Protein AF-0000000086680865 (afdb_homodimer)

Secondary structure (DSSP, 8-state):
----HHHHHHHHH-SEE---SS-BSPPPHHHHHHHH-GGGTTTTTT--GGG--HHHHHHHHHHHHHHHHHHHTPPTT---EEEEESSHHHHHHHHHHHHHHHHTTTTT-SEEEEEEEES--TTHHHHHHTBTTEEEEEEEPGGG-TT---HHHHHHHHHHHHHSSSEEEEEEEESS-TTT-----HHHHHHHHHHHHHTT-EEEEE-TTTTSBS--GGGS--HHHHH-SSS-EEEEEESTTTT-BTTB--EEEEESSHHHHHHHHHHHHHHHS---HHHHHHHHHHHHHHHHTTHHHHHHHHHHHHHHHHHHHHHTSTT-EEE--SSBSEEEEEPPTT--HHHHHHHHHHTTEE-EEGGGG--SS---SSEEEEE--B-HHHHHHHHHHHHHHHHH-/----HHHHHHHHH-SEE---SS-BSPPPHHHHHHHH-GGGTTTTTT--GGG--HHHHHHHHHHHHHHHHHHHTPPTT---EEEEESSHHHHHHHHHHHHHHHHTTTTTSSEEEEEEEES--TTHHHHHHTBTTEEEEEEEPGGG-TT---HHHHHHHHHHHHHSSSEEEEEEEESS-TTT-----HHHHHHHHHHHHHTT-EEEEE-TTTTSBS--GGGS--HHHHH-SSS-EEEEEESTTTT-BTTB--EEEEESSHHHHHHHHHHHHHHHS---HHHHHHHHHHHHHHHHTTHHHHHHHHHHHHHHHHHHHHHTSTT-EEE--SSBSEEEEEPPTT--HHHHHHHHHHTTEE-EEGGGG--SS---SSEEEEE--B-HHHHHHHHHHHHHHHHH-

pLDDT: mean 88.1, std 12.57, range [33.06, 98.56]

Foldseek 3Di:
DPQDPVRVVLCVQFPAAFADLFFPDDDDPQLVCLLPPPVLCPCLQPVDVVNDDVVSVVVLLVLLQVLVCLLLVFDPPFPKDKAKAQFLVRLVLLLVQLQCCQFCVNVQAQAEEEEEEPLADLCVCVSQVVDPRYDYHYFYAPPPDRQHDDLVSSLVVLVVQLVDPRYGYEYEYEACGPPQQHADDLVSVLVNQVSQVVSVGAYEYEDAQCLAAQDDNVLHDDPCNSPTADTRYKYKYKCRRPRVPVSLMMMMIIGRYPSSVVSSLVSRCVVPVGDRSSSSSSVSSSSVSCSVVVSSVVNNVQLNLLVVLLQVLCVVAPQWDWNDHSGGFKIKIFGHPPDAQVVLQVVLSVVSAHWAFQQSSGDDDDGDGGIIMTGRSYGNVSSNVRSNVSVVSRRVD/DPQDPVRVVLCVQFPAAFADLFFPDDDDPQLVCLLPPPVLCPCLQPVDVVNDDVVSVVVLLVLLQVLVCLLLVFDPPFPKDKAKAQFLVRLVLLLVQLQCCQFCVNVQAQAEEEEEEPLADLCVCVSQVVDPRYDYHYFYAPPPDRQHDDLVSSLVVLVVQLPDPRYGYEYEYEACGPPQQHADDLVSVLVNQVSQVVSVGAYEYEDAQCLAAQDDNVLHDDPCNSPTADTRYKYKYKCRSPRVPVSLMMMMIIGRYPSSVVSSLVSRCVVPVGDRSSSSSSVSSSSVSCSVVVSSVVNNVQLNLLVVLLQVLCVVAPQWDWSDHSGGFKIKIFGHPPDAQVVLQVVCSVVSAHWAFQQSSGDDDDGDGGIIMTGRSYGNVSSNVRSNVSVVSRRVD

Organism: NCBI:txid175570

InterPro domains:
  IPR004839 Aminotransferase, class I/classII, large domain [PF00155] (133-376)
  IPR015421 Pyridoxal phosphate-dependent transferase, major domain [G3DSA:3.40.640.10] (58-267)
  IPR015422 Pyridoxal phosphate-dependent transferase, small domain [G3DSA:3.90.1150.10] (268-396)
  IPR015424 Pyridoxal phosphate-dependent transferase [SSF53383] (15-393)

Solvent-accessible surface area (backbone atoms only — not comparable to full-atom values): 39350 Å² total; per-residue (Å²): 112,71,66,47,71,64,49,49,51,40,48,51,61,23,80,28,73,30,36,65,67,41,28,42,41,75,66,52,67,76,51,45,50,54,73,58,44,55,72,62,47,43,70,72,27,62,47,29,58,92,70,47,47,47,65,52,58,51,48,45,53,50,46,28,48,53,22,48,34,60,58,67,62,55,69,85,89,44,56,55,40,75,44,76,28,73,21,44,46,45,26,52,53,29,48,49,53,20,38,48,52,64,26,21,56,86,68,72,26,72,34,31,36,36,39,31,55,30,52,26,56,52,57,52,65,57,60,54,64,46,31,42,52,57,45,80,42,73,20,53,34,42,94,77,37,70,57,35,83,32,58,66,46,44,47,51,52,52,50,55,52,62,71,44,79,64,53,18,35,32,39,43,46,55,40,31,23,42,63,39,6,25,62,57,48,61,69,49,49,42,54,51,49,50,52,35,50,75,64,65,21,27,40,36,36,37,28,45,32,61,62,20,16,57,42,56,73,88,71,53,69,47,70,65,75,71,62,42,49,75,42,52,28,39,36,33,33,31,38,40,40,54,61,30,43,54,50,55,43,36,7,30,36,37,14,15,16,72,69,38,37,52,34,36,50,47,38,40,40,65,51,52,66,55,67,21,51,42,56,37,49,44,49,22,51,43,30,47,50,33,56,74,67,41,42,53,58,52,47,18,52,45,15,42,51,38,47,50,52,50,51,56,61,36,72,76,35,88,61,44,43,76,50,80,41,68,18,22,31,35,33,32,40,33,46,41,88,85,45,50,21,61,62,49,36,53,55,34,34,75,73,22,34,30,51,34,41,40,38,59,26,41,82,60,82,84,60,63,40,27,25,33,32,38,34,30,40,34,40,62,67,61,40,53,54,41,50,52,52,50,53,49,54,70,66,74,102,107,71,66,47,70,64,48,49,50,42,46,52,60,22,79,28,71,31,35,65,66,41,28,42,42,75,68,54,68,76,51,45,50,54,73,58,44,55,72,64,46,43,73,72,28,62,48,29,56,92,71,47,48,49,65,52,58,51,48,47,55,50,47,27,47,52,21,48,34,60,61,68,63,55,70,82,90,46,58,58,40,73,44,76,28,73,21,46,47,44,28,51,53,28,47,50,52,21,39,48,53,65,26,20,57,88,66,71,26,73,35,29,36,36,40,30,56,30,52,27,57,51,57,51,63,58,60,54,65,46,31,41,52,58,45,79,42,73,22,53,34,44,93,77,37,69,58,36,82,32,57,66,48,44,49,50,53,53,51,56,52,62,71,43,81,64,53,18,34,31,39,45,45,54,40,32,23,43,62,39,6,26,63,58,49,62,69,51,49,43,53,48,49,50,53,35,49,75,65,63,22,30,39,35,36,37,28,45,31,62,62,18,15,57,41,57,72,88,73,54,69,47,68,63,75,70,62,42,52,76,42,52,29,38,36,34,33,32,38,40,40,54,62,29,42,52,49,56,44,37,7,29,37,36,13,15,15,72,69,38,37,52,34,36,51,47,38,41,39,66,49,52,66,54,65,20,52,42,55,37,49,43,50,22,52,42,31,46,51,32,55,74,69,40,43,54,58,51,46,16,50,44,15,42,52,40,49,51,52,49,51,58,61,36,72,75,36,88,61,45,43,74,49,79,40,68,19,22,32,35,34,32,40,33,47,42,88,88,45,49,21,63,62,49,35,53,54,34,36,76,72,21,35,29,51,35,42,38,37,58,26,41,83,61,81,84,60,63,41,26,25,34,32,37,34,28,41,36,39,61,68,62,40,53,54,40,48,52,53,50,52,49,54,70,67,74,104

Radius of gyration: 26.27 Å; Cα contacts (8 Å, |Δi|>4): 1694; chains: 2; bounding box: 56×79×60 Å

Structure (mmCIF, N/CA/C/O backbone):
data_AF-0000000086680865-model_v1
#
loop_
_entity.id
_entity.type
_entity.pdbx_description
1 polymer 'Aminotransferase class I/classII large domain-containing protein'
#
loop_
_atom_site.group_PDB
_atom_site.id
_atom_site.type_symbol
_atom_site.label_atom_id
_atom_site.label_alt_id
_atom_site.label_comp_id
_atom_site.label_asym_id
_atom_site.label_entity_id
_atom_site.label_seq_id
_atom_site.pdbx_PDB_ins_code
_atom_site.Cartn_x
_atom_site.Cartn_y
_atom_site.Cartn_z
_atom_site.occupancy
_atom_site.B_iso_or_equiv
_atom_site.auth_seq_id
_atom_site.auth_comp_id
_atom_site.auth_asym_id
_atom_site.auth_atom_id
_atom_site.pdbx_PDB_model_num
ATOM 1 N N . MET A 1 1 ? 10.969 14.758 0.699 1 33.5 1 MET A N 1
ATOM 2 C CA . MET A 1 1 ? 12.359 14.469 1 1 33.5 1 MET A CA 1
ATOM 3 C C . MET A 1 1 ? 12.508 13.07 1.593 1 33.5 1 MET A C 1
ATOM 5 O O . MET A 1 1 ? 11.891 12.75 2.611 1 33.5 1 MET A O 1
ATOM 9 N N . THR A 1 2 ? 12.727 12.219 0.701 1 42.28 2 THR A N 1
ATOM 10 C CA . THR A 1 2 ? 13.094 10.891 1.196 1 42.28 2 THR A CA 1
ATOM 11 C C . THR A 1 2 ? 14.32 10.984 2.104 1 42.28 2 THR A C 1
ATOM 13 O O . THR A 1 2 ? 15.352 11.539 1.715 1 42.28 2 THR A O 1
ATOM 16 N N . LEU A 1 3 ? 14.039 10.938 3.318 1 44.94 3 LEU A N 1
ATOM 17 C CA . LEU A 1 3 ? 15.188 10.977 4.219 1 44.94 3 LEU A CA 1
ATOM 18 C C . LEU A 1 3 ? 16.281 10.039 3.732 1 44.94 3 LEU A C 1
ATOM 20 O O . LEU A 1 3 ? 16 8.93 3.275 1 44.94 3 LEU A O 1
ATOM 24 N N . THR A 1 4 ? 17.469 10.641 3.492 1 46.88 4 THR A N 1
ATOM 25 C CA . THR A 1 4 ? 18.641 9.805 3.26 1 46.88 4 THR A CA 1
ATOM 26 C C . THR A 1 4 ? 18.828 8.812 4.402 1 46.88 4 THR A C 1
ATOM 28 O O . THR A 1 4 ? 18.234 8.961 5.469 1 46.88 4 THR A O 1
ATOM 31 N N . ASP A 1 5 ? 19.469 7.734 4.148 1 44.69 5 ASP A N 1
ATOM 32 C CA . ASP A 1 5 ? 19.781 6.773 5.199 1 44.69 5 ASP A CA 1
ATOM 33 C C . ASP A 1 5 ? 20.375 7.477 6.422 1 44.69 5 ASP A C 1
ATOM 35 O O . ASP A 1 5 ? 20.062 7.117 7.559 1 44.69 5 ASP A O 1
ATOM 39 N N . GLN A 1 6 ? 21.172 8.469 6.094 1 47.03 6 GLN A N 1
ATOM 40 C CA . GLN A 1 6 ? 21.812 9.211 7.172 1 47.03 6 GLN A CA 1
ATOM 41 C C . GLN A 1 6 ? 20.781 9.984 7.992 1 47.03 6 GLN A C 1
ATOM 43 O O . GLN A 1 6 ? 20.875 10.039 9.219 1 47.03 6 GLN A O 1
ATOM 48 N N . GLU A 1 7 ? 19.812 10.484 7.227 1 50.69 7 GLU A N 1
ATOM 49 C CA . GLU A 1 7 ? 18.797 11.273 7.906 1 50.69 7 GLU A CA 1
ATOM 50 C C . GLU A 1 7 ? 17.844 10.375 8.711 1 50.69 7 GLU A C 1
ATOM 52 O O . GLU A 1 7 ? 17.438 10.734 9.812 1 50.69 7 GLU A O 1
ATOM 57 N N . ILE A 1 8 ? 17.688 9.281 8.156 1 52.34 8 ILE A N 1
ATOM 58 C CA . ILE A 1 8 ? 16.875 8.289 8.859 1 52.34 8 ILE A CA 1
ATOM 59 C C . ILE A 1 8 ? 17.594 7.836 10.125 1 52.34 8 ILE A C 1
ATOM 61 O O . ILE A 1 8 ? 17 7.781 11.203 1 52.34 8 ILE A O 1
ATOM 65 N N . GLU A 1 9 ? 18.922 7.613 9.914 1 54.03 9 GLU A N 1
ATOM 66 C CA . GLU A 1 9 ? 19.719 7.199 11.062 1 54.03 9 GLU A CA 1
ATOM 67 C C . GLU A 1 9 ? 19.828 8.312 12.102 1 54.03 9 GLU A C 1
ATOM 69 O O . GLU A 1 9 ? 19.75 8.055 13.305 1 54.03 9 GLU A O 1
ATOM 74 N N . ALA A 1 10 ? 20.016 9.523 11.617 1 54.19 10 ALA A N 1
ATOM 75 C CA . ALA A 1 10 ? 20.109 10.656 12.531 1 54.19 10 ALA A CA 1
ATOM 76 C C . ALA A 1 10 ? 18.797 10.883 13.266 1 54.19 10 ALA A C 1
ATOM 78 O O . ALA A 1 10 ? 18.781 11.164 14.469 1 54.19 10 ALA A O 1
ATOM 79 N N . ALA A 1 11 ? 17.75 10.664 12.578 1 55.31 11 ALA A N 1
ATOM 80 C CA . ALA A 1 11 ? 16.422 10.82 13.18 1 55.31 11 ALA A CA 1
ATOM 81 C C . ALA A 1 11 ? 16.172 9.75 14.242 1 55.31 11 ALA A C 1
ATOM 83 O O . ALA A 1 11 ? 15.578 10.031 15.281 1 55.31 11 ALA A O 1
ATOM 84 N N . ARG A 1 12 ? 16.797 8.625 13.938 1 56.31 12 ARG A N 1
ATOM 85 C CA . ARG A 1 12 ? 16.688 7.512 14.875 1 56.31 12 ARG A CA 1
ATOM 86 C C . ARG A 1 12 ? 17.5 7.785 16.141 1 56.31 12 ARG A C 1
ATOM 88 O O . ARG A 1 12 ? 17.172 7.27 17.219 1 56.31 12 ARG A O 1
ATOM 95 N N . ARG A 1 13 ? 18.438 8.781 15.945 1 58.59 13 ARG A N 1
ATOM 96 C CA . ARG A 1 13 ? 19.344 9.078 17.062 1 58.59 13 ARG A CA 1
ATOM 97 C C . ARG A 1 13 ? 18.922 10.367 17.766 1 58.59 13 ARG A C 1
ATOM 99 O O . ARG A 1 13 ? 19.484 10.727 18.797 1 58.59 13 ARG A O 1
ATOM 106 N N . ALA A 1 14 ? 17.906 10.883 17.156 1 63.31 14 ALA A N 1
ATOM 107 C CA . ALA A 1 14 ? 17.531 12.172 17.734 1 63.31 14 ALA A CA 1
ATOM 108 C C . ALA A 1 14 ? 16.953 11.992 19.141 1 63.31 14 ALA A C 1
ATOM 110 O O . ALA A 1 14 ? 16.172 11.07 19.391 1 63.31 14 ALA A O 1
ATOM 111 N N . THR A 1 15 ? 17.516 12.852 19.969 1 76.75 15 THR A N 1
ATOM 112 C CA . THR A 1 15 ? 16.984 12.898 21.328 1 76.75 15 THR A CA 1
ATOM 113 C C . THR A 1 15 ? 15.523 13.375 21.312 1 76.75 15 THR A C 1
ATOM 115 O O . THR A 1 15 ? 14.695 12.859 22.062 1 76.75 15 THR A O 1
ATOM 118 N N . PHE A 1 16 ? 15.227 14.359 20.391 1 88.75 16 PHE A N 1
ATOM 119 C CA . PHE A 1 16 ? 13.883 14.891 20.234 1 88.75 16 PHE A CA 1
ATOM 120 C C . PHE A 1 16 ? 13.43 14.797 18.781 1 88.75 16 PHE A C 1
ATOM 122 O O . PHE A 1 16 ? 14.008 15.445 17.906 1 88.75 16 PHE A O 1
ATOM 129 N N . ASP A 1 17 ? 12.406 14 18.547 1 89.31 17 ASP A N 1
ATOM 130 C CA . ASP A 1 17 ? 11.812 13.875 17.219 1 89.31 17 ASP A CA 1
ATOM 131 C C . ASP A 1 17 ? 10.547 14.727 17.109 1 89.31 17 ASP A C 1
ATOM 133 O O . ASP A 1 17 ? 9.453 14.273 17.469 1 89.31 17 ASP A O 1
ATOM 137 N N . LEU A 1 18 ? 10.695 15.883 16.547 1 93.38 18 LEU A N 1
ATOM 138 C CA . LEU A 1 18 ? 9.57 16.812 16.422 1 93.38 18 LEU A CA 1
ATOM 139 C C . LEU A 1 18 ? 9.102 16.906 14.977 1 93.38 18 LEU A C 1
ATOM 141 O O . LEU A 1 18 ? 8.375 17.844 14.625 1 93.38 18 LEU A O 1
ATOM 145 N N . GLY A 1 19 ? 9.508 15.945 14.156 1 91.06 19 GLY A N 1
ATOM 146 C CA . GLY A 1 19 ? 9.273 16.062 12.727 1 91.06 19 GLY A CA 1
ATOM 147 C C . GLY A 1 19 ? 8.016 15.344 12.266 1 91.06 19 GLY A C 1
ATOM 148 O O . GLY A 1 19 ? 7.113 15.961 11.703 1 91.06 19 GLY A O 1
ATOM 149 N N . PRO A 1 20 ? 7.871 14.078 12.57 1 87.38 20 PRO A N 1
ATOM 150 C CA . PRO A 1 20 ? 6.746 13.305 12.031 1 87.38 20 PRO A CA 1
ATOM 151 C C . PRO A 1 20 ? 5.398 13.758 12.594 1 87.38 20 PRO A C 1
ATOM 153 O O . PRO A 1 20 ? 5.297 14.078 13.781 1 87.38 20 PRO A O 1
ATOM 156 N N . GLY A 1 21 ? 4.41 13.734 11.742 1 88.94 21 GLY A N 1
ATOM 157 C CA . GLY A 1 21 ? 3.105 14.266 12.102 1 88.94 21 GLY A CA 1
ATOM 158 C C . GLY A 1 21 ? 2.283 13.32 12.945 1 88.94 21 GLY A C 1
ATOM 159 O O . GLY A 1 21 ? 1.262 13.711 13.516 1 88.94 21 GLY A O 1
ATOM 160 N N . TYR A 1 22 ? 2.695 12.055 13.086 1 89.56 22 TYR A N 1
ATOM 161 C CA . TYR A 1 22 ? 1.925 11.117 13.898 1 89.56 22 TYR A CA 1
ATOM 162 C C . TYR A 1 22 ? 2.162 11.359 15.383 1 89.56 22 TYR A C 1
ATOM 164 O O . TYR A 1 22 ? 3.246 11.789 15.781 1 89.56 22 TYR A O 1
ATOM 172 N N . PRO A 1 23 ? 1.207 11.039 16.219 1 91.56 23 PRO A N 1
ATOM 173 C CA . PRO A 1 23 ? 1.327 11.289 17.656 1 91.56 23 PRO A CA 1
ATOM 174 C C . PRO A 1 23 ? 2.377 10.406 18.328 1 91.56 23 PRO A C 1
ATOM 176 O O . PRO A 1 23 ? 2.484 9.219 18 1 91.56 23 PRO A O 1
ATOM 179 N N . GLN A 1 24 ? 3.143 11.008 19.078 1 87.44 24 GLN A N 1
ATOM 180 C CA . GLN A 1 24 ? 4.039 10.328 20 1 87.44 24 GLN A CA 1
ATOM 181 C C . GLN A 1 24 ? 3.662 10.625 21.453 1 87.44 24 GLN A C 1
ATOM 183 O O . GLN A 1 24 ? 4.453 11.211 22.203 1 87.44 24 GLN A O 1
ATOM 188 N N . ILE A 1 25 ? 2.475 10.266 21.781 1 87.69 25 ILE A N 1
ATOM 189 C CA . ILE A 1 25 ? 1.849 10.438 23.078 1 87.69 25 ILE A CA 1
ATOM 190 C C . ILE A 1 25 ? 1.489 9.078 23.672 1 87.69 25 ILE A C 1
ATOM 192 O O . ILE A 1 25 ? 1.046 8.18 22.953 1 87.69 25 ILE A O 1
ATOM 196 N N . ALA A 1 26 ? 1.689 8.961 24.969 1 83.06 26 ALA A N 1
ATOM 197 C CA . ALA A 1 26 ? 1.285 7.711 25.609 1 83.06 26 ALA A CA 1
ATOM 198 C C . ALA A 1 26 ? -0.207 7.453 25.422 1 83.06 26 ALA A C 1
ATOM 200 O O . ALA A 1 26 ? -1.027 8.352 25.609 1 83.06 26 ALA A O 1
ATOM 201 N N . LEU A 1 27 ? -0.502 6.27 25.016 1 85.56 27 LEU A N 1
ATOM 202 C CA . LEU A 1 27 ? -1.908 5.918 24.844 1 85.56 27 LEU A CA 1
ATOM 203 C C . LEU A 1 27 ? -2.619 5.863 26.188 1 85.56 27 LEU A C 1
ATOM 205 O O . LEU A 1 27 ? -2.125 5.242 27.141 1 85.56 27 LEU A O 1
ATOM 209 N N . PRO A 1 28 ? -3.713 6.535 26.266 1 89.38 28 PRO A N 1
ATOM 210 C CA . PRO A 1 28 ? -4.48 6.395 27.516 1 89.38 28 PRO A CA 1
ATOM 211 C C . PRO A 1 28 ? -4.785 4.938 27.859 1 89.38 28 PRO A C 1
ATOM 213 O O . PRO A 1 28 ? -4.891 4.098 26.953 1 89.38 28 PRO A O 1
ATOM 216 N N . GLY A 1 29 ? -5.016 4.66 29.156 1 88.69 29 GLY A N 1
ATOM 217 C CA . GLY A 1 29 ? -5.203 3.305 29.656 1 88.69 29 GLY A CA 1
ATOM 218 C C . GLY A 1 29 ? -6.312 2.555 28.938 1 88.69 29 GLY A C 1
ATOM 219 O O . GLY A 1 29 ? -6.164 1.371 28.625 1 88.69 29 GLY A O 1
ATOM 220 N N . TYR A 1 30 ? -7.383 3.227 28.625 1 91.44 30 TYR A N 1
ATOM 221 C CA . TYR A 1 30 ? -8.547 2.574 28.031 1 91.44 30 TYR A CA 1
ATOM 222 C C . TYR A 1 30 ? -8.266 2.172 26.594 1 91.44 30 TYR A C 1
ATOM 224 O O . TYR A 1 30 ? -8.859 1.221 26.078 1 91.44 30 TYR A O 1
ATOM 232 N N . LEU A 1 31 ? -7.445 2.822 25.875 1 90.25 31 LEU A N 1
ATOM 233 C CA . LEU A 1 31 ? -7.035 2.441 24.531 1 90.25 31 LEU A CA 1
ATOM 234 C C . LEU A 1 31 ? -5.902 1.419 24.578 1 90.25 31 LEU A C 1
ATOM 236 O O . LEU A 1 31 ? -5.863 0.497 23.766 1 90.25 31 LEU A O 1
ATOM 240 N N . ARG A 1 32 ? -4.988 1.594 25.562 1 86.31 32 ARG A N 1
ATOM 241 C CA . ARG A 1 32 ? -3.881 0.656 25.719 1 86.31 32 ARG A CA 1
ATOM 242 C C . ARG A 1 32 ? -4.395 -0.758 25.969 1 86.31 32 ARG A C 1
ATOM 244 O O . ARG A 1 32 ? -3.879 -1.722 25.406 1 86.31 32 ARG A O 1
ATOM 251 N N . SER A 1 33 ? -5.395 -0.869 26.797 1 84 33 SER A N 1
ATOM 252 C CA . SER A 1 33 ? -5.961 -2.178 27.125 1 84 33 SER A CA 1
ATOM 253 C C . SER A 1 33 ? -6.613 -2.805 25.891 1 84 33 SER A C 1
ATOM 255 O O . SER A 1 33 ? -6.527 -4.016 25.688 1 84 33 SER A O 1
ATOM 257 N N . ALA A 1 34 ? -7.27 -1.972 25.078 1 83.62 34 ALA A N 1
ATOM 258 C CA . ALA A 1 34 ? -7.875 -2.469 23.844 1 83.62 34 ALA A CA 1
ATOM 259 C C . ALA A 1 34 ? -6.809 -2.975 22.875 1 83.62 34 ALA A C 1
ATOM 261 O O . ALA A 1 34 ? -6.992 -4.008 22.219 1 83.62 34 ALA A O 1
ATOM 262 N N . TYR A 1 35 ? -5.766 -2.32 22.797 1 82.56 35 TYR A N 1
ATOM 263 C CA . TYR A 1 35 ? -4.691 -2.643 21.859 1 82.56 35 TYR A CA 1
ATOM 264 C C . TYR A 1 35 ? -3.975 -3.922 22.281 1 82.56 35 TYR A C 1
ATOM 266 O O . TYR A 1 35 ? -3.535 -4.699 21.422 1 82.56 35 TYR A O 1
ATOM 274 N N . LEU A 1 36 ? -3.916 -4.145 23.609 1 77.19 36 LEU A N 1
ATOM 275 C CA . LEU A 1 36 ? -3.133 -5.254 24.141 1 77.19 36 LEU A CA 1
ATOM 276 C C . 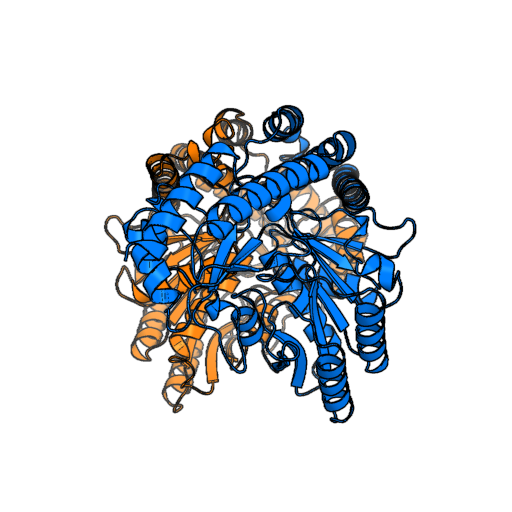LEU A 1 36 ? -4.016 -6.477 24.375 1 77.19 36 LEU A C 1
ATOM 278 O O . LEU A 1 36 ? -3.508 -7.578 24.609 1 77.19 36 LEU A O 1
ATOM 282 N N . GLU A 1 37 ? -5.273 -6.227 24.438 1 69.5 37 GLU A N 1
ATOM 283 C CA . GLU A 1 37 ? -6.195 -7.301 24.797 1 69.5 37 GLU A CA 1
ATOM 284 C C . GLU A 1 37 ? -6.066 -8.477 23.844 1 69.5 37 GLU A C 1
ATOM 286 O O . GLU A 1 37 ? -6.094 -8.297 22.625 1 69.5 37 GLU A O 1
ATOM 291 N N . GLU A 1 38 ? -5.684 -9.641 24.391 1 56.38 38 GLU A N 1
ATOM 292 C CA . GLU A 1 38 ? -5.461 -10.953 23.781 1 56.38 38 GLU A CA 1
ATOM 293 C C . GLU A 1 38 ? -6.645 -11.367 22.922 1 56.38 38 GLU A C 1
ATOM 295 O O . GLU A 1 38 ? -6.461 -12 21.875 1 56.38 38 GLU A O 1
ATOM 300 N N . ARG A 1 39 ? -7.848 -11.117 23.391 1 54.56 39 ARG A N 1
ATOM 301 C CA . ARG A 1 39 ? -9.094 -11.703 22.906 1 54.56 39 ARG A CA 1
ATOM 302 C C . ARG A 1 39 ? -9.383 -11.25 21.469 1 54.56 39 ARG A C 1
ATOM 304 O O . ARG A 1 39 ? -10.102 -11.93 20.734 1 54.56 39 ARG A O 1
ATOM 311 N N . ILE A 1 40 ? -8.828 -10.109 21.141 1 54.16 40 ILE A N 1
ATOM 312 C CA . ILE A 1 40 ? -9.164 -9.617 19.797 1 54.16 40 ILE A CA 1
ATOM 313 C C . ILE A 1 40 ? -8.75 -10.648 18.75 1 54.16 40 ILE A C 1
ATOM 315 O O . ILE A 1 40 ? -9.438 -10.828 17.75 1 54.16 40 ILE A O 1
ATOM 319 N N . VAL A 1 41 ? -7.664 -11.414 19.031 1 53.97 41 VAL A N 1
ATOM 320 C CA . VAL A 1 41 ? -6.992 -12.227 18.031 1 53.97 41 VAL A CA 1
ATOM 321 C C . VAL A 1 41 ? -7.562 -13.648 18.047 1 53.97 41 VAL A C 1
ATOM 323 O O . VAL A 1 41 ? -7.418 -14.391 17.078 1 53.97 41 VAL A O 1
ATOM 326 N N . GLU A 1 42 ? -8.219 -13.891 19.109 1 54.53 42 GLU A N 1
ATOM 327 C CA . GLU A 1 42 ? -8.539 -15.312 19.172 1 54.53 42 GLU A CA 1
ATOM 328 C C . GLU A 1 42 ? -9.047 -15.82 17.828 1 54.53 42 GLU A C 1
ATOM 330 O O . GLU A 1 42 ? -9.047 -15.086 16.844 1 54.53 42 GLU A O 1
ATOM 335 N N . ASP A 1 43 ? -9.93 -16.75 17.812 1 56.19 43 ASP A N 1
ATOM 336 C CA . ASP A 1 43 ? -10.406 -17.672 16.781 1 56.19 43 ASP A CA 1
ATOM 337 C C . ASP A 1 43 ? -10.852 -16.922 15.531 1 56.19 43 ASP A C 1
ATOM 339 O O . ASP A 1 43 ? -10.922 -17.5 14.445 1 56.19 43 ASP A O 1
ATOM 343 N N . VAL A 1 44 ? -10.93 -15.703 15.711 1 53.09 44 VAL A N 1
ATOM 344 C CA . VAL A 1 44 ? -11.477 -14.969 14.578 1 53.09 44 VAL A CA 1
ATOM 345 C C . VAL A 1 44 ? -10.398 -14.805 13.508 1 53.09 44 VAL A C 1
ATOM 347 O O . VAL A 1 44 ? -10.688 -14.938 12.312 1 53.09 44 VAL A O 1
ATOM 350 N N . ALA A 1 45 ? -9.203 -14.547 14.078 1 53.91 45 ALA A N 1
ATOM 351 C CA . ALA A 1 45 ? -8.18 -14.18 13.102 1 53.91 45 ALA A CA 1
ATOM 352 C C . ALA A 1 45 ? -7.652 -15.414 12.375 1 53.91 45 ALA A C 1
ATOM 354 O O . ALA A 1 45 ? -7.082 -15.297 11.289 1 53.91 45 ALA A O 1
ATOM 355 N N . LEU A 1 46 ? -7.84 -16.5 13.055 1 57.03 46 LEU A N 1
ATOM 356 C CA . LEU A 1 46 ? -7.195 -17.672 12.461 1 57.03 46 LEU A CA 1
ATOM 357 C C . LEU A 1 46 ? -8.227 -18.625 11.883 1 57.03 46 LEU A C 1
ATOM 359 O O . LEU A 1 46 ? -7.902 -19.766 11.539 1 57.03 46 LEU A O 1
ATOM 363 N N . ALA A 1 47 ? -9.43 -18.062 11.93 1 53.16 47 ALA A N 1
ATOM 364 C CA . ALA A 1 47 ? -10.406 -19.031 11.445 1 53.16 47 ALA A CA 1
ATOM 365 C C . ALA A 1 47 ? -10.125 -19.422 9.992 1 53.16 47 ALA A C 1
ATOM 367 O O . ALA A 1 47 ? -9.883 -18.547 9.156 1 53.16 47 ALA A O 1
ATOM 368 N N . ASN A 1 48 ? -9.586 -20.609 9.898 1 53.62 48 ASN A N 1
ATOM 369 C CA . ASN A 1 48 ? -9.445 -21.188 8.562 1 53.62 48 ASN A CA 1
ATOM 370 C C . ASN A 1 48 ? -10.781 -21.25 7.836 1 53.62 48 ASN A C 1
ATOM 372 O O . ASN A 1 48 ? -11.828 -21.391 8.469 1 53.62 48 ASN A O 1
ATOM 376 N N . PRO A 1 49 ? -10.898 -20.875 6.555 1 50.81 49 PRO A N 1
ATOM 377 C CA . PRO A 1 49 ? -12.117 -20.828 5.742 1 50.81 49 PRO A CA 1
ATOM 378 C C . PRO A 1 49 ? -13.133 -21.891 6.129 1 50.81 49 PRO A C 1
ATOM 380 O O . PRO A 1 49 ? -14.336 -21.625 6.164 1 50.81 49 PRO A O 1
ATOM 383 N N . PRO A 1 50 ? -12.734 -23.219 6.32 1 49.66 50 PRO A N 1
ATOM 384 C CA . PRO A 1 50 ? -13.883 -24.094 6.562 1 49.66 50 PRO A CA 1
ATOM 385 C C . PRO A 1 50 ? -14.734 -23.625 7.742 1 49.66 50 PRO A C 1
ATOM 387 O O . PRO A 1 50 ? -15.938 -23.922 7.797 1 49.66 50 PRO A O 1
ATOM 390 N N . ALA A 1 51 ? -14.047 -23.078 8.586 1 50.53 51 ALA A N 1
ATOM 391 C CA . ALA A 1 51 ? -14.805 -22.609 9.742 1 50.53 51 ALA A CA 1
ATOM 392 C C . ALA A 1 51 ? -15.258 -21.172 9.562 1 50.53 51 ALA A C 1
ATOM 394 O O . ALA A 1 51 ? -15.883 -20.594 10.453 1 50.53 51 ALA A O 1
ATOM 395 N N . TRP A 1 52 ? -14.93 -20.719 8.328 1 51.78 52 TRP A N 1
ATOM 396 C CA . TRP A 1 52 ? -15.273 -19.328 8.039 1 51.78 52 TRP A CA 1
ATOM 397 C C . TRP A 1 52 ? -16.781 -19.188 7.805 1 51.78 52 TRP A C 1
ATOM 399 O O . TRP A 1 52 ? -17.297 -19.625 6.781 1 51.78 52 TRP A O 1
ATOM 409 N N . ASP A 1 53 ? -17.406 -18.953 8.82 1 55.81 53 ASP A N 1
ATOM 410 C CA . ASP A 1 53 ? -18.797 -18.562 8.648 1 55.81 53 ASP A CA 1
ATOM 411 C C . ASP A 1 53 ? -18.906 -17.188 8 1 55.81 53 ASP A C 1
ATOM 413 O O . ASP A 1 53 ? -18.344 -16.203 8.508 1 55.81 53 ASP A O 1
ATOM 417 N N . THR A 1 54 ? -19.125 -17.172 6.711 1 60.28 54 THR A N 1
ATOM 418 C CA . THR A 1 54 ? -19.406 -15.945 5.969 1 60.28 54 THR A CA 1
ATOM 419 C C . THR A 1 54 ? -20.109 -14.922 6.852 1 60.28 54 THR A C 1
ATOM 421 O O . THR A 1 54 ? -19.906 -13.711 6.703 1 60.28 54 THR A O 1
ATOM 424 N N . THR A 1 55 ? -20.734 -15.453 7.695 1 65.25 55 THR A N 1
ATOM 425 C CA . THR A 1 55 ? -21.5 -14.594 8.586 1 65.25 55 THR A CA 1
ATOM 426 C C . THR A 1 55 ? -20.562 -13.828 9.523 1 65.25 55 THR A C 1
ATOM 428 O O . THR A 1 55 ? -20.812 -12.656 9.828 1 65.25 55 THR A O 1
ATOM 431 N N . TRP A 1 56 ? -19.516 -14.422 9.734 1 70.81 56 TRP A N 1
ATOM 432 C CA . TRP A 1 56 ? -18.609 -13.789 10.672 1 70.81 56 TRP A CA 1
ATOM 433 C C . TRP A 1 56 ? -17.797 -12.68 9.984 1 70.81 56 TRP A C 1
ATOM 435 O O . TRP A 1 56 ? -17.609 -11.602 10.555 1 70.81 56 TRP A O 1
ATOM 445 N N . GLN A 1 57 ? -17.375 -12.969 8.781 1 72 57 GLN A N 1
ATOM 446 C CA . GLN A 1 57 ? -16.656 -11.93 8.031 1 72 57 GLN A CA 1
ATOM 447 C C . GLN A 1 57 ? -17.531 -10.695 7.848 1 72 57 GLN A C 1
ATOM 449 O O . GLN A 1 57 ? -17.047 -9.57 8.023 1 72 57 GLN A O 1
ATOM 454 N N . ALA A 1 58 ? -18.703 -10.977 7.566 1 76.5 58 ALA A N 1
ATOM 455 C CA . ALA A 1 58 ? -19.625 -9.875 7.367 1 76.5 58 ALA A CA 1
ATOM 456 C C . ALA A 1 58 ? -19.828 -9.078 8.656 1 76.5 58 ALA A C 1
ATOM 458 O O . ALA A 1 58 ? -19.938 -7.848 8.625 1 76.5 58 ALA A O 1
ATOM 459 N N . ALA A 1 59 ? -19.844 -9.797 9.719 1 81.81 59 ALA A N 1
ATOM 460 C CA . ALA A 1 59 ? -20.016 -9.141 11.008 1 81.81 59 ALA A CA 1
ATOM 461 C C . ALA A 1 59 ? -18.812 -8.258 11.344 1 81.81 59 ALA A C 1
ATOM 463 O O . ALA A 1 59 ? -18.969 -7.16 11.883 1 81.81 59 ALA A O 1
ATOM 464 N N . VAL A 1 60 ? -17.609 -8.711 11.023 1 84.25 60 VAL A N 1
ATOM 465 C CA . VAL A 1 60 ? -16.391 -7.969 11.281 1 84.25 60 VAL A CA 1
ATOM 466 C C . VAL A 1 60 ? -16.344 -6.715 10.414 1 84.25 60 VAL A C 1
ATOM 468 O O . VAL A 1 60 ? -16 -5.629 10.891 1 84.25 60 VAL A O 1
ATOM 471 N N . ASP A 1 61 ? -16.734 -6.84 9.18 1 86.44 61 ASP A N 1
ATOM 472 C CA . ASP A 1 61 ? -16.766 -5.711 8.258 1 86.44 61 ASP A CA 1
ATOM 473 C C . ASP A 1 61 ? -17.766 -4.656 8.703 1 86.44 61 ASP A C 1
ATOM 475 O O . ASP A 1 61 ? -17.469 -3.461 8.703 1 86.44 61 ASP A O 1
ATOM 479 N N . THR A 1 62 ? -18.922 -5.121 9.102 1 88 62 THR A N 1
ATOM 480 C CA . THR A 1 62 ? -19.984 -4.223 9.555 1 88 62 THR A CA 1
ATOM 481 C C . THR A 1 62 ? -19.562 -3.51 10.836 1 88 62 THR A C 1
ATOM 483 O O . THR A 1 62 ? -19.828 -2.314 11 1 88 62 THR A O 1
ATOM 486 N N . GLY A 1 63 ? -18.969 -4.309 11.734 1 89.88 63 GLY A N 1
ATOM 487 C CA . GLY A 1 63 ? -18.5 -3.721 12.977 1 89.88 63 GLY A CA 1
ATOM 488 C C . GLY A 1 63 ? -17.484 -2.607 12.766 1 89.88 63 GLY A C 1
ATOM 489 O O . GLY A 1 63 ? -17.562 -1.561 13.406 1 89.88 63 GLY A O 1
ATOM 490 N N . LEU A 1 64 ? -16.562 -2.812 11.867 1 93.38 64 LEU A N 1
ATOM 491 C CA . LEU A 1 64 ? -15.57 -1.792 11.57 1 93.38 64 LEU A CA 1
ATOM 492 C C . LEU A 1 64 ? -16.219 -0.564 10.945 1 93.38 64 LEU A C 1
ATOM 494 O O . LEU A 1 64 ? -15.898 0.569 11.312 1 93.38 64 LEU A O 1
ATOM 498 N N . GLU A 1 65 ? -17.094 -0.807 10.008 1 92 65 GLU A N 1
ATOM 499 C CA . GLU A 1 65 ? -17.75 0.305 9.336 1 92 65 GLU A CA 1
ATOM 500 C C . GLU A 1 65 ? -18.531 1.163 10.328 1 92 65 GLU A C 1
ATOM 502 O O . GLU A 1 65 ? -18.453 2.393 10.289 1 92 65 GLU A O 1
ATOM 507 N N . GLU A 1 66 ? -19.266 0.518 11.203 1 92.56 66 GLU A N 1
ATOM 508 C CA . GLU A 1 66 ? -20.031 1.244 12.203 1 92.56 66 GLU A CA 1
ATOM 509 C C . GLU A 1 66 ? -19.141 2.072 13.109 1 92.56 66 GLU A C 1
ATOM 511 O O . GLU A 1 66 ? -19.453 3.219 13.438 1 92.56 66 GLU A O 1
ATOM 516 N N . ALA A 1 67 ? -18.078 1.479 13.508 1 94.75 67 ALA A N 1
ATOM 517 C CA . ALA A 1 67 ? -17.156 2.162 14.414 1 94.75 67 ALA A CA 1
ATOM 518 C C . ALA A 1 67 ? -16.531 3.377 13.734 1 94.75 67 ALA A C 1
ATOM 520 O O . ALA A 1 67 ? -16.359 4.43 14.359 1 94.75 67 ALA A O 1
ATOM 521 N N . VAL A 1 68 ? -16.172 3.266 12.469 1 94.31 68 VAL A N 1
ATOM 522 C CA . VAL A 1 68 ? -15.562 4.367 11.727 1 94.31 68 VAL A CA 1
ATOM 523 C C . VAL A 1 68 ? -16.594 5.477 11.516 1 94.31 68 VAL A C 1
ATOM 525 O O . VAL A 1 68 ? -16.281 6.66 11.633 1 94.31 68 VAL A O 1
ATOM 528 N N . ARG A 1 69 ? -17.781 5.074 11.219 1 92.25 69 ARG A N 1
ATOM 529 C CA . ARG A 1 69 ? -18.844 6.051 11.039 1 92.25 69 ARG A CA 1
ATOM 530 C C . ARG A 1 69 ? -19.047 6.879 12.305 1 92.25 69 ARG A C 1
ATOM 532 O O . ARG A 1 69 ? -19.25 8.094 12.234 1 92.25 69 ARG A O 1
ATOM 539 N N . SER A 1 70 ? -19 6.188 13.375 1 91.38 70 SER A N 1
ATOM 540 C CA . SER A 1 70 ? -19.125 6.879 14.656 1 91.38 70 SER A CA 1
ATOM 541 C C . SER A 1 70 ? -17.938 7.793 14.914 1 91.38 70 SER A C 1
ATOM 543 O O . SER A 1 70 ? -18.109 8.945 15.32 1 91.38 70 SER A O 1
ATOM 545 N N . MET A 1 71 ? -16.75 7.289 14.664 1 92.06 71 MET A N 1
ATOM 546 C CA . MET A 1 71 ? -15.523 8.047 14.898 1 92.06 71 MET A CA 1
ATOM 547 C C . MET A 1 71 ? -15.508 9.32 14.062 1 92.06 71 MET A C 1
ATOM 549 O O . MET A 1 71 ? -15.094 10.375 14.539 1 92.06 71 MET A O 1
ATOM 553 N N . LEU A 1 72 ? -16.031 9.234 12.789 1 91.06 72 LEU A N 1
ATOM 554 C CA . LEU A 1 72 ? -15.969 10.359 11.859 1 91.06 72 LEU A CA 1
ATOM 555 C C . LEU A 1 72 ? -17.266 11.156 11.867 1 91.06 72 LEU A C 1
ATOM 557 O O . LEU A 1 72 ? -17.375 12.164 11.18 1 91.06 72 LEU A O 1
ATOM 561 N N . ARG A 1 73 ? -18.219 10.68 12.609 1 89 73 ARG A N 1
ATOM 562 C CA . ARG A 1 73 ? -19.547 11.297 12.664 1 89 73 ARG A CA 1
ATOM 563 C C . ARG A 1 73 ? -20.141 11.422 11.266 1 89 73 ARG A C 1
ATOM 565 O O . ARG A 1 73 ? -20.6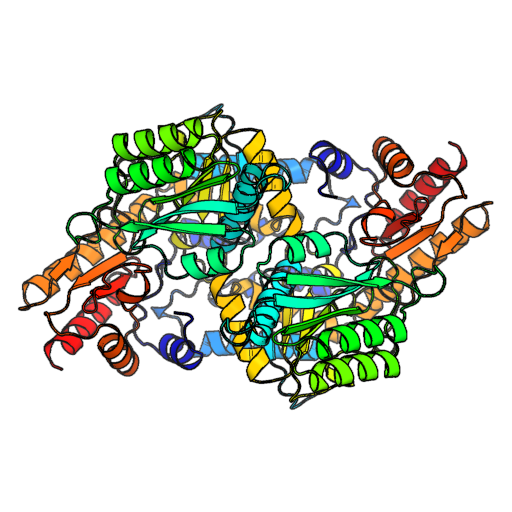09 12.492 10.883 1 89 73 ARG A O 1
ATOM 572 N N . LEU A 1 74 ? -20.016 10.32 10.539 1 90 74 LEU A N 1
ATOM 573 C CA . LEU A 1 74 ? -20.641 10.289 9.211 1 90 74 LEU A CA 1
ATOM 574 C C . LEU A 1 74 ? -22.156 10.336 9.312 1 90 74 LEU A C 1
ATOM 576 O O . LEU A 1 74 ? -22.75 9.703 10.188 1 90 74 LEU A O 1
ATOM 580 N N . PRO A 1 75 ? -22.75 11.156 8.438 1 84.88 75 PRO A N 1
ATOM 581 C CA . PRO A 1 75 ? -24.203 11.227 8.5 1 84.88 75 PRO A CA 1
ATOM 582 C C . PRO A 1 75 ? -24.875 9.875 8.227 1 84.88 75 PRO A C 1
ATOM 584 O O . PRO A 1 75 ? -24.375 9.086 7.418 1 84.88 75 PRO A O 1
ATOM 587 N N . ALA A 1 76 ? -26.016 9.703 8.891 1 75.12 76 ALA A N 1
ATOM 588 C CA . ALA A 1 76 ? -26.797 8.477 8.703 1 75.12 76 ALA A CA 1
ATOM 589 C C . ALA A 1 76 ? -27.359 8.406 7.289 1 75.12 76 ALA A C 1
ATOM 591 O O . ALA A 1 76 ? -27.781 9.422 6.727 1 75.12 76 ALA A O 1
ATOM 592 N N . GLY A 1 77 ? -27.516 7.266 6.672 1 62.44 77 GLY A N 1
ATOM 593 C CA . GLY A 1 77 ? -28.156 7.09 5.379 1 62.44 77 GLY A CA 1
ATOM 594 C C . GLY A 1 77 ? -27.281 7.48 4.211 1 62.44 77 GLY A C 1
ATOM 595 O O . GLY A 1 77 ? -27.688 7.383 3.053 1 62.44 77 GLY A O 1
ATOM 596 N N . SER A 1 78 ? -26.281 8.156 4.492 1 60.97 78 SER A N 1
ATOM 597 C CA . SER A 1 78 ? -25.484 8.641 3.371 1 60.97 78 SER A CA 1
ATOM 598 C C . SER A 1 78 ? -24.75 7.492 2.68 1 60.97 78 SER A C 1
ATOM 600 O O . SER A 1 78 ? -24.469 6.469 3.303 1 60.97 78 SER A O 1
ATOM 602 N N . TYR A 1 79 ? -24.859 7.391 1.299 1 60.34 79 TYR A N 1
ATOM 603 C CA . TYR A 1 79 ? -24.188 6.414 0.446 1 60.34 79 TYR A CA 1
ATOM 604 C C . TYR A 1 79 ? -22.688 6.387 0.719 1 60.34 79 TYR A C 1
ATOM 606 O O . TYR A 1 79 ? -21.953 5.621 0.094 1 60.34 79 TYR A O 1
ATOM 614 N N . ASP A 1 80 ? -22.422 6.664 1.785 1 63.06 80 ASP A N 1
ATOM 615 C CA . ASP A 1 80 ? -20.984 6.715 1.992 1 63.06 80 ASP A CA 1
ATOM 616 C C . ASP A 1 80 ? -20.438 5.352 2.426 1 63.06 80 ASP A C 1
ATOM 618 O O . ASP A 1 80 ? -20.938 4.758 3.383 1 63.06 80 ASP A O 1
ATOM 622 N N . SER A 1 81 ? -19.797 4.852 1.382 1 85.44 81 SER A N 1
ATOM 623 C CA . SER A 1 81 ? -19.125 3.592 1.674 1 85.44 81 SER A CA 1
ATOM 624 C C . SER A 1 81 ? -17.734 3.832 2.252 1 85.44 81 SER A C 1
ATOM 626 O O . SER A 1 81 ? -17.062 4.809 1.902 1 85.44 81 SER A O 1
ATOM 628 N N . VAL A 1 82 ? -17.5 3.064 3.229 1 93.62 82 VAL A N 1
ATOM 629 C CA . VAL A 1 82 ? -16.188 3.139 3.865 1 93.62 82 VAL A CA 1
ATOM 630 C C . VAL A 1 82 ? -15.367 1.914 3.486 1 93.62 82 VAL A C 1
ATOM 632 O O . VAL A 1 82 ? -15.82 0.778 3.637 1 93.62 82 VAL A O 1
ATOM 635 N N . SER A 1 83 ? -14.234 2.168 2.9 1 95.31 83 SER A N 1
ATOM 636 C CA . SER A 1 83 ? -13.312 1.098 2.525 1 95.31 83 SER A CA 1
ATOM 637 C C . SER A 1 83 ? -11.984 1.224 3.264 1 95.31 83 SER A C 1
ATOM 639 O O . SER A 1 83 ? -11.32 2.258 3.186 1 95.31 83 SER A O 1
ATOM 641 N N . PRO A 1 84 ? -11.609 0.184 3.998 1 96.19 84 PRO A N 1
ATOM 642 C CA . PRO A 1 84 ? -10.328 0.229 4.703 1 96.19 84 PRO A CA 1
ATOM 643 C C . PRO A 1 84 ? -9.141 -0.024 3.781 1 96.19 84 PRO A C 1
ATOM 645 O O . PRO A 1 84 ? -9.258 -0.781 2.814 1 96.19 84 PRO A O 1
ATOM 648 N N . ALA A 1 85 ? -8.078 0.619 4.02 1 96.88 85 ALA A N 1
ATOM 649 C CA . ALA A 1 85 ? -6.793 0.455 3.338 1 96.88 85 ALA A CA 1
ATOM 650 C C . ALA A 1 85 ? -5.672 0.197 4.336 1 96.88 85 ALA A C 1
ATOM 652 O O . ALA A 1 85 ? -5.816 0.472 5.531 1 96.88 85 ALA A O 1
ATOM 653 N N . LEU A 1 86 ? -4.566 -0.266 3.871 1 96.19 86 LEU A N 1
ATOM 654 C CA . LEU A 1 86 ? -3.451 -0.685 4.715 1 96.19 86 LEU A CA 1
ATOM 655 C C . LEU A 1 86 ? -2.818 0.514 5.414 1 96.19 86 LEU A C 1
ATOM 657 O O . LEU A 1 86 ? -2.143 0.358 6.434 1 96.19 86 LEU A O 1
ATOM 661 N N . SER A 1 87 ? -2.943 1.688 4.914 1 94.62 87 SER A N 1
ATOM 662 C CA . SER A 1 87 ? -2.432 2.93 5.484 1 94.62 87 SER A CA 1
ATOM 663 C C . SER A 1 87 ? -3.074 4.148 4.824 1 94.62 87 SER A C 1
ATOM 665 O O . SER A 1 87 ? -3.805 4.012 3.842 1 94.62 87 SER A O 1
ATOM 667 N N . GLY A 1 88 ? -2.754 5.277 5.418 1 95.19 88 GLY A N 1
ATOM 668 C CA . GLY A 1 88 ? -3.209 6.512 4.797 1 95.19 88 GLY A CA 1
ATOM 669 C C . GLY A 1 88 ? -2.615 6.738 3.418 1 95.19 88 GLY A C 1
ATOM 670 O O . GLY A 1 88 ? -3.314 7.168 2.498 1 95.19 88 GLY A O 1
ATOM 671 N N . SER A 1 89 ? -1.346 6.465 3.242 1 94.75 89 SER A N 1
ATOM 672 C CA . SER A 1 89 ? -0.684 6.625 1.952 1 94.75 89 SER A CA 1
ATOM 673 C C . SER A 1 89 ? -1.252 5.66 0.916 1 94.75 89 SER A C 1
ATOM 675 O O . SER A 1 89 ? -1.398 6.016 -0.256 1 94.75 89 SER A O 1
ATOM 677 N N . VAL A 1 90 ? -1.585 4.418 1.366 1 96.19 90 VAL A N 1
ATOM 678 C CA . VAL A 1 90 ? -2.227 3.473 0.459 1 96.19 90 VAL A CA 1
ATOM 679 C C . VAL A 1 90 ? -3.609 3.988 0.068 1 96.19 90 VAL A C 1
ATOM 681 O O . VAL A 1 90 ? -4.008 3.893 -1.096 1 96.19 90 VAL A O 1
ATOM 684 N N . ALA A 1 91 ? -4.312 4.52 1.028 1 97.31 91 ALA A N 1
ATOM 685 C CA . ALA A 1 91 ? -5.621 5.102 0.732 1 97.31 91 ALA A CA 1
ATOM 686 C C . ALA A 1 91 ? -5.5 6.223 -0.293 1 97.31 91 ALA A C 1
ATOM 688 O O . ALA A 1 91 ? -6.285 6.293 -1.241 1 97.31 91 ALA A O 1
ATOM 689 N N . LEU A 1 92 ? -4.52 7.102 -0.123 1 96.81 92 LEU A N 1
ATOM 690 C CA . LEU A 1 92 ? -4.312 8.195 -1.063 1 96.81 92 LEU A CA 1
ATOM 691 C C . LEU A 1 92 ? -3.975 7.664 -2.451 1 96.81 92 LEU A C 1
ATOM 693 O O . LEU A 1 92 ? -4.551 8.109 -3.447 1 96.81 92 LEU A O 1
ATOM 697 N N . ASP A 1 93 ? -3.074 6.762 -2.494 1 95.5 93 ASP A N 1
ATOM 698 C CA . ASP A 1 93 ? -2.668 6.156 -3.76 1 95.5 93 ASP A CA 1
ATOM 699 C C . ASP A 1 93 ? -3.867 5.551 -4.484 1 95.5 93 ASP A C 1
ATOM 701 O O . ASP A 1 93 ? -4.062 5.793 -5.68 1 95.5 93 ASP A O 1
ATOM 705 N N . ARG A 1 94 ? -4.641 4.793 -3.758 1 96.5 94 ARG A N 1
ATOM 706 C CA . ARG A 1 94 ? -5.746 4.059 -4.367 1 96.5 94 ARG A CA 1
ATOM 707 C C . ARG A 1 94 ? -6.906 4.988 -4.699 1 96.5 94 ARG A C 1
ATOM 709 O O . ARG A 1 94 ? -7.625 4.766 -5.676 1 96.5 94 ARG A O 1
ATOM 716 N N . ALA A 1 95 ? -7.117 6.059 -3.891 1 97.25 95 ALA A N 1
ATOM 717 C CA . ALA A 1 95 ? -8.086 7.086 -4.25 1 97.25 95 ALA A CA 1
ATOM 718 C C . ALA A 1 95 ? -7.727 7.746 -5.574 1 97.25 95 ALA A C 1
ATOM 720 O O . ALA A 1 95 ? -8.594 7.969 -6.422 1 97.25 95 ALA A O 1
ATOM 721 N N . LEU A 1 96 ? -6.457 8.047 -5.738 1 95.38 96 LEU A N 1
ATOM 722 C CA . LEU A 1 96 ? -5.996 8.68 -6.969 1 95.38 96 LEU A CA 1
ATOM 723 C C . LEU A 1 96 ? -6.176 7.75 -8.164 1 95.38 96 LEU A C 1
ATOM 725 O O . LEU A 1 96 ? -6.68 8.164 -9.211 1 95.38 96 LEU A O 1
ATOM 729 N N . VAL A 1 97 ? -5.812 6.488 -8 1 93.94 97 VAL A N 1
ATOM 730 C CA . VAL A 1 97 ? -5.969 5.52 -9.078 1 93.94 97 VAL A CA 1
ATOM 731 C C . VAL A 1 97 ? -7.441 5.414 -9.469 1 93.94 97 VAL A C 1
ATOM 733 O O . VAL A 1 97 ? -7.785 5.43 -10.648 1 93.94 97 VAL A O 1
ATOM 736 N N . ALA A 1 98 ? -8.297 5.336 -8.469 1 95.31 98 ALA A N 1
ATOM 737 C CA . ALA A 1 98 ? -9.734 5.254 -8.711 1 95.31 98 ALA A CA 1
ATOM 738 C C . ALA A 1 98 ? -10.234 6.492 -9.445 1 95.31 98 ALA A C 1
ATOM 740 O O . ALA A 1 98 ? -10.938 6.379 -10.453 1 95.31 98 ALA A O 1
ATOM 741 N N . ALA A 1 99 ? -9.828 7.652 -8.969 1 96.25 99 ALA A N 1
ATOM 742 C CA . ALA A 1 99 ? -10.289 8.906 -9.547 1 96.25 99 ALA A CA 1
ATOM 743 C C . ALA A 1 99 ? -9.797 9.07 -10.984 1 96.25 99 ALA A C 1
ATOM 745 O O . ALA A 1 99 ? -10.531 9.531 -11.852 1 96.25 99 ALA A O 1
ATOM 746 N N . LEU A 1 100 ? -8.594 8.711 -11.242 1 93.56 100 LEU A N 1
ATOM 747 C CA . LEU A 1 100 ? -8.016 8.805 -12.578 1 93.56 100 LEU A CA 1
ATOM 748 C C . LEU A 1 100 ? -8.719 7.852 -13.539 1 93.56 100 LEU A C 1
ATOM 750 O O . LEU A 1 100 ? -9.023 8.227 -14.68 1 93.56 100 LEU A O 1
ATOM 754 N N . ALA A 1 101 ? -8.945 6.641 -13.055 1 91.06 101 ALA A N 1
ATOM 755 C CA . ALA A 1 101 ? -9.641 5.664 -13.883 1 91.06 101 ALA A CA 1
ATOM 756 C C . ALA A 1 101 ? -11.031 6.164 -14.258 1 91.06 101 ALA A C 1
ATOM 758 O O . ALA A 1 101 ? -11.469 6.012 -15.406 1 91.06 101 ALA A O 1
ATOM 759 N N . MET A 1 102 ? -11.703 6.75 -13.344 1 93.38 102 MET A N 1
ATOM 760 C CA . MET A 1 102 ? -13.039 7.281 -13.578 1 93.38 102 MET A CA 1
ATOM 761 C C . MET A 1 102 ? -13 8.453 -14.547 1 93.38 102 MET A C 1
ATOM 763 O O . MET A 1 102 ? -13.883 8.609 -15.391 1 93.38 102 MET A O 1
ATOM 767 N N . SER A 1 103 ? -11.984 9.234 -14.453 1 91.31 103 SER A N 1
ATOM 768 C CA . SER A 1 103 ? -11.883 10.461 -15.234 1 91.31 103 SER A CA 1
ATOM 769 C C . SER A 1 103 ? -11.383 10.18 -16.641 1 91.31 103 SER A C 1
ATOM 771 O O . SER A 1 103 ? -11.602 10.977 -17.562 1 91.31 103 SER A O 1
ATOM 773 N N . GLY A 1 104 ? -10.664 9.109 -16.812 1 86.88 104 GLY A N 1
ATOM 774 C CA . GLY A 1 104 ? -10.07 8.766 -18.094 1 86.88 104 GLY A CA 1
ATOM 775 C C . GLY A 1 104 ? -11.062 8.203 -19.078 1 86.88 104 GLY A C 1
ATOM 776 O O . GLY A 1 104 ? -10.758 8.062 -20.266 1 86.88 104 GLY A O 1
ATOM 777 N N . ASP A 1 105 ? -12.242 7.953 -18.672 1 71.44 105 ASP A N 1
ATOM 778 C CA . ASP A 1 105 ? -13.312 7.441 -19.531 1 71.44 105 ASP A CA 1
ATOM 779 C C . ASP A 1 105 ? -12.852 6.203 -20.297 1 71.44 105 ASP A C 1
ATOM 781 O O . ASP A 1 105 ? -12.93 6.16 -21.531 1 71.44 105 ASP A O 1
ATOM 785 N N . ASP A 1 106 ? -12.406 5.211 -19.562 1 68.12 106 ASP A N 1
ATOM 786 C CA . ASP A 1 106 ? -11.977 3.928 -20.109 1 68.12 106 ASP A CA 1
ATOM 787 C C . ASP A 1 106 ? -10.883 4.113 -21.156 1 68.12 106 ASP A C 1
ATOM 789 O O . ASP A 1 106 ? -10.891 3.459 -22.188 1 68.12 106 ASP A O 1
ATOM 793 N N . GLY A 1 107 ? -10.125 5.098 -20.922 1 69.69 107 GLY A N 1
ATOM 794 C CA . GLY A 1 107 ? -8.977 5.305 -21.797 1 69.69 107 GLY A CA 1
ATOM 795 C C . GLY A 1 107 ? -9.281 6.227 -22.969 1 69.69 107 GLY A C 1
ATOM 796 O O . GLY A 1 107 ? -8.398 6.5 -23.797 1 69.69 107 GLY A O 1
ATOM 797 N N . HIS A 1 108 ? -10.398 6.766 -23.031 1 76.81 108 HIS A N 1
ATOM 798 C CA . HIS A 1 108 ? -10.805 7.59 -24.172 1 76.81 108 HIS A CA 1
ATOM 799 C C . HIS A 1 108 ? -10.25 9.008 -24.047 1 76.81 108 HIS A C 1
ATOM 801 O O . HIS A 1 108 ? -10.258 9.766 -25.031 1 76.81 108 HIS A O 1
ATOM 807 N N . ARG A 1 109 ? -9.875 9.391 -22.922 1 82.31 109 ARG A N 1
ATOM 808 C CA . ARG A 1 109 ? -9.258 10.695 -22.734 1 82.31 109 ARG A CA 1
ATOM 809 C C . ARG A 1 109 ? -7.738 10.594 -22.703 1 82.31 109 ARG A C 1
ATOM 811 O O . ARG A 1 109 ? -7.184 9.719 -22.031 1 82.31 109 ARG A O 1
ATOM 818 N N . SER A 1 110 ? -7.133 11.438 -23.406 1 78.56 110 SER A N 1
ATOM 819 C CA . SER A 1 110 ? -5.691 11.352 -23.609 1 78.56 110 SER A CA 1
ATOM 820 C C . SER A 1 110 ? -4.93 11.773 -22.359 1 78.56 110 SER A C 1
ATOM 822 O O . SER A 1 110 ? -3.828 11.281 -22.094 1 78.56 110 SER A O 1
ATOM 824 N N . THR A 1 111 ? -5.523 12.75 -21.625 1 89.12 111 THR A N 1
ATOM 825 C CA . THR A 1 111 ? -4.844 13.281 -20.453 1 89.12 111 THR A CA 1
ATOM 826 C C . THR A 1 111 ? -5.84 13.539 -19.328 1 89.12 111 THR A C 1
ATOM 828 O O . THR A 1 111 ? -7.004 13.852 -19.578 1 89.12 111 THR A O 1
ATOM 831 N N . ILE A 1 112 ? -5.41 13.312 -18.234 1 93.12 112 ILE A N 1
ATOM 832 C CA . ILE A 1 112 ? -6.195 13.672 -17.062 1 93.12 112 ILE A CA 1
ATOM 833 C C . ILE A 1 112 ? -5.508 14.805 -16.297 1 93.12 112 ILE A C 1
ATOM 835 O O . ILE A 1 112 ? -4.32 14.703 -15.969 1 93.12 112 ILE A O 1
ATOM 839 N N . ASN A 1 113 ? -6.207 15.898 -16.094 1 95.5 113 ASN A N 1
ATOM 840 C CA . ASN A 1 113 ? -5.703 17.031 -15.328 1 95.5 113 ASN A CA 1
ATOM 841 C C . ASN A 1 113 ? -6.035 16.906 -13.844 1 95.5 113 ASN A C 1
ATOM 843 O O . ASN A 1 113 ? -7.195 16.688 -13.484 1 95.5 113 ASN A O 1
ATOM 847 N N . VAL A 1 114 ? -4.992 16.969 -13.039 1 96.56 114 VAL A N 1
ATOM 848 C CA . VAL A 1 114 ? -5.18 17.016 -11.586 1 96.56 114 VAL A CA 1
ATOM 849 C C . VAL A 1 114 ? -4.969 18.438 -11.086 1 96.56 114 VAL A C 1
ATOM 851 O O . VAL A 1 114 ? -3.861 18.984 -11.164 1 96.56 114 VAL A O 1
ATOM 854 N N . VAL A 1 115 ? -6.023 19.031 -10.625 1 97.38 115 VAL A N 1
ATOM 855 C CA . VAL A 1 115 ? -5.949 20.344 -10.008 1 97.38 115 VAL A CA 1
ATOM 856 C C . VAL A 1 115 ? -5.766 20.203 -8.5 1 97.38 115 VAL A C 1
ATOM 858 O O . VAL A 1 115 ? -6.578 19.547 -7.824 1 97.38 115 VAL A O 1
ATOM 861 N N . THR A 1 116 ? -4.684 20.734 -7.973 1 96.62 116 THR A N 1
ATOM 862 C CA . THR A 1 116 ? -4.391 20.656 -6.547 1 96.62 116 THR A CA 1
ATOM 863 C C . THR A 1 116 ? -3.707 21.938 -6.062 1 96.62 116 THR A C 1
ATOM 865 O O . THR A 1 116 ? -3.617 22.906 -6.801 1 96.62 116 THR A O 1
ATOM 868 N N . THR A 1 117 ? -3.404 21.953 -4.809 1 94.88 117 THR A N 1
ATOM 869 C CA . THR A 1 117 ? -2.859 23.172 -4.219 1 94.88 117 THR A CA 1
ATOM 870 C C . THR A 1 117 ? -1.399 22.969 -3.818 1 94.88 117 THR A C 1
ATOM 872 O O . THR A 1 117 ? -0.918 21.844 -3.746 1 94.88 117 THR A O 1
ATOM 875 N N . THR A 1 118 ? -0.681 24 -3.723 1 93.94 118 THR A N 1
ATOM 876 C CA . THR A 1 118 ? 0.613 24.109 -3.059 1 93.94 118 THR A CA 1
ATOM 877 C C . THR A 1 118 ? 0.618 25.281 -2.068 1 93.94 118 THR A C 1
ATOM 879 O O . THR A 1 118 ? 0.085 26.344 -2.359 1 93.94 118 THR A O 1
ATOM 882 N N . PRO A 1 119 ? 1.084 25.078 -0.818 1 93.06 119 PRO A N 1
ATOM 883 C CA . PRO A 1 119 ? 1.78 23.875 -0.354 1 93.06 119 PRO A CA 1
ATOM 884 C C . PRO A 1 119 ? 0.84 22.688 -0.152 1 93.06 119 PRO A C 1
ATOM 886 O O . PRO A 1 119 ? -0.381 22.859 -0.14 1 93.06 119 PRO A O 1
ATOM 889 N N . SER A 1 120 ? 1.363 21.516 -0.114 1 93.19 120 SER A N 1
ATOM 890 C CA . SER A 1 120 ? 0.734 20.25 0.27 1 93.19 120 SER A CA 1
ATOM 891 C C . SER A 1 120 ? 1.77 19.25 0.757 1 93.19 120 SER A C 1
ATOM 893 O O . SER A 1 120 ? 2.969 19.531 0.766 1 93.19 120 SER A O 1
ATOM 895 N N . ILE A 1 121 ? 1.323 18.109 1.21 1 92.31 121 ILE A N 1
ATOM 896 C CA . ILE A 1 121 ? 2.219 17.094 1.733 1 92.31 121 ILE A CA 1
ATOM 897 C C . ILE A 1 121 ? 3.318 16.797 0.714 1 92.31 121 ILE A C 1
ATOM 899 O O . ILE A 1 121 ? 3.068 16.797 -0.493 1 92.31 121 ILE A O 1
ATOM 903 N N . ASP A 1 122 ? 4.512 16.5 1.166 1 90.19 122 ASP A N 1
ATOM 904 C CA . ASP A 1 122 ? 5.727 16.422 0.36 1 90.19 122 ASP A CA 1
ATOM 905 C C . ASP A 1 122 ? 5.684 15.227 -0.586 1 90.19 122 ASP A C 1
ATOM 907 O O . ASP A 1 122 ? 6.348 15.227 -1.624 1 90.19 122 ASP A O 1
ATOM 911 N N . ILE A 1 123 ? 4.855 14.219 -0.335 1 88.44 123 ILE A N 1
ATOM 912 C CA . ILE A 1 123 ? 4.855 13 -1.141 1 88.44 123 ILE A CA 1
ATOM 913 C C . ILE A 1 123 ? 3.875 13.156 -2.303 1 88.44 123 ILE A C 1
ATOM 915 O O . ILE A 1 123 ? 3.838 12.312 -3.205 1 88.44 123 ILE A O 1
ATOM 919 N N . MET A 1 124 ? 3.131 14.195 -2.355 1 90.06 124 MET A N 1
ATOM 920 C CA . MET A 1 124 ? 2.062 14.359 -3.338 1 90.06 124 MET A CA 1
ATOM 921 C C . MET A 1 124 ? 2.625 14.367 -4.754 1 90.06 124 MET A C 1
ATOM 923 O O . MET A 1 124 ? 2.172 13.602 -5.609 1 90.06 124 MET A O 1
ATOM 927 N N . PRO A 1 125 ? 3.699 15.172 -5.027 1 88.94 125 PRO A N 1
ATOM 928 C CA . PRO A 1 125 ? 4.234 15.148 -6.391 1 88.94 125 PRO A CA 1
ATOM 929 C C . PRO A 1 125 ? 4.777 13.781 -6.793 1 88.94 125 PRO A C 1
ATOM 931 O O . PRO A 1 125 ? 4.77 13.43 -7.973 1 88.94 125 PRO A O 1
ATOM 934 N N . LEU A 1 126 ? 5.219 13.055 -5.828 1 87.19 126 LEU A N 1
ATOM 935 C CA . LEU A 1 126 ? 5.75 11.727 -6.109 1 87.19 126 LEU A CA 1
ATOM 936 C C . LEU A 1 126 ? 4.637 10.781 -6.555 1 87.19 126 LEU A C 1
ATOM 938 O O . LEU A 1 126 ? 4.781 10.078 -7.555 1 87.19 126 LEU A O 1
ATOM 942 N N . PHE A 1 127 ? 3.494 10.828 -5.871 1 89 127 PHE A N 1
ATOM 943 C CA . PHE A 1 127 ? 2.34 10.016 -6.238 1 89 127 PHE A CA 1
ATOM 944 C C . PHE A 1 127 ? 1.812 10.414 -7.613 1 89 127 PHE A C 1
ATOM 946 O O . PHE A 1 127 ? 1.489 9.555 -8.43 1 89 127 PHE A O 1
ATOM 953 N N . LEU A 1 128 ? 1.755 11.656 -7.855 1 90 128 LEU A N 1
ATOM 954 C CA . LEU A 1 128 ? 1.203 12.156 -9.109 1 90 128 LEU A CA 1
ATOM 955 C C . LEU A 1 128 ? 2.154 11.875 -10.273 1 90 128 LEU A C 1
ATOM 957 O O . LEU A 1 128 ? 1.712 11.555 -11.375 1 90 128 LEU A O 1
ATOM 961 N N . GLY A 1 129 ? 3.439 11.93 -9.984 1 86.44 129 GLY A N 1
ATOM 962 C CA . GLY A 1 129 ? 4.445 11.719 -11.016 1 86.44 129 GLY A CA 1
ATOM 963 C C . GLY A 1 129 ? 4.547 10.273 -11.461 1 86.44 129 GLY A C 1
ATOM 964 O O . GLY A 1 129 ? 5.059 9.984 -12.539 1 86.44 129 GLY A O 1
ATOM 965 N N . GLU A 1 130 ? 4.059 9.367 -10.602 1 86.06 130 GLU A N 1
ATOM 966 C CA . GLU A 1 130 ? 4.109 7.945 -10.906 1 86.06 130 GLU A CA 1
ATOM 967 C C . GLU A 1 130 ? 3.006 7.551 -11.883 1 86.06 130 GLU A C 1
ATOM 969 O O . GLU A 1 130 ? 3.033 6.457 -12.453 1 86.06 130 GLU A O 1
ATOM 974 N N . ARG A 1 131 ? 2.102 8.461 -12.156 1 85.69 131 ARG A N 1
ATOM 975 C CA . ARG A 1 131 ? 0.874 8.102 -12.859 1 85.69 131 ARG A CA 1
ATOM 976 C C . ARG A 1 131 ? 0.942 8.523 -14.328 1 85.69 131 ARG A C 1
ATOM 978 O O . ARG A 1 131 ? 1.468 9.586 -14.648 1 85.69 131 ARG A O 1
ATOM 985 N N . SER A 1 132 ? 0.36 7.613 -15.086 1 73.94 132 SER A N 1
ATOM 986 C CA . SER A 1 132 ? 0.315 7.875 -16.516 1 73.94 132 SER A CA 1
ATOM 987 C C . SER A 1 132 ? -0.733 8.93 -16.859 1 73.94 132 SER A C 1
ATOM 989 O O . SER A 1 132 ? -1.692 9.117 -16.109 1 73.94 132 SER A O 1
ATOM 991 N N . GLN A 1 133 ? -0.526 9.711 -17.922 1 79.38 133 GLN A N 1
ATOM 992 C CA . GLN A 1 133 ? -1.473 10.609 -18.578 1 79.38 133 GLN A CA 1
ATOM 993 C C . GLN A 1 133 ? -1.908 11.727 -17.625 1 79.38 133 GLN A C 1
ATOM 995 O O . GLN A 1 133 ? -3.033 12.219 -17.719 1 79.38 133 GLN A O 1
ATOM 1000 N N . VAL A 1 134 ? -1.113 12.031 -16.625 1 88.62 134 VAL A N 1
ATOM 1001 C CA . VAL A 1 134 ? -1.524 13.031 -15.648 1 88.62 134 VAL A CA 1
ATOM 1002 C C . VAL A 1 134 ? -0.774 14.336 -15.898 1 88.62 134 VAL A C 1
ATOM 1004 O O . VAL A 1 134 ? 0.443 14.336 -16.094 1 88.62 134 VAL A O 1
ATOM 1007 N N . VAL A 1 135 ? -1.501 15.406 -15.961 1 89.81 135 VAL A N 1
ATOM 1008 C CA . VAL A 1 135 ? -0.974 16.766 -15.922 1 89.81 135 VAL A CA 1
ATOM 1009 C C . VAL A 1 135 ? -1.415 17.453 -14.633 1 89.81 135 VAL A C 1
ATOM 1011 O O . VAL A 1 135 ? -2.611 17.625 -14.391 1 89.81 135 VAL A O 1
ATOM 1014 N N . THR A 1 136 ? -0.458 17.859 -13.836 1 93.5 136 THR A N 1
ATOM 1015 C CA . THR A 1 136 ? -0.79 18.469 -12.555 1 93.5 136 THR A CA 1
ATOM 1016 C C . THR A 1 136 ? -0.842 20 -12.68 1 93.5 136 THR A C 1
ATOM 1018 O O . THR A 1 136 ? 0.08 20.609 -13.219 1 93.5 136 THR A O 1
ATOM 1021 N N . ARG A 1 137 ? -1.897 20.547 -12.18 1 94.12 137 ARG A N 1
ATOM 1022 C CA . ARG A 1 137 ? -2.1 21.984 -12.117 1 94.12 137 ARG A CA 1
ATOM 1023 C C . ARG A 1 137 ? -2.184 22.469 -10.672 1 94.12 137 ARG A C 1
ATOM 1025 O O . ARG A 1 137 ? -3.191 22.25 -10 1 94.12 137 ARG A O 1
ATOM 1032 N N . TYR A 1 138 ? -1.167 23.219 -10.289 1 93.94 138 TYR A N 1
ATOM 1033 C CA . TYR A 1 138 ? -1.11 23.703 -8.914 1 93.94 138 TYR A CA 1
ATOM 1034 C C . TYR A 1 138 ? -1.752 25.078 -8.789 1 93.94 138 TYR A C 1
ATOM 1036 O O . TYR A 1 138 ? -1.499 25.969 -9.609 1 93.94 138 TYR A O 1
ATOM 1044 N N . ALA A 1 139 ? -2.6 25.188 -7.816 1 90.44 139 ALA A N 1
ATOM 1045 C CA . ALA A 1 139 ? -3.068 26.5 -7.379 1 90.44 139 ALA A CA 1
ATOM 1046 C C . ALA A 1 139 ? -2.268 27 -6.176 1 90.44 139 ALA A C 1
ATOM 1048 O O . ALA A 1 139 ? -2.166 26.297 -5.164 1 90.44 139 ALA A O 1
ATOM 1049 N N . HIS A 1 140 ? -1.769 28.109 -6.238 1 82.38 140 HIS A N 1
ATOM 1050 C CA . HIS A 1 140 ? -0.923 28.672 -5.195 1 82.38 140 HIS A CA 1
ATOM 1051 C C . HIS A 1 140 ? -1.758 29.406 -4.148 1 82.38 140 HIS A C 1
ATOM 1053 O O . HIS A 1 140 ? -2.906 29.781 -4.406 1 82.38 140 HIS A O 1
ATOM 1059 N N . SER A 1 141 ? -1.04 29.594 -3.053 1 80.25 141 SER A N 1
ATOM 1060 C CA . SER A 1 141 ? -1.66 30.375 -1.978 1 80.25 141 SER A CA 1
ATOM 1061 C C . SER A 1 141 ? -1.855 31.828 -2.379 1 80.25 141 SER A C 1
ATOM 1063 O O . SER A 1 141 ? -1.235 32.312 -3.334 1 80.25 141 SER A O 1
ATOM 1065 N N . ARG A 1 142 ? -2.734 32.438 -1.631 1 75.56 142 ARG A N 1
ATOM 1066 C CA . ARG A 1 142 ? -3.053 33.812 -1.908 1 75.56 142 ARG A CA 1
ATOM 1067 C C . ARG A 1 142 ? -2 34.75 -1.313 1 75.56 142 ARG A C 1
ATOM 1069 O O . ARG A 1 142 ? -1.636 34.625 -0.144 1 75.56 142 ARG A O 1
ATOM 1076 N N . ASP A 1 143 ? -1.602 35.656 -2.061 1 71.06 143 ASP A N 1
ATOM 1077 C CA . ASP A 1 143 ? -0.768 36.781 -1.635 1 71.06 143 ASP A CA 1
ATOM 1078 C C . ASP A 1 143 ? 0.494 36.281 -0.929 1 71.06 143 ASP A C 1
ATOM 1080 O O . ASP A 1 143 ? 0.954 36.906 0.034 1 71.06 143 ASP A O 1
ATOM 1084 N N . GLY A 1 144 ? 0.879 35.125 -1.121 1 72.19 144 GLY A N 1
ATOM 1085 C CA . GLY A 1 144 ? 2.135 34.594 -0.601 1 72.19 144 GLY A CA 1
ATOM 1086 C C . GLY A 1 144 ? 2.008 34.031 0.79 1 72.19 144 GLY A C 1
ATOM 1087 O O . GLY A 1 144 ? 2.992 33.562 1.363 1 72.19 144 GLY A O 1
ATOM 1088 N N . ASP A 1 145 ? 0.853 34.094 1.37 1 82.5 145 ASP A N 1
ATOM 1089 C CA . ASP A 1 145 ? 0.625 33.438 2.658 1 82.5 145 ASP A CA 1
ATOM 1090 C C . ASP A 1 145 ? 0.32 31.953 2.479 1 82.5 145 ASP A C 1
ATOM 1092 O O . ASP A 1 145 ? -0.754 31.578 1.996 1 82.5 145 ASP A O 1
ATOM 1096 N N . PRO A 1 146 ? 1.206 31.172 2.957 1 81.06 146 PRO A N 1
ATOM 1097 C CA . PRO A 1 146 ? 1.058 29.734 2.705 1 81.06 146 PRO A CA 1
ATOM 1098 C C . PRO A 1 146 ? -0.199 29.156 3.346 1 81.06 146 PRO A C 1
ATOM 1100 O O . PRO A 1 146 ? -0.677 28.094 2.924 1 81.06 146 PRO A O 1
ATOM 1103 N N . ALA A 1 147 ? -0.744 29.828 4.316 1 84 147 ALA A N 1
ATOM 1104 C CA . ALA A 1 147 ? -1.883 29.266 5.047 1 84 147 ALA A CA 1
ATOM 1105 C C . ALA A 1 147 ? -3.201 29.75 4.453 1 84 147 ALA A C 1
ATOM 1107 O O . ALA A 1 147 ? -4.273 29.453 4.984 1 84 147 ALA A O 1
ATOM 1108 N N . THR A 1 148 ? -3.078 30.484 3.348 1 85.31 148 THR A N 1
ATOM 1109 C CA . THR A 1 148 ? -4.301 30.984 2.727 1 85.31 148 THR A CA 1
ATOM 1110 C C . THR A 1 148 ? -4.629 30.188 1.467 1 85.31 148 THR A C 1
ATOM 1112 O O . THR A 1 148 ? -3.836 30.156 0.524 1 85.31 148 THR A O 1
ATOM 1115 N N . LEU A 1 149 ? -5.707 29.531 1.485 1 85 149 LEU A N 1
ATOM 1116 C CA . LEU A 1 149 ? -6.203 28.797 0.322 1 85 149 LEU A CA 1
ATOM 1117 C C . LEU A 1 149 ? -6.867 29.75 -0.669 1 85 149 LEU A C 1
ATOM 1119 O O . LEU A 1 149 ? -7.629 30.641 -0.271 1 85 149 LEU A O 1
ATOM 1123 N N . ASP A 1 150 ? -6.496 29.719 -1.874 1 91.06 150 ASP A N 1
ATOM 1124 C CA . ASP A 1 150 ? -7 30.594 -2.93 1 91.06 150 ASP A CA 1
ATOM 1125 C C . ASP A 1 150 ? -8.062 29.891 -3.77 1 91.06 150 ASP A C 1
ATOM 1127 O O . ASP A 1 150 ? -7.746 29.312 -4.809 1 91.06 150 ASP A O 1
ATOM 1131 N N . ARG A 1 151 ? -9.258 30.109 -3.385 1 94.31 151 ARG A N 1
ATOM 1132 C CA . ARG A 1 151 ? -10.391 29.484 -4.066 1 94.31 151 ARG A CA 1
ATOM 1133 C C . ARG A 1 151 ? -10.414 29.859 -5.543 1 94.31 151 ARG A C 1
ATOM 1135 O O . ARG A 1 151 ? -10.586 29 -6.402 1 94.31 151 ARG A O 1
ATOM 1142 N N . ASP A 1 152 ? -10.227 31.125 -5.875 1 95.38 152 ASP A N 1
ATOM 1143 C CA . ASP A 1 152 ? -10.312 31.609 -7.25 1 95.38 152 ASP A CA 1
ATOM 1144 C C . ASP A 1 152 ? -9.234 30.969 -8.125 1 95.38 152 ASP A C 1
ATOM 1146 O O . ASP A 1 152 ? -9.477 30.688 -9.305 1 95.38 152 ASP A O 1
ATOM 1150 N N . ALA A 1 153 ? -8.109 30.828 -7.543 1 94.94 153 ALA A N 1
ATOM 1151 C CA . ALA A 1 153 ? -7.039 30.172 -8.289 1 94.94 153 ALA A CA 1
ATOM 1152 C C . ALA A 1 153 ? -7.414 28.734 -8.664 1 94.94 153 ALA A C 1
ATOM 1154 O O . ALA A 1 153 ? -7.168 28.297 -9.789 1 94.94 153 ALA A O 1
ATOM 1155 N N . VAL A 1 154 ? -8.023 28 -7.754 1 97.12 154 VAL A N 1
ATOM 1156 C CA . VAL A 1 154 ? -8.438 26.625 -8.008 1 97.12 154 VAL A CA 1
ATOM 1157 C C . VAL A 1 154 ? -9.547 26.609 -9.055 1 97.12 154 VAL A C 1
ATOM 1159 O O . VAL A 1 154 ? -9.5 25.828 -10.008 1 97.12 154 VAL A O 1
ATOM 1162 N N . LEU A 1 155 ? -10.484 27.5 -8.914 1 97.94 155 LEU A N 1
ATOM 1163 C CA . LEU A 1 155 ? -11.602 27.578 -9.844 1 97.94 155 LEU A CA 1
ATOM 1164 C C . LEU A 1 155 ? -11.117 27.938 -11.25 1 97.94 155 LEU A C 1
ATOM 1166 O O . LEU A 1 155 ? -11.633 27.406 -12.234 1 97.94 155 LEU A O 1
ATOM 1170 N N . ARG A 1 156 ? -10.164 28.812 -11.32 1 97.44 156 ARG A N 1
ATOM 1171 C CA . ARG A 1 156 ? -9.594 29.156 -12.617 1 97.44 156 ARG A CA 1
ATOM 1172 C C . ARG A 1 156 ? -8.953 27.953 -13.281 1 97.44 156 ARG A C 1
ATOM 1174 O O . ARG A 1 156 ? -9.102 27.734 -14.484 1 97.44 156 ARG A O 1
ATOM 1181 N N . ARG A 1 157 ? -8.242 27.172 -12.5 1 96.94 157 ARG A N 1
ATOM 1182 C CA . ARG A 1 157 ? -7.625 25.969 -13.055 1 96.94 157 ARG A CA 1
ATOM 1183 C C . ARG A 1 157 ? -8.68 24.984 -13.555 1 96.94 157 ARG A C 1
ATOM 1185 O O . ARG A 1 157 ? -8.508 24.359 -14.602 1 96.94 157 ARG A O 1
ATOM 1192 N N . ILE A 1 158 ? -9.734 24.812 -12.773 1 97.62 158 ILE A N 1
ATOM 1193 C CA . ILE A 1 158 ? -10.828 23.938 -13.172 1 97.62 158 ILE A CA 1
ATOM 1194 C C . ILE A 1 158 ? -11.445 24.438 -14.477 1 97.62 158 ILE A C 1
ATOM 1196 O O . ILE A 1 158 ? -11.695 23.641 -15.391 1 97.62 158 ILE A O 1
ATOM 1200 N N . ALA A 1 159 ? -11.617 25.688 -14.578 1 97 159 ALA A N 1
ATOM 1201 C CA . ALA A 1 159 ? -12.188 26.297 -15.781 1 97 159 ALA A CA 1
ATOM 1202 C C . ALA A 1 159 ? -11.281 26.062 -16.984 1 97 159 ALA A C 1
ATOM 1204 O O . ALA A 1 159 ? -11.766 25.797 -18.094 1 97 159 ALA A O 1
ATOM 1205 N N . ASP A 1 160 ? -10.008 26.188 -16.781 1 95.81 160 ASP A N 1
ATOM 1206 C CA . ASP A 1 160 ? -9.039 25.953 -17.844 1 95.81 160 ASP A CA 1
ATOM 1207 C C . ASP A 1 160 ? -9.148 24.516 -18.375 1 95.81 160 ASP A C 1
ATOM 1209 O O . ASP A 1 160 ? -9.094 24.281 -19.578 1 95.81 160 ASP A O 1
ATOM 1213 N N . VAL A 1 161 ? -9.281 23.578 -17.469 1 94.75 161 VAL A N 1
ATOM 1214 C CA . VAL A 1 161 ? -9.398 22.172 -17.844 1 94.75 161 VAL A CA 1
ATOM 1215 C C . VAL A 1 161 ? -10.695 21.938 -18.609 1 94.75 161 VAL A C 1
ATOM 1217 O O . VAL A 1 161 ? -10.711 21.234 -19.625 1 94.75 161 VAL A O 1
ATOM 1220 N N . ARG A 1 162 ? -11.766 22.516 -18.141 1 92.56 162 ARG A N 1
ATOM 1221 C CA . ARG A 1 162 ? -13.078 22.359 -18.766 1 92.56 162 ARG A CA 1
ATOM 1222 C C . ARG A 1 162 ? -13.078 22.875 -20.188 1 92.56 162 ARG A C 1
ATOM 1224 O O . ARG A 1 162 ? -13.789 22.344 -21.047 1 92.56 162 ARG A O 1
ATOM 1231 N N . ALA A 1 163 ? -12.312 23.828 -20.391 1 93.44 163 ALA A N 1
ATOM 1232 C CA . ALA A 1 163 ? -12.242 24.438 -21.703 1 93.44 163 ALA A CA 1
ATOM 1233 C C . ALA A 1 163 ? -11.453 23.578 -22.688 1 93.44 163 ALA A C 1
ATOM 1235 O O . ALA A 1 163 ? -11.531 23.75 -23.906 1 93.44 163 ALA A O 1
ATOM 1236 N N . SER A 1 164 ? -10.719 22.703 -22.125 1 88.25 164 SER A N 1
ATOM 1237 C CA . SER A 1 164 ? -9.922 21.812 -22.969 1 88.25 164 SER A CA 1
ATOM 1238 C C . SER A 1 164 ? -10.742 20.609 -23.406 1 88.25 164 SER A C 1
ATOM 1240 O O . SER A 1 164 ? -11.641 20.156 -22.688 1 88.25 164 SER A O 1
ATOM 1242 N N . THR A 1 165 ? -10.492 20.125 -24.656 1 82.94 165 THR A N 1
ATOM 1243 C CA . THR A 1 165 ? -11.242 19 -25.188 1 82.94 165 THR A CA 1
ATOM 1244 C C . THR A 1 165 ? -10.516 17.688 -24.906 1 82.94 165 THR A C 1
ATOM 1246 O O . THR A 1 165 ? -9.289 17.656 -24.859 1 82.94 165 THR A O 1
ATOM 1249 N N . ASN A 1 166 ? -11.297 16.719 -24.594 1 87.38 166 ASN A N 1
ATOM 1250 C CA . ASN A 1 166 ? -10.852 15.336 -24.484 1 87.38 166 ASN A CA 1
ATOM 1251 C C . ASN A 1 166 ? -9.891 15.133 -23.312 1 87.38 166 ASN A C 1
ATOM 1253 O O . ASN A 1 166 ? -8.875 14.445 -23.453 1 87.38 166 ASN A O 1
ATOM 1257 N N . THR A 1 167 ? -10.141 15.867 -22.188 1 92.19 167 THR A N 1
ATOM 1258 C CA . THR A 1 167 ? -9.32 15.719 -20.984 1 92.19 167 THR A CA 1
ATOM 1259 C C . THR A 1 167 ? -10.18 15.359 -19.781 1 92.19 167 THR A C 1
ATOM 1261 O O . THR A 1 167 ? -11.375 15.648 -19.766 1 92.19 167 THR A O 1
ATOM 1264 N N . GLY A 1 168 ? -9.625 14.648 -18.859 1 94.5 168 GLY A N 1
ATOM 1265 C CA . GLY A 1 168 ? -10.266 14.352 -17.594 1 94.5 168 GLY A CA 1
ATOM 1266 C C . GLY A 1 168 ? -9.875 15.305 -16.484 1 94.5 168 GLY A C 1
ATOM 1267 O O . GLY A 1 168 ? -8.93 16.094 -16.641 1 94.5 168 GLY A O 1
ATOM 1268 N N . LEU A 1 169 ? -10.695 15.297 -15.453 1 96.75 169 LEU A N 1
ATOM 1269 C CA . LEU A 1 169 ? -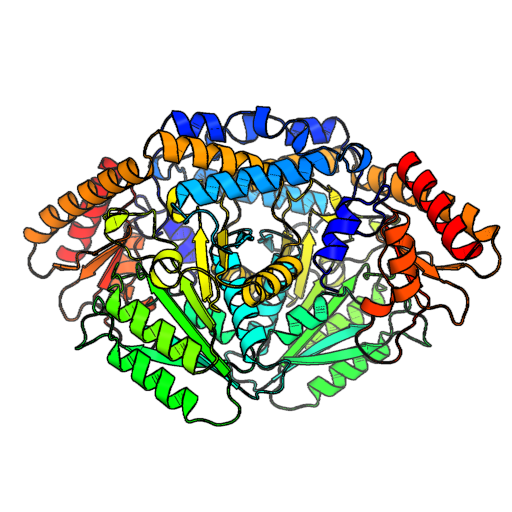10.453 16.219 -14.336 1 96.75 169 LEU A CA 1
ATOM 1270 C C . LEU A 1 169 ? -10.531 15.477 -13.008 1 96.75 169 LEU A C 1
ATOM 1272 O O . LEU A 1 169 ? -11.516 14.781 -12.734 1 96.75 169 LEU A O 1
ATOM 1276 N N . VAL A 1 170 ? -9.484 15.562 -12.242 1 97.62 170 VAL A N 1
ATOM 1277 C CA . VAL A 1 170 ? -9.484 15.227 -10.828 1 97.62 170 VAL A CA 1
ATOM 1278 C C . VAL A 1 170 ? -9.094 16.453 -10.008 1 97.62 170 VAL A C 1
ATOM 1280 O O . VAL A 1 170 ? -8.125 17.141 -10.328 1 97.62 170 VAL A O 1
ATOM 1283 N N . VAL A 1 171 ? -9.883 16.812 -9.039 1 98.38 171 VAL A N 1
ATOM 1284 C CA . VAL A 1 171 ? -9.516 17.859 -8.086 1 98.38 171 VAL A CA 1
ATOM 1285 C C . VAL A 1 171 ? -9.086 17.219 -6.77 1 98.38 171 VAL A C 1
ATOM 1287 O O . VAL A 1 171 ? -9.828 16.422 -6.191 1 98.38 171 VAL A O 1
ATOM 1290 N N . LEU A 1 172 ? -7.887 17.5 -6.336 1 97.94 172 LEU A N 1
ATOM 1291 C CA . LEU A 1 172 ? -7.305 16.938 -5.121 1 97.94 172 LEU A CA 1
ATOM 1292 C C . LEU A 1 172 ? -7.027 18.031 -4.094 1 97.94 172 LEU A C 1
ATOM 1294 O O . LEU A 1 172 ? -6.18 18.891 -4.316 1 97.94 172 LEU A O 1
ATOM 1298 N N . LEU A 1 173 ? -7.73 17.969 -2.996 1 97.06 173 LEU A N 1
ATOM 1299 C CA . LEU A 1 173 ? -7.582 18.969 -1.937 1 97.06 173 LEU A CA 1
ATOM 1300 C C . LEU A 1 173 ? -7.18 18.297 -0.625 1 97.06 173 LEU A C 1
ATOM 1302 O O . LEU A 1 173 ? -7.383 17.094 -0.443 1 97.06 173 LEU A O 1
ATOM 1306 N N . THR A 1 174 ? -6.559 19.047 0.193 1 96.12 174 THR A N 1
ATOM 1307 C CA . THR A 1 174 ? -6.211 18.625 1.544 1 96.12 174 THR A CA 1
ATOM 1308 C C . THR A 1 174 ? -6.777 19.594 2.578 1 96.12 174 THR A C 1
ATOM 1310 O O . THR A 1 174 ? -6.543 20.797 2.496 1 96.12 174 THR A O 1
ATOM 1313 N N . SER A 1 175 ? -7.496 19.094 3.486 1 95.31 175 SER A N 1
ATOM 1314 C CA . SER A 1 175 ? -8.094 19.906 4.547 1 95.31 175 SER A CA 1
ATOM 1315 C C . SER A 1 175 ? -8.305 19.078 5.812 1 95.31 175 SER A C 1
ATOM 1317 O O . SER A 1 175 ? -9.148 18.172 5.84 1 95.31 175 SER A O 1
ATOM 1319 N N . PRO A 1 176 ? -7.625 19.312 6.926 1 95.12 176 PRO A N 1
ATOM 1320 C CA . PRO A 1 176 ? -6.59 20.328 7.152 1 95.12 176 PRO A CA 1
ATOM 1321 C C . PRO A 1 176 ? -5.34 20.094 6.309 1 95.12 176 PRO A C 1
ATOM 1323 O O . PRO A 1 176 ? -4.949 18.953 6.078 1 95.12 176 PRO A O 1
ATOM 1326 N N . GLU A 1 177 ? -4.742 21.188 5.93 1 94.62 177 GLU A N 1
ATOM 1327 C CA . GLU A 1 177 ? -3.643 21.141 4.969 1 94.62 177 GLU A CA 1
ATOM 1328 C C . GLU A 1 177 ? -2.305 20.922 5.668 1 94.62 177 GLU A C 1
ATOM 1330 O O . GLU A 1 177 ? -2.045 21.516 6.723 1 94.62 177 GLU A O 1
ATOM 1335 N N . ASN A 1 178 ? -1.524 19.969 5.258 1 93.69 178 ASN A N 1
ATOM 1336 C CA . ASN A 1 178 ? -0.116 19.797 5.602 1 93.69 178 ASN A CA 1
ATOM 1337 C C . ASN A 1 178 ? 0.786 20.594 4.66 1 93.69 178 ASN A C 1
ATOM 1339 O O . ASN A 1 178 ? 0.791 20.359 3.449 1 93.69 178 ASN A O 1
ATOM 1343 N N . PRO A 1 179 ? 1.475 21.578 5.148 1 94.25 179 PRO A N 1
ATOM 1344 C CA . PRO A 1 179 ? 1.982 21.688 6.52 1 94.25 179 PRO A CA 1
ATOM 1345 C C . PRO A 1 179 ? 1.316 22.812 7.305 1 94.25 179 PRO A C 1
ATOM 1347 O O . PRO A 1 179 ? 1.624 23.016 8.484 1 94.25 179 PRO A O 1
ATOM 1350 N N . THR A 1 180 ? 0.413 23.531 6.762 1 94.62 180 THR A N 1
ATOM 1351 C CA . THR A 1 180 ? 0.035 24.828 7.297 1 94.62 180 THR A CA 1
ATOM 1352 C C . THR A 1 180 ? -1.067 24.688 8.344 1 94.62 180 THR A C 1
ATOM 1354 O O . THR A 1 180 ? -1.288 25.594 9.148 1 94.62 180 THR A O 1
ATOM 1357 N N . GLY A 1 181 ? -1.803 23.625 8.195 1 95.06 181 GLY A N 1
ATOM 1358 C CA . GLY A 1 181 ? -2.963 23.469 9.055 1 95.06 181 GLY A CA 1
ATOM 1359 C C . GLY A 1 181 ? -4.172 24.25 8.586 1 95.06 181 GLY A C 1
ATOM 1360 O O . GLY A 1 181 ? -5.191 24.312 9.273 1 95.06 181 GLY A O 1
ATOM 1361 N N . ALA A 1 182 ? -4.105 24.828 7.434 1 93.69 182 ALA A N 1
ATOM 1362 C CA . ALA A 1 182 ? -5.227 25.578 6.883 1 93.69 182 ALA A CA 1
ATOM 1363 C C . ALA A 1 182 ? -6.422 24.672 6.617 1 93.69 182 ALA A C 1
ATOM 1365 O O . ALA A 1 182 ? -6.254 23.484 6.32 1 93.69 182 ALA A O 1
ATOM 1366 N N . VAL A 1 183 ? -7.621 25.25 6.73 1 94.38 183 VAL A N 1
ATOM 1367 C CA . VAL A 1 183 ? -8.875 24.547 6.469 1 94.38 183 VAL A CA 1
ATOM 1368 C C . VAL A 1 183 ? -9.672 25.281 5.402 1 94.38 183 VAL A C 1
ATOM 1370 O O . VAL A 1 183 ? -9.703 26.516 5.395 1 94.38 183 VAL A O 1
ATOM 1373 N N . TRP A 1 184 ? -10.242 24.5 4.512 1 93.44 184 TRP A N 1
ATOM 1374 C CA . TRP A 1 184 ? -11.133 25.125 3.541 1 93.44 184 TRP A CA 1
ATOM 1375 C C . TRP A 1 184 ? -12.414 25.609 4.211 1 93.44 184 TRP A C 1
ATOM 1377 O O . TRP A 1 184 ? -13.031 24.875 4.98 1 93.44 184 TRP A O 1
ATOM 1387 N N . ARG A 1 185 ? -12.773 26.844 3.889 1 91.31 185 ARG A N 1
ATOM 1388 C CA . ARG A 1 185 ? -14.094 27.297 4.32 1 91.31 185 ARG A CA 1
ATOM 1389 C C . ARG A 1 185 ? -15.188 26.5 3.627 1 91.31 185 ARG A C 1
ATOM 1391 O O . ARG A 1 185 ? -15.039 26.094 2.469 1 91.31 185 ARG A O 1
ATOM 1398 N N . PRO A 1 186 ? -16.234 26.359 4.395 1 93.31 186 PRO A N 1
ATOM 1399 C CA . PRO A 1 186 ? -17.328 25.562 3.812 1 93.31 186 PRO A CA 1
ATOM 1400 C C . PRO A 1 186 ? -17.766 26.078 2.443 1 93.31 186 PRO A C 1
ATOM 1402 O O . PRO A 1 186 ? -17.938 25.297 1.511 1 93.31 186 PRO A O 1
ATOM 1405 N N . GLU A 1 187 ? -17.891 27.328 2.262 1 94.5 187 GLU A N 1
ATOM 1406 C CA . GLU A 1 187 ? -18.344 27.922 1.001 1 94.5 187 GLU A CA 1
ATOM 1407 C C . GLU A 1 187 ? -17.312 27.688 -0.106 1 94.5 187 GLU A C 1
ATOM 1409 O O . GLU A 1 187 ? -17.672 27.516 -1.27 1 94.5 187 GLU A O 1
ATOM 1414 N N . ASP A 1 188 ? -16.047 27.734 0.26 1 94.62 188 ASP A N 1
ATOM 1415 C CA . ASP A 1 188 ? -14.984 27.5 -0.718 1 94.62 188 ASP A CA 1
ATOM 1416 C C . ASP A 1 188 ? -14.961 26.047 -1.183 1 94.62 188 ASP A C 1
ATOM 1418 O O . ASP A 1 188 ? -14.859 25.781 -2.381 1 94.62 188 ASP A O 1
ATOM 1422 N N . LEU A 1 189 ? -15.047 25.141 -0.211 1 96.12 189 LEU A N 1
ATOM 1423 C CA . LEU A 1 189 ? -15.086 23.719 -0.539 1 96.12 189 LEU A CA 1
ATOM 1424 C C . LEU A 1 189 ? -16.266 23.406 -1.446 1 96.12 189 LEU A C 1
ATOM 1426 O O . LEU A 1 189 ? -16.125 22.688 -2.434 1 96.12 189 LEU A O 1
ATOM 1430 N N . LYS A 1 190 ? -17.406 23.984 -1.146 1 96.75 190 LYS A N 1
ATOM 1431 C CA . LYS A 1 190 ? -18.609 23.75 -1.932 1 96.75 190 LYS A CA 1
ATOM 1432 C C . LYS A 1 190 ? -18.453 24.281 -3.352 1 96.75 190 LYS A C 1
ATOM 1434 O O . LYS A 1 190 ? -18.797 23.609 -4.32 1 96.75 190 LYS A O 1
ATOM 1439 N N . ALA A 1 191 ? -17.953 25.438 -3.434 1 97.5 191 ALA A N 1
ATOM 1440 C CA . ALA A 1 191 ? -17.781 26.062 -4.746 1 97.5 191 ALA A CA 1
ATOM 1441 C C . ALA A 1 191 ? -16.844 25.219 -5.621 1 97.5 191 ALA A C 1
ATOM 1443 O O . ALA A 1 191 ? -17.109 25 -6.801 1 97.5 191 ALA A O 1
ATOM 1444 N N . ILE A 1 192 ? -15.773 24.766 -5.074 1 97.94 192 ILE A N 1
ATOM 1445 C CA . ILE A 1 192 ? -14.773 24 -5.809 1 97.94 192 ILE A CA 1
ATOM 1446 C C . ILE A 1 192 ? -15.352 22.641 -6.184 1 97.94 192 ILE A C 1
ATOM 1448 O O . ILE A 1 192 ? -15.219 22.188 -7.328 1 97.94 192 ILE A O 1
ATOM 1452 N N . GLY A 1 193 ? -15.977 21.969 -5.191 1 98.19 193 GLY A N 1
ATOM 1453 C CA . GLY A 1 193 ? -16.594 20.688 -5.48 1 98.19 193 GLY A CA 1
ATOM 1454 C C . GLY A 1 193 ? -17.656 20.766 -6.562 1 98.19 193 GLY A C 1
ATOM 1455 O O . GLY A 1 193 ? -17.672 19.953 -7.488 1 98.19 193 GLY A O 1
ATOM 1456 N N . ASP A 1 194 ? -18.5 21.75 -6.449 1 98.12 194 ASP A N 1
ATOM 1457 C CA . ASP A 1 194 ? -19.547 21.938 -7.453 1 98.12 194 ASP A CA 1
ATOM 1458 C C . ASP A 1 194 ? -18.953 22.156 -8.844 1 98.12 194 ASP A C 1
ATOM 1460 O O . ASP A 1 194 ? -19.422 21.578 -9.82 1 98.12 194 ASP A O 1
ATOM 1464 N N . ALA A 1 195 ? -17.984 22.984 -8.914 1 98.38 195 ALA A N 1
ATOM 1465 C CA . ALA A 1 195 ? -17.312 23.219 -10.188 1 98.38 195 ALA A CA 1
ATOM 1466 C C . ALA A 1 195 ? -16.719 21.938 -10.734 1 98.38 195 ALA A C 1
ATOM 1468 O O . ALA A 1 195 ? -16.766 21.672 -11.945 1 98.38 195 ALA A O 1
ATOM 1469 N N . CYS A 1 196 ? -16.125 21.141 -9.891 1 98.12 196 CYS A N 1
ATOM 1470 C CA . CYS A 1 196 ? -15.531 19.859 -10.266 1 98.12 196 CYS A CA 1
ATOM 1471 C C . CYS A 1 196 ? -16.578 18.922 -10.852 1 98.12 196 CYS A C 1
ATOM 1473 O O . CYS A 1 196 ? -16.391 18.375 -11.938 1 98.12 196 CYS A O 1
ATOM 1475 N N . PHE A 1 197 ? -17.703 18.828 -10.141 1 97.44 197 PHE A N 1
ATOM 1476 C CA . PHE A 1 197 ? -18.766 17.906 -10.547 1 97.44 197 PHE A CA 1
ATOM 1477 C C . PHE A 1 197 ? -19.406 18.375 -11.852 1 97.44 197 PHE A C 1
ATOM 1479 O O . PHE A 1 197 ? -19.703 17.562 -12.734 1 97.44 197 PHE A O 1
ATOM 1486 N N . GLU A 1 198 ? -19.594 19.641 -11.977 1 96.25 198 GLU A N 1
ATOM 1487 C CA . GLU A 1 198 ? -20.156 20.188 -13.211 1 96.25 198 GLU A CA 1
ATOM 1488 C C . GLU A 1 198 ? -19.25 19.891 -14.406 1 96.25 198 GLU A C 1
ATOM 1490 O O . GLU A 1 198 ? -19.75 19.703 -15.523 1 96.25 198 GLU A O 1
ATOM 1495 N N . ALA A 1 199 ? -18.031 19.828 -14.172 1 95.25 199 ALA A N 1
ATOM 1496 C CA . ALA A 1 199 ? -17.062 19.547 -15.227 1 95.25 199 ALA A CA 1
ATOM 1497 C C . ALA A 1 199 ? -16.938 18.047 -15.477 1 95.25 199 ALA A C 1
ATOM 1499 O O . ALA A 1 199 ? -16.141 17.625 -16.312 1 95.25 199 ALA A O 1
ATOM 1500 N N . GLY A 1 200 ? -17.641 17.281 -14.711 1 93.62 200 GLY A N 1
ATOM 1501 C CA . GLY A 1 200 ? -17.578 15.836 -14.875 1 93.62 200 GLY A CA 1
ATOM 1502 C C . GLY A 1 200 ? -16.375 15.203 -14.203 1 93.62 200 GLY A C 1
ATOM 1503 O O . GLY A 1 200 ? -15.953 14.109 -14.57 1 93.62 200 GLY A O 1
ATOM 1504 N N . GLY A 1 201 ? -15.773 15.93 -13.234 1 96.69 201 GLY A N 1
ATOM 1505 C CA . GLY A 1 201 ? -14.578 15.445 -12.562 1 96.69 201 GLY A CA 1
ATOM 1506 C C . GLY A 1 201 ? -14.867 14.703 -11.273 1 96.69 201 GLY A C 1
ATOM 1507 O O . GLY A 1 201 ? -16.031 14.531 -10.898 1 96.69 201 GLY A O 1
ATOM 1508 N N . VAL A 1 202 ? -13.836 14.188 -10.656 1 97.88 202 VAL A N 1
ATOM 1509 C CA . VAL A 1 202 ? -13.891 13.531 -9.359 1 97.88 202 VAL A CA 1
ATOM 1510 C C . VAL A 1 202 ? -13.148 14.359 -8.32 1 97.88 202 VAL A C 1
ATOM 1512 O O . VAL A 1 202 ? -12.023 14.812 -8.562 1 97.88 202 VAL A O 1
ATOM 1515 N N . LEU A 1 203 ? -13.797 14.602 -7.18 1 98.5 203 LEU A N 1
ATOM 1516 C CA . LEU A 1 203 ? -13.18 15.352 -6.086 1 98.5 203 LEU A CA 1
ATOM 1517 C C . LEU A 1 203 ? -12.562 14.398 -5.066 1 98.5 203 LEU A C 1
ATOM 1519 O O . LEU A 1 203 ? -13.25 13.523 -4.531 1 98.5 203 LEU A O 1
ATOM 1523 N N . VAL A 1 204 ? -11.289 14.516 -4.852 1 98.38 204 VAL A N 1
ATOM 1524 C CA . VAL A 1 204 ? -10.594 13.781 -3.799 1 98.38 204 VAL A CA 1
ATOM 1525 C C . VAL A 1 204 ? -10.172 14.75 -2.691 1 98.38 204 VAL A C 1
ATOM 1527 O O . VAL A 1 204 ? -9.539 15.773 -2.959 1 98.38 204 VAL A O 1
ATOM 1530 N N . VAL A 1 205 ? -10.516 14.477 -1.491 1 97.88 205 VAL A N 1
ATOM 1531 C CA . VAL A 1 205 ? -10.141 15.344 -0.38 1 97.88 205 VAL A CA 1
ATOM 1532 C C . VAL A 1 205 ? -9.43 14.523 0.695 1 97.88 205 VAL A C 1
ATOM 1534 O O . VAL A 1 205 ? -9.953 13.516 1.163 1 97.88 205 VAL A O 1
ATOM 1537 N N . ASP A 1 206 ? -8.258 14.914 1.039 1 97.38 206 ASP A N 1
ATOM 1538 C CA . ASP A 1 206 ? -7.484 14.297 2.109 1 97.38 206 ASP A CA 1
ATOM 1539 C C . ASP A 1 206 ? -7.801 14.938 3.459 1 97.38 206 ASP A C 1
ATOM 1541 O O . ASP A 1 206 ? -7.383 16.062 3.73 1 97.38 206 ASP A O 1
ATOM 1545 N N . HIS A 1 207 ? -8.508 14.188 4.324 1 96.75 207 HIS A N 1
ATOM 1546 C CA . HIS A 1 207 ? -8.875 14.625 5.668 1 96.75 207 HIS A CA 1
ATOM 1547 C C . HIS A 1 207 ? -8.039 13.914 6.727 1 96.75 207 HIS A C 1
ATOM 1549 O O . HIS A 1 207 ? -8.516 13.648 7.832 1 96.75 207 HIS A O 1
ATOM 1555 N N . THR A 1 208 ? -6.855 13.578 6.434 1 95.19 208 THR A N 1
ATOM 1556 C CA . THR A 1 208 ? -5.996 12.773 7.293 1 95.19 208 THR A CA 1
ATOM 1557 C C . THR A 1 208 ? -5.859 13.406 8.672 1 95.19 208 THR A C 1
ATOM 1559 O O . THR A 1 208 ? -5.828 12.703 9.688 1 95.19 208 THR A O 1
ATOM 1562 N N . PHE A 1 209 ? -5.852 14.758 8.797 1 95.56 209 PHE A N 1
ATOM 1563 C CA . PHE A 1 209 ? -5.621 15.438 10.062 1 95.56 209 PHE A CA 1
ATOM 1564 C C . PHE A 1 209 ? -6.941 15.82 10.719 1 95.56 209 PHE A C 1
ATOM 1566 O O . PHE A 1 209 ? -6.965 16.594 11.68 1 95.56 209 PHE A O 1
ATOM 1573 N N . LEU A 1 210 ? -8.047 15.25 10.266 1 95 210 LEU A N 1
ATOM 1574 C CA . LEU A 1 210 ? -9.383 15.602 10.742 1 95 210 LEU A CA 1
ATOM 1575 C C . LEU A 1 210 ? -9.516 15.336 12.234 1 95 210 LEU A C 1
ATOM 1577 O O . LEU A 1 210 ? -10.203 16.062 12.945 1 95 210 LEU A O 1
ATOM 1581 N N . THR A 1 211 ? -8.883 14.289 12.719 1 93.44 211 THR A N 1
ATOM 1582 C CA . THR A 1 211 ? -9.023 13.922 14.125 1 93.44 211 THR A CA 1
ATOM 1583 C C . THR A 1 211 ? -7.723 14.172 14.883 1 93.44 211 THR A C 1
ATOM 1585 O O . THR A 1 211 ? -7.438 13.508 15.883 1 93.44 211 THR A O 1
ATOM 1588 N N . ALA A 1 212 ? -6.988 15.07 14.297 1 89.62 212 ALA A N 1
ATOM 1589 C CA . ALA A 1 212 ? -5.688 15.352 14.898 1 89.62 212 ALA A CA 1
ATOM 1590 C C . ALA A 1 212 ? -5.504 16.844 15.125 1 89.62 212 ALA A C 1
ATOM 1592 O O . ALA A 1 212 ? -5.836 17.656 14.258 1 89.62 212 ALA A O 1
ATOM 1593 N N . GLY A 1 213 ? -5.156 17.203 16.359 1 90.38 213 GLY A N 1
ATOM 1594 C CA . GLY A 1 213 ? -4.535 18.516 16.422 1 90.38 213 GLY A CA 1
ATOM 1595 C C . GLY A 1 213 ? -5.305 19.516 17.266 1 90.38 213 GLY A C 1
ATOM 1596 O O . GLY A 1 213 ? -5.82 19.156 18.328 1 90.38 213 GLY A O 1
ATOM 1597 N N . VAL A 1 214 ? -5.32 20.797 16.828 1 94.94 214 VAL A N 1
ATOM 1598 C CA . VAL A 1 214 ? -5.641 21.906 17.703 1 94.94 214 VAL A CA 1
ATOM 1599 C C . VAL A 1 214 ? -7.086 22.344 17.484 1 94.94 214 VAL A C 1
ATOM 1601 O O . VAL A 1 214 ? -7.57 23.266 18.141 1 94.94 214 VAL A O 1
ATOM 1604 N N . HIS A 1 215 ? -7.816 21.656 16.672 1 89.75 215 HIS A N 1
ATOM 1605 C CA . HIS A 1 215 ? -9.156 22.078 16.281 1 89.75 215 HIS A CA 1
ATOM 1606 C C . HIS A 1 215 ? -10.219 21.156 16.859 1 89.75 215 HIS A C 1
ATOM 1608 O O . HIS A 1 215 ? -9.938 20 17.172 1 89.75 215 HIS A O 1
ATOM 1614 N N . GLY A 1 216 ? -11.32 21.766 16.969 1 84.38 216 GLY A N 1
ATOM 1615 C CA . GLY A 1 216 ? -12.484 20.938 17.234 1 84.38 216 GLY A CA 1
ATOM 1616 C C . GLY A 1 216 ? -13.156 20.438 15.977 1 84.38 216 GLY A C 1
ATOM 1617 O O . GLY A 1 216 ? -12.914 20.953 14.883 1 84.38 216 GLY A O 1
ATOM 1618 N N . ARG A 1 217 ? -13.953 19.406 16.141 1 78.69 217 ARG A N 1
ATOM 1619 C CA . ARG A 1 217 ? -14.641 18.781 15.016 1 78.69 217 ARG A CA 1
ATOM 1620 C C . ARG A 1 217 ? -15.477 19.812 14.25 1 78.69 217 ARG A C 1
ATOM 1622 O O . ARG A 1 217 ? -15.602 19.734 13.031 1 78.69 217 ARG A O 1
ATOM 1629 N N . ALA A 1 218 ? -15.938 20.797 14.898 1 79.88 218 ALA A N 1
ATOM 1630 C CA . ALA A 1 218 ? -16.828 21.781 14.305 1 79.88 218 ALA A CA 1
ATOM 1631 C C . ALA A 1 218 ? -16.031 22.797 13.469 1 79.88 218 ALA A C 1
ATOM 1633 O O . ALA A 1 218 ? -16.609 23.5 12.641 1 79.88 218 ALA A O 1
ATOM 1634 N N . ASP A 1 219 ? -14.789 22.703 13.602 1 87.19 219 ASP A N 1
ATOM 1635 C CA . ASP A 1 219 ? -13.953 23.719 12.953 1 87.19 219 ASP A CA 1
ATOM 1636 C C . ASP A 1 219 ? -13.57 23.281 11.539 1 87.19 219 ASP A C 1
ATOM 1638 O O . ASP A 1 219 ? -13.078 24.094 10.75 1 87.19 219 ASP A O 1
ATOM 1642 N N . VAL A 1 220 ? -13.805 22.031 11.203 1 90.44 220 VAL A N 1
ATOM 1643 C CA . VAL A 1 220 ? -13.367 21.516 9.914 1 90.44 220 VAL A CA 1
ATOM 1644 C C . VAL A 1 220 ? -14.57 20.953 9.148 1 90.44 220 VAL A C 1
ATOM 1646 O O . VAL A 1 220 ? -15.211 20 9.594 1 90.44 220 VAL A O 1
ATOM 1649 N N . GLU A 1 221 ? -14.875 21.641 8.039 1 89.75 221 GLU A N 1
ATOM 1650 C CA . GLU A 1 221 ? -15.914 21.125 7.16 1 89.75 221 GLU A CA 1
ATOM 1651 C C . GLU A 1 221 ? -15.438 19.875 6.43 1 89.75 221 GLU A C 1
ATOM 1653 O O . GLU A 1 221 ? -14.453 19.906 5.695 1 89.75 221 GLU A O 1
ATOM 1658 N N . CYS A 1 222 ? -16.188 18.781 6.602 1 92.12 222 CYS A N 1
ATOM 1659 C CA . CYS A 1 222 ? -15.836 17.516 5.953 1 92.12 222 CYS A CA 1
ATOM 1660 C C . CYS A 1 222 ? -16.547 17.375 4.617 1 92.12 222 CYS A C 1
ATOM 1662 O O . CYS A 1 222 ? -17.625 17.953 4.414 1 92.12 222 CYS A O 1
ATOM 1664 N N . THR A 1 223 ? -16 16.594 3.756 1 94.19 223 THR A N 1
ATOM 1665 C CA . THR A 1 223 ? -16.516 16.375 2.408 1 94.19 223 THR A CA 1
ATOM 1666 C C . THR A 1 223 ? -17.938 15.805 2.451 1 94.19 223 THR A C 1
ATOM 1668 O O . THR A 1 223 ? -18.797 16.234 1.688 1 94.19 223 THR A O 1
ATOM 1671 N N . TRP A 1 224 ? -18.156 14.852 3.375 1 92.69 224 TRP A N 1
ATOM 1672 C CA . TRP A 1 224 ? -19.469 14.195 3.447 1 92.69 224 TRP A CA 1
ATOM 1673 C C . TRP A 1 224 ? -20.516 15.148 4.008 1 92.69 224 TRP A C 1
ATOM 1675 O O . TRP A 1 224 ? -21.719 14.969 3.773 1 92.69 224 TRP A O 1
ATOM 1685 N N . GLN A 1 225 ? -20.109 16.172 4.719 1 90.5 225 GLN A N 1
ATOM 1686 C CA . GLN A 1 225 ? -21.047 17.203 5.195 1 90.5 225 GLN A CA 1
ATOM 1687 C C . GLN A 1 225 ? -21.344 18.219 4.102 1 90.5 225 GLN A C 1
ATOM 1689 O O . GLN A 1 225 ? -22.484 18.656 3.959 1 90.5 225 GLN A O 1
ATOM 1694 N N . ALA A 1 226 ? -20.344 18.516 3.365 1 92.38 226 ALA A N 1
ATOM 1695 C CA . ALA A 1 226 ? -20.469 19.547 2.34 1 92.38 226 ALA A CA 1
ATOM 1696 C C . ALA A 1 226 ? -21.312 19.047 1.162 1 92.38 226 ALA A C 1
ATOM 1698 O O . ALA A 1 226 ? -22.047 19.828 0.557 1 92.38 226 ALA A O 1
ATOM 1699 N N . PHE A 1 227 ? -21.188 17.75 0.793 1 93.5 227 PHE A N 1
ATOM 1700 C CA . PHE A 1 227 ? -21.734 17.328 -0.493 1 93.5 227 PHE A CA 1
ATOM 1701 C C . PHE A 1 227 ? -22.734 16.203 -0.313 1 93.5 227 PHE A C 1
ATOM 1703 O O . PHE A 1 227 ? -23.531 15.922 -1.212 1 93.5 227 PHE A O 1
ATOM 1710 N N . GLY A 1 228 ? -22.656 15.5 0.805 1 89.88 228 GLY A N 1
ATOM 1711 C CA . GLY A 1 228 ? -23.547 14.367 0.998 1 89.88 228 GLY A CA 1
ATOM 1712 C C . GLY A 1 228 ? -23.312 13.25 -0.008 1 89.88 228 GLY A C 1
ATOM 1713 O O . GLY A 1 228 ? -22.188 13.039 -0.46 1 89.88 228 GLY A O 1
ATOM 1714 N N . ALA A 1 229 ? -24.391 12.445 -0.286 1 90.56 229 ALA A N 1
ATOM 1715 C CA . ALA A 1 229 ? -24.297 11.305 -1.196 1 90.56 229 ALA A CA 1
ATOM 1716 C C . ALA A 1 229 ? -24.688 11.711 -2.617 1 90.56 229 ALA A C 1
ATOM 1718 O O . ALA A 1 229 ? -25.391 12.703 -2.818 1 90.56 229 ALA A O 1
ATOM 1719 N N . GLY A 1 230 ? -24.156 10.922 -3.559 1 92.19 230 GLY A N 1
ATOM 1720 C CA . GLY A 1 230 ? -24.641 11.07 -4.926 1 92.19 230 GLY A CA 1
ATOM 1721 C C . GLY A 1 230 ? -23.625 11.742 -5.84 1 92.19 230 GLY A C 1
ATOM 1722 O O . GLY A 1 230 ? -23.781 11.719 -7.062 1 92.19 230 GLY A O 1
ATOM 1723 N N . GLU A 1 231 ? -22.609 12.398 -5.262 1 94.5 231 GLU A N 1
ATOM 1724 C CA . GLU A 1 231 ? -21.578 13.047 -6.059 1 94.5 231 GLU A CA 1
ATOM 1725 C C . GLU A 1 231 ? -20.281 12.234 -6.074 1 94.5 231 GLU A C 1
ATOM 1727 O O . GLU A 1 231 ? -20.047 11.422 -5.18 1 94.5 231 GLU A O 1
ATOM 1732 N N . ASP A 1 232 ? -19.5 12.461 -7.102 1 96.62 232 ASP A N 1
ATOM 1733 C CA . ASP A 1 232 ? -18.281 11.672 -7.277 1 96.62 232 ASP A CA 1
ATOM 1734 C C . ASP A 1 232 ? -17.125 12.266 -6.484 1 96.62 232 ASP A C 1
ATOM 1736 O O . ASP A 1 232 ? -16.203 12.859 -7.059 1 96.62 232 ASP A O 1
ATOM 1740 N N . TRP A 1 233 ? -17.156 12.008 -5.199 1 97.38 233 TRP A N 1
ATOM 1741 C CA . TRP A 1 233 ? -16.031 12.406 -4.352 1 97.38 233 TRP A CA 1
ATOM 1742 C C . TRP A 1 233 ? -15.523 11.227 -3.537 1 97.38 233 TRP A C 1
ATOM 1744 O O . TRP A 1 233 ? -16.25 10.25 -3.33 1 97.38 233 TRP A O 1
ATOM 1754 N N . ILE A 1 234 ? -14.289 11.25 -3.207 1 97.81 234 ILE A N 1
ATOM 1755 C CA . ILE A 1 234 ? -13.594 10.312 -2.332 1 97.81 234 ILE A CA 1
ATOM 1756 C C . ILE A 1 234 ? -12.852 11.078 -1.235 1 97.81 234 ILE A C 1
ATOM 1758 O O . ILE A 1 234 ? -12.047 11.969 -1.525 1 97.81 234 ILE A O 1
ATOM 1762 N N . ALA A 1 235 ? -13.164 10.805 -0.046 1 97.38 235 ALA A N 1
ATOM 1763 C CA . ALA A 1 235 ? -12.445 11.398 1.08 1 97.38 235 ALA A CA 1
ATOM 1764 C C . ALA A 1 235 ? -11.547 10.367 1.759 1 97.38 235 ALA A C 1
ATOM 1766 O O . ALA A 1 235 ? -11.891 9.188 1.84 1 97.38 235 ALA A O 1
ATOM 1767 N N . ILE A 1 236 ? -10.398 10.836 2.256 1 97.62 236 ILE A N 1
ATOM 1768 C CA . ILE A 1 236 ? -9.391 9.961 2.852 1 97.62 236 ILE A CA 1
ATOM 1769 C C . ILE A 1 236 ? -9.18 10.344 4.316 1 97.62 236 ILE A C 1
ATOM 1771 O O . ILE A 1 236 ? -9.125 11.531 4.652 1 97.62 236 ILE A O 1
ATOM 1775 N N . TRP A 1 237 ? -9.078 9.398 5.117 1 96.75 237 TRP A N 1
ATOM 1776 C CA . TRP A 1 237 ? -8.711 9.531 6.52 1 96.75 237 TRP A CA 1
ATOM 1777 C C . TRP A 1 237 ? -7.82 8.375 6.969 1 96.75 237 TRP A C 1
ATOM 1779 O O . TRP A 1 237 ? -7.777 7.332 6.312 1 96.75 237 TRP A O 1
ATOM 1789 N N . ASP A 1 238 ? -7.047 8.547 8.055 1 95.5 238 ASP A N 1
ATOM 1790 C CA . ASP A 1 238 ? -6.23 7.422 8.508 1 95.5 238 ASP A CA 1
ATOM 1791 C C . ASP A 1 238 ? -6.047 7.461 10.023 1 95.5 238 ASP A C 1
ATOM 1793 O O . ASP A 1 238 ? -6.293 8.492 10.656 1 95.5 238 ASP A O 1
ATOM 1797 N N . THR A 1 239 ? -5.672 6.422 10.586 1 95.5 239 THR A N 1
ATOM 1798 C CA . THR A 1 239 ? -5.539 6.277 12.031 1 95.5 239 THR A CA 1
ATOM 1799 C C . THR A 1 239 ? -4.137 6.664 12.492 1 95.5 239 THR A C 1
ATOM 1801 O O . THR A 1 239 ? -3.9 6.875 13.68 1 95.5 239 THR A O 1
ATOM 1804 N N . GLY A 1 240 ? -3.238 6.746 11.539 1 92.38 240 GLY A N 1
ATOM 1805 C CA . GLY A 1 240 ? -1.857 7.023 11.906 1 92.38 240 GLY A CA 1
ATOM 1806 C C . GLY A 1 240 ? -1.675 8.375 12.57 1 92.38 240 GLY A C 1
ATOM 1807 O O . GLY A 1 240 ? -0.828 8.523 13.453 1 92.38 240 GLY A O 1
ATOM 1808 N N . LYS A 1 241 ? -2.465 9.344 12.148 1 93.06 241 LYS A N 1
ATOM 1809 C CA . LYS A 1 241 ? -2.361 10.68 12.727 1 93.06 241 LYS A CA 1
ATOM 1810 C C . LYS A 1 241 ? -3.244 10.812 13.961 1 93.06 241 LYS A C 1
ATOM 1812 O O . LYS A 1 241 ? -3.221 11.844 14.641 1 93.06 241 LYS A O 1
ATOM 1817 N N . THR A 1 242 ? -3.936 9.758 14.273 1 92.94 242 THR A N 1
ATOM 1818 C CA . THR A 1 242 ? -4.859 9.797 15.398 1 92.94 242 THR A CA 1
ATOM 1819 C C . THR A 1 242 ? -4.293 9.023 16.594 1 92.94 242 THR A C 1
ATOM 1821 O O . THR A 1 242 ? -4.215 9.555 17.703 1 92.94 242 THR A O 1
ATOM 1824 N N . PHE A 1 243 ? -3.824 7.805 16.359 1 90.5 243 PHE A N 1
ATOM 1825 C CA . PHE A 1 243 ? -3.473 6.945 17.484 1 90.5 243 PHE A CA 1
ATOM 1826 C C . PHE A 1 243 ? -1.959 6.859 17.656 1 90.5 243 PHE A C 1
ATOM 1828 O O . PHE A 1 243 ? -1.459 6.641 18.75 1 90.5 243 PHE A O 1
ATOM 1835 N N . GLY A 1 244 ? -1.202 6.977 16.594 1 83 244 GLY A N 1
ATOM 1836 C CA . GLY A 1 244 ? 0.243 6.844 16.688 1 83 244 GLY A CA 1
ATOM 1837 C C . GLY A 1 244 ? 0.686 5.5 17.219 1 83 244 GLY A C 1
ATOM 1838 O O . GLY A 1 244 ? 1.486 5.434 18.156 1 83 244 GLY A O 1
ATOM 1839 N N . LEU A 1 245 ? 0.249 4.414 16.766 1 83.44 245 LEU A N 1
ATOM 1840 C CA . LEU A 1 245 ? 0.486 3.068 17.266 1 83.44 245 LEU A CA 1
ATOM 1841 C C . LEU A 1 245 ? 1.705 2.441 16.594 1 83.44 245 LEU A C 1
ATOM 1843 O O . LEU A 1 245 ? 1.672 1.272 16.203 1 83.44 245 LEU A O 1
ATOM 1847 N N . ASN A 1 246 ? 2.805 3.246 16.391 1 74.62 246 ASN A N 1
ATOM 1848 C CA . ASN A 1 246 ? 4.094 2.793 15.883 1 74.62 246 ASN A CA 1
ATOM 1849 C C . ASN A 1 246 ? 3.932 1.924 14.641 1 74.62 246 ASN A C 1
ATOM 1851 O O . ASN A 1 246 ? 4.457 0.811 14.578 1 74.62 246 ASN A O 1
ATOM 1855 N N . GLY A 1 247 ? 3.123 2.326 13.805 1 78.81 247 GLY A N 1
ATOM 1856 C CA . GLY A 1 247 ? 3.039 1.686 12.5 1 78.81 247 GLY A CA 1
ATOM 1857 C C . GLY A 1 247 ? 1.76 0.891 12.312 1 78.81 247 GLY A C 1
ATOM 1858 O O . GLY A 1 247 ? 1.396 0.554 11.18 1 78.81 247 GLY A O 1
ATOM 1859 N N . ASP A 1 248 ? 1.103 0.483 13.484 1 87.31 248 ASP A N 1
ATOM 1860 C CA . ASP A 1 248 ? -0.222 -0.109 13.32 1 87.31 248 ASP A CA 1
ATOM 1861 C C . ASP A 1 248 ? -1.243 0.942 12.891 1 87.31 248 ASP A C 1
ATOM 1863 O O . ASP A 1 248 ? -1.573 1.846 13.656 1 87.31 248 ASP A O 1
ATOM 1867 N N . LYS A 1 249 ? -1.625 0.788 11.695 1 91.94 249 LYS A N 1
ATOM 1868 C CA . LYS A 1 249 ? -2.492 1.827 11.148 1 91.94 249 LYS A CA 1
ATOM 1869 C C . LYS A 1 249 ? -3.391 1.271 10.047 1 91.94 249 LYS A C 1
ATOM 1871 O O . LYS A 1 249 ? -3.113 0.206 9.492 1 91.94 249 LYS A O 1
ATOM 1876 N N . LEU A 1 250 ? -4.441 1.944 9.836 1 95.88 250 LEU A N 1
ATOM 1877 C CA . LEU A 1 250 ? -5.316 1.761 8.688 1 95.88 250 LEU A CA 1
ATOM 1878 C C . LEU A 1 250 ? -5.641 3.1 8.031 1 95.88 250 LEU A C 1
ATOM 1880 O O . LEU A 1 250 ? -5.672 4.133 8.703 1 95.88 250 LEU A O 1
ATOM 1884 N N . GLY A 1 251 ? -5.73 3.098 6.75 1 96.88 251 GLY A N 1
ATOM 1885 C CA . GLY A 1 251 ? -6.387 4.172 6.027 1 96.88 251 GLY A CA 1
ATOM 1886 C C . GLY A 1 251 ? -7.84 3.879 5.711 1 96.88 251 GLY A C 1
ATOM 1887 O O . GLY A 1 251 ? -8.273 2.727 5.781 1 96.88 251 GLY A O 1
ATOM 1888 N N . PHE A 1 252 ? -8.555 4.902 5.414 1 97.19 252 PHE A N 1
ATOM 1889 C CA . PHE A 1 252 ? -9.961 4.727 5.055 1 97.19 252 PHE A CA 1
ATOM 1890 C C . PHE A 1 252 ? -10.344 5.645 3.902 1 97.19 252 PHE A C 1
ATOM 1892 O O . PHE A 1 252 ? -9.898 6.797 3.846 1 97.19 252 PHE A O 1
ATOM 1899 N N . LEU A 1 253 ? -11.109 5.129 2.992 1 97.31 253 LEU A N 1
ATOM 1900 C CA . LEU A 1 253 ? -11.719 5.891 1.905 1 97.31 253 LEU A CA 1
ATOM 1901 C C . LEU A 1 253 ? -13.234 5.953 2.07 1 97.31 253 LEU A C 1
ATOM 1903 O O . LEU A 1 253 ? -13.891 4.918 2.205 1 97.31 253 LEU A O 1
ATOM 1907 N N . VAL A 1 254 ? -13.719 7.121 2.154 1 96.31 254 VAL A N 1
ATOM 1908 C CA . VAL A 1 254 ? -15.156 7.355 2.146 1 96.31 254 VAL A CA 1
ATOM 1909 C C . VAL A 1 254 ? -15.602 7.828 0.763 1 96.31 254 VAL A C 1
ATOM 1911 O O . VAL A 1 254 ? -15.023 8.766 0.21 1 96.31 254 VAL A O 1
ATOM 1914 N N . SER A 1 255 ? -16.562 7.137 0.202 1 95.75 255 SER A N 1
ATOM 1915 C CA . SER A 1 255 ? -16.984 7.434 -1.161 1 95.75 255 SER A CA 1
ATOM 1916 C C . SER A 1 255 ? -18.375 8.055 -1.18 1 95.75 255 SER A C 1
ATOM 1918 O O . SER A 1 255 ? -19.266 7.645 -0.423 1 95.75 255 SER A O 1
ATOM 1920 N N . GLY A 1 256 ? -18.578 9.023 -2.098 1 94.88 256 GLY A N 1
ATOM 1921 C CA . GLY A 1 256 ? -19.812 9.805 -2.102 1 94.88 256 GLY A CA 1
ATOM 1922 C C . GLY A 1 256 ? -20.859 9.266 -3.068 1 94.88 256 GLY A C 1
ATOM 1923 O O . GLY A 1 256 ? -21.984 9.742 -3.088 1 94.88 256 GLY A O 1
ATOM 1924 N N . SER A 1 257 ? -20.484 8.281 -3.924 1 94.44 257 SER A N 1
ATOM 1925 C CA . SER A 1 257 ? -21.406 7.711 -4.898 1 94.44 257 SER A CA 1
ATOM 1926 C C . SER A 1 257 ? -21.125 6.23 -5.121 1 94.44 257 SER A C 1
ATOM 1928 O O . SER A 1 257 ? -20.094 5.715 -4.672 1 94.44 257 SER A O 1
ATOM 1930 N N . THR A 1 258 ? -22.062 5.559 -5.777 1 93.38 258 THR A N 1
ATOM 1931 C CA . THR A 1 258 ? -21.875 4.156 -6.129 1 93.38 258 THR A CA 1
ATOM 1932 C C . THR A 1 258 ? -20.703 3.994 -7.102 1 93.38 258 THR A C 1
ATOM 1934 O O . THR A 1 258 ? -19.938 3.033 -7.008 1 93.38 258 THR A O 1
ATOM 1937 N N . ARG A 1 259 ? -20.609 4.984 -7.988 1 93.81 259 ARG A N 1
ATOM 1938 C CA . ARG A 1 259 ? -19.531 4.953 -8.969 1 93.81 259 ARG A CA 1
ATOM 1939 C C . ARG A 1 259 ? -18.172 5.023 -8.289 1 93.81 259 ARG A C 1
ATOM 1941 O O . ARG A 1 259 ? -17.281 4.227 -8.594 1 93.81 259 ARG A O 1
ATOM 1948 N N . THR A 1 260 ? -18.047 5.969 -7.348 1 95.75 260 THR A N 1
ATOM 1949 C CA . THR A 1 260 ? -16.781 6.105 -6.637 1 95.75 260 THR A CA 1
ATOM 1950 C C . THR A 1 260 ? -16.531 4.906 -5.727 1 95.75 260 THR A C 1
ATOM 1952 O O . THR A 1 260 ? -15.391 4.469 -5.562 1 95.75 260 THR A O 1
ATOM 1955 N N . THR A 1 261 ? -17.547 4.367 -5.148 1 94.44 261 THR A N 1
ATOM 1956 C CA . THR A 1 261 ? -17.422 3.186 -4.305 1 94.44 261 THR A CA 1
ATOM 1957 C C . THR A 1 261 ? -16.844 2.016 -5.102 1 94.44 261 THR A C 1
ATOM 1959 O O . THR A 1 261 ? -15.898 1.368 -4.66 1 94.44 261 THR A O 1
ATOM 1962 N N . ASP A 1 262 ? -17.391 1.789 -6.25 1 93.31 262 ASP A N 1
ATOM 1963 C CA . ASP A 1 262 ? -16.953 0.675 -7.086 1 93.31 262 ASP A CA 1
ATOM 1964 C C . ASP A 1 262 ? -15.516 0.86 -7.547 1 93.31 262 ASP A C 1
ATOM 1966 O O . ASP A 1 262 ? -14.727 -0.087 -7.531 1 93.31 262 ASP A O 1
ATOM 1970 N N . ALA A 1 263 ? -15.188 2.061 -7.938 1 94.5 263 ALA A N 1
ATOM 1971 C CA . ALA A 1 263 ? -13.844 2.359 -8.406 1 94.5 263 ALA A CA 1
ATOM 1972 C C . ALA A 1 263 ? -12.82 2.174 -7.289 1 94.5 263 ALA A C 1
ATOM 1974 O O . ALA A 1 263 ? -11.734 1.624 -7.508 1 94.5 263 ALA A O 1
ATOM 1975 N N . VAL A 1 264 ? -13.195 2.646 -6.102 1 95.94 264 VAL A N 1
ATOM 1976 C CA . VAL A 1 264 ? -12.32 2.533 -4.941 1 95.94 264 VAL A CA 1
ATOM 1977 C C . VAL A 1 264 ? -12.109 1.061 -4.594 1 95.94 264 VAL A C 1
ATOM 1979 O O . VAL A 1 264 ? -10.977 0.621 -4.387 1 95.94 264 VAL A O 1
ATOM 1982 N N . ARG A 1 265 ? -13.125 0.343 -4.539 1 93.19 265 ARG A N 1
ATOM 1983 C CA . ARG A 1 265 ? -13.031 -1.071 -4.191 1 93.19 265 ARG A CA 1
ATOM 1984 C C . ARG A 1 265 ? -12.18 -1.83 -5.203 1 93.19 265 ARG A C 1
ATOM 1986 O O . ARG A 1 265 ? -11.359 -2.67 -4.824 1 93.19 265 ARG A O 1
ATOM 1993 N N . ARG A 1 266 ? -12.367 -1.565 -6.461 1 90.75 266 ARG A N 1
ATOM 1994 C CA . ARG A 1 266 ? -11.555 -2.191 -7.496 1 90.75 266 ARG A CA 1
ATOM 1995 C C . ARG A 1 266 ? -10.078 -1.849 -7.316 1 90.75 266 ARG A C 1
ATOM 1997 O O . ARG A 1 266 ? -9.219 -2.727 -7.406 1 90.75 266 ARG A O 1
ATOM 2004 N N . SER A 1 267 ? -9.883 -0.59 -7.098 1 93.5 267 SER A N 1
ATOM 2005 C CA . SER A 1 267 ? -8.508 -0.127 -6.914 1 93.5 267 SER A CA 1
ATOM 2006 C C . SER A 1 267 ? -7.855 -0.798 -5.711 1 93.5 267 SER A C 1
ATOM 2008 O O . SER A 1 267 ? -6.707 -1.24 -5.789 1 93.5 267 SER A O 1
ATOM 2010 N N . LEU A 1 268 ? -8.586 -0.88 -4.598 1 93.88 268 LEU A N 1
ATOM 2011 C CA . LEU A 1 268 ? -8.062 -1.471 -3.371 1 93.88 268 LEU A CA 1
ATOM 2012 C C . LEU A 1 268 ? -7.836 -2.969 -3.541 1 93.88 268 LEU A C 1
ATOM 2014 O O . LEU A 1 268 ? -6.871 -3.523 -3.01 1 93.88 268 LEU A O 1
ATOM 2018 N N . SER A 1 269 ? -8.688 -3.574 -4.246 1 88.19 269 SER A N 1
ATOM 2019 C CA . SER A 1 269 ? -8.57 -5.02 -4.414 1 88.19 269 SER A CA 1
ATOM 2020 C C . SER A 1 269 ? -7.273 -5.395 -5.117 1 88.19 269 SER A C 1
ATOM 2022 O O . SER A 1 269 ? -6.684 -6.438 -4.828 1 88.19 269 SER A O 1
ATOM 2024 N N . VAL A 1 270 ? -6.82 -4.582 -5.973 1 86.75 270 VAL A N 1
ATOM 2025 C CA . VAL A 1 270 ? -5.574 -4.812 -6.699 1 86.75 270 VAL A CA 1
ATOM 2026 C C . VAL A 1 270 ? -4.387 -4.695 -5.75 1 86.75 270 VAL A C 1
ATOM 2028 O O . VAL A 1 270 ? -3.434 -5.469 -5.836 1 86.75 270 VAL A O 1
ATOM 2031 N N . MET A 1 271 ? -4.48 -3.832 -4.82 1 90.25 271 MET A N 1
ATOM 2032 C CA . MET A 1 271 ? -3.344 -3.475 -3.977 1 90.25 271 MET A CA 1
ATOM 2033 C C . MET A 1 271 ? -3.285 -4.363 -2.738 1 90.25 271 MET A C 1
ATOM 2035 O O . MET A 1 271 ? -2.201 -4.676 -2.242 1 90.25 271 MET A O 1
ATOM 2039 N N . GLN A 1 272 ? -4.41 -4.777 -2.244 1 89.44 272 GLN A N 1
ATOM 2040 C CA . GLN A 1 272 ? -4.332 -5.371 -0.914 1 89.44 272 GLN A CA 1
ATOM 2041 C C . GLN A 1 272 ? -5.363 -6.484 -0.746 1 89.44 272 GLN A C 1
ATOM 2043 O O . GLN A 1 272 ? -5.32 -7.234 0.23 1 89.44 272 GLN A O 1
ATOM 2048 N N . TYR A 1 273 ? -6.125 -6.734 -1.706 1 82.44 273 TYR A N 1
ATOM 2049 C CA . TYR A 1 273 ? -7.262 -7.633 -1.552 1 82.44 273 TYR A CA 1
ATOM 2050 C C . TYR A 1 273 ? -8.133 -7.207 -0.377 1 82.44 273 TYR A C 1
ATOM 2052 O O . TYR A 1 273 ? -9.18 -6.578 -0.567 1 82.44 273 TYR A O 1
ATOM 2060 N N . ASP A 1 274 ? -7.594 -7.316 0.846 1 85.44 274 ASP A N 1
ATOM 2061 C CA . ASP A 1 274 ? -8.289 -6.859 2.049 1 85.44 274 ASP A CA 1
ATOM 2062 C C . ASP A 1 274 ? -7.293 -6.57 3.174 1 85.44 274 ASP A C 1
ATOM 2064 O O . ASP A 1 274 ? -6.125 -6.949 3.092 1 85.44 274 ASP A O 1
ATOM 2068 N N . VAL A 1 275 ? -7.746 -5.785 4.133 1 91.25 275 VAL A N 1
ATOM 2069 C CA . VAL A 1 275 ? -6.965 -5.652 5.359 1 91.25 275 VAL A CA 1
ATOM 2070 C C . VAL A 1 275 ? -7.246 -6.836 6.281 1 91.25 275 VAL A C 1
ATOM 2072 O O . VAL A 1 275 ? -8.242 -7.547 6.105 1 91.25 275 VAL A O 1
ATOM 2075 N N . SER A 1 276 ? -6.379 -7.07 7.273 1 86.25 276 SER A N 1
ATOM 2076 C CA . SER A 1 276 ? -6.5 -8.266 8.094 1 86.25 276 SER A CA 1
ATOM 2077 C C . SER A 1 276 ? -7.719 -8.195 9.008 1 86.25 276 SER A C 1
ATOM 2079 O O . SER A 1 276 ? -8.086 -7.117 9.477 1 86.25 276 SER A O 1
ATOM 2081 N N . ARG A 1 277 ? -8.289 -9.305 9.234 1 83.88 277 ARG A N 1
ATOM 2082 C CA . ARG A 1 277 ? -9.422 -9.398 10.156 1 83.88 277 ARG A CA 1
ATOM 2083 C C . ARG A 1 277 ? -9.031 -8.938 11.555 1 83.88 277 ARG A C 1
ATOM 2085 O O . ARG A 1 277 ? -9.836 -8.32 12.25 1 83.88 277 ARG A O 1
ATOM 2092 N N . ARG A 1 278 ? -7.875 -9.305 11.922 1 83.19 278 ARG A N 1
ATOM 2093 C CA . ARG A 1 278 ? -7.371 -8.891 13.227 1 83.19 278 ARG A CA 1
ATOM 2094 C C . ARG A 1 278 ? -7.367 -7.371 13.352 1 83.19 278 ARG A C 1
ATOM 2096 O O . ARG A 1 278 ? -7.793 -6.828 14.375 1 83.19 278 ARG A O 1
ATOM 2103 N N . GLN A 1 279 ? -6.887 -6.707 12.344 1 87.69 279 GLN A N 1
ATOM 2104 C CA . GLN A 1 279 ? -6.84 -5.25 12.367 1 87.69 279 GLN A CA 1
ATOM 2105 C C . GLN A 1 279 ? -8.242 -4.652 12.383 1 87.69 279 GLN A C 1
ATOM 2107 O O . GLN A 1 279 ? -8.484 -3.633 13.031 1 87.69 279 GLN A O 1
ATOM 2112 N N . LYS A 1 280 ? -9.156 -5.305 11.625 1 89.75 280 LYS A N 1
ATOM 2113 C CA . LYS A 1 280 ? -10.523 -4.805 11.602 1 89.75 280 LYS A CA 1
ATOM 2114 C C . LYS A 1 280 ? -11.148 -4.836 13 1 89.75 280 LYS A C 1
ATOM 2116 O O . LYS A 1 280 ? -11.773 -3.865 13.422 1 89.75 280 LYS A O 1
ATOM 2121 N N . VAL A 1 281 ? -10.961 -5.926 13.695 1 87 281 VAL A N 1
ATOM 2122 C CA . VAL A 1 281 ? -11.531 -6.07 15.031 1 87 281 VAL A CA 1
ATOM 2123 C C . VAL A 1 281 ? -10.844 -5.109 15.992 1 87 281 VAL A C 1
ATOM 2125 O O . VAL A 1 281 ? -11.508 -4.441 16.797 1 87 281 VAL A O 1
ATOM 2128 N N . LEU A 1 282 ? -9.547 -5.055 15.906 1 87.38 282 LEU A N 1
ATOM 2129 C CA . LEU A 1 282 ? -8.758 -4.188 16.781 1 87.38 282 LEU A CA 1
ATOM 2130 C C . LEU A 1 282 ? -9.172 -2.73 16.609 1 87.38 282 LEU A C 1
ATOM 2132 O O . LEU A 1 282 ? -9.477 -2.049 17.594 1 87.38 282 LEU A O 1
ATOM 2136 N N . PHE A 1 283 ? -9.234 -2.252 15.414 1 92.75 283 PHE A N 1
ATOM 2137 C CA . PHE A 1 283 ? -9.492 -0.836 15.188 1 92.75 283 PHE A CA 1
ATOM 2138 C C . PHE A 1 283 ? -10.961 -0.504 15.445 1 92.75 283 PHE A C 1
ATOM 2140 O O . PHE A 1 283 ? -11.281 0.594 15.906 1 92.75 283 PHE A O 1
ATOM 2147 N N . ALA A 1 284 ? -11.852 -1.492 15.18 1 93.19 284 ALA A N 1
ATOM 2148 C CA . ALA A 1 284 ? -13.242 -1.27 15.578 1 93.19 284 ALA A CA 1
ATOM 2149 C C . ALA A 1 284 ? -13.344 -0.991 17.078 1 93.19 284 ALA A C 1
ATOM 2151 O O . ALA A 1 284 ? -14.031 -0.06 17.5 1 93.19 284 ALA A O 1
ATOM 2152 N N . GLU A 1 285 ? -12.641 -1.764 17.859 1 92.25 285 GLU A N 1
ATOM 2153 C CA . GLU A 1 285 ? -12.664 -1.594 19.312 1 92.25 285 GLU A CA 1
ATOM 2154 C C . GLU A 1 285 ? -11.977 -0.293 19.719 1 92.25 285 GLU A C 1
ATOM 2156 O O . GLU A 1 285 ? -12.469 0.418 20.609 1 92.25 285 GLU A O 1
ATOM 2161 N N . LEU A 1 286 ? -10.875 0.021 19.109 1 93.38 286 LEU A N 1
ATOM 2162 C CA . LEU A 1 286 ? -10.18 1.273 19.391 1 93.38 286 LEU A CA 1
ATOM 2163 C C . LEU A 1 286 ? -11.07 2.471 19.094 1 93.38 286 LEU A C 1
ATOM 2165 O O . LEU A 1 286 ? -11.148 3.406 19.891 1 93.38 286 LEU A O 1
ATOM 2169 N N . PHE A 1 287 ? -11.781 2.406 17.984 1 96.19 287 PHE A N 1
ATOM 2170 C CA . PHE A 1 287 ? -12.664 3.5 17.609 1 96.19 287 PHE A CA 1
ATOM 2171 C C . PHE A 1 287 ? -13.805 3.648 18.609 1 96.19 287 PHE A C 1
ATOM 2173 O O . PHE A 1 287 ? -14.133 4.762 19.016 1 96.19 287 PHE A O 1
ATOM 2180 N N . ARG A 1 288 ? -14.375 2.572 19.016 1 94.81 288 ARG A N 1
ATOM 2181 C CA . ARG A 1 288 ? -15.484 2.611 19.953 1 94.81 288 ARG A CA 1
ATOM 2182 C C . ARG A 1 288 ? -15.062 3.256 21.281 1 94.81 288 ARG A C 1
ATOM 2184 O O . ARG A 1 288 ? -15.75 4.148 21.781 1 94.81 288 ARG A O 1
ATOM 2191 N N . ARG A 1 289 ? -13.969 2.867 21.766 1 95 289 ARG A N 1
ATOM 2192 C CA . ARG A 1 289 ? -13.492 3.4 23.031 1 95 289 ARG A CA 1
ATOM 2193 C C . ARG A 1 289 ? -13.047 4.852 22.891 1 95 289 ARG A C 1
ATOM 2195 O O . ARG A 1 289 ? -13.273 5.668 23.781 1 95 289 ARG A O 1
ATOM 2202 N N . ALA A 1 290 ? -12.391 5.098 21.766 1 95.5 290 ALA A N 1
ATOM 2203 C CA . ALA A 1 290 ? -11.953 6.469 21.516 1 95.5 290 ALA A CA 1
ATOM 2204 C C . ALA A 1 290 ? -13.141 7.422 21.453 1 95.5 290 ALA A C 1
ATOM 2206 O O . ALA A 1 290 ? -13.086 8.531 22 1 95.5 290 ALA A O 1
ATOM 2207 N N . ALA A 1 291 ? -14.164 6.992 20.766 1 94.38 291 ALA A N 1
ATOM 2208 C CA . ALA A 1 291 ? -15.367 7.816 20.656 1 94.38 291 ALA A CA 1
ATOM 2209 C C . ALA A 1 291 ? -16.031 7.98 22.016 1 94.38 291 ALA A C 1
ATOM 2211 O O . ALA A 1 291 ? -16.438 9.086 22.391 1 94.38 291 ALA A O 1
ATOM 2212 N N . ARG A 1 292 ? -16.125 6.98 22.766 1 95.12 292 ARG A N 1
ATOM 2213 C CA . ARG A 1 292 ? -16.812 6.977 24.047 1 95.12 292 ARG A CA 1
ATOM 2214 C C . ARG A 1 292 ? -16.078 7.859 25.062 1 95.12 292 ARG A C 1
ATOM 2216 O O . ARG A 1 292 ? -16.719 8.562 25.844 1 95.12 292 ARG A O 1
ATOM 2223 N N . MET A 1 293 ? -14.75 7.832 25 1 95.88 293 MET A N 1
ATOM 2224 C CA . MET A 1 293 ? -13.969 8.516 26.031 1 95.88 293 MET A CA 1
ATOM 2225 C C . MET A 1 293 ? -13.422 9.836 25.516 1 95.88 293 MET A C 1
ATOM 2227 O O . MET A 1 293 ? -12.57 10.461 26.156 1 95.88 293 MET A O 1
ATOM 2231 N N . ASP A 1 294 ? -13.773 10.297 24.297 1 93.94 294 ASP A N 1
ATOM 2232 C CA . ASP A 1 294 ? -13.383 11.539 23.641 1 93.94 294 ASP A CA 1
ATOM 2233 C C . ASP A 1 294 ? -11.867 11.656 23.531 1 93.94 294 ASP A C 1
ATOM 2235 O O . ASP A 1 294 ? -11.281 12.641 23.984 1 93.94 294 ASP A O 1
ATOM 2239 N N . TYR A 1 295 ? -11.281 10.602 23.031 1 94.5 295 TYR A N 1
ATOM 2240 C CA . TYR A 1 295 ? -9.836 10.594 22.812 1 94.5 295 TYR A CA 1
ATOM 2241 C C . TYR A 1 295 ? -9.406 11.773 21.938 1 94.5 295 TYR A C 1
ATOM 2243 O O . TYR A 1 295 ? -8.328 12.344 22.141 1 94.5 295 TYR A O 1
ATOM 2251 N N . VAL A 1 296 ? -10.195 12.148 20.922 1 94.44 296 VAL A N 1
ATOM 2252 C CA . VAL A 1 296 ? -9.875 13.266 20.047 1 94.44 296 VAL A CA 1
ATOM 2253 C C . VAL A 1 296 ? -9.766 14.547 20.859 1 94.44 296 VAL A C 1
ATOM 2255 O O . VAL A 1 296 ? -8.867 15.367 20.625 1 94.44 296 VAL A O 1
ATOM 2258 N N . GLY A 1 297 ? -10.68 14.711 21.828 1 94.69 297 GLY A N 1
ATOM 2259 C CA . GLY A 1 297 ? -10.578 15.844 22.719 1 94.69 297 GLY A CA 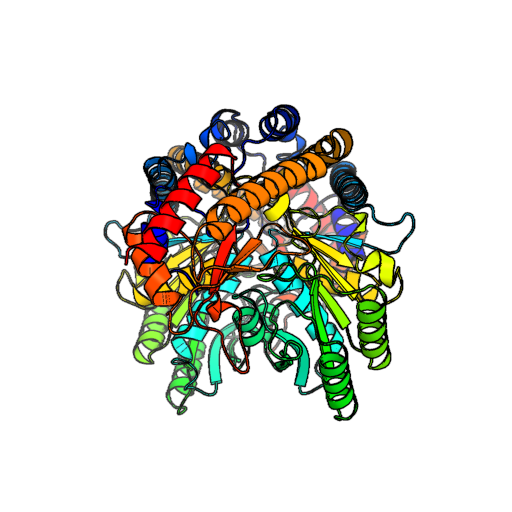1
ATOM 2260 C C . GLY A 1 297 ? -9.289 15.852 23.531 1 94.69 297 GLY A C 1
ATOM 2261 O O . GLY A 1 297 ? -8.688 16.906 23.75 1 94.69 297 GLY A O 1
ATOM 2262 N N . HIS A 1 298 ? -8.922 14.711 23.953 1 94.75 298 HIS A N 1
ATOM 2263 C CA . HIS A 1 298 ? -7.668 14.562 24.688 1 94.75 298 HIS A CA 1
ATOM 2264 C C . HIS A 1 298 ? -6.48 14.969 23.812 1 94.75 298 HIS A C 1
ATOM 2266 O O . HIS A 1 298 ? -5.629 15.75 24.25 1 94.75 298 HIS A O 1
ATOM 2272 N N . LEU A 1 299 ? -6.449 14.461 22.625 1 94.81 299 LEU A N 1
ATOM 2273 C CA . LEU A 1 299 ? -5.379 14.789 21.688 1 94.81 299 LEU A CA 1
ATOM 2274 C C . LEU A 1 299 ? -5.348 16.281 21.406 1 94.81 299 LEU A C 1
ATOM 2276 O O . LEU A 1 299 ? -4.273 16.891 21.344 1 94.81 299 LEU A O 1
ATOM 2280 N N . THR A 1 300 ? -6.488 16.875 21.266 1 96.31 300 THR A N 1
ATOM 2281 C CA . THR A 1 300 ? -6.609 18.312 21.016 1 96.31 300 THR A CA 1
ATOM 2282 C C . THR A 1 300 ? -6.047 19.109 22.203 1 96.31 300 THR A C 1
ATOM 2284 O O . THR A 1 300 ? -5.309 20.078 22 1 96.31 300 THR A O 1
ATOM 2287 N N . SER A 1 301 ? -6.383 18.672 23.344 1 96.62 301 SER A N 1
ATOM 2288 C CA . SER A 1 301 ? -5.898 19.359 24.547 1 96.62 301 SER A CA 1
ATOM 2289 C C . SER A 1 301 ? -4.375 19.328 24.609 1 96.62 301 SER A C 1
ATOM 2291 O O . SER A 1 301 ? -3.746 20.328 24.953 1 96.62 301 SER A O 1
ATOM 2293 N N . VAL A 1 302 ? -3.787 18.219 24.297 1 96.31 302 VAL A N 1
ATOM 2294 C CA . VAL A 1 302 ? -2.334 18.078 24.312 1 96.31 302 VAL A CA 1
ATOM 2295 C C . VAL A 1 302 ? -1.713 19 23.266 1 96.31 302 VAL A C 1
ATOM 2297 O O . VAL A 1 302 ? -0.767 19.734 23.562 1 96.31 302 VAL A O 1
ATOM 2300 N N . CYS A 1 303 ? -2.225 19.016 22.078 1 97.56 303 CYS A N 1
ATOM 2301 C CA . CYS A 1 303 ? -1.685 19.844 21 1 97.56 303 CYS A CA 1
ATOM 2302 C C . CYS A 1 303 ? -1.84 21.312 21.312 1 97.56 303 CYS A C 1
ATOM 2304 O O . CYS A 1 303 ? -0.931 22.109 21.062 1 97.56 303 CYS A O 1
ATOM 2306 N N . CYS A 1 304 ? -2.975 21.672 21.922 1 97.75 304 CYS A N 1
ATOM 2307 C CA . CYS A 1 304 ? -3.207 23.078 22.297 1 97.75 304 CYS A CA 1
ATOM 2308 C C . CYS A 1 304 ? -2.234 23.531 23.375 1 97.75 304 CYS A C 1
ATOM 2310 O O . CYS A 1 304 ? -1.72 24.641 23.328 1 97.75 304 CYS A O 1
ATOM 2312 N N . ARG A 1 305 ? -2.014 22.688 24.281 1 97.94 305 ARG A N 1
ATOM 2313 C CA . ARG A 1 305 ? -1.046 23 25.328 1 97.94 305 ARG A CA 1
ATOM 2314 C C . ARG A 1 305 ? 0.347 23.203 24.734 1 97.94 305 ARG A C 1
ATOM 2316 O O . ARG A 1 305 ? 1.046 24.156 25.109 1 97.94 305 ARG A O 1
ATOM 2323 N N . ASN A 1 306 ? 0.777 22.312 23.922 1 98 306 ASN A N 1
ATOM 2324 C CA . ASN A 1 306 ? 2.098 22.422 23.312 1 98 306 ASN A CA 1
ATOM 2325 C C . ASN A 1 306 ? 2.211 23.656 22.422 1 98 306 ASN A C 1
ATOM 2327 O O . ASN A 1 306 ? 3.26 24.297 22.391 1 98 306 ASN A O 1
ATOM 2331 N N . LEU A 1 307 ? 1.127 23.969 21.719 1 98 307 LEU A N 1
ATOM 2332 C CA . LEU A 1 307 ? 1.116 25.188 20.906 1 98 307 LEU A CA 1
ATOM 2333 C C . LEU A 1 307 ? 1.282 26.422 21.781 1 98 307 LEU A C 1
ATOM 2335 O O . LEU A 1 307 ? 1.998 27.359 21.406 1 98 307 LEU A O 1
ATOM 2339 N N . ALA A 1 308 ? 0.625 26.422 22.906 1 97.5 308 ALA A N 1
ATOM 2340 C CA . ALA A 1 308 ? 0.739 27.547 23.828 1 97.5 308 ALA A CA 1
ATOM 2341 C C . ALA A 1 308 ? 2.168 27.688 24.359 1 97.5 308 ALA A C 1
ATOM 2343 O O . ALA A 1 308 ? 2.693 28.797 24.453 1 97.5 308 ALA A O 1
ATOM 2344 N N . VAL A 1 309 ? 2.742 26.609 24.672 1 97.19 309 VAL A N 1
ATOM 2345 C CA . VAL A 1 309 ? 4.121 26.594 25.141 1 97.19 309 VAL A CA 1
ATOM 2346 C C . VAL A 1 309 ? 5.047 27.141 24.062 1 97.19 309 VAL A C 1
ATOM 2348 O O . VAL A 1 309 ? 5.922 27.953 24.344 1 97.19 309 VAL A O 1
ATOM 2351 N N . ALA A 1 310 ? 4.863 26.672 22.859 1 97.62 310 ALA A N 1
ATOM 2352 C CA . ALA A 1 310 ? 5.676 27.141 21.734 1 97.62 310 ALA A CA 1
ATOM 2353 C C . ALA A 1 310 ? 5.516 28.641 21.531 1 97.62 310 ALA A C 1
ATOM 2355 O O . ALA A 1 310 ? 6.5 29.344 21.328 1 97.62 310 ALA A O 1
ATOM 2356 N N . ALA A 1 311 ? 4.312 29.094 21.594 1 96.44 311 ALA A N 1
ATOM 2357 C CA . ALA A 1 311 ? 4.023 30.516 21.406 1 96.44 311 ALA A CA 1
ATOM 2358 C C . ALA A 1 311 ? 4.723 31.359 22.469 1 96.44 311 ALA A C 1
ATOM 2360 O O . ALA A 1 311 ? 5.293 32.406 22.156 1 96.44 311 ALA A O 1
ATOM 2361 N N . ASP A 1 312 ? 4.664 30.891 23.594 1 95.62 312 ASP A N 1
ATOM 2362 C CA . ASP A 1 312 ? 5.309 31.594 24.688 1 95.62 312 ASP A CA 1
ATOM 2363 C C . ASP A 1 312 ? 6.82 31.672 24.484 1 95.62 312 ASP A C 1
ATOM 2365 O O . ASP A 1 312 ? 7.43 32.719 24.719 1 95.62 312 ASP A O 1
ATOM 2369 N N . MET A 1 313 ? 7.391 30.641 24.047 1 94.75 313 MET A N 1
ATOM 2370 C CA . MET A 1 313 ? 8.844 30.562 23.891 1 94.75 313 MET A CA 1
ATOM 2371 C C . MET A 1 313 ? 9.305 31.453 22.734 1 94.75 313 MET A C 1
ATOM 2373 O O . MET A 1 313 ? 10.398 32.031 22.781 1 94.75 313 MET A O 1
ATOM 2377 N N . VAL A 1 314 ? 8.523 31.531 21.688 1 95.38 314 VAL A N 1
ATOM 2378 C CA . VAL A 1 314 ? 8.898 32.281 20.5 1 95.38 314 VAL A CA 1
ATOM 2379 C C . VAL A 1 314 ? 8.695 33.781 20.734 1 95.38 314 VAL A C 1
ATOM 2381 O O . VAL A 1 314 ? 9.453 34.594 20.219 1 95.38 314 VAL A O 1
ATOM 2384 N N . THR A 1 315 ? 7.664 34.188 21.422 1 88.12 315 THR A N 1
ATOM 2385 C CA . THR A 1 315 ? 7.379 35.562 21.719 1 88.12 315 THR A CA 1
ATOM 2386 C C . THR A 1 315 ? 8.586 36.25 22.375 1 88.12 315 THR A C 1
ATOM 2388 O O . THR A 1 315 ? 8.859 37.406 22.125 1 88.12 315 THR A O 1
ATOM 2391 N N . ALA A 1 316 ? 9.328 35.594 22.922 1 78.12 316 ALA A N 1
ATOM 2392 C CA . ALA A 1 316 ? 10.477 36.125 23.672 1 78.12 316 ALA A CA 1
ATOM 2393 C C . ALA A 1 316 ? 11.695 36.25 22.766 1 78.12 316 ALA A C 1
ATOM 2395 O O . ALA A 1 316 ? 12.742 36.75 23.203 1 78.12 316 ALA A O 1
ATOM 2396 N N . ARG A 1 317 ? 11.5 35.875 21.562 1 80.38 317 ARG A N 1
ATOM 2397 C CA . ARG A 1 317 ? 12.68 35.812 20.703 1 80.38 317 ARG A CA 1
ATOM 2398 C C . ARG A 1 317 ? 12.492 36.656 19.469 1 80.38 317 ARG A C 1
ATOM 2400 O O . ARG A 1 317 ? 11.531 36.5 18.719 1 80.38 317 ARG A O 1
ATOM 2407 N N . SER A 1 318 ? 13.43 37.438 19.266 1 77.12 318 SER A N 1
ATOM 2408 C CA . SER A 1 318 ? 13.359 38.344 18.109 1 77.12 318 SER A CA 1
ATOM 2409 C C . SER A 1 318 ? 13.578 37.594 16.797 1 77.12 318 SER A C 1
ATOM 2411 O O . SER A 1 318 ? 14.422 36.688 16.734 1 77.12 318 SER A O 1
ATOM 2413 N N . GLY A 1 319 ? 12.648 37.75 15.812 1 88.56 319 GLY A N 1
ATOM 2414 C CA . GLY A 1 319 ? 12.828 37.281 14.453 1 88.56 319 GLY A CA 1
ATOM 2415 C C . GLY A 1 319 ? 12.109 35.969 14.18 1 88.56 319 GLY A C 1
ATOM 2416 O O . GLY A 1 319 ? 12.023 35.531 13.031 1 88.56 319 GLY A O 1
ATOM 2417 N N . LEU A 1 320 ? 11.773 35.344 15.211 1 94.44 320 LEU A N 1
ATOM 2418 C CA . LEU A 1 320 ? 11.031 34.125 15.031 1 94.44 320 LEU A CA 1
ATOM 2419 C C . LEU A 1 320 ? 9.523 34.375 15.109 1 94.44 320 LEU A C 1
ATOM 2421 O O . LEU A 1 320 ? 9.078 35.25 15.844 1 94.44 320 LEU A O 1
ATOM 2425 N N . ARG A 1 321 ? 8.805 33.656 14.352 1 94.12 321 ARG A N 1
ATOM 2426 C CA . ARG A 1 321 ? 7.348 33.75 14.375 1 94.12 321 ARG A CA 1
ATOM 2427 C C . ARG A 1 321 ? 6.715 32.375 14.18 1 94.12 321 ARG A C 1
ATOM 2429 O O . ARG A 1 321 ? 7.184 31.578 13.367 1 94.12 321 ARG A O 1
ATOM 2436 N N . ILE A 1 322 ? 5.695 32.156 14.93 1 95.19 322 ILE A N 1
ATOM 2437 C CA . ILE A 1 322 ? 4.898 30.953 14.719 1 95.19 322 ILE A CA 1
ATOM 2438 C C . ILE A 1 322 ? 3.721 31.266 13.797 1 95.19 322 ILE A C 1
ATOM 2440 O O . ILE A 1 322 ? 2.988 32.219 14.023 1 95.19 322 ILE A O 1
ATOM 2444 N N . ARG A 1 323 ? 3.594 30.547 12.75 1 93.19 323 ARG A N 1
ATOM 2445 C CA . ARG A 1 323 ? 2.355 30.547 11.977 1 93.19 323 ARG A CA 1
ATOM 2446 C C . ARG A 1 323 ? 1.342 29.578 12.57 1 93.19 323 ARG A C 1
ATOM 2448 O O . ARG A 1 323 ? 1.406 28.375 12.32 1 93.19 323 ARG A O 1
ATOM 2455 N N . ARG A 1 324 ? 0.429 30.109 13.258 1 92 324 ARG A N 1
ATOM 2456 C CA . ARG A 1 324 ? -0.511 29.297 14.016 1 92 324 ARG A CA 1
ATOM 2457 C C . ARG A 1 324 ? -1.422 28.5 13.086 1 92 324 ARG A C 1
ATOM 2459 O O . ARG A 1 324 ? -2.059 29.078 12.195 1 92 324 ARG A O 1
ATOM 2466 N N . PRO A 1 325 ? -1.502 27.203 13.242 1 95.19 325 PRO A N 1
ATOM 2467 C CA . PRO A 1 325 ? -2.418 26.391 12.43 1 95.19 325 PRO A CA 1
ATOM 2468 C C . PRO A 1 325 ? -3.873 26.547 12.867 1 95.19 325 PRO A C 1
ATOM 2470 O O . PRO A 1 325 ? -4.156 26.656 14.062 1 95.19 325 PRO A O 1
ATOM 2473 N N . ALA A 1 326 ? -4.75 26.562 11.891 1 93.62 326 ALA A N 1
ATOM 2474 C CA . ALA A 1 326 ? -6.18 26.531 12.195 1 93.62 326 ALA A CA 1
ATOM 2475 C C . ALA A 1 326 ? -6.609 25.141 12.648 1 93.62 326 ALA A C 1
ATOM 2477 O O . ALA A 1 326 ? -7.547 25 13.438 1 93.62 326 ALA A O 1
ATOM 2478 N N . ALA A 1 327 ? -5.965 24.156 12.156 1 95.5 327 ALA A N 1
ATOM 2479 C CA . ALA A 1 327 ? -6.273 22.75 12.469 1 95.5 327 ALA A CA 1
ATOM 2480 C C . ALA A 1 327 ? -5.047 21.875 12.281 1 95.5 327 ALA A C 1
ATOM 2482 O O . ALA A 1 327 ? -3.998 22.328 11.828 1 95.5 327 ALA A O 1
ATOM 2483 N N . GLY A 1 328 ? -5.172 20.625 12.742 1 95.62 328 GLY A N 1
ATOM 2484 C CA . GLY A 1 328 ? -4.086 19.672 12.602 1 95.62 328 GLY A CA 1
ATOM 2485 C C . GLY A 1 328 ? -3.094 19.719 13.742 1 95.62 328 GLY A C 1
ATOM 2486 O O . GLY A 1 328 ? -3.303 20.438 14.727 1 95.62 328 GLY A O 1
ATOM 2487 N N . SER A 1 329 ? -2.021 18.984 13.602 1 96.94 329 SER A N 1
ATOM 2488 C CA . SER A 1 329 ? -1.072 18.812 14.695 1 96.94 329 SER A CA 1
ATOM 2489 C C . SER A 1 329 ? 0.313 19.328 14.312 1 96.94 329 SER A C 1
ATOM 2491 O O . SER A 1 329 ? 1.322 18.859 14.836 1 96.94 329 SER A O 1
ATOM 2493 N N . LEU A 1 330 ? 0.371 20.25 13.336 1 96.75 330 LEU A N 1
ATOM 2494 C CA . LEU A 1 330 ? 1.646 20.75 12.844 1 96.75 330 LEU A CA 1
ATOM 2495 C C . LEU A 1 330 ? 1.717 22.266 12.977 1 96.75 330 LEU A C 1
ATOM 2497 O O . LEU A 1 330 ? 0.72 22.969 12.766 1 96.75 330 LEU A O 1
ATOM 2501 N N . LEU A 1 331 ? 2.814 22.766 13.375 1 96.06 331 LEU A N 1
ATOM 2502 C CA . LEU A 1 331 ? 3.029 24.203 13.352 1 96.06 331 LEU A CA 1
ATOM 2503 C C . LEU A 1 331 ? 4.203 24.562 12.445 1 96.06 331 LEU A C 1
ATOM 2505 O O . LEU A 1 331 ? 5.098 23.734 12.227 1 96.06 331 LEU A O 1
ATOM 2509 N N . LEU A 1 332 ? 4.125 25.719 11.867 1 96.38 332 LEU A N 1
ATOM 2510 C CA . LEU A 1 332 ? 5.23 26.266 11.094 1 96.38 332 LEU A CA 1
ATOM 2511 C C . LEU A 1 332 ? 5.957 27.359 11.883 1 96.38 332 LEU A C 1
ATOM 2513 O O . LEU A 1 332 ? 5.336 28.328 12.328 1 96.38 332 LEU A O 1
ATOM 2517 N N . LEU A 1 333 ? 7.207 27.125 12.117 1 97.06 333 LEU A N 1
ATOM 2518 C CA . LEU A 1 333 ? 8.094 28.125 12.703 1 97.06 333 LEU A CA 1
ATOM 2519 C C . LEU A 1 333 ? 8.805 28.922 11.617 1 97.06 333 LEU A C 1
ATOM 2521 O O . LEU A 1 333 ? 9.555 28.359 10.812 1 97.06 333 LEU A O 1
ATOM 2525 N N . GLU A 1 334 ? 8.523 30.141 11.562 1 95.62 334 GLU A N 1
ATOM 2526 C CA . GLU A 1 334 ? 9.18 31.031 10.609 1 95.62 334 GLU A CA 1
ATOM 2527 C C . GLU A 1 334 ? 10.484 31.594 11.172 1 95.62 334 GLU A C 1
ATOM 2529 O O . GLU A 1 334 ? 10.492 32.219 12.227 1 95.62 334 GLU A O 1
ATOM 2534 N N . LEU A 1 335 ? 11.508 31.328 10.461 1 95.5 335 LEU A N 1
ATOM 2535 C CA . LEU A 1 335 ? 12.836 31.828 10.797 1 95.5 335 LEU A CA 1
ATOM 2536 C C . LEU A 1 335 ? 13.062 33.219 10.203 1 95.5 335 LEU A C 1
ATOM 2538 O O . LEU A 1 335 ? 12.289 33.656 9.344 1 95.5 335 LEU A O 1
ATOM 2542 N N . PRO A 1 336 ? 14.102 33.875 10.695 1 92.06 336 PRO A N 1
ATOM 2543 C CA . PRO A 1 336 ? 14.383 35.219 10.125 1 92.06 336 PRO A CA 1
ATOM 2544 C C . PRO A 1 336 ? 14.656 35.156 8.625 1 92.06 336 PRO A C 1
ATOM 2546 O O . PRO A 1 336 ? 15.133 34.156 8.117 1 92.06 336 PRO A O 1
ATOM 2549 N N . PRO A 1 337 ? 14.336 36.312 8.008 1 89.56 337 PRO A N 1
ATOM 2550 C CA . PRO A 1 337 ? 14.633 36.375 6.57 1 89.56 337 PRO A CA 1
ATOM 2551 C C . PRO A 1 337 ? 16.094 36.031 6.254 1 89.56 337 PRO A C 1
ATOM 2553 O O . PRO A 1 337 ? 16.984 36.438 6.988 1 89.56 337 PRO A O 1
ATOM 2556 N N . GLY A 1 338 ? 16.312 35.312 5.227 1 90.44 338 GLY A N 1
ATOM 2557 C CA . GLY A 1 338 ? 17.656 34.938 4.82 1 90.44 338 GLY A CA 1
ATOM 2558 C C . GLY A 1 338 ? 18.094 33.594 5.332 1 90.44 338 GLY A C 1
ATOM 2559 O O . GLY A 1 338 ? 19.062 33.031 4.84 1 90.44 338 GLY A O 1
ATOM 2560 N N . ALA A 1 339 ? 17.344 33.094 6.301 1 92.88 339 ALA A N 1
ATOM 2561 C CA . ALA A 1 339 ? 17.641 31.75 6.801 1 92.88 339 ALA A CA 1
ATOM 2562 C C . ALA A 1 339 ? 17.422 30.703 5.719 1 92.88 339 ALA A C 1
ATOM 2564 O O . ALA A 1 339 ? 16.766 30.969 4.715 1 92.88 339 ALA A O 1
ATOM 2565 N N . ASP A 1 340 ? 18.094 29.594 5.863 1 96 340 ASP A N 1
ATOM 2566 C CA . ASP A 1 340 ? 17.938 28.406 5.031 1 96 340 ASP A CA 1
ATOM 2567 C C . ASP A 1 340 ? 17.391 27.234 5.848 1 96 340 ASP A C 1
ATOM 2569 O O . ASP A 1 340 ? 18.125 26.672 6.672 1 96 340 ASP A O 1
ATOM 2573 N N . ASP A 1 341 ? 16.156 26.891 5.551 1 95.88 341 ASP A N 1
ATOM 2574 C CA . ASP A 1 341 ? 15.477 25.938 6.414 1 95.88 341 ASP A CA 1
ATOM 2575 C C . ASP A 1 341 ? 16.109 24.547 6.297 1 95.88 341 ASP A C 1
ATOM 2577 O O . ASP A 1 341 ? 16.188 23.797 7.273 1 95.88 341 ASP A O 1
ATOM 2581 N N . GLU A 1 342 ? 16.625 24.172 5.145 1 95.06 342 GLU A N 1
ATOM 2582 C CA . GLU A 1 342 ? 17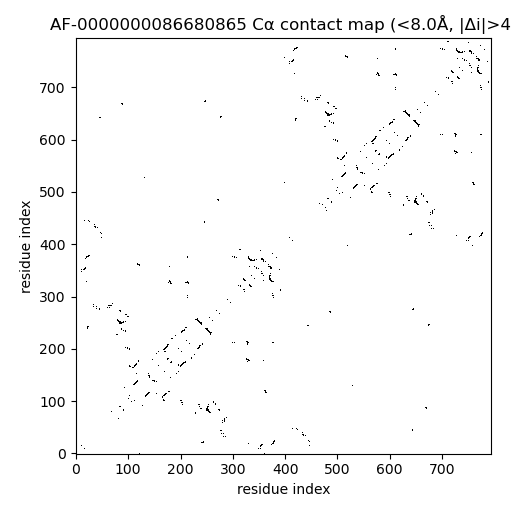.297 22.891 4.992 1 95.06 342 GLU A CA 1
ATOM 2583 C C . GLU A 1 342 ? 18.609 22.844 5.773 1 95.06 342 GLU A C 1
ATOM 2585 O O . GLU A 1 342 ? 18.922 21.844 6.43 1 95.06 342 GLU A O 1
ATOM 2590 N N . ARG A 1 343 ? 19.375 23.891 5.672 1 94.69 343 ARG A N 1
ATOM 2591 C CA . ARG A 1 343 ? 20.609 23.984 6.434 1 94.69 343 ARG A CA 1
ATOM 2592 C C . ARG A 1 343 ? 20.328 23.953 7.934 1 94.69 343 ARG A C 1
ATOM 2594 O O . ARG A 1 343 ? 21.047 23.297 8.695 1 94.69 343 ARG A O 1
ATOM 2601 N N . THR A 1 344 ? 19.375 24.719 8.289 1 95.12 344 THR A N 1
ATOM 2602 C CA . THR A 1 344 ? 18.984 24.766 9.695 1 95.12 344 THR A CA 1
ATOM 2603 C C . THR A 1 344 ? 18.547 23.375 10.18 1 95.12 344 THR A C 1
ATOM 2605 O O . THR A 1 344 ? 18.953 22.938 11.258 1 95.12 344 THR A O 1
ATOM 2608 N N . ARG A 1 345 ? 17.703 22.688 9.43 1 95 345 ARG A N 1
ATOM 2609 C CA . ARG A 1 345 ? 17.25 21.328 9.75 1 95 345 ARG A CA 1
ATOM 2610 C C . ARG A 1 345 ? 18.438 20.406 9.969 1 95 345 ARG A C 1
ATOM 2612 O O . ARG A 1 345 ? 18.469 19.625 10.93 1 95 345 ARG A O 1
ATOM 2619 N N . CYS A 1 346 ? 19.453 20.5 9.102 1 92.38 346 CYS A N 1
ATOM 2620 C CA . CYS A 1 346 ? 20.641 19.672 9.211 1 92.38 346 CYS A CA 1
ATOM 2621 C C . CYS A 1 346 ? 21.391 19.953 10.508 1 92.38 346 CYS A C 1
ATOM 2623 O O . CYS A 1 346 ? 21.844 19.031 11.18 1 92.38 346 CYS A O 1
ATOM 2625 N N . ARG A 1 347 ? 21.531 21.172 10.828 1 92.19 347 ARG A N 1
ATOM 2626 C CA . ARG A 1 347 ? 22.188 21.562 12.07 1 92.19 347 ARG A CA 1
ATOM 2627 C C . ARG A 1 347 ? 21.438 21.047 13.289 1 92.19 347 ARG A C 1
ATOM 2629 O O . ARG A 1 347 ? 22.047 20.531 14.227 1 92.19 347 ARG A O 1
ATOM 2636 N N . LEU A 1 348 ? 20.172 21.188 13.234 1 94.25 348 LEU A N 1
ATOM 2637 C CA . LEU A 1 348 ? 19.344 20.719 14.328 1 94.25 348 LEU A CA 1
ATOM 2638 C C . LEU A 1 348 ? 19.453 19.203 14.484 1 94.25 348 LEU A C 1
ATOM 2640 O O . LEU A 1 348 ? 19.531 18.688 15.602 1 94.25 348 LEU A O 1
ATOM 2644 N N . LEU A 1 349 ? 19.453 18.531 13.391 1 91.12 349 LEU A N 1
ATOM 2645 C CA . LEU A 1 349 ? 19.578 17.078 13.422 1 91.12 349 LEU A CA 1
ATOM 2646 C C . LEU A 1 349 ? 20.891 16.656 14.078 1 91.12 349 LEU A C 1
ATOM 2648 O O . LEU A 1 349 ? 20.938 15.688 14.844 1 91.12 349 LEU A O 1
ATOM 2652 N N . ARG A 1 350 ? 21.969 17.359 13.797 1 88.75 350 ARG A N 1
ATOM 2653 C CA . ARG A 1 350 ? 23.266 17.094 14.414 1 88.75 350 ARG A CA 1
ATOM 2654 C C . ARG A 1 350 ? 23.203 17.328 15.922 1 88.75 350 ARG A C 1
ATOM 2656 O O . ARG A 1 350 ? 23.938 16.688 16.672 1 88.75 350 ARG A O 1
ATOM 2663 N N . ALA A 1 351 ? 22.328 18.203 16.281 1 89.88 351 ALA A N 1
ATOM 2664 C CA . ALA A 1 351 ? 22.156 18.5 17.703 1 89.88 351 ALA A CA 1
ATOM 2665 C C . ALA A 1 351 ? 21.156 17.547 18.344 1 89.88 351 ALA A C 1
ATOM 2667 O O . ALA A 1 351 ? 20.812 17.688 19.516 1 89.88 351 ALA A O 1
ATOM 2668 N N . GLY A 1 352 ? 20.578 16.609 17.594 1 87.44 352 GLY A N 1
ATOM 2669 C CA . GLY A 1 352 ? 19.672 15.602 18.125 1 87.44 352 GLY A CA 1
ATOM 2670 C C . GLY A 1 352 ? 18.219 16.031 18.062 1 87.44 352 GLY A C 1
ATOM 2671 O O . GLY A 1 352 ? 17.375 15.484 18.797 1 87.44 352 GLY A O 1
ATOM 2672 N N . ILE A 1 353 ? 17.906 17.047 17.281 1 92.44 353 ILE A N 1
ATOM 2673 C CA . ILE A 1 353 ? 16.547 17.547 17.172 1 92.44 353 ILE A CA 1
ATOM 2674 C C . ILE A 1 353 ? 16.047 17.328 15.734 1 92.44 353 ILE A C 1
ATOM 2676 O O . ILE A 1 353 ? 16.578 17.922 14.789 1 92.44 353 ILE A O 1
ATOM 2680 N N . GLY A 1 354 ? 15.016 16.5 15.641 1 92.38 354 GLY A N 1
ATOM 2681 C CA . GLY A 1 354 ? 14.422 16.266 14.328 1 92.38 354 GLY A CA 1
ATOM 2682 C C . GLY A 1 354 ? 13.266 17.203 14.023 1 92.38 354 GLY A C 1
ATOM 2683 O O . GLY A 1 354 ? 12.352 17.359 14.836 1 92.38 354 GLY A O 1
ATOM 2684 N N . VAL A 1 355 ? 13.328 17.906 12.906 1 95.12 355 VAL A N 1
ATOM 2685 C CA . VAL A 1 355 ? 12.25 18.719 12.352 1 95.12 355 VAL A CA 1
ATOM 2686 C C . VAL A 1 355 ? 12.203 18.562 10.828 1 95.12 355 VAL A C 1
ATOM 2688 O O . VAL A 1 355 ? 13 17.797 10.258 1 95.12 355 VAL A O 1
ATOM 2691 N N . VAL A 1 356 ? 11.227 19.203 10.195 1 95 356 VAL A N 1
ATOM 2692 C CA . VAL A 1 356 ? 11.133 19.125 8.742 1 95 356 VAL A CA 1
ATOM 2693 C C . VAL A 1 356 ? 11.273 20.531 8.141 1 95 356 VAL A C 1
ATOM 2695 O O . VAL A 1 356 ? 10.695 21.484 8.648 1 95 356 VAL A O 1
ATOM 2698 N N . ALA A 1 357 ? 12.117 20.625 7.145 1 96.25 357 ALA A N 1
ATOM 2699 C CA . ALA A 1 357 ? 12.211 21.875 6.406 1 96.25 357 ALA A CA 1
ATOM 2700 C C . ALA A 1 357 ? 10.891 22.188 5.695 1 96.25 357 ALA A C 1
ATOM 2702 O O . ALA A 1 357 ? 10.297 21.312 5.066 1 96.25 357 ALA A O 1
ATOM 2703 N N . GLY A 1 358 ? 10.461 23.438 5.789 1 95 358 GLY A N 1
ATOM 2704 C CA . GLY A 1 358 ? 9.172 23.812 5.223 1 95 358 GLY A CA 1
ATOM 2705 C C . GLY A 1 358 ? 9.18 23.828 3.705 1 95 358 GLY A C 1
ATOM 2706 O O . GLY A 1 358 ? 8.148 23.594 3.074 1 95 358 GLY A O 1
ATOM 2707 N N . SER A 1 359 ? 10.289 24.016 3.094 1 93.94 359 SER A N 1
ATOM 2708 C CA . SER A 1 359 ? 10.406 24.219 1.652 1 93.94 359 SER A CA 1
ATOM 2709 C C . SER A 1 359 ? 9.984 22.969 0.888 1 93.94 359 SER A C 1
ATOM 2711 O O . SER A 1 359 ? 9.531 23.047 -0.257 1 93.94 359 SER A O 1
ATOM 2713 N N . VAL A 1 360 ? 10.039 21.812 1.511 1 93.06 360 VAL A N 1
ATOM 2714 C CA . VAL A 1 360 ? 9.797 20.562 0.816 1 93.06 360 VAL A CA 1
ATOM 2715 C C . VAL A 1 360 ? 8.312 20.422 0.499 1 93.06 360 VAL A C 1
ATOM 2717 O O . VAL A 1 360 ? 7.918 19.578 -0.319 1 93.06 360 VAL A O 1
ATOM 2720 N N . PHE A 1 361 ? 7.457 21.25 1.087 1 95.06 361 PHE A N 1
ATOM 2721 C CA . PHE A 1 361 ? 6.012 21.125 0.922 1 95.06 361 PHE A CA 1
ATOM 2722 C C . PHE A 1 361 ? 5.523 22 -0.221 1 95.06 361 PHE A C 1
ATOM 2724 O O . PHE A 1 361 ? 4.344 21.969 -0.58 1 95.06 361 PHE A O 1
ATOM 2731 N N . PHE A 1 362 ? 6.363 22.781 -0.796 1 93.25 362 PHE A N 1
ATOM 2732 C CA . PHE A 1 362 ? 6.008 23.688 -1.889 1 93.25 362 PHE A CA 1
ATOM 2733 C C . PHE A 1 362 ? 6.469 23.125 -3.227 1 93.25 362 PHE A C 1
ATOM 2735 O O . PHE A 1 362 ? 7.668 22.906 -3.438 1 93.25 362 PHE A O 1
ATOM 2742 N N . HIS A 1 363 ? 5.516 22.922 -4.129 1 92 363 HIS A N 1
ATOM 2743 C CA . HIS A 1 363 ? 5.781 22.109 -5.316 1 92 363 HIS A CA 1
ATOM 2744 C C . HIS A 1 363 ? 5.797 22.969 -6.574 1 92 363 HIS A C 1
ATOM 2746 O O . HIS A 1 363 ? 6.234 22.516 -7.637 1 92 363 HIS A O 1
ATOM 2752 N N . ALA A 1 364 ? 5.32 24.141 -6.461 1 89.19 364 ALA A N 1
ATOM 2753 C CA . ALA A 1 364 ? 5.289 25.062 -7.59 1 89.19 364 ALA A CA 1
ATOM 2754 C C . ALA A 1 364 ? 5.402 26.516 -7.113 1 89.19 364 ALA A C 1
ATOM 2756 O O . ALA A 1 364 ? 5.102 26.828 -5.957 1 89.19 364 ALA A O 1
ATOM 2757 N N . GLY A 1 365 ? 5.91 27.375 -7.961 1 86.12 365 GLY A N 1
ATOM 2758 C CA . GLY A 1 365 ? 6.047 28.781 -7.605 1 86.12 365 GLY A CA 1
ATOM 2759 C C . GLY A 1 365 ? 7.176 29.031 -6.621 1 86.12 365 GLY A C 1
ATOM 2760 O O . GLY A 1 365 ? 8.094 28.219 -6.5 1 86.12 365 GLY A O 1
ATOM 2761 N N . PRO A 1 366 ? 7.055 30.188 -5.969 1 85.56 366 PRO A N 1
ATOM 2762 C CA . PRO A 1 366 ? 8.094 30.5 -4.988 1 85.56 366 PRO A CA 1
ATOM 2763 C C . PRO A 1 366 ? 8.047 29.609 -3.756 1 85.56 366 PRO A C 1
ATOM 2765 O O . PRO A 1 366 ? 6.961 29.281 -3.26 1 85.56 366 PRO A O 1
ATOM 2768 N N . ARG A 1 367 ? 9.25 29.203 -3.33 1 88.75 367 ARG A N 1
ATOM 2769 C CA . ARG A 1 367 ? 9.391 28.344 -2.162 1 88.75 367 ARG A CA 1
ATOM 2770 C C . ARG A 1 367 ? 10.031 29.094 -1.001 1 88.75 367 ARG A C 1
ATOM 2772 O O . ARG A 1 367 ? 11.211 29.438 -1.059 1 88.75 367 ARG A O 1
ATOM 2779 N N . PRO A 1 368 ? 9.156 29.297 0.008 1 91.69 368 PRO A N 1
ATOM 2780 C CA . PRO A 1 368 ? 9.82 29.875 1.185 1 91.69 368 PRO A CA 1
ATOM 2781 C C . PRO A 1 368 ? 10.93 28.969 1.733 1 91.69 368 PRO A C 1
ATOM 2783 O O . PRO A 1 368 ? 10.781 27.75 1.74 1 91.69 368 PRO A O 1
ATOM 2786 N N . ARG A 1 369 ? 12.078 29.609 2.178 1 94.38 369 ARG A N 1
ATOM 2787 C CA . ARG A 1 369 ? 13.227 28.844 2.643 1 94.38 369 ARG A CA 1
ATOM 2788 C C . ARG A 1 369 ? 13.477 29.078 4.129 1 94.38 369 ARG A C 1
ATOM 2790 O O . ARG A 1 369 ? 14.555 28.734 4.641 1 94.38 369 ARG A O 1
ATOM 2797 N N . ASN A 1 370 ? 12.578 29.656 4.773 1 95.38 370 ASN A N 1
ATOM 2798 C CA . ASN A 1 370 ? 12.805 30 6.172 1 95.38 370 ASN A CA 1
ATOM 2799 C C . ASN A 1 370 ? 11.711 29.438 7.074 1 95.38 370 ASN A C 1
ATOM 2801 O O . ASN A 1 370 ? 11.312 30.062 8.055 1 95.38 370 ASN A O 1
ATOM 2805 N N . LEU A 1 371 ? 11.18 28.344 6.707 1 96.19 371 LEU A N 1
ATOM 2806 C CA . LEU A 1 371 ? 10.133 27.703 7.496 1 96.19 371 LEU A CA 1
ATOM 2807 C C . LEU A 1 371 ? 10.578 26.344 8 1 96.19 371 LEU A C 1
ATOM 2809 O O . LEU A 1 371 ? 11.227 25.578 7.273 1 96.19 371 LEU A O 1
ATOM 2813 N N . LEU A 1 372 ? 10.273 26.047 9.258 1 97.06 372 LEU A N 1
ATOM 2814 C CA . LEU A 1 372 ? 10.391 24.703 9.828 1 97.06 372 LEU A CA 1
ATOM 2815 C C . LEU A 1 372 ? 9.023 24.172 10.258 1 97.06 372 LEU A C 1
ATOM 2817 O O . LEU A 1 372 ? 8.219 24.906 10.836 1 97.06 372 LEU A O 1
ATOM 2821 N N . ARG A 1 373 ? 8.742 22.984 9.914 1 97.5 373 ARG A N 1
ATOM 2822 C CA . ARG A 1 373 ? 7.531 22.344 10.406 1 97.5 373 ARG A CA 1
ATOM 2823 C C . ARG A 1 373 ? 7.816 21.516 11.648 1 97.5 373 ARG A C 1
ATOM 2825 O O . ARG A 1 373 ? 8.75 20.703 11.664 1 97.5 373 ARG A O 1
ATOM 2832 N N . VAL A 1 374 ? 7.023 21.672 12.625 1 96.81 374 VAL A N 1
ATOM 2833 C CA . VAL A 1 374 ? 7.191 21.016 13.914 1 96.81 374 VAL A CA 1
ATOM 2834 C C . VAL A 1 374 ? 5.883 20.344 14.328 1 96.81 374 VAL A C 1
ATOM 2836 O O . VAL A 1 374 ? 4.809 20.922 14.188 1 96.81 374 VAL A O 1
ATOM 2839 N N . ALA A 1 375 ? 5.984 19.156 14.867 1 96 375 ALA A N 1
ATOM 2840 C CA . ALA A 1 375 ? 4.805 18.406 15.281 1 96 375 ALA A CA 1
ATOM 2841 C C . ALA A 1 375 ? 4.41 18.75 16.719 1 96 375 ALA A C 1
ATOM 2843 O O . ALA A 1 375 ? 5.266 18.844 17.594 1 96 375 ALA A O 1
ATOM 2844 N N . LEU A 1 376 ? 3.141 18.891 16.953 1 97.38 376 LEU A N 1
ATOM 2845 C CA . LEU A 1 376 ? 2.607 19.297 18.25 1 97.38 376 LEU A CA 1
ATOM 2846 C C . LEU A 1 376 ? 2.182 18.094 19.078 1 97.38 376 LEU A C 1
ATOM 2848 O O . LEU A 1 376 ? 2.098 18.156 20.297 1 97.38 376 LEU A O 1
ATOM 2852 N N . ALA A 1 377 ? 1.849 17.016 18.406 1 94.75 377 ALA A N 1
ATOM 2853 C CA . ALA A 1 377 ? 1.307 15.836 19.094 1 94.75 377 ALA A CA 1
ATOM 2854 C C . ALA A 1 377 ? 2.412 15.039 19.781 1 94.75 377 ALA A C 1
ATOM 2856 O O . ALA A 1 377 ? 2.717 13.914 19.375 1 94.75 377 ALA A O 1
ATOM 2857 N N . ARG A 1 378 ? 3 15.609 20.797 1 93.5 378 ARG A N 1
ATOM 2858 C CA . ARG A 1 378 ? 4.039 15.055 21.672 1 93.5 378 ARG A CA 1
ATOM 2859 C C . ARG A 1 378 ? 3.631 15.133 23.141 1 93.5 378 ARG A C 1
ATOM 2861 O O . ARG A 1 378 ? 2.846 16 23.516 1 93.5 378 ARG A O 1
ATOM 2868 N N . ASP A 1 379 ? 4.184 14.219 23.906 1 91.62 379 ASP A N 1
ATOM 2869 C CA . ASP A 1 379 ? 4.047 14.414 25.344 1 91.62 379 ASP A CA 1
ATOM 2870 C C . ASP A 1 379 ? 4.52 15.812 25.75 1 91.62 379 ASP A C 1
ATOM 2872 O O . ASP A 1 379 ? 5.562 16.281 25.297 1 91.62 379 ASP A O 1
ATOM 2876 N N . PRO A 1 380 ? 3.816 16.469 26.688 1 94 380 PRO A N 1
ATOM 2877 C CA . PRO A 1 380 ? 4.047 17.891 26.953 1 94 380 PRO A CA 1
ATOM 2878 C C . PRO A 1 380 ? 5.469 18.172 27.438 1 94 380 PRO A C 1
ATOM 2880 O O . PRO A 1 380 ? 6.109 19.109 26.969 1 94 380 PRO A O 1
ATOM 2883 N N . ASP A 1 381 ? 5.973 17.375 28.312 1 93.19 381 ASP A N 1
ATOM 2884 C CA . ASP A 1 381 ? 7.32 17.609 28.828 1 93.19 381 ASP A CA 1
ATOM 2885 C C . ASP A 1 381 ? 8.367 17.375 27.75 1 93.19 381 ASP A C 1
ATOM 2887 O O . ASP A 1 381 ? 9.328 18.141 27.625 1 93.19 381 ASP A O 1
ATOM 2891 N N . TYR A 1 382 ? 8.133 16.312 27 1 91.31 382 TYR A N 1
ATOM 2892 C CA . TYR A 1 382 ? 9.008 16 25.875 1 91.31 382 TYR A CA 1
ATOM 2893 C C . TYR A 1 382 ? 9.008 17.125 24.859 1 91.31 382 TYR A C 1
ATOM 2895 O O . TYR A 1 382 ? 10.07 17.547 24.391 1 91.31 382 TYR A O 1
ATOM 2903 N N . PHE A 1 383 ? 7.855 17.656 24.609 1 95.31 383 PHE A N 1
ATOM 2904 C CA . PHE A 1 383 ? 7.727 18.75 23.641 1 95.31 383 PHE A CA 1
ATOM 2905 C C . PHE A 1 383 ? 8.406 20.016 24.156 1 95.31 383 PHE A C 1
ATOM 2907 O O . PHE A 1 383 ? 9.164 20.656 23.422 1 95.31 383 PHE A O 1
ATOM 2914 N N . ALA A 1 384 ? 8.141 20.328 25.359 1 96.38 384 ALA A N 1
ATOM 2915 C CA . ALA A 1 384 ? 8.688 21.562 25.938 1 96.38 384 ALA A CA 1
ATOM 2916 C C . ALA A 1 384 ? 10.211 21.531 25.922 1 96.38 384 ALA A C 1
ATOM 2918 O O . ALA A 1 384 ? 10.852 22.516 25.547 1 96.38 384 ALA A O 1
ATOM 2919 N N . ASP A 1 385 ? 10.75 20.391 26.281 1 94.5 385 ASP A N 1
ATOM 2920 C CA . ASP A 1 385 ? 12.203 20.234 26.312 1 94.5 385 ASP A CA 1
ATOM 2921 C C . ASP A 1 385 ? 12.797 20.328 24.906 1 94.5 385 ASP A C 1
ATOM 2923 O O . ASP A 1 385 ? 13.773 21.047 24.688 1 94.5 385 ASP A O 1
ATOM 2927 N N . GLY A 1 386 ? 12.211 19.609 24 1 94.69 386 GLY A N 1
ATOM 2928 C CA . GLY A 1 386 ? 12.703 19.594 22.625 1 94.69 386 GLY A CA 1
ATOM 2929 C C . GLY A 1 386 ? 12.578 20.953 21.938 1 94.69 386 GLY A C 1
ATOM 2930 O O . GLY A 1 386 ? 13.508 21.406 21.281 1 94.69 386 GLY A O 1
ATOM 2931 N N . PHE A 1 387 ? 11.469 21.594 22.156 1 96.69 387 PHE A N 1
ATOM 2932 C CA . PHE A 1 387 ? 11.234 22.875 21.516 1 96.69 387 PHE A CA 1
ATOM 2933 C C . PHE A 1 387 ? 12.141 23.953 22.094 1 96.69 387 PHE A C 1
ATOM 2935 O O . PHE A 1 387 ? 12.617 24.828 21.391 1 96.69 387 PHE A O 1
ATOM 2942 N N . SER A 1 388 ? 12.352 23.891 23.375 1 95.5 388 SER A N 1
ATOM 2943 C CA . SER A 1 388 ? 13.281 24.812 24.016 1 95.5 388 SER A CA 1
ATOM 2944 C C . SER A 1 388 ? 14.672 24.703 23.391 1 95.5 388 SER A C 1
ATOM 2946 O O . SER A 1 388 ? 15.297 25.719 23.078 1 95.5 388 SER A O 1
ATOM 2948 N N . ARG A 1 389 ? 15.094 23.531 23.234 1 94 389 ARG A N 1
ATOM 2949 C CA . ARG A 1 389 ? 16.406 23.297 22.625 1 94 389 ARG A CA 1
ATOM 2950 C C . ARG A 1 389 ? 16.438 23.766 21.172 1 94 389 ARG A C 1
ATOM 2952 O O . ARG A 1 389 ? 17.438 24.297 20.703 1 94 389 ARG A O 1
ATOM 2959 N N . LEU A 1 390 ? 15.367 23.5 20.5 1 96.44 390 LEU A N 1
ATOM 2960 C CA . LEU A 1 390 ? 15.242 23.969 19.125 1 96.44 390 LEU A CA 1
ATOM 2961 C C . LEU A 1 390 ? 15.406 25.484 19.047 1 96.44 390 LEU A C 1
ATOM 2963 O O . LEU A 1 390 ? 16.203 25.984 18.25 1 96.44 390 LEU A O 1
ATOM 2967 N N . ILE A 1 391 ? 14.758 26.203 19.938 1 95.38 391 ILE A N 1
ATOM 2968 C CA . ILE A 1 391 ? 14.789 27.656 19.938 1 95.38 391 ILE A CA 1
ATOM 2969 C C . ILE A 1 391 ? 16.203 28.141 20.281 1 95.38 391 ILE A C 1
ATOM 2971 O O . ILE A 1 391 ? 16.688 29.109 19.688 1 95.38 391 ILE A O 1
ATOM 2975 N N . GLU A 1 392 ? 16.828 27.5 21.109 1 92.31 392 GLU A N 1
ATOM 2976 C CA . GLU A 1 392 ? 18.203 27.844 21.469 1 92.31 392 GLU A CA 1
ATOM 2977 C C . GLU A 1 392 ? 19.141 27.734 20.266 1 92.31 392 GLU A C 1
ATOM 2979 O O . GLU A 1 392 ? 19.984 28.609 20.047 1 92.31 392 GLU A O 1
ATOM 2984 N N . HIS A 1 393 ? 18.938 26.719 19.531 1 91.75 393 HIS A N 1
ATOM 2985 C CA . HIS A 1 393 ? 19.844 26.453 18.422 1 91.75 393 HIS A CA 1
ATOM 2986 C C . HIS A 1 393 ? 19.578 27.406 17.266 1 91.75 393 HIS A C 1
ATOM 2988 O O . HIS A 1 393 ? 20.5 27.75 16.531 1 91.75 393 HIS A O 1
ATOM 2994 N N . VAL A 1 394 ? 18.375 27.781 17.094 1 92.94 394 VAL A N 1
ATOM 2995 C CA . VAL A 1 394 ? 18.094 28.594 15.914 1 92.94 394 VAL A CA 1
ATOM 2996 C C . VAL A 1 394 ? 18.344 30.062 16.234 1 92.94 394 VAL A C 1
ATOM 2998 O O . VAL A 1 394 ? 18.422 30.906 15.336 1 92.94 394 VAL A O 1
ATOM 3001 N N . THR A 1 395 ? 18.484 30.438 17.469 1 86.81 395 THR A N 1
ATOM 3002 C CA . THR A 1 395 ? 18.766 31.812 17.859 1 86.81 395 THR A CA 1
ATOM 3003 C C . THR A 1 395 ? 20.266 32.031 18.078 1 86.81 395 THR A C 1
ATOM 3005 O O . THR A 1 395 ? 20.781 33.125 17.938 1 86.81 395 THR A O 1
ATOM 3008 N N . GLU A 1 396 ? 21.031 31.031 18.719 1 72.5 396 GLU A N 1
ATOM 3009 C CA . GLU A 1 396 ? 22.453 31.172 19.016 1 72.5 396 GLU A CA 1
ATOM 3010 C C . GLU A 1 396 ? 23.297 30.922 17.766 1 72.5 396 GLU A C 1
ATOM 3012 O O . GLU A 1 396 ? 24.453 31.375 17.703 1 72.5 396 GLU A O 1
ATOM 3017 N N . GLY A 1 397 ? 22.922 30.25 16.719 1 53.66 397 GLY A N 1
ATOM 3018 C CA . GLY A 1 397 ? 23.812 29.984 15.602 1 53.66 397 GLY A CA 1
ATOM 3019 C C . GLY A 1 397 ? 23.781 31.078 14.555 1 53.66 397 GLY A C 1
ATOM 3020 O O . GLY A 1 397 ? 22.797 31.828 14.461 1 53.66 397 GLY A O 1
ATOM 3021 N N . MET B 1 1 ? -9.094 -9.867 -13.031 1 33.06 1 MET B N 1
ATOM 3022 C CA . MET B 1 1 ? -10.531 -9.711 -12.82 1 33.06 1 MET B CA 1
ATOM 3023 C C . MET B 1 1 ? -10.828 -9.289 -11.383 1 33.06 1 MET B C 1
ATOM 3025 O O . MET B 1 1 ? -10.445 -9.977 -10.438 1 33.06 1 MET B O 1
ATOM 3029 N N . THR B 1 2 ? -10.859 -8.055 -11.273 1 42.28 2 THR B N 1
ATOM 3030 C CA . THR B 1 2 ? -11.367 -7.566 -10 1 42.28 2 THR B CA 1
ATOM 3031 C C . THR B 1 2 ? -12.75 -8.148 -9.703 1 42.28 2 THR B C 1
ATOM 3033 O O . THR B 1 2 ? -13.648 -8.078 -10.547 1 42.28 2 THR B O 1
ATOM 3036 N N . LEU B 1 3 ? -12.719 -9.109 -8.875 1 45.28 3 LEU B N 1
ATOM 3037 C CA . LEU B 1 3 ? -14.023 -9.664 -8.547 1 45.28 3 LEU B CA 1
ATOM 3038 C C . LEU B 1 3 ? -15.055 -8.562 -8.352 1 45.28 3 LEU B C 1
ATOM 3040 O O . LEU B 1 3 ? -14.766 -7.531 -7.742 1 45.28 3 LEU B O 1
ATOM 3044 N N . THR B 1 4 ? -16.141 -8.641 -9.188 1 46.91 4 THR B N 1
ATOM 3045 C CA . THR B 1 4 ? -17.297 -7.781 -8.922 1 46.91 4 THR B CA 1
ATOM 3046 C C . THR B 1 4 ? -17.797 -7.977 -7.492 1 46.91 4 THR B C 1
ATOM 3048 O O . THR B 1 4 ? -17.422 -8.938 -6.82 1 46.91 4 THR B O 1
ATOM 3051 N N . ASP B 1 5 ? -18.438 -7.008 -6.961 1 44.53 5 ASP B N 1
ATOM 3052 C CA . ASP B 1 5 ? -19.031 -7.137 -5.637 1 44.53 5 ASP B CA 1
ATOM 3053 C C . ASP B 1 5 ? -19.812 -8.445 -5.516 1 44.53 5 ASP B C 1
ATOM 3055 O O . ASP B 1 5 ? -19.781 -9.102 -4.473 1 44.53 5 ASP B O 1
ATOM 3059 N N . GLN B 1 6 ? -20.453 -8.75 -6.625 1 46.53 6 GLN B N 1
ATOM 3060 C CA . GLN B 1 6 ? -21.25 -9.969 -6.629 1 46.53 6 GLN B CA 1
ATOM 3061 C C . GLN B 1 6 ? -20.359 -11.211 -6.504 1 46.53 6 GLN B C 1
AT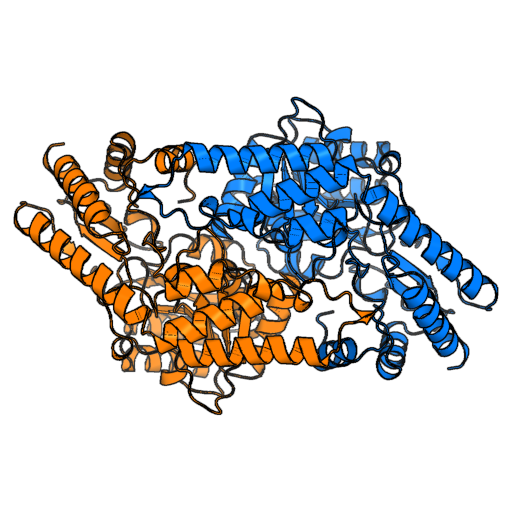OM 3063 O O . GLN B 1 6 ? -20.719 -12.156 -5.789 1 46.53 6 GLN B O 1
ATOM 3068 N N . GLU B 1 7 ? -19.234 -11.07 -7.176 1 50.66 7 GLU B N 1
ATOM 3069 C CA . GLU B 1 7 ? -18.328 -12.219 -7.152 1 50.66 7 GLU B CA 1
ATOM 3070 C C . GLU B 1 7 ? -17.625 -12.344 -5.801 1 50.66 7 GLU B C 1
ATOM 3072 O O . GLU B 1 7 ? -17.438 -13.453 -5.301 1 50.66 7 GLU B O 1
ATOM 3077 N N . ILE B 1 8 ? -17.422 -11.234 -5.285 1 52.72 8 ILE B N 1
ATOM 3078 C CA . ILE B 1 8 ? -16.844 -11.211 -3.945 1 52.72 8 ILE B CA 1
ATOM 3079 C C . ILE B 1 8 ? -17.844 -11.781 -2.941 1 52.72 8 ILE B C 1
ATOM 3081 O O . ILE B 1 8 ? -17.484 -12.625 -2.115 1 52.72 8 ILE B O 1
ATOM 3085 N N . GLU B 1 9 ? -19.109 -11.32 -3.158 1 53.78 9 GLU B N 1
ATOM 3086 C CA . GLU B 1 9 ? -20.172 -11.812 -2.275 1 53.78 9 GLU B CA 1
ATOM 3087 C C . GLU B 1 9 ? -20.406 -13.305 -2.488 1 53.78 9 GLU B C 1
ATOM 3089 O O . GLU B 1 9 ? -20.609 -14.055 -1.527 1 53.78 9 GLU B O 1
ATOM 3094 N N . ALA B 1 10 ? -20.406 -13.695 -3.736 1 53.91 10 ALA B N 1
ATOM 3095 C CA . ALA B 1 10 ? -20.609 -15.109 -4.039 1 53.91 10 ALA B CA 1
ATOM 3096 C C . ALA B 1 10 ? -19.469 -15.961 -3.506 1 53.91 10 ALA B C 1
ATOM 3098 O O . ALA B 1 10 ? -19.703 -17.047 -2.963 1 53.91 10 ALA B O 1
ATOM 3099 N N . ALA B 1 11 ? -18.312 -15.438 -3.576 1 55.12 11 ALA B N 1
ATOM 3100 C CA . ALA B 1 11 ? -17.141 -16.141 -3.07 1 55.12 11 ALA B CA 1
ATOM 3101 C C . ALA B 1 11 ? -17.188 -16.266 -1.552 1 55.12 11 ALA B C 1
ATOM 3103 O O . ALA B 1 11 ? -16.812 -17.297 -0.997 1 55.12 11 ALA B O 1
ATOM 3104 N N . ARG B 1 12 ? -17.781 -15.227 -1 1 56.12 12 ARG B N 1
ATOM 3105 C CA . ARG B 1 12 ? -17.953 -15.219 0.45 1 56.12 12 ARG B CA 1
ATOM 3106 C C . ARG B 1 12 ? -18.984 -16.25 0.891 1 56.12 12 ARG B C 1
ATOM 3108 O O . ARG B 1 12 ? -18.922 -16.75 2.014 1 56.12 12 ARG B O 1
ATOM 3115 N N . ARG B 1 13 ? -19.797 -16.641 -0.158 1 58.78 13 ARG B N 1
ATOM 3116 C CA . ARG B 1 13 ? -20.875 -17.562 0.151 1 58.78 13 ARG B CA 1
ATOM 3117 C C . ARG B 1 13 ? -20.547 -18.984 -0.298 1 58.78 13 ARG B C 1
ATOM 3119 O O . ARG B 1 13 ? -21.281 -19.938 -0.004 1 58.78 13 ARG B O 1
ATOM 3126 N N . ALA B 1 14 ? -19.391 -19 -0.887 1 63.16 14 ALA B N 1
ATOM 3127 C CA . ALA B 1 14 ? -19.047 -20.312 -1.422 1 63.16 14 ALA B CA 1
ATOM 3128 C C . ALA B 1 14 ? -18.766 -21.297 -0.298 1 63.16 14 ALA B C 1
ATOM 3130 O O . ALA B 1 14 ? -18.125 -20.969 0.696 1 63.16 14 ALA B O 1
ATOM 3131 N N . THR B 1 15 ? -19.406 -22.438 -0.525 1 76.38 15 THR B N 1
ATOM 3132 C CA . THR B 1 15 ? -19.141 -23.531 0.397 1 76.38 15 THR B CA 1
ATOM 3133 C C . THR B 1 15 ? -17.672 -23.969 0.307 1 76.38 15 THR B C 1
ATOM 3135 O O . THR B 1 15 ? -17.047 -24.266 1.324 1 76.38 15 THR B O 1
ATOM 3138 N N . PHE B 1 16 ? -17.109 -23.953 -0.96 1 88.81 16 PHE B N 1
ATOM 3139 C CA . PHE B 1 16 ? -15.719 -24.297 -1.207 1 88.81 16 PHE B CA 1
ATOM 3140 C C . PHE B 1 16 ? -15.016 -23.172 -1.977 1 88.81 16 PHE B C 1
ATOM 3142 O O . PHE B 1 16 ? -15.359 -22.906 -3.129 1 88.81 16 PHE B O 1
ATOM 3149 N N . ASP B 1 17 ? -14.047 -22.547 -1.335 1 89.44 17 ASP B N 1
ATOM 3150 C CA . ASP B 1 17 ? -13.227 -21.531 -1.978 1 89.44 17 ASP B CA 1
ATOM 3151 C C . ASP B 1 17 ? -11.891 -22.094 -2.441 1 89.44 17 ASP B C 1
ATOM 3153 O O . ASP B 1 17 ? -10.938 -22.156 -1.669 1 89.44 17 ASP B O 1
ATOM 3157 N N . LEU B 1 18 ? -11.82 -22.438 -3.691 1 93.5 18 LEU B N 1
ATOM 3158 C CA . LEU B 1 18 ? -10.625 -23.047 -4.25 1 93.5 18 LEU B CA 1
ATOM 3159 C C . LEU B 1 18 ? -9.883 -22.062 -5.148 1 93.5 18 LEU B C 1
ATOM 3161 O O . LEU B 1 18 ? -9.016 -22.469 -5.934 1 93.5 18 LEU B O 1
ATOM 3165 N N . GLY B 1 19 ? -10.211 -20.781 -5.02 1 91.19 19 GLY B N 1
ATOM 3166 C CA . GLY B 1 19 ? -9.703 -19.797 -5.969 1 91.19 19 GLY B CA 1
ATOM 3167 C C . GLY B 1 19 ? -8.453 -19.094 -5.48 1 91.19 19 GLY B C 1
ATOM 3168 O O . GLY B 1 19 ? -7.406 -19.156 -6.133 1 91.19 19 GLY B O 1
ATOM 3169 N N . PRO B 1 20 ? -8.477 -18.5 -4.312 1 87.44 20 PRO B N 1
ATOM 3170 C CA . PRO B 1 20 ? -7.344 -17.688 -3.863 1 87.44 20 PRO B CA 1
ATOM 3171 C C . PRO B 1 20 ? -6.09 -18.516 -3.594 1 87.44 20 PRO B C 1
ATOM 3173 O O . PRO B 1 20 ? -6.184 -19.625 -3.059 1 87.44 20 PRO B O 1
ATOM 3176 N N . GLY B 1 21 ? -4.973 -17.953 -3.93 1 89 21 GLY B N 1
ATOM 3177 C CA . GLY B 1 21 ? -3.715 -18.672 -3.857 1 89 21 GLY B CA 1
ATOM 3178 C C . GLY B 1 21 ? -3.154 -18.766 -2.451 1 89 21 GLY B C 1
ATOM 3179 O O . GLY B 1 21 ? -2.229 -19.531 -2.193 1 89 21 GLY B O 1
ATOM 3180 N N . TYR B 1 22 ? -3.688 -18 -1.499 1 89.56 22 TYR B N 1
ATOM 3181 C CA . TYR B 1 22 ? -3.17 -18.062 -0.137 1 89.56 22 TYR B CA 1
ATOM 3182 C C . TYR B 1 22 ? -3.656 -19.312 0.579 1 89.56 22 TYR B C 1
ATOM 3184 O O . TYR B 1 22 ? -4.754 -19.812 0.302 1 89.56 22 TYR B O 1
ATOM 3192 N N . PRO B 1 23 ? -2.912 -19.812 1.538 1 91.5 23 PRO B N 1
ATOM 3193 C CA . PRO B 1 23 ? -3.275 -21.047 2.234 1 91.5 23 PRO B CA 1
ATOM 3194 C C . PRO B 1 23 ? -4.508 -20.875 3.123 1 91.5 23 PRO B C 1
ATOM 3196 O O . PRO B 1 23 ? -4.656 -19.859 3.795 1 91.5 23 PRO B O 1
ATOM 3199 N N . GLN B 1 24 ? -5.344 -21.781 2.998 1 87.5 24 GLN B N 1
ATOM 3200 C CA . GLN B 1 24 ? -6.453 -21.953 3.928 1 87.5 24 GLN B CA 1
ATOM 3201 C C . GLN B 1 24 ? -6.332 -23.266 4.688 1 87.5 24 GLN B C 1
ATOM 3203 O O . GLN B 1 24 ? -7.191 -24.141 4.566 1 87.5 24 GLN B O 1
ATOM 3208 N N . ILE B 1 25 ? -5.258 -23.375 5.398 1 87.81 25 ILE B N 1
ATOM 3209 C CA . ILE B 1 25 ? -4.871 -24.531 6.211 1 87.81 25 ILE B CA 1
ATOM 3210 C C . ILE B 1 25 ? -4.75 -24.109 7.676 1 87.81 25 ILE B C 1
ATOM 3212 O O . ILE B 1 25 ? -4.258 -23.031 7.977 1 87.81 25 ILE B O 1
ATOM 3216 N N . ALA B 1 26 ? -5.188 -25 8.539 1 83 26 ALA B N 1
ATOM 3217 C CA . ALA B 1 26 ? -5.023 -24.703 9.961 1 83 26 ALA B CA 1
ATOM 3218 C C . ALA B 1 26 ? -3.551 -24.516 10.312 1 83 26 ALA B C 1
ATOM 3220 O O . ALA B 1 26 ? -2.705 -25.312 9.914 1 83 26 ALA B O 1
ATOM 3221 N N . LEU B 1 27 ? -3.295 -23.453 10.984 1 85.75 27 LEU B N 1
ATOM 3222 C CA . LEU B 1 27 ? -1.919 -23.219 11.406 1 85.75 27 LEU B CA 1
ATOM 3223 C C . LEU B 1 27 ? -1.478 -24.25 12.438 1 85.75 27 LEU B C 1
ATOM 3225 O O . LEU B 1 27 ? -2.193 -24.516 13.406 1 85.75 27 LEU B O 1
ATOM 3229 N N . PRO B 1 28 ? -0.363 -24.844 12.195 1 89.56 28 PRO B N 1
ATOM 3230 C CA . PRO B 1 28 ? 0.145 -25.75 13.227 1 89.56 28 PRO B CA 1
ATOM 3231 C C . PRO B 1 28 ? 0.247 -25.078 14.594 1 89.56 28 PRO B C 1
ATOM 3233 O O . PRO B 1 28 ? 0.446 -23.875 14.68 1 89.56 28 PRO B O 1
ATOM 3236 N N . GLY B 1 29 ? 0.204 -25.891 15.664 1 88.94 29 GLY B N 1
ATOM 3237 C CA . GLY B 1 29 ? 0.175 -25.406 17.031 1 88.94 29 GLY B CA 1
ATOM 3238 C C . GLY B 1 29 ? 1.324 -24.469 17.359 1 88.94 29 GLY B C 1
ATOM 3239 O O . GLY B 1 29 ? 1.135 -23.453 18.016 1 88.94 29 GLY B O 1
ATOM 3240 N N . TYR B 1 30 ? 2.494 -24.766 16.859 1 91.56 30 TYR B N 1
ATOM 3241 C CA . TYR B 1 30 ? 3.684 -24 17.203 1 91.56 30 TYR B CA 1
ATOM 3242 C C . TYR B 1 30 ? 3.646 -22.625 16.531 1 91.56 30 TYR B C 1
ATOM 3244 O O . TYR B 1 30 ? 4.242 -21.672 17.031 1 91.56 30 TYR B O 1
ATOM 3252 N N . LEU B 1 31 ? 3.021 -22.453 15.445 1 90.44 31 LEU B N 1
ATOM 3253 C CA . LEU B 1 31 ? 2.84 -21.156 14.797 1 90.44 31 LEU B CA 1
ATOM 3254 C C . LEU B 1 31 ? 1.638 -20.422 15.383 1 90.44 31 LEU B C 1
ATOM 3256 O O . LEU B 1 31 ? 1.674 -19.188 15.555 1 90.44 31 LEU B O 1
ATOM 3260 N N . ARG B 1 32 ? 0.58 -21.188 15.695 1 86.56 32 ARG B N 1
ATOM 3261 C CA . ARG B 1 32 ? -0.616 -20.609 16.297 1 86.56 32 ARG B CA 1
ATOM 3262 C C . ARG B 1 32 ? -0.285 -19.922 17.609 1 86.56 32 ARG B C 1
ATOM 3264 O O . ARG B 1 32 ? -0.767 -18.812 17.875 1 86.56 32 ARG B O 1
ATOM 3271 N N . SER B 1 33 ? 0.516 -20.562 18.406 1 84.12 33 SER B N 1
ATOM 3272 C CA . SER B 1 33 ? 0.894 -20 19.703 1 84.12 33 SER B CA 1
ATOM 3273 C C . SER B 1 33 ? 1.712 -18.719 19.531 1 84.12 33 SER B C 1
ATOM 3275 O O . SER B 1 33 ? 1.561 -17.766 20.297 1 84.12 33 SER B O 1
ATOM 3277 N N . ALA B 1 34 ? 2.576 -18.703 18.516 1 83.75 34 ALA B N 1
ATOM 3278 C CA . ALA B 1 34 ? 3.357 -17.5 18.219 1 83.75 34 ALA B CA 1
ATOM 3279 C C . ALA B 1 34 ? 2.457 -16.344 17.781 1 83.75 34 ALA B C 1
ATOM 3281 O O . ALA B 1 34 ? 2.666 -15.203 18.188 1 83.75 34 ALA B O 1
ATOM 3282 N N . TYR B 1 35 ? 1.517 -16.625 17.047 1 82.88 35 TYR B N 1
ATOM 3283 C CA . TYR B 1 35 ? 0.612 -15.617 16.484 1 82.88 35 TYR B CA 1
ATOM 3284 C C . TYR B 1 35 ? -0.282 -15.039 17.578 1 82.88 35 TYR B C 1
ATOM 3286 O O . TYR B 1 35 ? -0.62 -13.852 17.547 1 82.88 35 TYR B O 1
ATOM 3294 N N . LEU B 1 36 ? -0.61 -15.891 18.578 1 77.38 36 LEU B N 1
ATOM 3295 C CA . LEU B 1 36 ? -1.574 -15.484 19.594 1 77.38 36 LEU B CA 1
ATOM 3296 C C . LEU B 1 36 ? -0.864 -14.945 20.828 1 77.38 36 LEU B C 1
ATOM 3298 O O . LEU B 1 36 ? -1.5 -14.359 21.703 1 77.38 36 LEU B O 1
ATOM 3302 N N . GLU B 1 37 ? 0.391 -15.234 20.906 1 69.44 37 GLU B N 1
ATOM 3303 C CA . GLU B 1 37 ? 1.128 -14.867 22.109 1 69.44 37 GLU B CA 1
ATOM 3304 C C . GLU B 1 37 ? 1.08 -13.359 22.344 1 69.44 37 GLU B C 1
ATOM 3306 O O . GLU B 1 37 ? 1.379 -12.57 21.438 1 69.44 37 GLU B O 1
ATOM 3311 N N . GLU B 1 38 ? 0.489 -12.969 23.484 1 56.44 38 GLU B N 1
ATOM 3312 C CA . GLU B 1 38 ? 0.259 -11.633 24.031 1 56.44 38 GLU B CA 1
ATOM 3313 C C . GLU B 1 38 ? 1.55 -10.812 24.062 1 56.44 38 GLU B C 1
ATOM 3315 O O . GLU B 1 38 ? 1.53 -9.602 23.828 1 56.44 38 GLU B O 1
ATOM 3320 N N . ARG B 1 39 ? 2.621 -11.461 24.484 1 54.47 39 ARG B N 1
ATOM 3321 C CA . ARG B 1 39 ? 3.877 -10.836 24.891 1 54.47 39 ARG B CA 1
ATOM 3322 C C . ARG B 1 39 ? 4.512 -10.094 23.719 1 54.47 39 ARG B C 1
ATOM 3324 O O . ARG B 1 39 ? 5.262 -9.141 23.906 1 54.47 39 ARG B O 1
ATOM 3331 N N . ILE B 1 40 ? 4.18 -10.547 22.516 1 54.28 40 ILE B N 1
ATOM 3332 C CA . ILE B 1 40 ? 4.832 -9.922 21.375 1 54.28 40 ILE B CA 1
ATOM 3333 C C . ILE B 1 40 ? 4.516 -8.43 21.359 1 54.28 40 ILE B C 1
ATOM 3335 O O . ILE B 1 40 ? 5.367 -7.613 21 1 54.28 40 ILE B O 1
ATOM 3339 N N . VAL B 1 41 ? 3.293 -8.039 21.828 1 53.44 41 VAL B N 1
ATOM 3340 C CA . VAL B 1 41 ? 2.76 -6.695 21.625 1 53.44 41 VAL B CA 1
ATOM 3341 C C . VAL B 1 41 ? 3.162 -5.797 22.797 1 53.44 41 VAL B C 1
ATOM 3343 O O . VAL B 1 41 ? 3.223 -4.574 22.656 1 53.44 41 VAL B O 1
ATOM 3346 N N . GLU B 1 42 ? 3.465 -6.48 23.828 1 54.03 42 GLU B N 1
ATOM 3347 C CA . GLU B 1 42 ? 3.57 -5.594 24.984 1 54.03 42 GLU B CA 1
ATOM 3348 C C . GLU B 1 42 ? 4.371 -4.34 24.641 1 54.03 42 GLU B C 1
ATOM 3350 O O . GLU B 1 42 ? 4.688 -4.094 23.484 1 54.03 42 GLU B O 1
ATOM 3355 N N . ASP B 1 43 ? 5.254 -3.9 25.484 1 55.72 43 ASP B N 1
ATOM 3356 C CA . ASP B 1 43 ? 5.883 -2.596 25.672 1 55.72 43 ASP B CA 1
ATOM 3357 C C . ASP B 1 43 ? 6.609 -2.158 24.391 1 55.72 43 ASP B C 1
ATOM 3359 O O . ASP B 1 43 ? 6.844 -0.965 24.188 1 55.72 43 ASP B O 1
ATOM 3363 N N . VAL B 1 44 ? 6.719 -3.062 23.562 1 52.88 44 VAL B N 1
ATOM 3364 C CA . VAL B 1 44 ? 7.531 -2.713 22.406 1 52.88 44 VAL B CA 1
ATOM 3365 C C . VAL B 1 44 ? 6.699 -1.886 21.422 1 52.88 44 VAL B C 1
ATOM 3367 O O . VAL B 1 44 ? 7.195 -0.917 20.844 1 52.88 44 VAL B O 1
ATOM 3370 N N . ALA B 1 45 ? 5.441 -2.361 21.359 1 53.59 45 ALA B N 1
ATOM 3371 C CA . ALA B 1 45 ? 4.648 -1.76 20.281 1 53.59 45 ALA B CA 1
ATOM 3372 C C . ALA B 1 45 ? 4.16 -0.37 20.688 1 53.59 45 ALA B C 1
ATOM 3374 O O . ALA B 1 45 ? 3.801 0.438 19.828 1 53.59 45 ALA B O 1
ATOM 3375 N N . LEU B 1 46 ? 4.109 -0.207 21.969 1 56.78 46 LEU B N 1
ATOM 3376 C CA . LEU B 1 46 ? 3.484 1.049 22.375 1 56.78 46 LEU B CA 1
ATOM 3377 C C . LEU B 1 46 ? 4.523 2.02 22.922 1 56.78 46 LEU B C 1
ATOM 3379 O O . LEU B 1 46 ? 4.168 3.041 23.516 1 56.78 46 LEU B O 1
ATOM 3383 N N . ALA B 1 47 ? 5.742 1.492 22.75 1 52.81 47 ALA B N 1
ATOM 3384 C CA . ALA B 1 47 ? 6.707 2.406 23.359 1 52.81 47 ALA B CA 1
ATOM 3385 C C . ALA B 1 47 ? 6.676 3.77 22.672 1 52.81 47 ALA B C 1
ATOM 3387 O O . ALA B 1 47 ? 6.68 3.854 21.438 1 52.81 47 ALA B O 1
ATOM 3388 N N . ASN B 1 48 ? 6.055 4.68 23.391 1 53.09 48 ASN B N 1
ATOM 3389 C CA . ASN B 1 48 ? 6.113 6.074 22.969 1 53.09 48 ASN B CA 1
ATOM 3390 C C . ASN B 1 48 ? 7.555 6.547 22.781 1 53.09 48 ASN B C 1
ATOM 3392 O O . ASN B 1 48 ? 8.461 6.062 23.469 1 53.09 48 ASN B O 1
ATOM 3396 N N . PRO B 1 49 ? 7.926 7.281 21.75 1 50.75 49 PRO B N 1
ATOM 3397 C CA . PRO B 1 49 ? 9.266 7.758 21.406 1 50.75 49 PRO B CA 1
ATOM 3398 C C . PRO B 1 49 ? 10.125 8.055 22.625 1 50.75 49 PRO B C 1
ATOM 3400 O O . PRO B 1 49 ? 11.32 7.746 22.641 1 50.75 49 PRO B O 1
ATOM 3403 N N . PRO B 1 50 ? 9.594 8.781 23.703 1 49.09 50 PRO B N 1
ATOM 3404 C CA . PRO B 1 50 ? 10.609 9.047 24.719 1 49.09 50 PRO B CA 1
ATOM 3405 C C . PRO B 1 50 ? 11.25 7.773 25.266 1 49.09 50 PRO B C 1
ATOM 3407 O O . PRO B 1 50 ? 12.391 7.801 25.719 1 49.09 50 PRO B O 1
ATOM 3410 N N . ALA B 1 51 ? 10.445 6.859 25.25 1 50.22 51 ALA B N 1
ATOM 3411 C CA . ALA B 1 51 ? 11 5.621 25.797 1 50.22 51 ALA B CA 1
ATOM 3412 C C . ALA B 1 51 ? 11.617 4.77 24.688 1 50.22 51 ALA B C 1
ATOM 3414 O O . ALA B 1 51 ? 12.133 3.684 24.938 1 50.22 51 ALA B O 1
ATOM 3415 N N . TRP B 1 52 ? 11.547 5.422 23.5 1 51.69 52 TRP B N 1
ATOM 3416 C CA . TRP B 1 52 ? 12.07 4.688 22.344 1 51.69 52 TRP B CA 1
ATOM 3417 C C . TRP B 1 52 ? 13.594 4.676 22.359 1 51.69 52 TRP B C 1
ATOM 3419 O O . TRP B 1 52 ? 14.227 5.699 22.094 1 51.69 52 TRP B O 1
ATOM 3429 N N . ASP B 1 53 ? 14.047 3.734 22.953 1 55.53 53 ASP B N 1
ATOM 3430 C CA . ASP B 1 53 ? 15.484 3.525 22.812 1 55.53 53 ASP B CA 1
ATOM 3431 C C . ASP B 1 53 ? 15.836 3.102 21.375 1 55.53 53 ASP B C 1
ATOM 3433 O O . ASP B 1 53 ? 15.273 2.131 20.859 1 55.53 53 ASP B O 1
ATOM 3437 N N . THR B 1 54 ? 16.297 4.023 20.594 1 60.03 54 THR B N 1
ATOM 3438 C CA . THR B 1 54 ? 16.828 3.76 19.266 1 60.03 54 THR B CA 1
ATOM 3439 C C . THR B 1 54 ? 17.438 2.365 19.188 1 60.03 54 THR B C 1
ATOM 3441 O O . THR B 1 54 ? 17.375 1.701 18.156 1 60.03 54 THR B O 1
ATOM 3444 N N . THR B 1 55 ? 17.844 2.023 20.25 1 64.94 55 THR B N 1
ATOM 3445 C CA . THR B 1 55 ? 18.5 0.721 20.312 1 64.94 55 THR B CA 1
ATOM 3446 C C . THR B 1 55 ? 17.484 -0.404 20.141 1 64.94 55 THR B C 1
ATOM 3448 O O . THR B 1 55 ? 17.766 -1.417 19.5 1 64.94 55 THR B O 1
ATOM 3451 N N . TRP B 1 56 ? 16.359 -0.084 20.516 1 70.56 56 TRP B N 1
ATOM 3452 C CA . TRP B 1 56 ? 15.344 -1.123 20.453 1 70.56 56 TRP B CA 1
ATOM 3453 C C . TRP B 1 56 ? 14.789 -1.263 19.047 1 70.56 56 TRP B C 1
ATOM 3455 O O . TRP B 1 56 ? 14.602 -2.379 18.547 1 70.56 56 TRP B O 1
ATOM 3465 N N . GLN B 1 57 ? 14.57 -0.14 18.391 1 71.88 57 GLN B N 1
ATOM 3466 C CA . GLN B 1 57 ? 14.102 -0.196 17.016 1 71.88 57 GLN B CA 1
ATOM 3467 C C . GLN B 1 57 ? 15.102 -0.939 16.125 1 71.88 57 GLN B C 1
ATOM 3469 O O . GLN B 1 57 ? 14.711 -1.764 15.297 1 71.88 57 GLN B O 1
ATOM 3474 N N . ALA B 1 58 ? 16.281 -0.647 16.406 1 76.38 58 ALA B N 1
ATOM 3475 C CA . ALA B 1 58 ? 17.328 -1.301 15.625 1 76.38 58 ALA B CA 1
ATOM 3476 C C . ALA B 1 58 ? 17.344 -2.807 15.875 1 76.38 58 ALA B C 1
ATOM 3478 O O . ALA B 1 58 ? 17.562 -3.594 14.953 1 76.38 58 ALA B O 1
ATOM 3479 N N . ALA B 1 59 ? 17.078 -3.131 17.078 1 81.94 59 ALA B N 1
ATOM 3480 C CA . ALA B 1 59 ? 17.062 -4.551 17.438 1 81.94 59 ALA B CA 1
ATOM 3481 C C . ALA B 1 59 ? 15.906 -5.27 16.75 1 81.94 59 ALA B C 1
ATOM 3483 O O . ALA B 1 59 ? 16.062 -6.406 16.297 1 81.94 59 ALA B O 1
ATOM 3484 N N . VAL B 1 60 ? 14.766 -4.625 16.656 1 84.31 60 VAL B N 1
ATOM 3485 C CA . VAL B 1 60 ? 13.578 -5.195 16.031 1 84.31 60 VAL B CA 1
ATOM 3486 C C . VAL B 1 60 ? 13.812 -5.359 14.523 1 84.31 60 VAL B C 1
ATOM 3488 O O . VAL B 1 60 ? 13.484 -6.395 13.945 1 84.31 60 VAL B O 1
ATOM 3491 N N . ASP B 1 61 ? 14.414 -4.387 13.922 1 86.69 61 ASP B N 1
ATOM 3492 C CA . ASP B 1 61 ? 14.711 -4.434 12.492 1 86.69 61 ASP B CA 1
ATOM 3493 C C . ASP B 1 61 ? 15.703 -5.547 12.172 1 86.69 61 ASP B C 1
ATOM 3495 O O . ASP B 1 61 ? 15.516 -6.297 11.219 1 86.69 61 ASP B O 1
ATOM 3499 N N . THR B 1 62 ? 16.719 -5.641 13 1 88.25 62 THR B N 1
ATOM 3500 C CA . THR B 1 62 ? 17.75 -6.664 12.812 1 88.25 62 THR B CA 1
ATOM 3501 C C . THR B 1 62 ? 17.156 -8.055 13.008 1 88.25 62 THR B C 1
ATOM 3503 O O . THR B 1 62 ? 17.484 -8.984 12.258 1 88.25 62 THR B O 1
ATOM 3506 N N . GLY B 1 63 ? 16.344 -8.148 14.062 1 90.06 63 GLY B N 1
ATOM 3507 C CA . GLY B 1 63 ? 15.688 -9.422 14.312 1 90.06 63 GLY B CA 1
ATOM 3508 C C . GLY B 1 63 ? 14.836 -9.906 13.156 1 90.06 63 GLY B C 1
ATOM 3509 O O . GLY B 1 63 ? 14.883 -11.078 12.789 1 90.06 63 GLY B O 1
ATOM 3510 N N . LEU B 1 64 ? 14.086 -9.023 12.562 1 93.5 64 LEU B N 1
ATOM 3511 C CA . LEU B 1 64 ? 13.258 -9.375 11.414 1 93.5 64 LEU B CA 1
ATOM 3512 C C . LEU B 1 64 ? 14.117 -9.758 10.219 1 93.5 64 LEU B C 1
ATOM 3514 O O . LEU B 1 64 ? 13.836 -10.75 9.539 1 93.5 64 LEU B O 1
ATOM 3518 N N . GLU B 1 65 ? 15.125 -8.977 9.969 1 92.25 65 GLU B N 1
ATOM 3519 C CA . GLU B 1 65 ? 16 -9.258 8.836 1 92.25 65 GLU B CA 1
ATOM 3520 C C . GLU B 1 65 ? 16.641 -10.633 8.961 1 92.25 65 GLU B C 1
ATOM 3522 O O . GLU B 1 65 ? 16.688 -11.398 8 1 92.25 65 GLU B O 1
ATOM 3527 N N . GLU B 1 66 ? 17.141 -10.93 10.141 1 92.81 66 GLU B N 1
ATOM 3528 C CA . GLU B 1 66 ? 17.781 -12.227 10.367 1 92.81 66 GLU B CA 1
ATOM 3529 C C . GLU B 1 66 ? 16.797 -13.367 10.148 1 92.81 66 GLU B C 1
ATOM 3531 O O . GLU B 1 66 ? 17.141 -14.391 9.547 1 92.81 66 GLU B O 1
ATOM 3536 N N . ALA B 1 67 ? 15.633 -13.188 10.656 1 94.94 67 ALA B N 1
ATOM 3537 C CA . ALA B 1 67 ? 14.617 -14.227 10.539 1 94.94 67 ALA B CA 1
ATOM 3538 C C . ALA B 1 67 ? 14.242 -14.453 9.078 1 94.94 67 ALA B C 1
ATOM 3540 O O . ALA B 1 67 ? 14.07 -15.602 8.648 1 94.94 67 ALA B O 1
ATOM 3541 N N . VAL B 1 68 ? 14.109 -13.398 8.289 1 94.62 68 VAL B N 1
ATOM 3542 C CA . VAL B 1 68 ? 13.758 -13.508 6.879 1 94.62 68 VAL B CA 1
ATOM 3543 C C . VAL B 1 68 ? 14.906 -14.164 6.105 1 94.62 68 VAL B C 1
ATOM 3545 O O . VAL B 1 68 ? 14.672 -15 5.23 1 94.62 68 VAL B O 1
ATOM 3548 N N . ARG B 1 69 ? 16.078 -13.781 6.441 1 92.44 69 ARG B N 1
ATOM 3549 C CA . ARG B 1 69 ? 17.25 -14.375 5.797 1 92.44 69 ARG B CA 1
ATOM 3550 C C . ARG B 1 69 ? 17.281 -15.891 6.012 1 92.44 69 ARG B C 1
ATOM 3552 O O . ARG B 1 69 ? 17.594 -16.641 5.09 1 92.44 69 ARG B O 1
ATOM 3559 N N . SER B 1 70 ? 16.969 -16.234 7.195 1 91.5 70 SER B N 1
ATOM 3560 C CA . SER B 1 70 ? 16.922 -17.656 7.504 1 91.5 70 SER B CA 1
ATOM 3561 C C . SER B 1 70 ? 15.781 -18.359 6.75 1 91.5 70 SER B C 1
ATOM 3563 O O . SER B 1 70 ? 15.977 -19.422 6.172 1 91.5 70 SER B O 1
ATOM 3565 N N . MET B 1 71 ? 14.633 -17.734 6.754 1 92.19 71 MET B N 1
ATOM 3566 C CA . MET B 1 71 ? 13.461 -18.297 6.094 1 92.19 71 MET B CA 1
ATOM 3567 C C . MET B 1 71 ? 13.719 -18.484 4.605 1 92.19 71 MET B C 1
ATOM 3569 O O . MET B 1 71 ? 13.32 -19.5 4.035 1 92.19 71 MET B O 1
ATOM 3573 N N . LEU B 1 72 ? 14.453 -17.531 3.973 1 91.12 72 LEU B N 1
ATOM 3574 C CA . LEU B 1 72 ? 14.664 -17.547 2.529 1 91.12 72 LEU B CA 1
ATOM 3575 C C . LEU B 1 72 ? 16 -18.172 2.182 1 91.12 72 LEU B C 1
ATOM 3577 O O . LEU B 1 72 ? 16.328 -18.328 1.004 1 91.12 72 LEU B O 1
ATOM 3581 N N . ARG B 1 73 ? 16.766 -18.5 3.172 1 89.12 73 ARG B N 1
ATOM 3582 C CA . ARG B 1 73 ? 18.094 -19.062 2.992 1 89.12 73 ARG B CA 1
ATOM 3583 C C . ARG B 1 73 ? 18.969 -18.141 2.141 1 89.12 73 ARG B C 1
ATOM 3585 O O . ARG B 1 73 ? 19.594 -18.578 1.177 1 89.12 73 ARG B O 1
ATOM 3592 N N . LEU B 1 74 ? 18.875 -16.875 2.482 1 90.19 74 LEU B N 1
ATOM 3593 C CA . LEU B 1 74 ? 19.734 -15.906 1.799 1 90.19 74 LEU B CA 1
ATOM 3594 C C . LEU B 1 74 ? 21.203 -16.141 2.133 1 90.19 74 LEU B C 1
ATOM 3596 O O . LEU B 1 74 ? 21.547 -16.438 3.279 1 90.19 74 LEU B O 1
ATOM 3600 N N . PRO B 1 75 ? 22.031 -16.016 1.096 1 85.75 75 PRO B N 1
ATOM 3601 C CA . PRO B 1 75 ? 23.453 -16.234 1.375 1 85.75 75 PRO B CA 1
ATOM 3602 C C . PRO B 1 75 ? 24 -15.234 2.389 1 85.75 75 PRO B C 1
ATOM 3604 O O . PRO B 1 75 ? 23.609 -14.062 2.396 1 85.75 75 PRO B O 1
ATOM 3607 N N . ALA B 1 76 ? 24.953 -15.711 3.178 1 76.62 76 ALA B N 1
ATOM 3608 C CA . ALA B 1 76 ? 25.594 -14.875 4.188 1 76.62 76 ALA B CA 1
ATOM 3609 C C . ALA B 1 76 ? 26.469 -13.797 3.539 1 76.62 76 ALA B C 1
ATOM 3611 O O . ALA B 1 76 ? 27.141 -14.055 2.539 1 76.62 76 ALA B O 1
ATOM 3612 N N . GLY B 1 77 ? 26.594 -12.648 4.117 1 64.88 77 GLY B N 1
ATOM 3613 C CA . GLY B 1 77 ? 27.516 -11.602 3.68 1 64.88 77 GLY B CA 1
ATOM 3614 C C . GLY B 1 77 ? 27.047 -10.891 2.426 1 64.88 77 GLY B C 1
ATOM 3615 O O . GLY B 1 77 ? 27.703 -9.969 1.94 1 64.88 77 GLY B O 1
ATOM 3616 N N . SER B 1 78 ? 26.078 -11.375 1.834 1 64.19 78 SER B N 1
ATOM 3617 C CA . SER B 1 78 ? 25.688 -10.766 0.565 1 64.19 78 SER B CA 1
ATOM 3618 C C . SER B 1 78 ? 24.906 -9.469 0.786 1 64.19 78 SER B C 1
ATOM 3620 O O . SER B 1 78 ? 24.328 -9.266 1.856 1 64.19 78 SER B O 1
ATOM 3622 N N . TYR B 1 79 ? 25.188 -8.359 0.008 1 63.19 79 TYR B N 1
ATOM 3623 C CA . TYR B 1 79 ? 24.547 -7.051 0.023 1 63.19 79 TYR B CA 1
ATOM 3624 C C . TYR B 1 79 ? 23.047 -7.188 -0.19 1 63.19 79 TYR B C 1
ATOM 3626 O O . TYR B 1 79 ? 22.344 -6.191 -0.365 1 63.19 79 TYR B O 1
ATOM 3634 N N . ASP B 1 80 ? 22.625 -8.219 0.176 1 66.19 80 ASP B N 1
ATOM 3635 C CA . ASP B 1 80 ? 21.172 -8.305 -0.036 1 66.19 80 ASP B CA 1
ATOM 3636 C C . ASP B 1 80 ? 20.406 -7.723 1.154 1 66.19 80 ASP B C 1
ATOM 3638 O O . ASP B 1 80 ? 20.641 -8.117 2.299 1 66.19 80 ASP B O 1
ATOM 3642 N N . SER B 1 81 ? 19.906 -6.504 0.773 1 86.12 81 SER B N 1
ATOM 3643 C CA . SER B 1 81 ? 19.078 -5.848 1.777 1 86.12 81 SER B CA 1
ATOM 3644 C C . SER B 1 81 ? 17.625 -6.328 1.696 1 86.12 81 SER B C 1
ATOM 3646 O O . SER B 1 81 ? 17.141 -6.668 0.616 1 86.12 81 SER B O 1
ATOM 3648 N N . VAL B 1 82 ? 17.141 -6.473 2.844 1 94 82 VAL B N 1
ATOM 3649 C CA . VAL B 1 82 ? 15.75 -6.887 2.936 1 94 82 VAL B CA 1
ATOM 3650 C C . VAL B 1 82 ? 14.898 -5.73 3.463 1 94 82 VAL B C 1
ATOM 3652 O O . VAL B 1 82 ? 15.211 -5.152 4.508 1 94 82 VAL B O 1
ATOM 3655 N N . SER B 1 83 ? 13.922 -5.328 2.684 1 95.56 83 SER B N 1
ATOM 3656 C CA . SER B 1 83 ? 13.008 -4.27 3.08 1 95.56 83 SER B CA 1
ATOM 3657 C C . SER B 1 83 ? 11.578 -4.789 3.203 1 95.56 83 SER B C 1
ATOM 3659 O O . SER B 1 83 ? 11.031 -5.355 2.25 1 95.56 83 SER B O 1
ATOM 3661 N N . PRO B 1 84 ? 10.992 -4.621 4.379 1 96.44 84 PRO B N 1
ATOM 3662 C CA . PRO B 1 84 ? 9.609 -5.074 4.551 1 96.44 84 PRO B CA 1
ATOM 3663 C C . PRO B 1 84 ? 8.594 -4.113 3.939 1 96.44 84 PRO B C 1
ATOM 3665 O O . PRO B 1 84 ? 8.82 -2.898 3.922 1 96.44 84 PRO B O 1
ATOM 3668 N N . ALA B 1 85 ? 7.562 -4.617 3.404 1 96.94 85 ALA B N 1
ATOM 3669 C CA . ALA B 1 85 ? 6.418 -3.891 2.859 1 96.94 85 ALA B CA 1
ATOM 3670 C C . ALA B 1 85 ? 5.109 -4.379 3.479 1 96.94 85 ALA B C 1
ATOM 3672 O O . ALA B 1 85 ? 5.059 -5.469 4.055 1 96.94 85 ALA B O 1
ATOM 3673 N N . LEU B 1 86 ? 4.07 -3.635 3.326 1 96.25 86 LEU B N 1
ATOM 3674 C CA . LEU B 1 86 ? 2.787 -3.9 3.967 1 96.25 86 LEU B CA 1
ATOM 3675 C C . LEU B 1 86 ? 2.141 -5.156 3.387 1 96.25 86 LEU B C 1
ATOM 3677 O O . LEU B 1 86 ? 1.271 -5.758 4.02 1 96.25 86 LEU B O 1
ATOM 3681 N N . SER B 1 87 ? 2.461 -5.559 2.217 1 94.62 87 SER B N 1
ATOM 3682 C CA . SER B 1 87 ? 1.962 -6.754 1.548 1 94.62 87 SER B CA 1
ATOM 3683 C C . SER B 1 87 ? 2.818 -7.109 0.338 1 94.62 87 SER B C 1
ATOM 3685 O O . SER B 1 87 ? 3.709 -6.348 -0.045 1 94.62 87 SER B O 1
ATOM 3687 N N . GLY B 1 88 ? 2.494 -8.266 -0.205 1 95.19 88 GLY B N 1
ATOM 3688 C CA . GLY B 1 88 ? 3.158 -8.641 -1.442 1 95.19 88 GLY B CA 1
ATOM 3689 C C . GLY B 1 88 ? 2.854 -7.699 -2.594 1 95.19 88 GLY B C 1
ATOM 3690 O O . GLY B 1 88 ? 3.746 -7.352 -3.369 1 95.19 88 GLY B O 1
ATOM 3691 N N . SER B 1 89 ? 1.625 -7.281 -2.73 1 94.69 89 SER B N 1
ATOM 3692 C CA . SER B 1 89 ? 1.229 -6.355 -3.789 1 94.69 89 SER B CA 1
ATOM 3693 C C . SER B 1 89 ? 1.896 -4.996 -3.613 1 94.69 89 SER B C 1
ATOM 3695 O O . SER B 1 89 ? 2.289 -4.359 -4.594 1 94.69 89 SER B O 1
ATOM 3697 N N . VAL B 1 90 ? 2.025 -4.559 -2.338 1 96.19 90 VAL B N 1
ATOM 3698 C CA . VAL B 1 90 ? 2.742 -3.314 -2.08 1 96.19 90 VAL B CA 1
ATOM 3699 C C . VAL B 1 90 ? 4.211 -3.477 -2.457 1 96.19 90 VAL B C 1
ATOM 3701 O O . VAL B 1 90 ? 4.812 -2.574 -3.047 1 96.19 90 VAL B O 1
ATOM 3704 N N . ALA B 1 91 ? 4.77 -4.602 -2.111 1 97.31 91 ALA B N 1
ATOM 3705 C CA . ALA B 1 91 ? 6.156 -4.871 -2.488 1 97.31 91 ALA B CA 1
ATOM 3706 C C . ALA B 1 91 ? 6.328 -4.824 -4.004 1 97.31 91 ALA B C 1
ATOM 3708 O O . ALA B 1 91 ? 7.281 -4.227 -4.508 1 97.31 91 ALA B O 1
ATOM 3709 N N . LEU B 1 92 ? 5.406 -5.438 -4.742 1 96.75 92 LEU B N 1
ATOM 3710 C CA . LEU B 1 92 ? 5.473 -5.43 -6.199 1 96.75 92 LEU B CA 1
ATOM 3711 C C . LEU B 1 92 ? 5.363 -4.008 -6.742 1 96.75 92 LEU B C 1
ATOM 3713 O O . LEU B 1 92 ? 6.152 -3.6 -7.594 1 96.75 92 LEU B O 1
ATOM 3717 N N . ASP B 1 93 ? 4.414 -3.309 -6.262 1 95.5 93 ASP B N 1
ATOM 3718 C CA . ASP B 1 93 ? 4.203 -1.926 -6.676 1 95.5 93 ASP B CA 1
ATOM 3719 C C . ASP B 1 93 ? 5.461 -1.089 -6.453 1 95.5 93 ASP B C 1
ATOM 3721 O O . ASP B 1 93 ? 5.898 -0.367 -7.352 1 95.5 93 ASP B O 1
ATOM 3725 N N . ARG B 1 94 ? 6.02 -1.203 -5.281 1 96.5 94 ARG B N 1
ATOM 3726 C CA . ARG B 1 94 ? 7.148 -0.361 -4.906 1 96.5 94 ARG B CA 1
ATOM 3727 C C . ARG B 1 94 ? 8.43 -0.818 -5.602 1 96.5 94 ARG B C 1
ATOM 3729 O O . ARG B 1 94 ? 9.297 -0.002 -5.914 1 96.5 94 ARG B O 1
ATOM 3736 N N . ALA B 1 95 ? 8.57 -2.139 -5.859 1 97.38 95 ALA B N 1
ATOM 3737 C CA . ALA B 1 95 ? 9.68 -2.627 -6.68 1 97.38 95 ALA B CA 1
ATOM 3738 C C . ALA B 1 95 ? 9.625 -2.029 -8.086 1 97.38 95 ALA B C 1
ATOM 3740 O O . ALA B 1 95 ? 10.648 -1.612 -8.625 1 97.38 95 ALA B O 1
ATOM 3741 N N . LEU B 1 96 ? 8.445 -1.999 -8.641 1 95.38 96 LEU B N 1
ATOM 3742 C CA . LEU B 1 96 ? 8.273 -1.452 -9.984 1 95.38 96 LEU B CA 1
ATOM 3743 C C . LEU B 1 96 ? 8.594 0.039 -10.008 1 95.38 96 LEU B C 1
ATOM 3745 O O . LEU B 1 96 ? 9.312 0.511 -10.891 1 95.38 96 LEU B O 1
ATOM 3749 N N . VAL B 1 97 ? 8.094 0.77 -9.023 1 94 97 VAL B N 1
ATOM 3750 C CA . VAL B 1 97 ? 8.367 2.201 -8.945 1 94 97 VAL B CA 1
ATOM 3751 C C . VAL B 1 97 ? 9.875 2.436 -8.836 1 94 97 VAL B C 1
ATOM 3753 O O . VAL B 1 97 ? 10.43 3.285 -9.531 1 94 97 VAL B O 1
ATOM 3756 N N . ALA B 1 98 ? 10.516 1.662 -7.984 1 95.38 98 ALA B N 1
ATOM 3757 C CA . ALA B 1 98 ? 11.961 1.777 -7.809 1 95.38 98 ALA B CA 1
ATOM 3758 C C . ALA B 1 98 ? 12.695 1.478 -9.109 1 95.38 98 ALA B C 1
ATOM 3760 O O . ALA B 1 98 ? 13.562 2.246 -9.531 1 95.38 98 ALA B O 1
ATOM 3761 N N . ALA B 1 99 ? 12.305 0.395 -9.75 1 96.31 99 ALA B N 1
ATOM 3762 C CA . ALA B 1 99 ? 12.977 -0.033 -10.977 1 96.31 99 ALA B CA 1
ATOM 3763 C C . ALA B 1 99 ? 12.766 0.984 -12.094 1 96.31 99 ALA B C 1
ATOM 3765 O O . ALA B 1 99 ? 13.695 1.272 -12.859 1 96.31 99 ALA B O 1
ATOM 3766 N N . LEU B 1 100 ? 11.609 1.512 -12.219 1 93.5 100 LEU B N 1
ATOM 3767 C CA . LEU B 1 100 ? 11.305 2.502 -13.25 1 93.5 100 LEU B CA 1
ATOM 3768 C C . LEU B 1 100 ? 12.086 3.789 -13.008 1 93.5 100 LEU B C 1
ATOM 3770 O O . LEU B 1 100 ? 12.633 4.375 -13.953 1 93.5 100 LEU B O 1
ATOM 3774 N N . ALA B 1 101 ? 12.117 4.191 -11.742 1 91.12 101 ALA B N 1
ATOM 3775 C CA . ALA B 1 101 ? 12.867 5.395 -11.406 1 91.12 101 ALA B CA 1
ATOM 3776 C C . ALA B 1 101 ? 14.344 5.234 -11.758 1 91.12 101 ALA B C 1
ATOM 3778 O O . ALA B 1 101 ? 14.969 6.156 -12.289 1 91.12 101 ALA B O 1
ATOM 3779 N N . MET B 1 102 ? 14.867 4.105 -11.492 1 93.44 102 MET B N 1
ATOM 3780 C CA . MET B 1 102 ? 16.266 3.822 -11.789 1 93.44 102 MET B CA 1
ATOM 3781 C C . MET B 1 102 ? 16.516 3.787 -13.289 1 93.44 102 MET B C 1
ATOM 3783 O O . MET B 1 102 ? 17.562 4.234 -13.766 1 93.44 102 MET B O 1
ATOM 3787 N N . SER B 1 103 ? 15.578 3.301 -14.016 1 91.31 103 SER B N 1
ATOM 3788 C CA . SER B 1 103 ? 15.734 3.092 -15.453 1 91.31 103 SER B CA 1
ATOM 3789 C C . SER B 1 103 ? 15.477 4.379 -16.234 1 91.31 103 SER B C 1
ATOM 3791 O O . SER B 1 103 ? 15.922 4.523 -17.359 1 91.31 103 SER B O 1
ATOM 3793 N N . GLY B 1 104 ? 14.711 5.258 -15.664 1 86.88 104 GLY B N 1
ATOM 3794 C CA . GLY B 1 104 ? 14.328 6.492 -16.328 1 86.88 104 GLY B CA 1
ATOM 3795 C C . GLY B 1 104 ? 15.43 7.527 -16.344 1 86.88 104 GLY B C 1
ATOM 3796 O O . GLY B 1 104 ? 15.328 8.539 -17.031 1 86.88 104 GLY B O 1
ATOM 3797 N N . ASP B 1 105 ? 16.5 7.297 -15.688 1 71.19 105 ASP B N 1
ATOM 3798 C CA . ASP B 1 105 ? 17.656 8.188 -15.648 1 71.19 105 ASP B CA 1
ATOM 3799 C C . ASP B 1 105 ? 17.234 9.609 -15.289 1 71.19 105 ASP B C 1
ATOM 3801 O O . ASP B 1 105 ? 17.531 10.555 -16.016 1 71.19 105 ASP B O 1
ATOM 3805 N N . ASP B 1 106 ? 16.578 9.734 -14.156 1 68.5 106 ASP B N 1
ATOM 3806 C CA . ASP B 1 106 ? 16.141 11.016 -13.609 1 68.5 106 ASP B CA 1
ATOM 3807 C C . ASP B 1 106 ? 15.266 11.766 -14.617 1 68.5 106 ASP B C 1
ATOM 3809 O O . ASP B 1 106 ? 15.414 12.977 -14.789 1 68.5 106 ASP B O 1
ATOM 3813 N N . GLY B 1 107 ? 14.578 11.016 -15.359 1 70.12 107 GLY B N 1
ATOM 3814 C CA . GLY B 1 107 ? 13.633 11.625 -16.281 1 70.12 107 GLY B CA 1
ATOM 3815 C C . GLY B 1 107 ? 14.219 11.875 -17.656 1 70.12 107 GLY B C 1
ATOM 3816 O O . GLY B 1 107 ? 13.539 12.398 -18.547 1 70.12 107 GLY B O 1
ATOM 3817 N N . HIS B 1 108 ? 15.383 11.492 -17.891 1 77.06 108 HIS B N 1
ATOM 3818 C CA . HIS B 1 108 ? 16.062 11.781 -19.156 1 77.06 108 HIS B CA 1
ATOM 3819 C C . HIS B 1 108 ? 15.633 10.812 -20.234 1 77.06 108 HIS B C 1
ATOM 3821 O O . HIS B 1 108 ? 15.898 11.047 -21.422 1 77.06 108 HIS B O 1
ATOM 3827 N N . ARG B 1 109 ? 15.086 9.758 -19.891 1 82.69 109 ARG B N 1
ATOM 3828 C CA . ARG B 1 109 ? 14.57 8.812 -20.875 1 82.69 109 ARG B CA 1
ATOM 3829 C C . ARG B 1 109 ? 13.062 8.984 -21.062 1 82.69 109 ARG B C 1
ATOM 3831 O O . ARG B 1 109 ? 12.32 9.109 -20.094 1 82.69 109 ARG B O 1
ATOM 3838 N N . SER B 1 110 ? 12.672 8.992 -22.266 1 78.88 110 SER B N 1
ATOM 3839 C CA . SER B 1 110 ? 11.297 9.32 -22.609 1 78.88 110 SER B CA 1
ATOM 3840 C C . SER B 1 110 ? 10.352 8.172 -22.266 1 78.88 110 SER B C 1
ATOM 3842 O O . SER B 1 110 ? 9.18 8.391 -21.953 1 78.88 110 SER B O 1
ATOM 3844 N N . THR B 1 111 ? 10.898 6.938 -22.422 1 89.38 111 THR B N 1
ATOM 3845 C CA . THR B 1 111 ? 10.062 5.762 -22.203 1 89.38 111 THR B CA 1
ATOM 3846 C C . THR B 1 111 ? 10.844 4.664 -21.484 1 89.38 111 THR B C 1
ATOM 3848 O O . THR B 1 111 ? 12.062 4.551 -21.656 1 89.38 111 THR B O 1
ATOM 3851 N N . ILE B 1 112 ? 10.203 4.035 -20.703 1 93.19 112 ILE B N 1
ATOM 3852 C CA . ILE B 1 112 ? 10.781 2.85 -20.078 1 93.19 112 ILE B CA 1
ATOM 3853 C C . ILE B 1 112 ? 10.062 1.6 -20.578 1 93.19 112 ILE B C 1
ATOM 3855 O O . ILE B 1 112 ? 8.828 1.517 -20.516 1 93.19 112 ILE B O 1
ATOM 3859 N N . ASN B 1 113 ? 10.805 0.666 -21.141 1 95.56 113 ASN B N 1
ATOM 3860 C CA . ASN B 1 113 ? 10.258 -0.607 -21.609 1 95.56 113 ASN B CA 1
ATOM 3861 C C . ASN B 1 113 ? 10.297 -1.663 -20.5 1 95.56 113 ASN B C 1
ATOM 3863 O O . ASN B 1 113 ? 11.344 -1.901 -19.906 1 95.56 113 ASN B O 1
ATOM 3867 N N . VAL B 1 114 ? 9.133 -2.229 -20.234 1 96.62 114 VAL B N 1
ATOM 3868 C CA . VAL B 1 114 ? 9.047 -3.361 -19.328 1 96.62 114 VAL B CA 1
ATOM 3869 C C . VAL B 1 114 ? 8.867 -4.656 -20.125 1 96.62 114 VAL B C 1
ATOM 3871 O O . VAL B 1 114 ? 7.848 -4.848 -20.781 1 96.62 114 VAL B O 1
ATOM 3874 N N . VAL B 1 115 ? 9.867 -5.469 -20.062 1 97.5 115 VAL B N 1
ATOM 3875 C CA . VAL B 1 115 ? 9.789 -6.789 -20.688 1 97.5 115 VAL B CA 1
ATOM 3876 C C . VAL B 1 115 ? 9.32 -7.816 -19.656 1 97.5 115 VAL B C 1
ATOM 3878 O O . VAL B 1 115 ? 9.938 -7.973 -18.594 1 97.5 115 VAL B O 1
ATOM 3881 N N . THR B 1 116 ? 8.203 -8.477 -19.938 1 96.69 116 THR B N 1
ATOM 3882 C CA . THR B 1 116 ? 7.645 -9.469 -19.031 1 96.69 116 THR B CA 1
ATOM 3883 C C . THR B 1 116 ? 6.988 -10.609 -19.812 1 96.69 116 THR B C 1
ATOM 3885 O O . THR B 1 116 ? 7.117 -10.68 -21.031 1 96.69 116 THR B O 1
ATOM 3888 N N . THR B 1 117 ? 6.461 -11.531 -19.078 1 94.94 117 THR B N 1
ATOM 3889 C CA . THR B 1 117 ? 5.922 -12.727 -19.734 1 94.94 117 THR B CA 1
ATOM 3890 C C . THR B 1 117 ? 4.402 -12.766 -19.609 1 94.94 117 THR B C 1
ATOM 3892 O O . THR B 1 117 ? 3.818 -12.039 -18.797 1 94.94 117 THR B O 1
ATOM 3895 N N . THR B 1 118 ? 3.768 -13.461 -20.453 1 94 118 THR B N 1
ATOM 3896 C CA . THR B 1 118 ? 2.387 -13.914 -20.375 1 94 118 THR B CA 1
ATOM 3897 C C . THR B 1 118 ? 2.299 -15.422 -20.625 1 94 118 THR B C 1
ATOM 3899 O O . THR B 1 118 ? 2.963 -15.945 -21.516 1 94 118 THR B O 1
ATOM 3902 N N . PRO B 1 119 ? 1.6 -16.203 -19.781 1 93.06 119 PRO B N 1
ATOM 3903 C CA . PRO B 1 119 ? 0.725 -15.711 -18.719 1 93.06 119 PRO B CA 1
ATOM 3904 C C . PRO B 1 119 ? 1.501 -15.164 -17.516 1 93.06 119 PRO B C 1
ATOM 3906 O O . PRO B 1 119 ? 2.709 -15.391 -17.406 1 93.06 119 PRO B O 1
ATOM 3909 N N . SER B 1 120 ? 0.876 -14.375 -16.703 1 93.31 120 SER B N 1
ATOM 3910 C CA . SER B 1 120 ? 1.308 -13.891 -15.398 1 93.31 120 SER B CA 1
ATOM 3911 C C . SER B 1 120 ? 0.114 -13.508 -14.531 1 93.31 120 SER B C 1
ATOM 3913 O O . SER B 1 120 ? -1.034 -13.594 -14.969 1 93.31 120 SER B O 1
ATOM 3915 N N . ILE B 1 121 ? 0.357 -13.148 -13.305 1 92.5 121 ILE B N 1
ATOM 3916 C CA . ILE B 1 121 ? -0.708 -12.797 -12.375 1 92.5 121 ILE B CA 1
ATOM 3917 C C . ILE B 1 121 ? -1.62 -11.75 -13.008 1 92.5 121 ILE B C 1
ATOM 3919 O O . ILE B 1 121 ? -1.151 -10.859 -13.719 1 92.5 121 ILE B O 1
ATOM 3923 N N . ASP B 1 122 ? -2.889 -11.797 -12.727 1 90.38 122 ASP B N 1
ATOM 3924 C CA . ASP B 1 122 ? -3.934 -11.031 -13.398 1 90.38 122 ASP B CA 1
ATOM 3925 C C . ASP B 1 122 ? -3.82 -9.547 -13.094 1 90.38 122 ASP B C 1
ATOM 3927 O O . ASP B 1 122 ? -4.277 -8.703 -13.867 1 90.38 122 ASP B O 1
ATOM 3931 N N . ILE B 1 123 ? -3.154 -9.148 -12.016 1 88.5 123 ILE B N 1
ATOM 3932 C CA . ILE B 1 123 ? -3.104 -7.742 -11.609 1 88.5 123 ILE B CA 1
ATOM 3933 C C . ILE B 1 123 ? -1.914 -7.059 -12.273 1 88.5 123 ILE B C 1
ATOM 3935 O O . ILE B 1 123 ? -1.779 -5.832 -12.211 1 88.5 123 ILE B O 1
ATOM 3939 N N . MET B 1 124 ? -1.083 -7.766 -12.953 1 90.25 124 MET B N 1
ATOM 3940 C CA . MET B 1 124 ? 0.162 -7.23 -13.492 1 90.25 124 MET B CA 1
ATOM 3941 C C . MET B 1 124 ? -0.118 -6.121 -14.5 1 90.25 124 MET B C 1
ATOM 3943 O O . MET B 1 124 ? 0.429 -5.023 -14.391 1 90.25 124 MET B O 1
ATOM 3947 N N . PRO B 1 125 ? -1.054 -6.34 -15.484 1 89.06 125 PRO B N 1
ATOM 3948 C CA . PRO B 1 125 ? -1.318 -5.25 -16.422 1 89.06 125 PRO B CA 1
ATOM 3949 C C . PRO B 1 125 ? -1.891 -4.008 -15.75 1 89.06 125 PRO B C 1
ATOM 3951 O O . PRO B 1 125 ? -1.686 -2.889 -16.234 1 89.06 125 PRO B O 1
ATOM 3954 N N . LEU B 1 126 ? -2.566 -4.223 -14.68 1 87.25 126 LEU B N 1
ATOM 3955 C CA . LEU B 1 126 ? -3.143 -3.096 -13.961 1 87.25 126 LEU B CA 1
ATOM 3956 C C . LEU B 1 126 ? -2.049 -2.246 -13.32 1 87.25 126 LEU B C 1
ATOM 3958 O O . LEU B 1 126 ? -2.059 -1.02 -13.445 1 87.25 126 LEU B O 1
ATOM 3962 N N . PHE B 1 127 ? -1.06 -2.895 -12.703 1 88.94 127 PHE B N 1
ATOM 3963 C CA . PHE B 1 127 ? 0.071 -2.191 -12.109 1 88.94 127 PHE B CA 1
ATOM 3964 C C . PHE B 1 127 ? 0.88 -1.466 -13.18 1 88.94 127 PHE B C 1
ATOM 3966 O O . PHE B 1 127 ? 1.275 -0.314 -12.984 1 88.94 127 PHE B O 1
ATOM 3973 N N . LEU B 1 128 ? 1.087 -2.096 -14.25 1 90 128 LEU B N 1
ATOM 3974 C CA . LEU B 1 128 ? 1.908 -1.525 -15.312 1 90 128 LEU B CA 1
ATOM 3975 C C . LEU B 1 128 ? 1.176 -0.387 -16.016 1 90 128 LEU B C 1
ATOM 3977 O O . LEU B 1 128 ? 1.79 0.614 -16.391 1 90 128 LEU B O 1
ATOM 3981 N N . GLY B 1 129 ? -0.125 -0.516 -16.125 1 86.44 129 GLY B N 1
ATOM 3982 C CA . GLY B 1 129 ? -0.93 0.489 -16.812 1 86.44 129 GLY B CA 1
ATOM 3983 C C . GLY B 1 129 ? -1.068 1.775 -16.016 1 86.44 129 GLY B C 1
ATOM 3984 O O . GLY B 1 129 ? -1.384 2.826 -16.578 1 86.44 129 GLY B O 1
ATOM 3985 N N . GLU B 1 130 ? -0.837 1.671 -14.703 1 86.12 130 GLU B N 1
ATOM 3986 C CA . GLU B 1 130 ? -0.949 2.834 -13.836 1 86.12 130 GLU B CA 1
ATOM 3987 C C . GLU B 1 130 ? 0.285 3.727 -13.938 1 86.12 130 GLU B C 1
ATOM 3989 O O . GLU B 1 130 ? 0.273 4.871 -13.477 1 86.12 130 GLU B O 1
ATOM 3994 N N . ARG B 1 131 ? 1.301 3.248 -14.625 1 86 131 ARG B N 1
ATOM 3995 C CA . ARG B 1 131 ? 2.605 3.896 -14.57 1 86 131 ARG B CA 1
ATOM 3996 C C . ARG B 1 131 ? 2.855 4.742 -15.812 1 86 131 ARG B C 1
ATOM 3998 O O . ARG B 1 131 ? 2.488 4.348 -16.922 1 86 131 ARG B O 1
ATOM 4005 N N . SER B 1 132 ? 3.488 5.859 -15.508 1 73.94 132 SER B N 1
ATOM 4006 C CA . SER B 1 132 ? 3.832 6.77 -16.594 1 73.94 132 SER B CA 1
ATOM 4007 C C . SER B 1 132 ? 5.016 6.242 -17.406 1 73.94 132 SER B C 1
ATOM 4009 O O . SER B 1 132 ? 5.828 5.473 -16.891 1 73.94 132 SER B O 1
ATOM 4011 N N . GLN B 1 133 ? 5.062 6.57 -18.703 1 79.38 133 GLN B N 1
ATOM 4012 C CA . GLN B 1 133 ? 6.184 6.387 -19.609 1 79.38 133 GLN B CA 1
ATOM 4013 C C . GLN B 1 133 ? 6.531 4.91 -19.766 1 79.38 133 GLN B C 1
ATOM 4015 O O . GLN B 1 133 ? 7.695 4.559 -19.969 1 79.38 133 GLN B O 1
ATOM 4020 N N . VAL B 1 134 ? 5.586 4.027 -19.516 1 88.56 134 VAL B N 1
ATOM 4021 C CA . VAL B 1 134 ? 5.891 2.604 -19.578 1 88.56 134 VAL B CA 1
ATOM 4022 C C . VAL B 1 134 ? 5.312 2.008 -20.859 1 88.56 134 VAL B C 1
ATOM 4024 O O . VAL B 1 134 ? 4.16 2.264 -21.219 1 88.56 134 VAL B O 1
ATOM 4027 N N . VAL B 1 135 ? 6.133 1.295 -21.562 1 89.88 135 VAL B N 1
ATOM 4028 C CA . VAL B 1 135 ? 5.723 0.419 -22.656 1 89.88 135 VAL B CA 1
ATOM 4029 C C . VAL B 1 135 ? 5.969 -1.038 -22.281 1 89.88 135 VAL B C 1
ATOM 4031 O O . VAL B 1 135 ? 7.113 -1.438 -22.031 1 89.88 135 VAL B O 1
ATOM 4034 N N . THR B 1 136 ? 4.914 -1.817 -22.266 1 93.44 136 THR B N 1
ATOM 4035 C CA . THR B 1 136 ? 5.051 -3.209 -21.859 1 93.44 136 THR B CA 1
ATOM 4036 C C . THR B 1 136 ? 5.254 -4.113 -23.062 1 93.44 136 THR B C 1
ATOM 4038 O O . THR B 1 136 ? 4.508 -4.031 -24.047 1 93.44 136 THR B O 1
ATOM 4041 N N . ARG B 1 137 ? 6.246 -4.938 -22.953 1 94.19 137 ARG B N 1
ATOM 4042 C CA . ARG B 1 137 ? 6.559 -5.945 -23.969 1 94.19 137 ARG B CA 1
ATOM 4043 C C . ARG B 1 137 ? 6.41 -7.352 -23.406 1 94.19 137 ARG B C 1
ATOM 4045 O O . ARG B 1 137 ? 7.25 -7.805 -22.625 1 94.19 137 ARG B O 1
ATOM 4052 N N . TYR B 1 138 ? 5.398 -8.055 -23.906 1 93.88 138 TYR B N 1
ATOM 4053 C CA . TYR B 1 138 ? 5.129 -9.398 -23.422 1 93.88 138 TYR B CA 1
ATOM 4054 C C . TYR B 1 138 ? 5.852 -10.445 -24.25 1 93.88 138 TYR B C 1
ATOM 4056 O O . TYR B 1 138 ? 5.832 -10.383 -25.484 1 93.88 138 TYR B O 1
ATOM 4064 N N . ALA B 1 139 ? 6.516 -11.32 -23.562 1 90.44 139 ALA B N 1
ATOM 4065 C CA . ALA B 1 139 ? 7.008 -12.547 -24.188 1 90.44 139 ALA B CA 1
ATOM 4066 C C . ALA B 1 139 ? 6.043 -13.703 -23.953 1 90.44 139 ALA B C 1
ATOM 4068 O O . ALA B 1 139 ? 5.691 -14.008 -22.797 1 90.44 139 ALA B O 1
ATOM 4069 N N . HIS B 1 140 ? 5.672 -14.344 -24.922 1 82.31 140 HIS B N 1
ATOM 4070 C CA . HIS B 1 140 ? 4.699 -15.43 -24.844 1 82.31 140 HIS B CA 1
ATOM 4071 C C . HIS B 1 140 ? 5.383 -16.766 -24.578 1 82.31 140 HIS B C 1
ATOM 4073 O O . HIS B 1 140 ? 6.586 -16.906 -24.812 1 82.31 140 HIS B O 1
ATOM 4079 N N . SER B 1 141 ? 4.48 -17.656 -24.172 1 80.06 141 SER B N 1
ATOM 4080 C CA . SER B 1 141 ? 4.953 -19.016 -23.953 1 80.06 141 SER B CA 1
ATOM 4081 C C . SER B 1 141 ? 5.355 -19.672 -25.266 1 80.06 141 SER B C 1
ATOM 4083 O O . SER B 1 141 ? 4.965 -19.219 -26.344 1 80.06 141 SER B O 1
ATOM 4085 N N . ARG B 1 142 ? 6.141 -20.703 -25.078 1 75.12 142 ARG B N 1
ATOM 4086 C CA . ARG B 1 142 ? 6.637 -21.438 -26.234 1 75.12 142 ARG B CA 1
ATOM 4087 C C . ARG B 1 142 ? 5.574 -22.391 -26.766 1 75.12 142 ARG B C 1
ATOM 4089 O O . ARG B 1 142 ? 4.984 -23.156 -26.016 1 75.12 142 ARG B O 1
ATOM 4096 N N . ASP B 1 143 ? 5.398 -22.375 -27.984 1 71 143 ASP B N 1
ATOM 4097 C CA . ASP B 1 143 ? 4.594 -23.344 -28.719 1 71 143 ASP B CA 1
ATOM 4098 C C . ASP B 1 143 ? 3.184 -23.438 -28.141 1 71 143 ASP B C 1
ATOM 4100 O O . ASP B 1 143 ? 2.604 -24.531 -28.094 1 71 143 ASP B O 1
ATOM 4104 N N . GLY B 1 144 ? 2.748 -22.516 -27.453 1 72.12 144 GLY B N 1
ATOM 4105 C CA . GLY B 1 144 ? 1.378 -22.469 -26.969 1 72.12 144 GLY B CA 1
ATOM 4106 C C . GLY B 1 144 ? 1.193 -23.156 -25.625 1 72.12 144 GLY B C 1
ATOM 4107 O O . GLY B 1 144 ? 0.082 -23.203 -25.109 1 72.12 144 GLY B O 1
ATOM 4108 N N . ASP B 1 145 ? 2.223 -23.734 -25.094 1 82.62 145 ASP B N 1
ATOM 4109 C CA . ASP B 1 145 ? 2.15 -24.312 -23.75 1 82.62 145 ASP B CA 1
ATOM 4110 C C . ASP B 1 145 ? 2.338 -23.234 -22.688 1 82.62 145 ASP B C 1
ATOM 4112 O O . ASP B 1 145 ? 3.443 -22.734 -22.5 1 82.62 145 ASP B O 1
ATOM 4116 N N . PRO B 1 146 ? 1.325 -23.031 -21.969 1 80.5 146 PRO B N 1
ATOM 4117 C CA . PRO B 1 146 ? 1.376 -21.922 -21.016 1 80.5 146 PRO B CA 1
ATOM 4118 C C . PRO B 1 146 ? 2.428 -22.125 -19.922 1 80.5 146 PRO B C 1
ATOM 4120 O O . PRO B 1 146 ? 2.865 -21.156 -19.281 1 80.5 146 PRO B O 1
ATOM 4123 N N . ALA B 1 147 ? 2.85 -23.359 -19.734 1 83.75 147 ALA B N 1
ATOM 4124 C CA . ALA B 1 147 ? 3.771 -23.641 -18.625 1 83.75 147 ALA B CA 1
ATOM 4125 C C . ALA B 1 147 ? 5.219 -23.594 -19.109 1 83.75 147 ALA B C 1
ATOM 4127 O O . ALA B 1 147 ? 6.141 -23.906 -18.344 1 83.75 147 ALA B O 1
ATOM 4128 N N . THR B 1 148 ? 5.371 -23.219 -20.359 1 85.75 148 THR B N 1
ATOM 4129 C CA . THR B 1 148 ? 6.734 -23.141 -20.891 1 85.75 148 THR B CA 1
ATOM 4130 C C . THR B 1 148 ? 7.199 -21.703 -20.984 1 85.75 148 THR B C 1
ATOM 4132 O O . THR B 1 148 ? 6.566 -20.891 -21.656 1 85.75 148 THR B O 1
ATOM 4135 N N . LEU B 1 149 ? 8.18 -21.375 -20.266 1 85.56 149 LEU B N 1
ATOM 4136 C CA . LEU B 1 149 ? 8.812 -20.062 -20.344 1 85.56 149 LEU B CA 1
ATOM 4137 C C . LEU B 1 149 ? 9.766 -19.969 -21.531 1 85.56 149 LEU B C 1
ATOM 4139 O O . LEU B 1 149 ? 10.57 -20.891 -21.75 1 85.56 149 LEU B O 1
ATOM 4143 N N . ASP B 1 150 ? 9.617 -19.031 -22.391 1 91.56 150 ASP B N 1
ATOM 4144 C CA . ASP B 1 150 ? 10.375 -18.875 -23.625 1 91.56 150 ASP B CA 1
ATOM 4145 C C . ASP B 1 150 ? 11.516 -17.875 -23.453 1 91.56 150 ASP B C 1
ATOM 4147 O O . ASP B 1 150 ? 11.352 -16.688 -23.719 1 91.56 150 ASP B O 1
ATOM 4151 N N . ARG B 1 151 ? 12.641 -18.422 -23.172 1 94.62 151 ARG B N 1
ATOM 4152 C CA . ARG B 1 151 ? 13.836 -17.609 -22.953 1 94.62 151 ARG B CA 1
ATOM 4153 C C . ARG B 1 151 ? 14.148 -16.75 -24.172 1 94.62 151 ARG B C 1
ATOM 4155 O O . ARG B 1 151 ? 14.414 -15.555 -24.047 1 94.62 151 ARG B O 1
ATOM 4162 N N . ASP B 1 152 ? 14.117 -17.297 -25.344 1 95.56 152 ASP B N 1
ATOM 4163 C CA . ASP B 1 152 ? 14.5 -16.609 -26.578 1 95.56 152 ASP B CA 1
ATOM 4164 C C . ASP B 1 152 ? 13.555 -15.438 -26.859 1 95.56 152 ASP B C 1
ATOM 4166 O O . ASP B 1 152 ? 13.984 -14.391 -27.344 1 95.56 152 ASP B O 1
ATOM 4170 N N . ALA B 1 153 ? 12.336 -15.664 -26.594 1 95.06 153 ALA B N 1
ATOM 4171 C CA . ALA B 1 153 ? 11.375 -14.578 -26.781 1 95.06 153 ALA B CA 1
ATOM 4172 C C . ALA B 1 153 ? 11.688 -13.398 -25.875 1 95.06 153 ALA B C 1
ATOM 4174 O O . ALA B 1 153 ? 11.625 -12.242 -26.297 1 95.06 153 ALA B O 1
ATOM 4175 N N . VAL B 1 154 ? 12.047 -13.656 -24.609 1 97.25 154 VAL B N 1
ATOM 4176 C CA . VAL B 1 154 ? 12.391 -12.609 -23.656 1 97.25 154 VAL B CA 1
ATOM 4177 C C . VAL B 1 154 ? 13.672 -11.906 -24.109 1 97.25 154 VAL B C 1
ATOM 4179 O O . VAL B 1 154 ? 13.742 -10.672 -24.141 1 97.25 154 VAL B O 1
ATOM 4182 N N . LEU B 1 155 ? 14.641 -12.68 -24.516 1 98 155 LEU B N 1
ATOM 4183 C CA . LEU B 1 155 ? 15.914 -12.133 -24.969 1 98 155 LEU B CA 1
ATOM 4184 C C . LEU B 1 155 ? 15.734 -11.266 -26.203 1 98 155 LEU B C 1
ATOM 4186 O O . LEU B 1 155 ? 16.375 -10.227 -26.344 1 98 155 LEU B O 1
ATOM 4190 N N . ARG B 1 156 ? 14.891 -11.695 -27.078 1 97.5 156 ARG B N 1
ATOM 4191 C CA . ARG B 1 156 ? 14.602 -10.906 -28.281 1 97.5 156 ARG B CA 1
ATOM 4192 C C . ARG B 1 156 ? 13.992 -9.555 -27.906 1 97.5 156 ARG B C 1
ATOM 4194 O O . ARG B 1 156 ? 14.352 -8.531 -28.484 1 97.5 156 ARG B O 1
ATOM 4201 N N . ARG B 1 157 ? 13.086 -9.562 -26.969 1 97 157 ARG B N 1
ATOM 4202 C CA . ARG B 1 157 ? 12.484 -8.305 -26.531 1 97 157 ARG B CA 1
ATOM 4203 C C . ARG B 1 157 ? 13.523 -7.383 -25.906 1 97 157 ARG B C 1
ATOM 4205 O O . ARG B 1 157 ? 13.508 -6.172 -26.125 1 97 157 ARG B O 1
ATOM 4212 N N . ILE B 1 158 ? 14.398 -7.957 -25.078 1 97.69 158 ILE B N 1
ATOM 4213 C CA . ILE B 1 158 ? 15.469 -7.172 -24.469 1 97.69 158 ILE B CA 1
ATOM 4214 C C . ILE B 1 158 ? 16.359 -6.574 -25.562 1 97.69 158 ILE B C 1
ATOM 4216 O O . ILE B 1 158 ? 16.703 -5.395 -25.5 1 97.69 158 ILE B O 1
ATOM 4220 N N . ALA B 1 159 ? 16.656 -7.344 -26.547 1 97.06 159 ALA B N 1
ATOM 4221 C CA . ALA B 1 159 ? 17.484 -6.879 -27.641 1 97.06 159 ALA B CA 1
ATOM 4222 C C . ALA B 1 159 ? 16.812 -5.738 -28.406 1 97.06 159 ALA B C 1
ATOM 4224 O O . ALA B 1 159 ? 17.469 -4.777 -28.812 1 97.06 159 ALA B O 1
ATOM 4225 N N . ASP B 1 160 ? 15.531 -5.875 -28.609 1 95.88 160 ASP B N 1
ATOM 4226 C CA . ASP B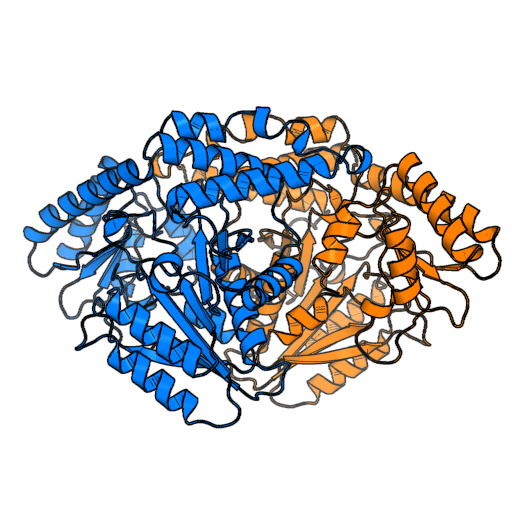 1 160 ? 14.758 -4.832 -29.281 1 95.88 160 ASP B CA 1
ATOM 4227 C C . ASP B 1 160 ? 14.844 -3.512 -28.516 1 95.88 160 ASP B C 1
ATOM 4229 O O . ASP B 1 160 ? 15 -2.447 -29.125 1 95.88 160 ASP B O 1
ATOM 4233 N N . VAL B 1 161 ? 14.719 -3.586 -27.219 1 94.81 161 VAL B N 1
ATOM 4234 C CA . VAL B 1 161 ? 14.781 -2.391 -26.375 1 94.81 161 VAL B CA 1
ATOM 4235 C C . VAL B 1 161 ? 16.172 -1.78 -26.438 1 94.81 161 VAL B C 1
ATOM 4237 O O . VAL B 1 161 ? 16.328 -0.562 -26.562 1 94.81 161 VAL B O 1
ATOM 4240 N N . ARG B 1 162 ? 17.188 -2.592 -26.375 1 92.75 162 ARG B N 1
ATOM 4241 C CA . ARG B 1 162 ? 18.578 -2.141 -26.406 1 92.75 162 ARG B CA 1
ATOM 4242 C C . ARG B 1 162 ? 18.891 -1.405 -27.703 1 92.75 162 ARG B C 1
ATOM 4244 O O . ARG B 1 162 ? 19.688 -0.473 -27.719 1 92.75 162 ARG B O 1
ATOM 4251 N N . ALA B 1 163 ? 18.25 -1.81 -28.672 1 93.56 163 ALA B N 1
ATOM 4252 C CA . ALA B 1 163 ? 18.484 -1.217 -30 1 93.56 163 ALA B CA 1
ATOM 4253 C C . ALA B 1 163 ? 17.812 0.151 -30.109 1 93.56 163 ALA B C 1
ATOM 4255 O O . ALA B 1 163 ? 18.141 0.934 -31 1 93.56 163 ALA B O 1
ATOM 4256 N N . SER B 1 164 ? 16.922 0.361 -29.25 1 88.31 164 SER B N 1
ATOM 4257 C CA . SER B 1 164 ? 16.219 1.644 -29.266 1 88.31 164 SER B CA 1
ATOM 4258 C C . SER B 1 164 ? 17 2.697 -28.484 1 88.31 164 SER B C 1
ATOM 4260 O O . SER B 1 164 ? 17.688 2.375 -27.516 1 88.31 164 SER B O 1
ATOM 4262 N N . THR B 1 165 ? 16.969 3.953 -28.953 1 82.69 165 THR B N 1
ATOM 4263 C CA . THR B 1 165 ? 17.719 5.027 -28.312 1 82.69 165 THR B CA 1
ATOM 4264 C C . THR B 1 165 ? 16.844 5.734 -27.281 1 82.69 165 THR B C 1
ATOM 4266 O O . THR B 1 165 ? 15.625 5.832 -27.453 1 82.69 165 THR B O 1
ATOM 4269 N N . ASN B 1 166 ? 17.453 6.059 -26.203 1 87.44 166 ASN B N 1
ATOM 4270 C CA . ASN B 1 166 ? 16.891 6.926 -25.188 1 87.44 166 ASN B CA 1
ATOM 4271 C C . ASN B 1 166 ? 15.711 6.262 -24.469 1 87.44 166 ASN B C 1
ATOM 4273 O O . ASN B 1 166 ? 14.688 6.902 -24.219 1 87.44 166 ASN B O 1
ATOM 4277 N N . THR B 1 167 ? 15.797 4.922 -24.25 1 92.31 167 THR B N 1
ATOM 4278 C CA . THR B 1 167 ? 14.75 4.195 -23.531 1 92.31 167 THR B CA 1
ATOM 4279 C C . THR B 1 167 ? 15.336 3.443 -22.344 1 92.31 167 THR B C 1
ATOM 4281 O O . THR B 1 167 ? 16.531 3.129 -22.328 1 92.31 167 THR B O 1
ATOM 4284 N N . GLY B 1 168 ? 14.562 3.277 -21.328 1 94.5 168 GLY B N 1
ATOM 4285 C CA . GLY B 1 168 ? 14.93 2.463 -20.172 1 94.5 168 GLY B CA 1
ATOM 4286 C C . GLY B 1 168 ? 14.414 1.038 -20.266 1 94.5 168 GLY B C 1
ATOM 4287 O O . GLY B 1 168 ? 13.594 0.722 -21.141 1 94.5 168 GLY B O 1
ATOM 4288 N N . LEU B 1 169 ? 15.023 0.193 -19.453 1 96.75 169 LEU B N 1
ATOM 4289 C CA . LEU B 1 169 ? 14.648 -1.218 -19.484 1 96.75 169 LEU B CA 1
ATOM 4290 C C . LEU B 1 169 ? 14.422 -1.75 -18.062 1 96.75 169 LEU B C 1
ATOM 4292 O O . LEU B 1 169 ? 15.273 -1.583 -17.188 1 96.75 169 LEU B O 1
ATOM 4296 N N . VAL B 1 170 ? 13.266 -2.289 -17.859 1 97.69 170 VAL B N 1
ATOM 4297 C CA . VAL B 1 170 ? 12.969 -3.139 -16.703 1 97.69 170 VAL B CA 1
ATOM 4298 C C . VAL B 1 170 ? 12.539 -4.523 -17.188 1 97.69 170 VAL B C 1
ATOM 4300 O O . VAL B 1 170 ? 11.711 -4.645 -18.094 1 97.69 170 VAL B O 1
ATOM 4303 N N . VAL B 1 171 ? 13.172 -5.543 -16.688 1 98.44 171 VAL B N 1
ATOM 4304 C CA . VAL B 1 171 ? 12.719 -6.906 -16.938 1 98.44 171 VAL B CA 1
ATOM 4305 C C . VAL B 1 171 ? 12 -7.449 -15.703 1 98.44 171 VAL B C 1
ATOM 4307 O O . VAL B 1 171 ? 12.547 -7.426 -14.602 1 98.44 171 VAL B O 1
ATOM 4310 N N . LEU B 1 172 ? 10.766 -7.859 -15.867 1 98 172 LEU B N 1
ATOM 4311 C CA . LEU B 1 172 ? 9.922 -8.359 -14.789 1 98 172 LEU B CA 1
ATOM 4312 C C . LEU B 1 172 ? 9.555 -9.82 -15.016 1 98 172 LEU B C 1
ATOM 4314 O O . LEU B 1 172 ? 8.852 -10.148 -15.977 1 98 172 LEU B O 1
ATOM 4318 N N . LEU B 1 173 ? 10.031 -10.672 -14.141 1 97.19 173 LEU B N 1
ATOM 4319 C CA . LEU B 1 173 ? 9.781 -12.102 -14.242 1 97.19 173 LEU B CA 1
ATOM 4320 C C . LEU B 1 173 ? 9.078 -12.617 -12.992 1 97.19 173 LEU B C 1
ATOM 4322 O O . LEU B 1 173 ? 9.141 -11.984 -11.93 1 97.19 173 LEU B O 1
ATOM 4326 N N . THR B 1 174 ? 8.383 -13.672 -13.156 1 96.19 174 THR B N 1
ATOM 4327 C CA . THR B 1 174 ? 7.754 -14.383 -12.047 1 96.19 174 THR B CA 1
ATOM 4328 C C . THR B 1 174 ? 8.195 -15.844 -12.016 1 96.19 174 THR B C 1
ATOM 4330 O O . THR B 1 174 ? 8.102 -16.547 -13.023 1 96.19 174 THR B O 1
ATOM 4333 N N . SER B 1 175 ? 8.688 -16.25 -10.914 1 95.31 175 SER B N 1
ATOM 4334 C CA . SER B 1 175 ? 9.141 -17.625 -10.734 1 95.31 175 SER B CA 1
ATOM 4335 C C . SER B 1 175 ? 9.031 -18.062 -9.273 1 95.31 175 SER B C 1
ATOM 4337 O O . SER B 1 175 ? 9.773 -17.562 -8.422 1 95.31 175 SER B O 1
ATOM 4339 N N . PRO B 1 176 ? 8.172 -19 -8.891 1 95.12 176 PRO B N 1
ATOM 4340 C CA . PRO B 1 176 ? 7.211 -19.75 -9.711 1 95.12 176 PRO B CA 1
ATOM 4341 C C . PRO B 1 176 ? 6.129 -18.844 -10.305 1 95.12 176 PRO B C 1
ATOM 4343 O O . PRO B 1 176 ? 5.688 -17.891 -9.664 1 95.12 176 PRO B O 1
ATOM 4346 N N . GLU B 1 177 ? 5.719 -19.219 -11.484 1 94.62 177 GLU B N 1
ATOM 4347 C CA . GLU B 1 177 ? 4.828 -18.375 -12.273 1 94.62 177 GLU B CA 1
ATOM 4348 C C . GLU B 1 177 ? 3.365 -18.641 -11.914 1 94.62 177 GLU B C 1
ATOM 4350 O O . GLU B 1 177 ? 2.959 -19.781 -11.758 1 94.62 177 GLU B O 1
ATOM 4355 N N . ASN B 1 178 ? 2.594 -17.641 -11.602 1 93.75 178 ASN B N 1
ATOM 4356 C CA . ASN B 1 178 ? 1.137 -17.672 -11.523 1 93.75 178 ASN B CA 1
ATOM 4357 C C . ASN B 1 178 ? 0.5 -17.406 -12.883 1 93.75 178 ASN B C 1
ATOM 4359 O O . ASN B 1 178 ? 0.703 -16.344 -13.477 1 93.75 178 ASN B O 1
ATOM 4363 N N . PRO B 1 179 ? -0.173 -18.359 -13.43 1 94.25 179 PRO B N 1
ATOM 4364 C CA . PRO B 1 179 ? -0.917 -19.406 -12.742 1 94.25 179 PRO B CA 1
ATOM 4365 C C . PRO B 1 179 ? -0.317 -20.797 -12.969 1 94.25 179 PRO B C 1
ATOM 4367 O O . PRO B 1 179 ? -0.824 -21.781 -12.43 1 94.25 179 PRO B O 1
ATOM 4370 N N . THR B 1 180 ? 0.73 -20.938 -13.672 1 94.62 180 THR B N 1
ATOM 4371 C CA . THR B 1 180 ? 1.115 -22.234 -14.234 1 94.62 180 THR B CA 1
ATOM 4372 C C . THR B 1 180 ? 1.984 -23.016 -13.25 1 94.62 180 THR B C 1
ATOM 4374 O O . THR B 1 180 ? 2.131 -24.234 -13.383 1 94.62 180 THR B O 1
ATOM 4377 N N . GLY B 1 181 ? 2.635 -22.281 -12.414 1 95.06 181 GLY B N 1
ATOM 4378 C CA . GLY B 1 181 ? 3.596 -22.906 -11.531 1 95.06 181 GLY B CA 1
ATOM 4379 C C . GLY B 1 181 ? 4.938 -23.172 -12.195 1 95.06 181 GLY B C 1
ATOM 4380 O O . GLY B 1 181 ? 5.812 -23.812 -11.609 1 95.06 181 GLY B O 1
ATOM 4381 N N . ALA B 1 182 ? 5.137 -22.672 -13.367 1 93.69 182 ALA B N 1
ATOM 4382 C CA . ALA B 1 182 ? 6.402 -22.859 -14.07 1 93.69 182 ALA B CA 1
ATOM 4383 C C . ALA B 1 182 ? 7.543 -22.156 -13.328 1 93.69 182 ALA B C 1
ATOM 4385 O O . ALA B 1 182 ? 7.336 -21.141 -12.664 1 93.69 182 ALA B O 1
ATOM 4386 N N . VAL B 1 183 ? 8.734 -22.734 -13.461 1 94.38 183 VAL B N 1
ATOM 4387 C CA . VAL B 1 183 ? 9.953 -22.188 -12.859 1 94.38 183 VAL B CA 1
ATOM 4388 C C . VAL B 1 183 ? 11 -21.953 -13.945 1 94.38 183 VAL B C 1
ATOM 4390 O O . VAL B 1 183 ? 11.141 -22.766 -14.875 1 94.38 183 VAL B O 1
ATOM 4393 N N . TRP B 1 184 ? 11.648 -20.812 -13.836 1 93.56 184 TRP B N 1
ATOM 4394 C CA . TRP B 1 184 ? 12.758 -20.562 -14.75 1 93.56 184 TRP B CA 1
ATOM 4395 C C . TRP B 1 184 ? 13.93 -21.484 -14.445 1 93.56 184 TRP B C 1
ATOM 4397 O O . TRP B 1 184 ? 14.336 -21.609 -13.281 1 93.56 184 TRP B O 1
ATOM 4407 N N . ARG B 1 185 ? 14.438 -22.109 -15.492 1 91.44 185 ARG B N 1
ATOM 4408 C CA . ARG B 1 185 ? 15.688 -22.828 -15.305 1 91.44 185 ARG B CA 1
ATOM 4409 C C . ARG B 1 185 ? 16.828 -21.891 -14.938 1 91.44 185 ARG B C 1
ATOM 4411 O O . ARG B 1 185 ? 16.859 -20.734 -15.406 1 91.44 185 ARG B O 1
ATOM 4418 N N . PRO B 1 186 ? 17.688 -22.453 -14.156 1 93.5 186 PRO B N 1
ATOM 4419 C CA . PRO B 1 186 ? 18.797 -21.578 -13.727 1 93.5 186 PRO B CA 1
ATOM 4420 C C . PRO B 1 186 ? 19.531 -20.938 -14.898 1 93.5 186 PRO B C 1
ATOM 4422 O O . PRO B 1 186 ? 19.797 -19.734 -14.867 1 93.5 186 PRO B O 1
ATOM 4425 N N . GLU B 1 187 ? 19.797 -21.625 -15.922 1 94.75 187 GLU B N 1
ATOM 4426 C CA . GLU B 1 187 ? 20.516 -21.094 -17.078 1 94.75 187 GLU B CA 1
ATOM 4427 C C . GLU B 1 187 ? 19.703 -20.031 -17.812 1 94.75 187 GLU B C 1
ATOM 4429 O O . GLU B 1 187 ? 20.266 -19.078 -18.344 1 94.75 187 GLU B O 1
ATOM 4434 N N . ASP B 1 188 ? 18.391 -20.219 -17.859 1 94.94 188 ASP B N 1
ATOM 4435 C CA . ASP B 1 188 ? 17.516 -19.25 -18.516 1 94.94 188 ASP B CA 1
ATOM 4436 C C . ASP B 1 188 ? 17.453 -17.953 -17.719 1 94.94 188 ASP B C 1
ATOM 4438 O O . ASP B 1 188 ? 17.547 -16.859 -18.297 1 94.94 188 ASP B O 1
ATOM 4442 N N . LEU B 1 189 ? 17.281 -18.109 -16.406 1 96.31 189 LEU B N 1
ATOM 4443 C CA . LEU B 1 189 ? 17.25 -16.922 -15.539 1 96.31 189 LEU B CA 1
ATOM 4444 C C . LEU B 1 189 ? 18.547 -16.141 -15.656 1 96.31 189 LEU B C 1
ATOM 4446 O O . LEU B 1 189 ? 18.516 -14.906 -15.766 1 96.31 189 LEU B O 1
ATOM 4450 N N . LYS B 1 190 ? 19.656 -16.828 -15.672 1 96.94 190 LYS B N 1
ATOM 4451 C CA . LYS B 1 190 ? 20.953 -16.188 -15.773 1 96.94 190 LYS B CA 1
ATOM 4452 C C . LYS B 1 190 ? 21.125 -15.453 -17.109 1 96.94 190 LYS B C 1
ATOM 4454 O O . LYS B 1 190 ? 21.578 -14.312 -17.141 1 96.94 190 LYS B O 1
ATOM 4459 N N . ALA B 1 191 ? 20.75 -16.109 -18.125 1 97.69 191 ALA B N 1
ATOM 4460 C CA . ALA B 1 191 ? 20.875 -15.508 -19.453 1 97.69 191 ALA B CA 1
ATOM 4461 C C . ALA B 1 191 ? 20.047 -14.227 -19.547 1 97.69 191 ALA B C 1
ATOM 4463 O O . ALA B 1 191 ? 20.516 -13.219 -20.094 1 97.69 191 ALA B O 1
ATOM 4464 N N . ILE B 1 192 ? 18.859 -14.25 -19.062 1 98.12 192 ILE B N 1
ATOM 4465 C CA . ILE B 1 192 ? 17.953 -13.109 -19.141 1 98.12 192 ILE B CA 1
ATOM 4466 C C . ILE B 1 192 ? 18.484 -11.984 -18.25 1 98.12 192 ILE B C 1
ATOM 4468 O O . ILE B 1 192 ? 18.516 -10.82 -18.672 1 98.12 192 ILE B O 1
ATOM 4472 N N . GLY B 1 193 ? 18.844 -12.352 -17 1 98.25 193 GLY B N 1
ATOM 4473 C CA . GLY B 1 193 ? 19.391 -11.344 -16.094 1 98.25 193 GLY B CA 1
ATOM 4474 C C . GLY B 1 193 ? 20.641 -10.672 -16.641 1 98.25 193 GLY B C 1
ATOM 4475 O O . GLY B 1 193 ? 20.75 -9.445 -16.609 1 98.25 193 GLY B O 1
ATOM 4476 N N . ASP B 1 194 ? 21.531 -11.477 -17.156 1 98.19 194 ASP B N 1
ATOM 4477 C CA . ASP B 1 194 ? 22.766 -10.93 -17.734 1 98.19 194 ASP B CA 1
ATOM 4478 C C . ASP B 1 194 ? 22.453 -9.977 -18.875 1 98.19 194 ASP B C 1
ATOM 4480 O O . ASP B 1 194 ? 23.062 -8.906 -18.984 1 98.19 194 ASP B O 1
ATOM 4484 N N . ALA B 1 195 ? 21.594 -10.375 -19.734 1 98.38 195 ALA B N 1
ATOM 4485 C CA . ALA B 1 195 ? 21.203 -9.508 -20.844 1 98.38 195 ALA B CA 1
ATOM 4486 C C . ALA B 1 195 ? 20.594 -8.203 -20.344 1 98.38 195 ALA B C 1
ATOM 4488 O O . ALA B 1 195 ? 20.859 -7.133 -20.891 1 98.38 195 ALA B O 1
ATOM 4489 N N . CYS B 1 196 ? 19.781 -8.273 -19.312 1 98.19 196 CYS B N 1
ATOM 4490 C CA . CYS B 1 196 ? 19.172 -7.105 -18.703 1 98.19 196 CYS B CA 1
ATOM 4491 C C . CYS B 1 196 ? 20.219 -6.145 -18.172 1 98.19 196 CYS B C 1
ATOM 4493 O O . CYS B 1 196 ? 20.188 -4.953 -18.469 1 98.19 196 CYS B O 1
ATOM 4495 N N . PHE B 1 197 ? 21.188 -6.723 -17.438 1 97.5 197 PHE B N 1
ATOM 4496 C CA . PHE B 1 197 ? 22.219 -5.906 -16.812 1 97.5 197 PHE B CA 1
ATOM 4497 C C . PHE B 1 197 ? 23.125 -5.285 -17.859 1 97.5 197 PHE B C 1
ATOM 4499 O O . PHE B 1 197 ? 23.516 -4.117 -17.75 1 97.5 197 PHE B O 1
ATOM 4506 N N . GLU B 1 198 ? 23.453 -6.031 -18.844 1 96.31 198 GLU B N 1
ATOM 4507 C CA . GLU B 1 198 ? 24.281 -5.516 -19.938 1 96.31 198 GLU B CA 1
ATOM 4508 C C . GLU B 1 198 ? 23.609 -4.34 -20.625 1 96.31 198 GLU B C 1
ATOM 4510 O O . GLU B 1 198 ? 24.281 -3.422 -21.109 1 96.31 198 GLU B O 1
ATOM 4515 N N . ALA B 1 199 ? 22.359 -4.367 -20.672 1 95.25 199 ALA B N 1
ATOM 4516 C CA . ALA B 1 199 ? 21.594 -3.305 -21.312 1 95.25 199 ALA B CA 1
ATOM 4517 C C . ALA B 1 199 ? 21.375 -2.129 -20.359 1 95.25 199 ALA B C 1
ATOM 4519 O O . ALA B 1 199 ? 20.703 -1.151 -20.719 1 95.25 199 ALA B O 1
ATOM 4520 N N . GLY B 1 200 ? 21.844 -2.262 -19.172 1 93.69 200 GLY B N 1
ATOM 4521 C CA . GLY B 1 200 ? 21.703 -1.193 -18.203 1 93.69 200 GLY B CA 1
ATOM 4522 C C . GLY B 1 200 ? 20.328 -1.184 -17.531 1 93.69 200 GLY B C 1
ATOM 4523 O O . GLY B 1 200 ? 19.906 -0.154 -17.016 1 93.69 200 GLY B O 1
ATOM 4524 N N . GLY B 1 201 ? 19.625 -2.326 -17.578 1 96.75 201 GLY B N 1
ATOM 4525 C CA . GLY B 1 201 ? 18.281 -2.414 -17.016 1 96.75 201 GLY B CA 1
ATOM 4526 C C . GLY B 1 201 ? 18.266 -2.916 -15.586 1 96.75 201 GLY B C 1
ATOM 4527 O O . GLY B 1 201 ? 19.328 -3.189 -15.008 1 96.75 201 GLY B O 1
ATOM 4528 N N . VAL B 1 202 ? 17.109 -2.959 -15 1 97.94 202 VAL B N 1
ATOM 4529 C CA . VAL B 1 202 ? 16.859 -3.508 -13.672 1 97.94 202 VAL B CA 1
ATOM 4530 C C . VAL B 1 202 ? 16.016 -4.77 -13.781 1 97.94 202 VAL B C 1
ATOM 4532 O O . VAL B 1 202 ? 15 -4.781 -14.484 1 97.94 202 VAL B O 1
ATOM 4535 N N . LEU B 1 203 ? 16.453 -5.844 -13.117 1 98.56 203 LEU B N 1
ATOM 4536 C CA . LEU B 1 203 ? 15.703 -7.098 -13.102 1 98.56 203 LEU B CA 1
ATOM 4537 C C . LEU B 1 203 ? 14.828 -7.191 -11.859 1 98.56 203 LEU B C 1
ATOM 4539 O O . LEU B 1 203 ? 15.32 -7.078 -10.734 1 98.56 203 LEU B O 1
ATOM 4543 N N . VAL B 1 204 ? 13.555 -7.32 -12.055 1 98.5 204 VAL B N 1
ATOM 4544 C CA . VAL B 1 204 ? 12.609 -7.574 -10.969 1 98.5 204 VAL B CA 1
ATOM 4545 C C . VAL B 1 204 ? 12.078 -9 -11.07 1 98.5 204 VAL B C 1
ATOM 4547 O O . VAL B 1 204 ? 11.594 -9.414 -12.125 1 98.5 204 VAL B O 1
ATOM 4550 N N . VAL B 1 205 ? 12.172 -9.75 -10.039 1 98 205 VAL B N 1
ATOM 4551 C CA . VAL B 1 205 ? 11.664 -11.117 -10.055 1 98 205 VAL B CA 1
ATOM 4552 C C . VAL B 1 205 ? 10.695 -11.328 -8.898 1 98 205 VAL B C 1
ATOM 4554 O O . VAL B 1 205 ? 11.039 -11.062 -7.738 1 98 205 VAL B O 1
ATOM 4557 N N . ASP B 1 206 ? 9.531 -11.75 -9.195 1 97.44 206 ASP B N 1
ATOM 4558 C CA . ASP B 1 206 ? 8.516 -12.078 -8.195 1 97.44 206 ASP B CA 1
ATOM 4559 C C . ASP B 1 206 ? 8.625 -13.539 -7.77 1 97.44 206 ASP B C 1
ATOM 4561 O O . ASP B 1 206 ? 8.266 -14.445 -8.523 1 97.44 206 ASP B O 1
ATOM 4565 N N . HIS B 1 207 ? 9.094 -13.758 -6.516 1 96.88 207 HIS B N 1
ATOM 4566 C CA . HIS B 1 207 ? 9.242 -15.078 -5.926 1 96.88 207 HIS B CA 1
ATOM 4567 C C . HIS B 1 207 ? 8.156 -15.344 -4.879 1 96.88 207 HIS B C 1
ATOM 4569 O O . HIS B 1 207 ? 8.398 -16.047 -3.895 1 96.88 207 HIS B O 1
ATOM 4575 N N . THR B 1 208 ? 7.031 -14.805 -5.039 1 95.19 208 THR B N 1
ATOM 4576 C CA . THR B 1 208 ? 5.961 -14.852 -4.051 1 95.19 208 THR B CA 1
ATOM 4577 C C . THR B 1 208 ? 5.621 -16.297 -3.686 1 95.19 208 THR B C 1
ATOM 4579 O O . THR B 1 208 ? 5.34 -16.594 -2.523 1 95.19 208 THR B O 1
ATOM 4582 N N . PHE B 1 209 ? 5.711 -17.266 -4.609 1 95.44 209 PHE B N 1
ATOM 4583 C CA . PHE B 1 209 ? 5.309 -18.641 -4.371 1 95.44 209 PHE B CA 1
ATOM 4584 C C . PHE B 1 209 ? 6.512 -19.5 -3.996 1 95.44 209 PHE B C 1
ATOM 4586 O O . PHE B 1 209 ? 6.426 -20.719 -3.979 1 95.44 209 PHE B O 1
ATOM 4593 N N . LEU B 1 210 ? 7.621 -18.875 -3.643 1 95.06 210 LEU B N 1
ATOM 4594 C CA . LEU B 1 210 ? 8.867 -19.578 -3.354 1 95.06 210 LEU B CA 1
ATOM 4595 C C . LEU B 1 210 ? 8.695 -20.547 -2.184 1 95.06 210 LEU B C 1
ATOM 4597 O O . LEU B 1 210 ? 9.312 -21.609 -2.152 1 95.06 210 LEU B O 1
ATOM 4601 N N . THR B 1 211 ? 7.898 -20.172 -1.215 1 93.31 211 THR B N 1
ATOM 4602 C CA . THR B 1 211 ? 7.738 -20.984 -0.021 1 93.31 211 THR B CA 1
ATOM 4603 C C . THR B 1 211 ? 6.348 -21.625 0.022 1 93.31 211 THR B C 1
ATOM 4605 O O . THR B 1 211 ? 5.828 -21.922 1.099 1 93.31 211 THR B O 1
ATOM 4608 N N . ALA B 1 212 ? 5.824 -21.703 -1.163 1 89.31 212 ALA B N 1
ATOM 4609 C CA . ALA B 1 212 ? 4.469 -22.234 -1.245 1 89.31 212 ALA B CA 1
ATOM 4610 C C . ALA B 1 212 ? 4.391 -23.375 -2.238 1 89.31 212 ALA B C 1
ATOM 4612 O O . ALA B 1 212 ? 4.988 -23.328 -3.316 1 89.31 212 ALA B O 1
ATOM 4613 N N . GLY B 1 213 ? 3.799 -24.5 -1.785 1 89.81 213 GLY B N 1
ATOM 4614 C CA . GLY B 1 213 ? 3.291 -25.359 -2.84 1 89.81 213 GLY B CA 1
ATOM 4615 C C . GLY B 1 213 ? 3.99 -26.703 -2.898 1 89.81 213 GLY B C 1
ATOM 4616 O O . GLY B 1 213 ? 4.277 -27.312 -1.863 1 89.81 213 GLY B O 1
ATOM 4617 N N . VAL B 1 214 ? 4.23 -27.188 -4.168 1 94.75 214 VAL B N 1
ATOM 4618 C CA . VAL B 1 214 ? 4.484 -28.609 -4.387 1 94.75 214 VAL B CA 1
ATOM 4619 C C . VAL B 1 214 ? 5.98 -28.844 -4.586 1 94.75 214 VAL B C 1
ATOM 4621 O O . VAL B 1 214 ? 6.418 -29.984 -4.785 1 94.75 214 VAL B O 1
ATOM 4624 N N . HIS B 1 215 ? 6.777 -27.844 -4.434 1 89 215 HIS B N 1
ATOM 4625 C CA . HIS B 1 215 ? 8.195 -27.953 -4.738 1 89 215 HIS B CA 1
ATOM 4626 C C . HIS B 1 215 ? 9.039 -27.859 -3.473 1 89 215 HIS B C 1
ATOM 4628 O O . HIS B 1 215 ? 8.594 -27.297 -2.465 1 89 215 HIS B O 1
ATOM 4634 N N . GLY B 1 216 ? 10.141 -28.453 -3.643 1 83.25 216 GLY B N 1
ATOM 4635 C CA . GLY B 1 216 ? 11.148 -28.188 -2.623 1 83.25 216 GLY B CA 1
ATOM 4636 C C . GLY B 1 216 ? 12 -26.969 -2.922 1 83.25 216 GLY B C 1
ATOM 4637 O O . GLY B 1 216 ? 12.031 -26.5 -4.059 1 83.25 216 GLY B O 1
ATOM 4638 N N . ARG B 1 217 ? 12.617 -26.469 -1.909 1 77.12 217 ARG B N 1
ATOM 4639 C CA . ARG B 1 217 ? 13.445 -25.281 -2.029 1 77.12 217 ARG B CA 1
ATOM 4640 C C . ARG B 1 217 ? 14.516 -25.453 -3.104 1 77.12 217 ARG B C 1
ATOM 4642 O O . ARG B 1 217 ? 14.867 -24.5 -3.799 1 77.12 217 ARG B O 1
ATOM 4649 N N . ALA B 1 218 ? 14.953 -26.609 -3.318 1 79.19 218 ALA B N 1
ATOM 4650 C CA . ALA B 1 218 ? 16.031 -26.891 -4.262 1 79.19 218 ALA B CA 1
ATOM 4651 C C . ALA B 1 218 ? 15.516 -26.875 -5.699 1 79.19 218 ALA B C 1
ATOM 4653 O O . ALA B 1 218 ? 16.312 -26.781 -6.645 1 79.19 218 ALA B O 1
ATOM 4654 N N . ASP B 1 219 ? 14.258 -26.812 -5.801 1 86.31 219 ASP B N 1
ATOM 4655 C CA . ASP B 1 219 ? 13.672 -26.922 -7.129 1 86.31 219 ASP B CA 1
ATOM 4656 C C . ASP B 1 219 ? 13.508 -25.562 -7.785 1 86.31 219 ASP B C 1
ATOM 4658 O O . ASP B 1 219 ? 13.258 -25.469 -8.992 1 86.31 219 ASP B O 1
ATOM 4662 N N . VAL B 1 220 ? 13.672 -24.5 -7.031 1 90.19 220 VAL B N 1
ATOM 4663 C CA . VAL B 1 220 ? 13.438 -23.156 -7.551 1 90.19 220 VAL B CA 1
ATOM 4664 C C . VAL B 1 220 ? 14.703 -22.328 -7.395 1 90.19 220 VAL B C 1
ATOM 4666 O O . VAL B 1 220 ? 15.156 -22.062 -6.273 1 90.19 220 VAL B O 1
ATOM 4669 N N . GLU B 1 221 ? 15.289 -21.984 -8.562 1 89.69 221 GLU B N 1
ATOM 4670 C CA . GLU B 1 221 ? 16.422 -21.062 -8.531 1 89.69 221 GLU B CA 1
ATOM 4671 C C . GLU B 1 221 ? 15.977 -19.656 -8.141 1 89.69 221 GLU B C 1
ATOM 4673 O O . GLU B 1 221 ? 15.156 -19.047 -8.828 1 89.69 221 GLU B O 1
ATOM 4678 N N . CYS B 1 222 ? 16.578 -19.141 -7.074 1 92.31 222 CYS B N 1
ATOM 4679 C CA . CYS B 1 222 ? 16.234 -17.797 -6.613 1 92.31 222 CYS B CA 1
ATOM 4680 C C . CYS B 1 222 ? 17.172 -16.766 -7.215 1 92.31 222 CYS B C 1
ATOM 4682 O O . CYS B 1 222 ? 18.312 -17.078 -7.582 1 92.31 222 CYS B O 1
ATOM 4684 N N . THR B 1 223 ? 16.734 -15.547 -7.27 1 94.56 223 THR B N 1
ATOM 4685 C CA . THR B 1 223 ? 17.469 -14.43 -7.859 1 94.56 223 THR B CA 1
ATOM 4686 C C . THR B 1 223 ? 18.797 -14.219 -7.141 1 94.56 223 THR B C 1
ATOM 4688 O O . THR B 1 223 ? 19.828 -13.992 -7.781 1 94.56 223 THR B O 1
ATOM 4691 N N . TRP B 1 224 ? 18.766 -14.32 -5.797 1 93.06 224 TRP B N 1
ATOM 4692 C CA . TRP B 1 224 ? 19.969 -14.062 -5.016 1 93.06 224 TRP B CA 1
ATOM 4693 C C . TRP B 1 224 ? 20.969 -15.195 -5.18 1 93.06 224 TRP B C 1
ATOM 4695 O O . TRP B 1 224 ? 22.172 -15.008 -4.957 1 93.06 224 TRP B O 1
ATOM 4705 N N . GLN B 1 225 ? 20.547 -16.359 -5.566 1 90.69 225 GLN B N 1
ATOM 4706 C CA . GLN B 1 225 ? 21.453 -17.469 -5.863 1 90.69 225 GLN B CA 1
ATOM 4707 C C . GLN B 1 225 ? 22.047 -17.328 -7.27 1 90.69 225 GLN B C 1
ATOM 4709 O O . GLN B 1 225 ? 23.219 -17.609 -7.48 1 90.69 225 GLN B O 1
ATOM 4714 N N . ALA B 1 226 ? 21.219 -16.906 -8.148 1 92.75 226 ALA B N 1
ATOM 4715 C CA . ALA B 1 226 ? 21.625 -16.812 -9.547 1 92.75 226 ALA B CA 1
ATOM 4716 C C . ALA B 1 226 ? 22.609 -15.68 -9.766 1 92.75 226 ALA B C 1
ATOM 4718 O O . ALA B 1 226 ? 23.531 -15.789 -10.586 1 92.75 226 ALA B O 1
ATOM 4719 N N . PHE B 1 227 ? 22.453 -14.539 -9.039 1 93.88 227 PHE B N 1
ATOM 4720 C CA . PHE B 1 227 ? 23.188 -13.344 -9.438 1 93.88 227 PHE B CA 1
ATOM 4721 C C . PHE B 1 227 ? 24.031 -12.82 -8.281 1 93.88 227 PHE B C 1
ATOM 4723 O O . PHE B 1 227 ? 24.953 -12.031 -8.492 1 93.88 227 PHE B O 1
ATOM 4730 N N . GLY B 1 228 ? 23.688 -13.195 -7.051 1 90.56 228 GLY B N 1
ATOM 4731 C CA . GLY B 1 228 ? 24.422 -12.672 -5.906 1 90.56 228 GLY B CA 1
ATOM 4732 C C . GLY B 1 228 ? 24.281 -11.172 -5.75 1 90.56 228 GLY B C 1
ATOM 4733 O O . GLY B 1 228 ? 23.25 -10.594 -6.105 1 90.56 228 GLY B O 1
ATOM 4734 N N . ALA B 1 229 ? 25.281 -10.523 -5.102 1 91.06 229 ALA B N 1
ATOM 4735 C CA . ALA B 1 229 ? 25.281 -9.086 -4.855 1 91.06 229 ALA B CA 1
ATOM 4736 C C . ALA B 1 229 ? 25.969 -8.328 -5.98 1 91.06 229 ALA B C 1
ATOM 4738 O O . ALA B 1 229 ? 26.797 -8.898 -6.699 1 91.06 229 ALA B O 1
ATOM 4739 N N . GLY B 1 230 ? 25.578 -7.051 -6.117 1 92.5 230 GLY B N 1
ATOM 4740 C CA . GLY B 1 230 ? 26.328 -6.176 -7.004 1 92.5 230 GLY B CA 1
ATOM 4741 C C . GLY B 1 230 ? 25.578 -5.832 -8.273 1 92.5 230 GLY B C 1
ATOM 4742 O O . GLY B 1 230 ? 25.969 -4.906 -9 1 92.5 230 GLY B O 1
ATOM 4743 N N . GLU B 1 231 ? 24.531 -6.602 -8.594 1 94.69 231 GLU B N 1
ATOM 4744 C CA . GLU B 1 231 ? 23.734 -6.332 -9.789 1 94.69 231 GLU B CA 1
ATOM 4745 C C . GLU B 1 231 ? 22.391 -5.68 -9.422 1 94.69 231 GLU B C 1
ATOM 4747 O O . GLU B 1 231 ? 21.938 -5.797 -8.281 1 94.69 231 GLU B O 1
ATOM 4752 N N . ASP B 1 232 ? 21.828 -4.984 -10.391 1 96.75 232 ASP B N 1
ATOM 4753 C CA . ASP B 1 232 ? 20.609 -4.234 -10.133 1 96.75 232 ASP B CA 1
ATOM 4754 C C . ASP B 1 232 ? 19.375 -5.121 -10.297 1 96.75 232 ASP B C 1
ATOM 4756 O O . ASP B 1 232 ? 18.641 -5.004 -11.281 1 96.75 232 ASP B O 1
ATOM 4760 N N . TRP B 1 233 ? 19.141 -5.922 -9.281 1 97.56 233 TRP B N 1
ATOM 4761 C CA . TRP B 1 233 ? 17.922 -6.723 -9.258 1 97.56 233 TRP B CA 1
ATOM 4762 C C . TRP B 1 233 ? 17.156 -6.52 -7.949 1 97.56 233 TRP B C 1
ATOM 4764 O O . TRP B 1 233 ? 17.734 -6.102 -6.945 1 97.56 233 TRP B O 1
ATOM 4774 N N . ILE B 1 234 ? 15.898 -6.672 -7.992 1 98.12 234 ILE B N 1
ATOM 4775 C CA . ILE B 1 234 ? 14.969 -6.66 -6.863 1 98.12 234 ILE B CA 1
ATOM 4776 C C . ILE B 1 234 ? 14.109 -7.918 -6.887 1 98.12 234 ILE B C 1
ATOM 4778 O O . ILE B 1 234 ? 13.453 -8.211 -7.891 1 98.12 234 ILE B O 1
ATOM 4782 N N . ALA B 1 235 ? 14.156 -8.664 -5.871 1 97.69 235 ALA B N 1
ATOM 4783 C CA . ALA B 1 235 ? 13.297 -9.836 -5.742 1 97.69 235 ALA B CA 1
ATOM 4784 C C . ALA B 1 235 ? 12.203 -9.602 -4.703 1 97.69 235 ALA B C 1
ATOM 4786 O O . ALA B 1 235 ? 12.43 -8.914 -3.697 1 97.69 235 ALA B O 1
ATOM 4787 N N . ILE B 1 236 ? 11.039 -10.18 -4.957 1 97.88 236 ILE B N 1
ATOM 4788 C CA . ILE B 1 236 ? 9.875 -9.977 -4.109 1 97.88 236 ILE B CA 1
ATOM 4789 C C . ILE B 1 236 ? 9.422 -11.305 -3.512 1 97.88 236 ILE B C 1
ATOM 4791 O O . ILE B 1 236 ? 9.414 -12.328 -4.199 1 97.88 236 ILE B O 1
ATOM 4795 N N . TRP B 1 237 ? 9.094 -11.266 -2.309 1 96.94 237 TRP B N 1
ATOM 4796 C CA . TRP B 1 237 ? 8.477 -12.383 -1.594 1 96.94 237 TRP B CA 1
ATOM 4797 C C . TRP B 1 237 ? 7.426 -11.883 -0.61 1 96.94 237 TRP B C 1
ATOM 4799 O O . TRP B 1 237 ? 7.41 -10.703 -0.251 1 96.94 237 TRP B O 1
ATOM 4809 N N . ASP B 1 238 ? 6.48 -12.742 -0.195 1 95.69 238 ASP B N 1
ATOM 4810 C CA . ASP B 1 238 ? 5.5 -12.281 0.782 1 95.69 238 ASP B CA 1
ATOM 4811 C C . ASP B 1 238 ? 5.035 -13.43 1.676 1 95.69 238 ASP B C 1
ATOM 4813 O O . ASP B 1 238 ? 5.273 -14.602 1.365 1 95.69 238 ASP B O 1
ATOM 4817 N N . THR B 1 239 ? 4.469 -13.148 2.742 1 95.56 239 THR B N 1
ATOM 4818 C CA . THR B 1 239 ? 4.055 -14.125 3.736 1 95.56 239 THR B CA 1
ATOM 4819 C C . THR B 1 239 ? 2.629 -14.602 3.465 1 95.56 239 THR B C 1
ATOM 4821 O O . THR B 1 239 ? 2.189 -15.617 4.016 1 95.56 239 THR B O 1
ATOM 4824 N N . GLY B 1 240 ? 1.933 -13.859 2.631 1 92.5 240 GLY B N 1
ATOM 4825 C CA . GLY B 1 240 ? 0.538 -14.195 2.395 1 92.5 240 GLY B CA 1
ATOM 4826 C C . GLY B 1 240 ? 0.35 -15.562 1.764 1 92.5 240 GLY B C 1
ATOM 4827 O O . GLY B 1 240 ? -0.634 -16.25 2.043 1 92.5 240 GLY B O 1
ATOM 4828 N N . LYS B 1 241 ? 1.284 -15.953 0.919 1 93.12 241 LYS B N 1
ATOM 4829 C CA . LYS B 1 241 ? 1.192 -17.25 0.259 1 93.12 241 LYS B CA 1
ATOM 4830 C C . LYS B 1 241 ? 1.837 -18.344 1.106 1 93.12 241 LYS B C 1
ATOM 4832 O O . LYS B 1 241 ? 1.779 -19.531 0.755 1 93.12 241 LYS B O 1
ATOM 4837 N N . THR B 1 242 ? 2.373 -17.938 2.232 1 92.94 242 THR B N 1
ATOM 4838 C CA . THR B 1 242 ? 3.072 -18.891 3.092 1 92.94 242 THR B CA 1
ATOM 4839 C C . THR B 1 242 ? 2.23 -19.234 4.32 1 92.94 242 THR B C 1
ATOM 4841 O O . THR B 1 242 ? 2.002 -20.406 4.613 1 92.94 242 THR B O 1
ATOM 4844 N N . PHE B 1 243 ? 1.706 -18.234 5.008 1 90.62 243 PHE B N 1
ATOM 4845 C CA . PHE B 1 243 ? 1.072 -18.484 6.293 1 90.62 243 PHE B CA 1
ATOM 4846 C C . PHE B 1 243 ? -0.446 -18.422 6.176 1 90.62 243 PHE B C 1
ATOM 4848 O O . PHE B 1 243 ? -1.165 -19.062 6.938 1 90.62 243 PHE B O 1
ATOM 4855 N N . GLY B 1 244 ? -0.981 -17.625 5.266 1 83.19 244 GLY B N 1
ATOM 4856 C CA . GLY B 1 244 ? -2.424 -17.484 5.152 1 83.19 244 GLY B CA 1
ATOM 4857 C C . GLY B 1 244 ? -3.076 -16.984 6.43 1 83.19 244 GLY B C 1
ATOM 4858 O O . GLY B 1 244 ? -4.043 -17.578 6.914 1 83.19 244 GLY B O 1
ATOM 4859 N N . LEU B 1 245 ? -2.66 -15.961 7.027 1 83.75 245 LEU B N 1
ATOM 4860 C CA . LEU B 1 245 ? -3.104 -15.445 8.32 1 83.75 245 LEU B CA 1
ATOM 4861 C C . LEU B 1 245 ? -4.227 -14.43 8.141 1 83.75 245 LEU B C 1
ATOM 4863 O O . LEU B 1 245 ? -4.219 -13.375 8.789 1 83.75 245 LEU B O 1
ATOM 4867 N N . ASN B 1 246 ? -5.195 -14.711 7.203 1 74.88 246 ASN B N 1
ATOM 4868 C CA . ASN B 1 246 ? -6.402 -13.922 6.988 1 74.88 246 ASN B CA 1
ATOM 4869 C C . ASN B 1 246 ? -6.086 -12.43 6.895 1 74.88 246 ASN B C 1
ATOM 4871 O O . ASN B 1 246 ? -6.68 -11.617 7.602 1 74.88 246 ASN B O 1
ATOM 4875 N N . GLY B 1 247 ? -5.109 -12.125 6.191 1 79.25 247 GLY B N 1
ATOM 4876 C CA . GLY B 1 247 ? -4.84 -10.727 5.871 1 79.25 247 GLY B CA 1
ATOM 4877 C C . GLY B 1 247 ? -3.617 -10.18 6.582 1 79.25 247 GLY B C 1
ATOM 4878 O O . GLY B 1 247 ? -3.078 -9.141 6.188 1 79.25 247 GLY B O 1
ATOM 4879 N N . ASP B 1 248 ? -3.225 -10.852 7.758 1 87.44 248 ASP B N 1
ATOM 4880 C CA . ASP B 1 248 ? -1.944 -10.453 8.336 1 87.44 248 ASP B CA 1
ATOM 4881 C C . ASP B 1 248 ? -0.78 -10.906 7.457 1 87.44 248 ASP B C 1
ATOM 4883 O O . ASP B 1 248 ? -0.542 -12.109 7.305 1 87.44 248 ASP B O 1
ATOM 4887 N N . LYS B 1 249 ? -0.184 -9.945 6.91 1 91.94 249 LYS B N 1
ATOM 4888 C CA . LYS B 1 249 ? 0.856 -10.289 5.945 1 91.94 249 LYS B CA 1
ATOM 4889 C C . LYS B 1 249 ? 1.895 -9.172 5.84 1 91.94 249 LYS B C 1
ATOM 4891 O O . LYS B 1 249 ? 1.636 -8.039 6.238 1 91.94 249 LYS B O 1
ATOM 4896 N N . LEU B 1 250 ? 3.02 -9.547 5.395 1 96 250 LEU B N 1
ATOM 4897 C CA . LEU B 1 250 ? 4.078 -8.641 4.973 1 96 250 LEU B CA 1
ATOM 4898 C C . LEU B 1 250 ? 4.633 -9.047 3.611 1 96 250 LEU B C 1
ATOM 4900 O O . LEU B 1 250 ? 4.625 -10.227 3.264 1 96 250 LEU B O 1
ATOM 4904 N N . GLY B 1 251 ? 4.965 -8.102 2.828 1 96.94 251 GLY B N 1
ATOM 4905 C CA . GLY B 1 251 ? 5.84 -8.312 1.685 1 96.94 251 GLY B CA 1
ATOM 4906 C C . GLY B 1 251 ? 7.297 -8 1.98 1 96.94 251 GLY B C 1
ATOM 4907 O O . GLY B 1 251 ? 7.605 -7.34 2.973 1 96.94 251 GLY B O 1
ATOM 4908 N N . PHE B 1 252 ? 8.141 -8.516 1.159 1 97.5 252 PHE B N 1
ATOM 4909 C CA . PHE B 1 252 ? 9.562 -8.25 1.33 1 97.5 252 PHE B CA 1
ATOM 4910 C C . PHE B 1 252 ? 10.234 -8.016 -0.018 1 97.5 252 PHE B C 1
ATOM 4912 O O . PHE B 1 252 ? 9.914 -8.688 -1.001 1 97.5 252 PHE B O 1
ATOM 4919 N N . LEU B 1 253 ? 11.109 -7.07 -0.058 1 97.62 253 LEU B N 1
ATOM 4920 C CA . LEU B 1 253 ? 11.977 -6.805 -1.202 1 97.62 253 LEU B CA 1
ATOM 4921 C C . LEU B 1 253 ? 13.43 -7.102 -0.864 1 97.62 253 LEU B C 1
ATOM 4923 O O . LEU B 1 253 ? 13.961 -6.586 0.124 1 97.62 253 LEU B O 1
ATOM 4927 N N . VAL B 1 254 ? 13.992 -7.969 -1.598 1 96.62 254 VAL B N 1
ATOM 4928 C CA . VAL B 1 254 ? 15.422 -8.234 -1.513 1 96.62 254 VAL B CA 1
ATOM 4929 C C . VAL B 1 254 ? 16.156 -7.539 -2.658 1 96.62 254 VAL B C 1
ATOM 4931 O O . VAL B 1 254 ? 15.773 -7.684 -3.822 1 96.62 254 VAL B O 1
ATOM 4934 N N . SER B 1 255 ? 17.125 -6.754 -2.314 1 96.12 255 SER B N 1
ATOM 4935 C CA . SER B 1 255 ? 17.828 -5.953 -3.314 1 96.12 255 SER B CA 1
ATOM 4936 C C . SER B 1 255 ? 19.25 -6.469 -3.551 1 96.12 255 SER B C 1
ATOM 4938 O O . SER B 1 255 ? 19.938 -6.84 -2.604 1 96.12 255 SER B O 1
ATOM 4940 N N . GLY B 1 256 ? 19.688 -6.441 -4.812 1 95.25 256 GLY B N 1
ATOM 4941 C CA . GLY B 1 256 ? 20.953 -7.047 -5.18 1 95.25 256 GLY B CA 1
ATOM 4942 C C . GLY B 1 256 ? 22.109 -6.062 -5.184 1 95.25 256 GLY B C 1
ATOM 4943 O O . GLY B 1 256 ? 23.266 -6.457 -5.328 1 95.25 256 GLY B O 1
ATOM 4944 N N . SER B 1 257 ? 21.828 -4.75 -5.055 1 94.69 257 SER B N 1
ATOM 4945 C CA . SER B 1 257 ? 22.859 -3.721 -5.059 1 94.69 257 SER B CA 1
ATOM 4946 C C . SER B 1 257 ? 22.5 -2.564 -4.137 1 94.69 257 SER B C 1
ATOM 4948 O O . SER B 1 257 ? 21.375 -2.479 -3.654 1 94.69 257 SER B O 1
ATOM 4950 N N . THR B 1 258 ? 23.484 -1.716 -3.855 1 93.56 258 THR B N 1
ATOM 4951 C CA . THR B 1 258 ? 23.25 -0.52 -3.057 1 93.56 258 THR B CA 1
ATOM 4952 C C . THR B 1 258 ? 22.281 0.42 -3.77 1 93.56 258 THR B C 1
ATOM 4954 O O . THR B 1 258 ? 21.438 1.049 -3.133 1 93.56 258 THR B O 1
ATOM 4957 N N . ARG B 1 259 ? 22.453 0.45 -5.098 1 93.88 259 ARG B N 1
ATOM 4958 C CA . ARG B 1 259 ? 21.578 1.306 -5.898 1 93.88 259 ARG B CA 1
ATOM 4959 C C . ARG B 1 259 ? 20.125 0.868 -5.777 1 93.88 259 ARG B C 1
ATOM 4961 O O . ARG B 1 259 ? 19.234 1.694 -5.543 1 93.88 259 ARG B O 1
ATOM 4968 N N . THR B 1 260 ? 19.891 -0.439 -5.922 1 96 260 THR B N 1
ATOM 4969 C CA . THR B 1 260 ? 18.531 -0.951 -5.816 1 96 260 THR B CA 1
ATOM 4970 C C . THR B 1 260 ? 18.016 -0.829 -4.387 1 96 260 THR B C 1
ATOM 4972 O O . THR B 1 260 ? 16.828 -0.564 -4.168 1 96 260 THR B O 1
ATOM 4975 N N . THR B 1 261 ? 18.859 -1.014 -3.422 1 94.75 261 THR B N 1
ATOM 4976 C CA . THR B 1 261 ? 18.469 -0.863 -2.023 1 94.75 261 THR B CA 1
ATOM 4977 C C . THR B 1 261 ? 17.969 0.55 -1.752 1 94.75 261 THR B C 1
ATOM 4979 O O . THR B 1 261 ? 16.891 0.729 -1.164 1 94.75 261 THR B O 1
ATOM 4982 N N . ASP B 1 262 ? 18.688 1.517 -2.207 1 93.38 262 ASP B N 1
ATOM 4983 C CA . ASP B 1 262 ? 18.328 2.914 -1.979 1 93.38 262 ASP B CA 1
ATOM 4984 C C . ASP B 1 262 ? 17.016 3.264 -2.678 1 93.38 262 ASP B C 1
ATOM 4986 O O . ASP B 1 262 ? 16.172 3.941 -2.104 1 93.38 262 ASP B O 1
ATOM 4990 N N . ALA B 1 263 ? 16.875 2.807 -3.891 1 94.56 263 ALA B N 1
ATOM 4991 C CA . ALA B 1 263 ? 15.672 3.084 -4.664 1 94.56 263 ALA B CA 1
ATOM 4992 C C . ALA B 1 263 ? 14.445 2.451 -4.012 1 94.56 263 ALA B C 1
ATOM 4994 O O . ALA B 1 263 ? 13.383 3.074 -3.939 1 94.56 263 ALA B O 1
ATOM 4995 N N . VAL B 1 264 ? 14.641 1.217 -3.549 1 96.31 264 VAL B N 1
ATOM 4996 C CA . VAL B 1 264 ? 13.555 0.493 -2.895 1 96.31 264 VAL B CA 1
ATOM 4997 C C . VAL B 1 264 ? 13.156 1.21 -1.606 1 96.31 264 VAL B C 1
ATOM 4999 O O . VAL B 1 264 ? 11.969 1.438 -1.356 1 96.31 264 VAL B O 1
ATOM 5002 N N . ARG B 1 265 ? 14.078 1.552 -0.833 1 93.44 265 ARG B N 1
ATOM 5003 C CA . ARG B 1 265 ? 13.797 2.223 0.434 1 93.44 265 ARG B CA 1
ATOM 5004 C C . ARG B 1 265 ? 13.086 3.551 0.206 1 93.44 265 ARG B C 1
ATOM 5006 O O . ARG B 1 265 ? 12.141 3.885 0.922 1 93.44 265 ARG B O 1
ATOM 5013 N N . ARG B 1 266 ? 13.531 4.305 -0.76 1 90.88 266 ARG B N 1
ATOM 5014 C CA . ARG B 1 266 ? 12.875 5.562 -1.095 1 90.88 266 ARG B CA 1
ATOM 5015 C C . ARG B 1 266 ? 11.422 5.332 -1.515 1 90.88 266 ARG B C 1
ATOM 5017 O O . ARG B 1 266 ? 10.523 6.043 -1.069 1 90.88 266 ARG B O 1
ATOM 5024 N N . SER B 1 267 ? 11.297 4.371 -2.365 1 93.56 267 SER B N 1
ATOM 5025 C CA . SER B 1 267 ? 9.961 4.051 -2.854 1 93.56 267 SER B CA 1
ATOM 5026 C C . SER B 1 267 ? 9.039 3.639 -1.71 1 93.56 267 SER B C 1
ATOM 5028 O O . SER B 1 267 ? 7.891 4.082 -1.639 1 93.56 267 SER B O 1
ATOM 5030 N N . LEU B 1 268 ? 9.531 2.779 -0.811 1 94.06 268 LEU B N 1
ATOM 5031 C CA . LEU B 1 268 ? 8.742 2.287 0.309 1 94.06 268 LEU B CA 1
ATOM 5032 C C . LEU B 1 268 ? 8.43 3.412 1.289 1 94.06 268 LEU B C 1
ATOM 5034 O O . LEU B 1 268 ? 7.332 3.457 1.859 1 94.06 268 LEU B O 1
ATOM 5038 N N . SER B 1 269 ? 9.336 4.273 1.47 1 88.38 269 SER B N 1
ATOM 5039 C CA . SER B 1 269 ? 9.133 5.355 2.426 1 88.38 269 SER B CA 1
ATOM 5040 C C . SER B 1 269 ? 7.957 6.242 2.018 1 88.38 269 SER B C 1
ATOM 5042 O O . SER B 1 269 ? 7.234 6.758 2.873 1 88.38 269 SER B O 1
ATOM 5044 N N . VAL B 1 270 ? 7.734 6.387 0.776 1 86.94 270 VAL B N 1
ATOM 5045 C CA . VAL B 1 270 ? 6.637 7.191 0.254 1 86.94 270 VAL B CA 1
ATOM 5046 C C . VAL B 1 270 ? 5.305 6.504 0.544 1 86.94 270 VAL B C 1
ATOM 5048 O O . VAL B 1 270 ? 4.32 7.16 0.889 1 86.94 270 VAL B O 1
ATOM 5051 N N . MET B 1 271 ? 5.301 5.234 0.507 1 90.5 271 MET B N 1
ATOM 5052 C CA . MET B 1 271 ? 4.062 4.465 0.557 1 90.5 271 MET B CA 1
ATOM 5053 C C . MET B 1 271 ? 3.695 4.117 1.996 1 90.5 271 MET B C 1
ATOM 5055 O O . MET B 1 271 ? 2.516 4.043 2.34 1 90.5 271 MET B O 1
ATOM 5059 N N . GLN B 1 272 ? 4.68 3.92 2.832 1 89.81 272 GLN B N 1
ATOM 5060 C CA . GLN B 1 272 ? 4.305 3.314 4.105 1 89.81 272 GLN B CA 1
ATOM 5061 C C . GLN B 1 272 ? 5.188 3.828 5.242 1 89.81 272 GLN B C 1
ATOM 5063 O O . GLN B 1 272 ? 4.898 3.588 6.414 1 89.81 272 GLN B O 1
ATOM 5068 N N . TYR B 1 273 ? 6.094 4.656 4.965 1 82.56 273 TYR B N 1
ATOM 5069 C CA . TYR B 1 273 ? 7.102 5.031 5.953 1 82.56 273 TYR B CA 1
ATOM 5070 C C . TYR B 1 273 ? 7.773 3.799 6.543 1 82.56 273 TYR B C 1
ATOM 5072 O O . TYR B 1 273 ? 8.883 3.439 6.145 1 82.56 273 TYR B O 1
ATOM 5080 N N . ASP B 1 274 ? 7 2.994 7.285 1 85.5 274 ASP B N 1
ATOM 5081 C CA . ASP B 1 274 ? 7.488 1.732 7.832 1 85.5 274 ASP B CA 1
ATOM 5082 C C . ASP B 1 274 ? 6.332 0.782 8.141 1 85.5 274 ASP B C 1
ATOM 5084 O O . ASP B 1 274 ? 5.172 1.192 8.148 1 85.5 274 ASP B O 1
ATOM 5088 N N . VAL B 1 275 ? 6.668 -0.501 8.242 1 91.31 275 VAL B N 1
ATOM 5089 C CA . VAL B 1 275 ? 5.684 -1.441 8.766 1 91.31 275 VAL B CA 1
ATOM 5090 C C . VAL B 1 275 ? 5.684 -1.385 10.297 1 91.31 275 VAL B C 1
ATOM 5092 O O . VAL B 1 275 ? 6.633 -0.886 10.906 1 91.31 275 VAL B O 1
ATOM 5095 N N . SER B 1 276 ? 4.633 -1.895 10.938 1 86.25 276 SER B N 1
ATOM 5096 C CA . SER B 1 276 ? 4.484 -1.74 12.383 1 86.25 276 SER B CA 1
ATOM 5097 C C . SER B 1 276 ? 5.512 -2.582 13.133 1 86.25 276 SER B C 1
ATOM 5099 O O . SER B 1 276 ? 5.875 -3.672 12.688 1 86.25 276 SER B O 1
ATOM 5101 N N . ARG B 1 277 ? 5.926 -2.082 14.219 1 83.88 277 ARG B N 1
ATOM 5102 C CA . ARG B 1 277 ? 6.852 -2.812 15.078 1 83.88 277 ARG B CA 1
ATOM 5103 C C . ARG B 1 277 ? 6.242 -4.133 15.539 1 83.88 277 ARG B C 1
ATOM 5105 O O . ARG B 1 277 ? 6.949 -5.137 15.664 1 83.88 277 ARG B O 1
ATOM 5112 N N . ARG B 1 278 ? 5.004 -4.066 15.836 1 83.19 278 ARG B N 1
ATOM 5113 C CA . ARG B 1 278 ? 4.297 -5.273 16.25 1 83.19 278 ARG B CA 1
ATOM 5114 C C . ARG B 1 278 ? 4.402 -6.359 15.18 1 83.19 278 ARG B C 1
ATOM 5116 O O . ARG B 1 278 ? 4.676 -7.523 15.492 1 83.19 278 ARG B O 1
ATOM 5123 N N . GLN B 1 279 ? 4.188 -5.992 13.953 1 87.81 279 GLN B N 1
ATOM 5124 C CA . GLN B 1 279 ? 4.266 -6.957 12.859 1 87.81 279 GLN B CA 1
ATOM 5125 C C . GLN B 1 279 ? 5.688 -7.48 12.688 1 87.81 279 GLN B C 1
ATOM 5127 O O . GLN B 1 279 ? 5.891 -8.656 12.375 1 87.81 279 GLN B O 1
ATOM 5132 N N . LYS B 1 280 ? 6.664 -6.562 12.875 1 89.81 280 LYS B N 1
ATOM 5133 C CA . LYS B 1 280 ? 8.055 -6.992 12.742 1 89.81 280 LYS B CA 1
ATOM 5134 C C . LYS B 1 280 ? 8.398 -8.078 13.758 1 89.81 280 LYS B C 1
ATOM 5136 O O . LYS B 1 280 ? 9.008 -9.086 13.414 1 89.81 280 LYS B O 1
ATOM 5141 N N . VAL B 1 281 ? 7.988 -7.871 14.992 1 87.06 281 VAL B N 1
ATOM 5142 C CA . VAL B 1 281 ? 8.281 -8.828 16.047 1 87.06 281 VAL B CA 1
ATOM 5143 C C . VAL B 1 281 ? 7.512 -10.125 15.805 1 87.06 281 VAL B C 1
ATOM 5145 O O . VAL B 1 281 ? 8.07 -11.219 15.93 1 87.06 281 VAL B O 1
ATOM 5148 N N . LEU B 1 282 ? 6.27 -9.977 15.461 1 87.44 282 LEU B N 1
ATOM 5149 C CA . LEU B 1 282 ? 5.414 -11.133 15.219 1 87.44 282 LEU B CA 1
ATOM 5150 C C . LEU B 1 282 ? 5.977 -12 14.094 1 87.44 282 LEU B C 1
ATOM 5152 O O . LEU B 1 282 ? 6.148 -13.211 14.258 1 87.44 282 LEU B O 1
ATOM 5156 N N . PHE B 1 283 ? 6.297 -11.422 12.992 1 92.88 283 PHE B N 1
ATOM 5157 C CA . PHE B 1 283 ? 6.719 -12.203 11.828 1 92.88 283 PHE B CA 1
ATOM 5158 C C . PHE B 1 283 ? 8.133 -12.734 12.016 1 92.88 283 PHE B C 1
ATOM 5160 O O . PHE B 1 283 ? 8.453 -13.828 11.539 1 92.88 283 PHE B O 1
ATOM 5167 N N . ALA B 1 284 ? 8.969 -11.961 12.758 1 93.38 284 ALA B N 1
ATOM 5168 C CA . ALA B 1 284 ? 10.273 -12.531 13.102 1 93.38 284 ALA B CA 1
ATOM 5169 C C . ALA B 1 284 ? 10.109 -13.852 13.859 1 93.38 284 ALA B C 1
ATOM 5171 O O . ALA B 1 284 ? 10.789 -14.828 13.555 1 93.38 284 ALA B O 1
ATOM 5172 N N . GLU B 1 285 ? 9.219 -13.867 14.812 1 92.25 285 GLU B N 1
ATOM 5173 C CA . GLU B 1 285 ? 8.984 -15.07 15.602 1 92.25 285 GLU B CA 1
ATOM 5174 C C . GLU B 1 285 ? 8.352 -16.172 14.75 1 92.25 285 GLU B C 1
ATOM 5176 O O . GLU B 1 285 ? 8.727 -17.344 14.867 1 92.25 285 GLU B O 1
ATOM 5181 N N . LEU B 1 286 ? 7.418 -15.82 13.922 1 93.5 286 LEU B N 1
ATOM 5182 C CA . LEU B 1 286 ? 6.793 -16.781 13.023 1 93.5 286 LEU B CA 1
ATOM 5183 C C . LEU B 1 286 ? 7.832 -17.422 12.109 1 93.5 286 LEU B C 1
ATOM 5185 O O . LEU B 1 286 ? 7.84 -18.641 11.922 1 93.5 286 LEU B O 1
ATOM 5189 N N . PHE B 1 287 ? 8.711 -16.609 11.586 1 96.25 287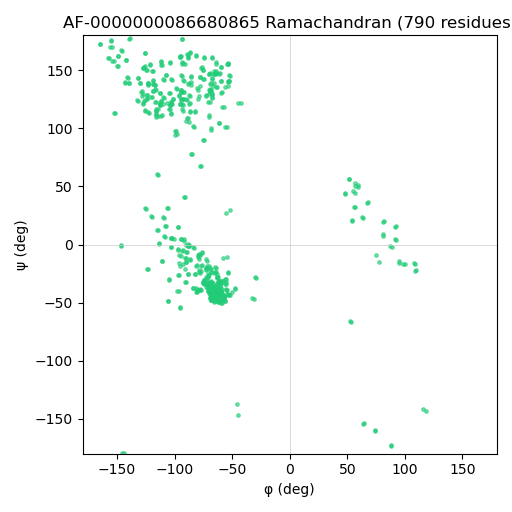 PHE B N 1
ATOM 5190 C CA . PHE B 1 287 ? 9.75 -17.109 10.695 1 96.25 287 PHE B CA 1
ATOM 5191 C C . PHE B 1 287 ? 10.688 -18.062 11.43 1 96.25 287 PHE B C 1
ATOM 5193 O O . PHE B 1 287 ? 11.031 -19.125 10.914 1 96.25 287 PHE B O 1
ATOM 5200 N N . ARG B 1 288 ? 11.086 -17.719 12.602 1 94.88 288 ARG B N 1
ATOM 5201 C CA . ARG B 1 288 ? 12 -18.547 13.375 1 94.88 288 ARG B CA 1
ATOM 5202 C C . ARG B 1 288 ? 11.391 -19.922 13.648 1 94.88 288 ARG B C 1
ATOM 5204 O O . ARG B 1 288 ? 12.047 -20.953 13.422 1 94.88 288 ARG B O 1
ATOM 5211 N N . ARG B 1 289 ? 10.203 -19.938 14.047 1 95 289 ARG B N 1
ATOM 5212 C CA . ARG B 1 289 ? 9.547 -21.203 14.359 1 95 289 ARG B CA 1
ATOM 5213 C C . ARG B 1 289 ? 9.266 -22 13.086 1 95 289 ARG B C 1
ATOM 5215 O O . ARG B 1 289 ? 9.398 -23.234 13.086 1 95 289 ARG B O 1
ATOM 5222 N N . ALA B 1 290 ? 8.859 -21.266 12.07 1 95.44 290 ALA B N 1
ATOM 5223 C CA . ALA B 1 290 ? 8.602 -21.938 10.797 1 95.44 290 ALA B CA 1
ATOM 5224 C C . ALA B 1 290 ? 9.859 -22.625 10.266 1 95.44 290 ALA B C 1
ATOM 5226 O O . ALA B 1 290 ? 9.805 -23.75 9.773 1 95.44 290 ALA B O 1
ATOM 5227 N N . ALA B 1 291 ? 10.93 -21.891 10.344 1 94.38 291 ALA B N 1
ATOM 5228 C CA . ALA B 1 291 ? 12.195 -22.453 9.883 1 94.38 291 ALA B CA 1
ATOM 5229 C C . ALA B 1 291 ? 12.617 -23.641 10.75 1 94.38 291 ALA B C 1
ATOM 5231 O O . ALA B 1 291 ? 13.039 -24.688 10.227 1 94.38 291 ALA B O 1
ATOM 5232 N N . ARG B 1 292 ? 12.484 -23.562 11.992 1 95.19 292 ARG B N 1
ATOM 5233 C CA . ARG B 1 292 ? 12.914 -24.578 12.938 1 95.19 292 ARG B CA 1
ATOM 5234 C C . ARG B 1 292 ? 12.094 -25.859 12.773 1 95.19 292 ARG B C 1
ATOM 5236 O O . ARG B 1 292 ? 12.625 -26.969 12.867 1 95.19 292 ARG B O 1
ATOM 5243 N N . MET B 1 293 ? 10.797 -25.688 12.5 1 96 293 MET B N 1
ATOM 5244 C CA . MET B 1 293 ? 9.898 -26.844 12.492 1 96 293 MET B CA 1
ATOM 5245 C C . MET B 1 293 ? 9.586 -27.266 11.062 1 96 293 MET B C 1
ATOM 5247 O O . MET B 1 293 ? 8.695 -28.094 10.836 1 96 293 MET B O 1
ATOM 5251 N N . ASP B 1 294 ? 10.203 -26.672 10.023 1 93.88 294 ASP B N 1
ATOM 5252 C CA . ASP B 1 294 ? 10.047 -26.953 8.602 1 93.88 294 ASP B CA 1
ATOM 5253 C C . ASP B 1 294 ? 8.594 -26.812 8.164 1 93.88 294 ASP B C 1
ATOM 5255 O O . ASP B 1 294 ? 8.016 -27.75 7.602 1 93.88 294 ASP B O 1
ATOM 5259 N N . TYR B 1 295 ? 8.047 -25.688 8.469 1 94.19 295 TYR B N 1
ATOM 5260 C CA . TYR B 1 295 ? 6.676 -25.406 8.07 1 94.19 295 TYR B CA 1
ATOM 5261 C C . TYR B 1 295 ? 6.512 -25.484 6.559 1 94.19 295 TYR B C 1
ATOM 5263 O O . TYR B 1 295 ? 5.473 -25.922 6.059 1 94.19 295 TYR B O 1
ATOM 5271 N N . VAL B 1 296 ? 7.473 -25.031 5.836 1 94.06 296 VAL B N 1
ATOM 5272 C CA . VAL B 1 296 ? 7.418 -25.062 4.379 1 94.06 296 VAL B CA 1
ATOM 5273 C C . VAL B 1 296 ? 7.266 -26.516 3.906 1 94.06 296 VAL B C 1
ATOM 5275 O O . VAL B 1 296 ? 6.508 -26.797 2.975 1 94.06 296 VAL B O 1
ATOM 5278 N N . GLY B 1 297 ? 8.008 -27.438 4.555 1 94.5 297 GLY B N 1
ATOM 5279 C CA . GLY B 1 297 ? 7.836 -28.844 4.254 1 94.5 297 GLY B CA 1
ATOM 5280 C C . GLY B 1 297 ? 6.426 -29.344 4.523 1 94.5 297 GLY B C 1
ATOM 5281 O O . GLY B 1 297 ? 5.891 -30.141 3.752 1 94.5 297 GLY B O 1
ATOM 5282 N N . HIS B 1 298 ? 5.883 -28.891 5.582 1 94.62 298 HIS B N 1
ATOM 5283 C CA . HIS B 1 298 ? 4.504 -29.234 5.914 1 94.62 298 HIS B CA 1
ATOM 5284 C C . HIS B 1 298 ? 3.541 -28.75 4.836 1 94.62 298 HIS B C 1
ATOM 5286 O O . HIS B 1 298 ? 2.693 -29.5 4.367 1 94.62 298 HIS B O 1
ATOM 5292 N N . LEU B 1 299 ? 3.688 -27.516 4.461 1 94.69 299 LEU B N 1
ATOM 5293 C CA . LEU B 1 299 ? 2.846 -26.938 3.424 1 94.69 299 LEU B CA 1
ATOM 5294 C C . LEU B 1 299 ? 2.998 -27.688 2.111 1 94.69 299 LEU B C 1
ATOM 5296 O O . LEU B 1 299 ? 2.01 -27.953 1.421 1 94.69 299 LEU B O 1
ATOM 5300 N N . THR B 1 300 ? 4.191 -28.062 1.789 1 96.12 300 THR B N 1
ATOM 5301 C CA . THR B 1 300 ? 4.48 -28.844 0.584 1 96.12 300 THR B CA 1
ATOM 5302 C C . THR B 1 300 ? 3.777 -30.188 0.628 1 96.12 300 THR B C 1
ATOM 5304 O O . THR B 1 300 ? 3.18 -30.625 -0.361 1 96.12 300 THR B O 1
ATOM 5307 N N . SER B 1 301 ? 3.855 -30.797 1.745 1 96.5 301 SER B N 1
ATOM 5308 C CA . SER B 1 301 ? 3.217 -32.094 1.89 1 96.5 301 SER B CA 1
ATOM 5309 C C . SER B 1 301 ? 1.711 -32 1.666 1 96.5 301 SER B C 1
ATOM 5311 O O . SER B 1 301 ? 1.121 -32.875 1.007 1 96.5 301 SER B O 1
ATOM 5313 N N . VAL B 1 302 ? 1.104 -30.984 2.199 1 96.19 302 VAL B N 1
ATOM 5314 C CA . VAL B 1 302 ? -0.334 -30.797 2.041 1 96.19 302 VAL B CA 1
ATOM 5315 C C . VAL B 1 302 ? -0.666 -30.578 0.567 1 96.19 302 VAL B C 1
ATOM 5317 O O . VAL B 1 302 ? -1.583 -31.188 0.029 1 96.19 302 VAL B O 1
ATOM 5320 N N . CYS B 1 303 ? 0.044 -29.703 -0.099 1 97.44 303 CYS B N 1
ATOM 5321 C CA . CYS B 1 303 ? -0.209 -29.391 -1.5 1 97.44 303 CYS B CA 1
ATOM 5322 C C . CYS B 1 303 ? 0.012 -30.625 -2.383 1 97.44 303 CYS B C 1
ATOM 5324 O O . CYS B 1 303 ? -0.761 -30.875 -3.309 1 97.44 303 CYS B O 1
ATOM 5326 N N . CYS B 1 304 ? 1.048 -31.406 -2.053 1 97.62 304 CYS B N 1
ATOM 5327 C CA . CYS B 1 304 ? 1.33 -32.625 -2.824 1 97.62 304 CYS B CA 1
ATOM 5328 C C . CYS B 1 304 ? 0.215 -33.656 -2.66 1 97.62 304 CYS B C 1
ATOM 5330 O O . CYS B 1 304 ? -0.181 -34.281 -3.627 1 97.62 304 CYS B O 1
ATOM 5332 N N . ARG B 1 305 ? -0.246 -33.781 -1.511 1 97.88 305 ARG B N 1
ATOM 5333 C CA . ARG B 1 305 ? -1.361 -34.688 -1.26 1 97.88 305 ARG B CA 1
ATOM 5334 C C . ARG B 1 305 ? -2.596 -34.25 -2.051 1 97.88 305 ARG B C 1
ATOM 5336 O O . ARG B 1 305 ? -3.268 -35.094 -2.652 1 97.88 305 ARG B O 1
ATOM 5343 N N . ASN B 1 306 ? -2.943 -33.031 -1.968 1 98 306 ASN B N 1
ATOM 5344 C CA . ASN B 1 306 ? -4.109 -32.5 -2.682 1 98 306 ASN B CA 1
ATOM 5345 C C . ASN B 1 306 ? -3.945 -32.656 -4.191 1 98 306 ASN B C 1
ATOM 5347 O O . ASN B 1 306 ? -4.906 -32.969 -4.902 1 98 306 ASN B O 1
ATOM 5351 N N . LEU B 1 307 ? -2.729 -32.406 -4.68 1 98 307 LEU B N 1
ATOM 5352 C CA . LEU B 1 307 ? -2.459 -32.594 -6.102 1 98 307 LEU B CA 1
ATOM 5353 C C . LEU B 1 307 ? -2.678 -34.062 -6.508 1 98 307 LEU B C 1
ATOM 5355 O O . LEU B 1 307 ? -3.229 -34.312 -7.578 1 98 307 LEU B O 1
ATOM 5359 N N . ALA B 1 308 ? -2.236 -34.969 -5.668 1 97.5 308 ALA B N 1
ATOM 5360 C CA . ALA B 1 308 ? -2.424 -36.375 -5.945 1 97.5 308 ALA B CA 1
ATOM 5361 C C . ALA B 1 308 ? -3.906 -36.75 -5.992 1 97.5 308 ALA B C 1
ATOM 5363 O O . ALA B 1 308 ? -4.34 -37.5 -6.863 1 97.5 308 ALA B O 1
ATOM 5364 N N . VAL B 1 309 ? -4.625 -36.219 -5.094 1 97.12 309 VAL B N 1
ATOM 5365 C CA . VAL B 1 309 ? -6.062 -36.438 -5.043 1 97.12 309 VAL B CA 1
ATOM 5366 C C . VAL B 1 309 ? -6.719 -35.906 -6.312 1 97.12 309 VAL B C 1
ATOM 5368 O O . VAL B 1 309 ? -7.555 -36.594 -6.922 1 97.12 309 VAL B O 1
ATOM 5371 N N . ALA B 1 310 ? -6.359 -34.719 -6.691 1 97.62 310 ALA B N 1
ATOM 5372 C CA . ALA B 1 310 ? -6.902 -34.094 -7.906 1 97.62 310 ALA B CA 1
ATOM 5373 C C . ALA B 1 310 ? -6.574 -34.969 -9.133 1 97.62 310 ALA B C 1
ATOM 5375 O O . ALA B 1 310 ? -7.434 -35.188 -9.984 1 97.62 310 ALA B O 1
ATOM 5376 N N . ALA B 1 311 ? -5.359 -35.406 -9.211 1 96.44 311 ALA B N 1
ATOM 5377 C CA . ALA B 1 311 ? -4.914 -36.219 -10.336 1 96.44 311 ALA B CA 1
ATOM 5378 C C . ALA B 1 311 ? -5.723 -37.531 -10.438 1 96.44 311 ALA B C 1
ATOM 5380 O O . ALA B 1 311 ? -6.129 -37.906 -11.531 1 96.44 311 ALA B O 1
ATOM 5381 N N . ASP B 1 312 ? -5.926 -38.062 -9.352 1 95.62 312 ASP B N 1
ATOM 5382 C CA . ASP B 1 312 ? -6.699 -39.281 -9.312 1 95.62 312 ASP B CA 1
ATOM 5383 C C . ASP B 1 312 ? -8.133 -39.062 -9.789 1 95.62 312 ASP B C 1
ATOM 5385 O O . ASP B 1 312 ? -8.68 -39.844 -10.547 1 95.62 312 ASP B O 1
ATOM 5389 N N . MET B 1 313 ? -8.695 -38 -9.406 1 94.81 313 MET B N 1
ATOM 5390 C CA . MET B 1 313 ? -10.086 -37.719 -9.727 1 94.81 313 MET B CA 1
ATOM 5391 C C . MET B 1 313 ? -10.25 -37.406 -11.203 1 94.81 313 MET B C 1
ATOM 5393 O O . MET B 1 313 ? -11.273 -37.719 -11.805 1 94.81 313 MET B O 1
ATOM 5397 N N . VAL B 1 314 ? -9.289 -36.719 -11.773 1 95.44 314 VAL B N 1
ATOM 5398 C CA . VAL B 1 314 ? -9.367 -36.281 -13.164 1 95.44 314 VAL B CA 1
ATOM 5399 C C . VAL B 1 314 ? -9.078 -37.469 -14.094 1 95.44 314 VAL B C 1
ATOM 5401 O O . VAL B 1 314 ? -9.648 -37.562 -15.188 1 95.44 314 VAL B O 1
ATOM 5404 N N . THR B 1 315 ? -8.156 -38.312 -13.773 1 88.25 315 THR B N 1
ATOM 5405 C CA . THR B 1 315 ? -7.809 -39.469 -14.586 1 88.25 315 THR B CA 1
ATOM 5406 C C . THR B 1 315 ? -9.047 -40.312 -14.891 1 88.25 315 THR B C 1
ATOM 5408 O O . THR B 1 315 ? -9.164 -40.875 -15.984 1 88.25 315 THR B O 1
ATOM 5411 N N . ALA B 1 316 ? -9.945 -40.25 -14.203 1 78.19 316 ALA B N 1
ATOM 5412 C CA . ALA B 1 316 ? -11.156 -41.031 -14.344 1 78.19 316 ALA B CA 1
ATOM 5413 C C . ALA B 1 316 ? -12.172 -40.344 -15.25 1 78.19 316 ALA B C 1
ATOM 5415 O O . ALA B 1 316 ? -13.234 -40.906 -15.539 1 78.19 316 ALA B O 1
ATOM 5416 N N . ARG B 1 317 ? -11.789 -39.219 -15.688 1 80.31 317 ARG B N 1
ATOM 5417 C CA . ARG B 1 317 ? -12.781 -38.438 -16.406 1 80.31 317 ARG B CA 1
ATOM 5418 C C . ARG B 1 317 ? -12.297 -38.062 -17.797 1 80.31 317 ARG B C 1
ATOM 5420 O O . ARG B 1 317 ? -11.234 -37.469 -17.953 1 80.31 317 ARG B O 1
ATOM 5427 N N . SER B 1 318 ? -13.109 -38.344 -18.688 1 77.19 318 SER B N 1
ATOM 5428 C CA . SER B 1 318 ? -12.742 -38.062 -20.078 1 77.19 318 SER B CA 1
ATOM 5429 C C . SER B 1 318 ? -12.781 -36.594 -20.375 1 77.19 318 SER B C 1
ATOM 5431 O O . SER B 1 318 ? -13.68 -35.875 -19.906 1 77.19 318 SER B O 1
ATOM 5433 N N . GLY B 1 319 ? -11.672 -36.031 -20.969 1 88.62 319 GLY B N 1
ATOM 5434 C CA . GLY B 1 319 ? -11.633 -34.688 -21.5 1 88.62 319 GLY B CA 1
ATOM 5435 C C . GLY B 1 319 ? -11 -33.688 -20.547 1 88.62 319 GLY B C 1
ATOM 5436 O O . GLY B 1 319 ? -10.742 -32.531 -20.938 1 88.62 319 GLY B O 1
ATOM 5437 N N . LEU B 1 320 ? -10.914 -34.094 -19.359 1 94.44 320 LEU B N 1
ATOM 5438 C CA . LEU B 1 320 ? -10.266 -33.188 -18.406 1 94.44 320 LEU B CA 1
ATOM 5439 C C . LEU B 1 320 ? -8.789 -33.531 -18.266 1 94.44 320 LEU B C 1
ATOM 5441 O O . LEU B 1 320 ? -8.406 -34.719 -18.359 1 94.44 320 LEU B O 1
ATOM 5445 N N . ARG B 1 321 ? -8 -32.562 -18.078 1 94.06 321 ARG B N 1
ATOM 5446 C CA . ARG B 1 321 ? -6.574 -32.781 -17.859 1 94.06 321 ARG B CA 1
ATOM 5447 C C . ARG B 1 321 ? -6.035 -31.781 -16.828 1 94.06 321 ARG B C 1
ATOM 5449 O O . ARG B 1 321 ? -6.414 -30.609 -16.828 1 94.06 321 ARG B O 1
ATOM 5456 N N . ILE B 1 322 ? -5.191 -32.281 -15.992 1 95.06 322 ILE B N 1
ATOM 5457 C CA . ILE B 1 322 ? -4.48 -31.406 -15.07 1 95.06 322 ILE B CA 1
ATOM 5458 C C . ILE B 1 322 ? -3.129 -31.016 -15.664 1 95.06 322 ILE B C 1
ATOM 5460 O O . ILE B 1 322 ? -2.367 -31.875 -16.109 1 95.06 322 ILE B O 1
ATOM 5464 N N . ARG B 1 323 ? -2.871 -29.766 -15.773 1 93.19 323 ARG B N 1
ATOM 5465 C CA . ARG B 1 323 ? -1.515 -29.281 -16.016 1 93.19 323 ARG B CA 1
ATOM 5466 C C . ARG B 1 323 ? -0.722 -29.188 -14.719 1 93.19 323 ARG B C 1
ATOM 5468 O O . ARG B 1 323 ? -0.844 -28.203 -13.992 1 93.19 323 ARG B O 1
ATOM 5475 N N . ARG B 1 324 ? 0.086 -30.141 -14.516 1 92 324 ARG B N 1
ATOM 5476 C CA . ARG B 1 324 ? 0.789 -30.25 -13.242 1 92 324 ARG B CA 1
ATOM 5477 C C . ARG B 1 324 ? 1.782 -29.109 -13.055 1 92 324 ARG B C 1
ATOM 5479 O O . ARG B 1 324 ? 2.623 -28.859 -13.922 1 92 324 ARG B O 1
ATOM 5486 N N . PRO B 1 325 ? 1.715 -28.391 -11.969 1 95.12 325 PRO B N 1
ATOM 5487 C CA . PRO B 1 325 ? 2.691 -27.328 -11.703 1 95.12 325 PRO B CA 1
ATOM 5488 C C . PRO B 1 325 ? 4.047 -27.875 -11.266 1 95.12 325 PRO B C 1
ATOM 5490 O O . PRO B 1 325 ? 4.113 -28.875 -10.547 1 95.12 325 PRO B O 1
ATOM 5493 N N . ALA B 1 326 ? 5.09 -27.219 -11.719 1 93.5 326 ALA B N 1
ATOM 5494 C CA . ALA B 1 326 ? 6.43 -27.547 -11.234 1 93.5 326 ALA B CA 1
ATOM 5495 C C . ALA B 1 326 ? 6.645 -27.016 -9.82 1 93.5 326 ALA B C 1
ATOM 5497 O O . ALA B 1 326 ? 7.406 -27.594 -9.047 1 93.5 326 ALA B O 1
ATOM 5498 N N . ALA B 1 327 ? 6.008 -25.953 -9.5 1 95.31 327 ALA B N 1
ATOM 5499 C CA . ALA B 1 327 ? 6.129 -25.297 -8.195 1 95.31 327 ALA B CA 1
ATOM 5500 C C . ALA B 1 327 ? 4.891 -24.469 -7.883 1 95.31 327 ALA B C 1
ATOM 5502 O O . ALA B 1 327 ? 3.986 -24.344 -8.719 1 95.31 327 ALA B O 1
ATOM 5503 N N . GLY B 1 328 ? 4.82 -24.016 -6.637 1 95.5 328 GLY B N 1
ATOM 5504 C CA . GLY B 1 328 ? 3.701 -23.188 -6.215 1 95.5 328 GLY B CA 1
ATOM 5505 C C . GLY B 1 328 ? 2.514 -23.984 -5.719 1 95.5 328 GLY B C 1
ATOM 5506 O O . GLY B 1 328 ? 2.598 -25.219 -5.594 1 95.5 328 GLY B O 1
ATOM 5507 N N . SER B 1 329 ? 1.432 -23.312 -5.473 1 96.88 329 SER B N 1
ATOM 5508 C CA . SER B 1 329 ? 0.282 -23.953 -4.836 1 96.88 329 SER B CA 1
ATOM 5509 C C . SER B 1 329 ? -0.954 -23.875 -5.727 1 96.88 329 SER B C 1
ATOM 5511 O O . SER B 1 329 ? -2.084 -23.875 -5.23 1 96.88 329 SER B O 1
ATOM 5513 N N . LEU B 1 330 ? -0.75 -23.75 -7.043 1 96.75 330 LEU B N 1
ATOM 5514 C CA . LEU B 1 330 ? -1.858 -23.594 -7.98 1 96.75 330 LEU B CA 1
ATOM 5515 C C . LEU B 1 330 ? -1.818 -24.688 -9.047 1 96.75 330 LEU B C 1
ATOM 5517 O O . LEU B 1 330 ? -0.741 -25.078 -9.508 1 96.75 330 LEU B O 1
ATOM 5521 N N . LEU B 1 331 ? -2.926 -25.203 -9.375 1 96 331 LEU B N 1
ATOM 5522 C CA . LEU B 1 331 ? -3.008 -26.109 -10.516 1 96 331 LEU B CA 1
ATOM 5523 C C . LEU B 1 331 ? -3.955 -25.562 -11.578 1 96 331 LEU B C 1
ATOM 5525 O O . LEU B 1 331 ? -4.863 -24.781 -11.266 1 96 331 LEU B O 1
ATOM 5529 N N . LEU B 1 332 ? -3.668 -25.891 -12.789 1 96.38 332 LEU B N 1
ATOM 5530 C CA . LEU B 1 332 ? -4.555 -25.578 -13.906 1 96.38 332 LEU B CA 1
ATOM 5531 C C . LEU B 1 332 ? -5.312 -26.828 -14.359 1 96.38 332 LEU B C 1
ATOM 5533 O O . LEU B 1 332 ? -4.699 -27.844 -14.68 1 96.38 332 LEU B O 1
ATOM 5537 N N . LEU B 1 333 ? -6.602 -26.75 -14.281 1 97 333 LEU B N 1
ATOM 5538 C CA . LEU B 1 333 ? -7.484 -27.781 -14.836 1 97 333 LEU B CA 1
ATOM 5539 C C . LEU B 1 333 ? -7.91 -27.422 -16.25 1 97 333 LEU B C 1
ATOM 5541 O O . LEU B 1 333 ? -8.539 -26.375 -16.469 1 97 333 LEU B O 1
ATOM 5545 N N . GLU B 1 334 ? -7.516 -28.219 -17.156 1 95.62 334 GLU B N 1
ATOM 5546 C CA . GLU B 1 334 ? -7.895 -28.031 -18.547 1 95.62 334 GLU B CA 1
ATOM 5547 C C . GLU B 1 334 ? -9.227 -28.703 -18.859 1 95.62 334 GLU B C 1
ATOM 5549 O O . GLU B 1 334 ? -9.383 -29.906 -18.656 1 95.62 334 GLU B O 1
ATOM 5554 N N . LEU B 1 335 ? -10.133 -27.906 -19.297 1 95.44 335 LEU B N 1
ATOM 5555 C CA . LEU B 1 335 ? -11.453 -28.375 -19.719 1 95.44 335 LEU B CA 1
ATOM 5556 C C . LEU B 1 335 ? -11.438 -28.812 -21.188 1 95.44 335 LEU B C 1
ATOM 5558 O O . LEU B 1 335 ? -10.484 -28.531 -21.906 1 95.44 335 LEU B O 1
ATOM 5562 N N . PRO B 1 336 ? -12.477 -29.531 -21.578 1 92.12 336 PRO B N 1
ATOM 5563 C CA . PRO B 1 336 ? -12.523 -29.953 -22.984 1 92.12 336 PRO B CA 1
ATOM 5564 C C . PRO B 1 336 ? -12.516 -28.766 -23.953 1 92.12 336 PRO B C 1
ATOM 5566 O O . PRO B 1 336 ? -12.977 -27.672 -23.594 1 92.12 336 PRO B O 1
ATOM 5569 N N . PRO B 1 337 ? -11.992 -29.078 -25.125 1 89.56 337 PRO B N 1
ATOM 5570 C CA . PRO B 1 337 ? -12.008 -28.016 -26.141 1 89.56 337 PRO B CA 1
ATOM 5571 C C . PRO B 1 337 ? -13.398 -27.438 -26.359 1 89.56 337 PRO B C 1
ATOM 5573 O O . PRO B 1 337 ? -14.383 -28.172 -26.375 1 89.56 337 PRO B O 1
ATOM 5576 N N . GLY B 1 338 ? -13.484 -26.172 -26.531 1 90.44 338 GLY B N 1
ATOM 5577 C CA . GLY B 1 338 ? -14.758 -25.516 -26.766 1 90.44 338 GLY B CA 1
ATOM 5578 C C . GLY B 1 338 ? -15.398 -24.969 -25.5 1 90.44 338 GLY B C 1
ATOM 5579 O O . GLY B 1 338 ? -16.312 -24.156 -25.562 1 90.44 338 GLY B O 1
ATOM 5580 N N . ALA B 1 339 ? -14.898 -25.438 -24.359 1 92.88 339 ALA B N 1
ATOM 5581 C CA . ALA B 1 339 ? -15.414 -24.906 -23.094 1 92.88 339 ALA B CA 1
ATOM 5582 C C . ALA B 1 339 ? -15.094 -23.422 -22.953 1 92.88 339 ALA B C 1
ATOM 5584 O O . ALA B 1 339 ? -14.234 -22.906 -23.656 1 92.88 339 ALA B O 1
ATOM 5585 N N . ASP B 1 340 ? -15.859 -22.766 -22.156 1 96.06 340 ASP B N 1
ATOM 5586 C CA . ASP B 1 340 ? -15.656 -21.375 -21.75 1 96.06 340 ASP B CA 1
ATOM 5587 C C . ASP B 1 340 ? -15.391 -21.266 -20.25 1 96.06 340 ASP B C 1
ATOM 5589 O O . ASP B 1 340 ? -16.297 -21.453 -19.453 1 96.06 340 ASP B O 1
ATOM 5593 N N . ASP B 1 341 ? -14.148 -20.938 -19.953 1 95.94 341 ASP B N 1
ATOM 5594 C CA . ASP B 1 341 ? -13.742 -21 -18.562 1 95.94 341 ASP B CA 1
ATOM 5595 C C . ASP B 1 341 ? -14.461 -19.953 -17.719 1 95.94 341 ASP B C 1
ATOM 5597 O O . ASP B 1 341 ? -14.766 -20.188 -16.547 1 95.94 341 ASP B O 1
ATOM 5601 N N . GLU B 1 342 ? -14.781 -18.797 -18.25 1 95.25 342 GLU B N 1
ATOM 5602 C CA . GLU B 1 342 ? -15.523 -17.781 -17.516 1 95.25 342 GLU B CA 1
ATOM 5603 C C . GLU B 1 342 ? -16.953 -18.234 -17.234 1 95.25 342 GLU B C 1
ATOM 5605 O O . GLU B 1 342 ? -17.469 -18.047 -16.125 1 95.25 342 GLU B O 1
ATOM 5610 N N . ARG B 1 343 ? -17.594 -18.781 -18.219 1 94.88 343 ARG B N 1
ATOM 5611 C CA . ARG B 1 343 ? -18.938 -19.312 -18.047 1 94.88 343 ARG B CA 1
ATOM 5612 C C . ARG B 1 343 ? -18.938 -20.453 -17.031 1 94.88 343 ARG B C 1
ATOM 5614 O O . ARG B 1 343 ? -19.844 -20.531 -16.188 1 94.88 343 ARG B O 1
ATOM 5621 N N . THR B 1 344 ? -18 -21.297 -17.188 1 95.25 344 THR B N 1
ATOM 5622 C CA . THR B 1 344 ? -17.891 -22.406 -16.266 1 95.25 344 THR B CA 1
ATOM 5623 C C . THR B 1 344 ? -17.672 -21.906 -14.836 1 95.25 344 THR B C 1
ATOM 5625 O O . THR B 1 344 ? -18.297 -22.406 -13.898 1 95.25 344 THR B O 1
ATOM 5628 N N . ARG B 1 345 ? -16.75 -20.969 -14.617 1 95.12 345 ARG B N 1
ATOM 5629 C CA . ARG B 1 345 ? -16.5 -20.359 -13.312 1 95.12 345 ARG B CA 1
ATOM 5630 C C . ARG B 1 345 ? -17.781 -19.812 -12.703 1 95.12 345 ARG B C 1
ATOM 5632 O O . ARG B 1 345 ? -18.047 -20.016 -11.516 1 95.12 345 ARG B O 1
ATOM 5639 N N . CYS B 1 346 ? -18.594 -19.141 -13.523 1 92.62 346 CYS B N 1
ATOM 5640 C CA . CYS B 1 346 ? -19.859 -18.578 -13.047 1 92.62 346 CYS B CA 1
ATOM 5641 C C . CYS B 1 346 ? -20.797 -19.688 -12.586 1 92.62 346 CYS B C 1
ATOM 5643 O O . CYS B 1 346 ? -21.469 -19.547 -11.555 1 92.62 346 CYS B O 1
ATOM 5645 N N . ARG B 1 347 ? -20.891 -20.703 -13.312 1 92.38 347 ARG B N 1
ATOM 5646 C CA . ARG B 1 347 ? -21.734 -21.844 -12.961 1 92.38 347 ARG B CA 1
ATOM 5647 C C . ARG B 1 347 ? -21.266 -22.484 -11.648 1 92.38 347 ARG B C 1
ATOM 5649 O O . ARG B 1 347 ? -22.094 -22.797 -10.789 1 92.38 347 ARG B O 1
ATOM 5656 N N . LEU B 1 348 ? -20.016 -22.641 -11.555 1 94.31 348 LEU B N 1
ATOM 5657 C CA . LEU B 1 348 ? -19.453 -23.219 -10.344 1 94.31 348 LEU B CA 1
ATOM 5658 C C . LEU B 1 348 ? -19.719 -22.328 -9.133 1 94.31 348 LEU B C 1
ATOM 5660 O O . LEU B 1 348 ? -20.047 -22.828 -8.055 1 94.31 348 LEU B O 1
ATOM 5664 N N . LEU B 1 349 ? -19.578 -21.062 -9.32 1 91.19 349 LEU B N 1
ATOM 5665 C CA . LEU B 1 349 ? -19.828 -20.141 -8.227 1 91.19 349 LEU B CA 1
ATOM 5666 C C . LEU B 1 349 ? -21.281 -20.234 -7.75 1 91.19 349 LEU B C 1
ATOM 5668 O O . LEU B 1 349 ? -21.547 -20.188 -6.547 1 91.19 349 LEU B O 1
ATOM 5672 N N . ARG B 1 350 ? -22.219 -20.406 -8.656 1 89 350 ARG B N 1
ATOM 5673 C CA . ARG B 1 350 ? -23.625 -20.594 -8.312 1 89 350 ARG B CA 1
ATOM 5674 C C . ARG B 1 350 ? -23.828 -21.875 -7.516 1 89 350 ARG B C 1
ATOM 5676 O O . ARG B 1 350 ? -24.75 -21.953 -6.691 1 89 350 ARG B O 1
ATOM 5683 N N . ALA B 1 351 ? -22.953 -22.797 -7.777 1 90 351 ALA B N 1
ATOM 5684 C CA . ALA B 1 351 ? -23.031 -24.062 -7.07 1 90 351 ALA B CA 1
ATOM 5685 C C . ALA B 1 351 ? -22.25 -24.016 -5.758 1 90 351 ALA B C 1
ATOM 5687 O O . ALA B 1 351 ? -22.109 -25.016 -5.062 1 90 351 ALA B O 1
ATOM 5688 N N . GLY B 1 352 ? -21.625 -22.859 -5.434 1 87.62 352 GLY B N 1
ATOM 5689 C CA . GLY B 1 352 ? -20.922 -22.672 -4.172 1 87.62 352 GLY B CA 1
ATOM 5690 C C . GLY B 1 352 ? -19.453 -23.031 -4.25 1 87.62 352 GLY B C 1
ATOM 5691 O O . GLY B 1 352 ? -18.812 -23.297 -3.229 1 87.62 352 GLY B O 1
ATOM 5692 N N . ILE B 1 353 ? -18.922 -23.156 -5.453 1 92.56 353 ILE B N 1
ATOM 5693 C CA . ILE B 1 353 ? -17.516 -23.5 -5.645 1 92.56 353 ILE B CA 1
ATOM 5694 C C . ILE B 1 353 ? -16.781 -22.328 -6.293 1 92.56 353 ILE B C 1
ATOM 5696 O O . ILE B 1 353 ? -17.078 -21.953 -7.43 1 92.56 353 ILE B O 1
ATOM 5700 N N . GLY B 1 354 ? -15.82 -21.797 -5.531 1 92.5 354 GLY B N 1
ATOM 5701 C CA . GLY B 1 354 ? -15.023 -20.703 -6.07 1 92.5 354 GLY B CA 1
ATOM 5702 C C . GLY B 1 354 ? -13.75 -21.188 -6.746 1 92.5 354 GLY B C 1
ATOM 5703 O O . GLY B 1 354 ? -12.992 -21.969 -6.172 1 92.5 354 GLY B O 1
ATOM 5704 N N . VAL B 1 355 ? -13.547 -20.812 -8 1 95.31 355 VAL B N 1
ATOM 5705 C CA . VAL B 1 355 ? -12.32 -21.016 -8.758 1 95.31 355 VAL B CA 1
ATOM 5706 C C . VAL B 1 355 ? -12.008 -19.766 -9.586 1 95.31 355 VAL B C 1
ATOM 5708 O O . VAL B 1 355 ? -12.742 -18.781 -9.531 1 95.31 355 VAL B O 1
ATOM 5711 N N . VAL B 1 356 ? -10.875 -19.797 -10.297 1 95.19 356 VAL B N 1
ATOM 5712 C CA . VAL B 1 356 ? -10.531 -18.672 -11.148 1 95.19 356 VAL B CA 1
ATOM 5713 C C . VAL B 1 356 ? -10.43 -19.109 -12.602 1 95.19 356 VAL B C 1
ATOM 5715 O O . VAL B 1 356 ? -9.867 -20.172 -12.891 1 95.19 356 VAL B O 1
ATOM 5718 N N . ALA B 1 357 ? -11.062 -18.359 -13.469 1 96.38 357 ALA B N 1
ATOM 5719 C CA . ALA B 1 357 ? -10.898 -18.625 -14.898 1 96.38 357 ALA B CA 1
ATOM 5720 C C . ALA B 1 357 ? -9.453 -18.406 -15.336 1 96.38 357 ALA B C 1
ATOM 5722 O O . ALA B 1 357 ? -8.828 -17.406 -14.969 1 96.38 357 ALA B O 1
ATOM 5723 N N . GLY B 1 358 ? -8.93 -19.328 -16.125 1 95 358 GLY B N 1
ATOM 5724 C CA . GLY B 1 358 ? -7.535 -19.25 -16.531 1 95 358 GLY B CA 1
ATOM 5725 C C . GLY B 1 358 ? -7.254 -18.125 -17.5 1 95 358 GLY B C 1
ATOM 5726 O O . GLY B 1 358 ? -6.148 -17.578 -17.531 1 95 358 GLY B O 1
ATOM 5727 N N . SER B 1 359 ? -8.211 -17.703 -18.25 1 93.94 359 SER B N 1
ATOM 5728 C CA . SER B 1 359 ? -8.039 -16.734 -19.328 1 93.94 359 SER B CA 1
ATOM 5729 C C . SER B 1 359 ? -7.598 -15.375 -18.797 1 93.94 359 SER B C 1
ATOM 5731 O O . SER B 1 359 ? -6.938 -14.609 -19.5 1 93.94 359 SER B O 1
ATOM 5733 N N . VAL B 1 360 ? -7.875 -15.086 -17.562 1 93.12 360 VAL B N 1
ATOM 5734 C CA . VAL B 1 360 ? -7.625 -13.758 -17 1 93.12 360 VAL B CA 1
ATOM 5735 C C . VAL B 1 360 ? -6.125 -13.547 -16.828 1 93.12 360 VAL B C 1
ATOM 5737 O O . VAL B 1 360 ? -5.664 -12.422 -16.641 1 93.12 360 VAL B O 1
ATOM 5740 N N . PHE B 1 361 ? -5.324 -14.609 -16.906 1 95.12 361 PHE B N 1
ATOM 5741 C CA . PHE B 1 361 ? -3.893 -14.523 -16.641 1 95.12 361 PHE B CA 1
ATOM 5742 C C . PHE B 1 361 ? -3.117 -14.273 -17.922 1 95.12 361 PHE B C 1
ATOM 5744 O O . PHE B 1 361 ? -1.901 -14.078 -17.906 1 95.12 361 PHE B O 1
ATOM 5751 N N . PHE B 1 362 ? -3.77 -14.273 -19.031 1 93.25 362 PHE B N 1
ATOM 5752 C CA . PHE B 1 362 ? -3.137 -14.07 -20.328 1 93.25 362 PHE B CA 1
ATOM 5753 C C . PHE B 1 362 ? -3.393 -12.656 -20.844 1 93.25 362 PHE B C 1
ATOM 5755 O O . PHE B 1 362 ? -4.543 -12.258 -21.047 1 93.25 362 PHE B O 1
ATOM 5762 N N . HIS B 1 363 ? -2.311 -11.922 -21.078 1 92.06 363 HIS B N 1
ATOM 5763 C CA . HIS B 1 363 ? -2.424 -10.484 -21.266 1 92.06 363 HIS B CA 1
ATOM 5764 C C . HIS B 1 363 ? -2.129 -10.094 -22.719 1 92.06 363 HIS B C 1
ATOM 5766 O O . HIS B 1 363 ? -2.404 -8.961 -23.125 1 92.06 363 HIS B O 1
ATOM 5772 N N . ALA B 1 364 ? -1.572 -10.977 -23.438 1 89.06 364 ALA B N 1
ATOM 5773 C CA . ALA B 1 364 ? -1.252 -10.734 -24.844 1 89.06 364 ALA B CA 1
ATOM 5774 C C . ALA B 1 364 ? -1.322 -12.031 -25.656 1 89.06 364 ALA B C 1
ATOM 5776 O O . ALA B 1 364 ? -1.21 -13.125 -25.094 1 89.06 364 ALA B O 1
ATOM 5777 N N . GLY B 1 365 ? -1.589 -11.914 -26.922 1 85.94 365 GLY B N 1
ATOM 5778 C CA . GLY B 1 365 ? -1.668 -13.094 -27.781 1 85.94 365 GLY B CA 1
ATOM 5779 C C . GLY B 1 365 ? -2.93 -13.906 -27.562 1 85.94 365 GLY B C 1
ATOM 5780 O O . GLY B 1 365 ? -3.924 -13.391 -27.047 1 85.94 365 GLY B O 1
ATOM 5781 N N . PRO B 1 366 ? -2.84 -15.156 -28 1 85.62 366 PRO B N 1
ATOM 5782 C CA . PRO B 1 366 ? -4.008 -16.016 -27.812 1 85.62 366 PRO B CA 1
ATOM 5783 C C . PRO B 1 366 ? -4.27 -16.359 -26.344 1 85.62 366 PRO B C 1
ATOM 5785 O O . PRO B 1 366 ? -3.328 -16.609 -25.578 1 85.62 366 PRO B O 1
ATOM 5788 N N . ARG B 1 367 ? -5.551 -16.328 -26 1 88.62 367 ARG B N 1
ATOM 5789 C CA . ARG B 1 367 ? -5.984 -16.641 -24.641 1 88.62 367 ARG B CA 1
ATOM 5790 C C . ARG B 1 367 ? -6.766 -17.953 -24.594 1 88.62 367 ARG B C 1
ATOM 5792 O O . ARG B 1 367 ? -7.883 -18.031 -25.094 1 88.62 367 ARG B O 1
ATOM 5799 N N . PRO B 1 368 ? -6.074 -18.922 -23.953 1 91.69 368 PRO B N 1
ATOM 5800 C CA . PRO B 1 368 ? -6.887 -20.125 -23.766 1 91.69 368 PRO B CA 1
ATOM 5801 C C . PRO B 1 368 ? -8.148 -19.859 -22.953 1 91.69 368 PRO B C 1
ATOM 5803 O O . PRO B 1 368 ? -8.117 -19.078 -22 1 91.69 368 PRO B O 1
ATOM 5806 N N . ARG B 1 369 ? -9.305 -20.516 -23.359 1 94.38 369 ARG B N 1
ATOM 5807 C CA . ARG B 1 369 ? -10.586 -20.266 -22.703 1 94.38 369 ARG B CA 1
ATOM 5808 C C . ARG B 1 369 ? -11.086 -21.516 -21.984 1 94.38 369 ARG B C 1
ATOM 5810 O O . ARG B 1 369 ? -12.258 -21.594 -21.594 1 94.38 369 ARG B O 1
ATOM 5817 N N . ASN B 1 370 ? -10.266 -22.453 -21.844 1 95.38 370 ASN B N 1
ATOM 5818 C CA . ASN B 1 370 ? -10.711 -23.719 -21.266 1 95.38 370 ASN B CA 1
ATOM 5819 C C . ASN B 1 370 ? -9.867 -24.109 -20.062 1 95.38 370 ASN B C 1
ATOM 5821 O O . ASN B 1 370 ? -9.602 -25.281 -19.844 1 95.38 370 ASN B O 1
ATOM 5825 N N . LEU B 1 371 ? -9.375 -23.156 -19.375 1 96.19 371 LEU B N 1
ATOM 5826 C CA . LEU B 1 371 ? -8.547 -23.422 -18.203 1 96.19 371 LEU B CA 1
ATOM 5827 C C . LEU B 1 371 ? -9.195 -22.875 -16.938 1 96.19 371 LEU B C 1
ATOM 5829 O O . LEU B 1 371 ? -9.773 -21.781 -16.953 1 96.19 371 LEU B O 1
ATOM 5833 N N . LEU B 1 372 ? -9.172 -23.641 -15.844 1 97.12 372 LEU B N 1
ATOM 5834 C CA . LEU B 1 372 ? -9.508 -23.188 -14.5 1 97.12 372 LEU B CA 1
ATOM 5835 C C . LEU B 1 372 ? -8.297 -23.281 -13.578 1 97.12 372 LEU B C 1
ATOM 5837 O O . LEU B 1 372 ? -7.555 -24.266 -13.617 1 97.12 372 LEU B O 1
ATOM 5841 N N . ARG B 1 373 ? -8.062 -22.266 -12.852 1 97.5 373 ARG B N 1
ATOM 5842 C CA . ARG B 1 373 ? -7.023 -22.312 -11.828 1 97.5 373 ARG B CA 1
ATOM 5843 C C . ARG B 1 373 ? -7.609 -22.688 -10.469 1 97.5 373 ARG B C 1
ATOM 5845 O O . ARG B 1 373 ? -8.594 -22.094 -10.031 1 97.5 373 ARG B O 1
ATOM 5852 N N . VAL B 1 374 ? -7.004 -23.578 -9.82 1 96.88 374 VAL B N 1
ATOM 5853 C CA . VAL B 1 374 ? -7.465 -24.109 -8.539 1 96.88 374 VAL B CA 1
ATOM 5854 C C . VAL B 1 374 ? -6.32 -24.078 -7.527 1 96.88 374 VAL B C 1
ATOM 5856 O O . VAL B 1 374 ? -5.188 -24.438 -7.859 1 96.88 374 VAL B O 1
ATOM 5859 N N . ALA B 1 375 ? -6.625 -23.703 -6.328 1 96.06 375 ALA B N 1
ATOM 5860 C CA . ALA B 1 375 ? -5.617 -23.625 -5.273 1 96.06 375 ALA B CA 1
ATOM 5861 C C . ALA B 1 375 ? -5.469 -24.969 -4.555 1 96.06 375 ALA B C 1
ATOM 5863 O O . ALA B 1 375 ? -6.465 -25.609 -4.211 1 96.06 375 ALA B O 1
ATOM 5864 N N . LEU B 1 376 ? -4.258 -25.344 -4.258 1 97.38 376 LEU B N 1
ATOM 5865 C CA . LEU B 1 376 ? -3.943 -26.641 -3.641 1 97.38 376 LEU B CA 1
ATOM 5866 C C . LEU B 1 376 ? -3.787 -26.484 -2.131 1 97.38 376 LEU B C 1
ATOM 5868 O O . LEU B 1 376 ? -3.928 -27.469 -1.39 1 97.38 376 LEU B O 1
ATOM 5872 N N . ALA B 1 377 ? -3.43 -25.312 -1.687 1 94.75 377 ALA B N 1
ATOM 5873 C CA . ALA B 1 377 ? -3.131 -25.094 -0.273 1 94.75 377 ALA B CA 1
ATOM 5874 C C . ALA B 1 377 ? -4.41 -25 0.55 1 94.75 377 ALA B C 1
ATOM 5876 O O . ALA B 1 377 ? -4.742 -23.938 1.078 1 94.75 377 ALA B O 1
ATOM 5877 N N . ARG B 1 378 ? -5.117 -26.094 0.66 1 93.5 378 ARG B N 1
ATOM 5878 C CA . ARG B 1 378 ? -6.34 -26.297 1.428 1 93.5 378 ARG B CA 1
ATOM 5879 C C . ARG B 1 378 ? -6.207 -27.484 2.375 1 93.5 378 ARG B C 1
ATOM 5881 O O . ARG B 1 378 ? -5.434 -28.406 2.115 1 93.5 378 ARG B O 1
ATOM 5888 N N . ASP B 1 379 ? -6.969 -27.422 3.453 1 91.62 379 ASP B N 1
ATOM 5889 C CA . ASP B 1 379 ? -7.086 -28.641 4.238 1 91.62 379 ASP B CA 1
ATOM 5890 C C . ASP B 1 379 ? -7.5 -29.828 3.361 1 91.62 379 ASP B C 1
ATOM 5892 O O . ASP B 1 379 ? -8.398 -29.703 2.525 1 91.62 379 ASP B O 1
ATOM 5896 N N . PRO B 1 380 ? -6.934 -31.016 3.588 1 94 380 PRO B N 1
ATOM 5897 C CA . PRO B 1 380 ? -7.086 -32.125 2.648 1 94 380 PRO B CA 1
ATOM 5898 C C . PRO B 1 380 ? -8.539 -32.562 2.475 1 94 380 PRO B C 1
ATOM 5900 O O . PRO B 1 380 ? -9 -32.75 1.346 1 94 380 PRO B O 1
ATOM 5903 N N . ASP B 1 381 ? -9.273 -32.625 3.537 1 93.19 381 ASP B N 1
ATOM 5904 C CA . ASP B 1 381 ? -10.664 -33.062 3.428 1 93.19 381 ASP B CA 1
ATOM 5905 C C . ASP B 1 381 ? -11.508 -32 2.715 1 93.19 381 ASP B C 1
ATOM 5907 O O . ASP B 1 381 ? -12.352 -32.344 1.883 1 93.19 381 ASP B O 1
ATOM 5911 N N . TYR B 1 382 ? -11.234 -30.781 3.1 1 91.25 382 TYR B N 1
ATOM 5912 C CA . TYR B 1 382 ? -11.906 -29.656 2.457 1 91.25 382 TYR B CA 1
ATOM 5913 C C . TYR B 1 382 ? -11.617 -29.625 0.96 1 91.25 382 TYR B C 1
ATOM 5915 O O . TYR B 1 382 ? -12.531 -29.469 0.148 1 91.25 382 TYR B O 1
ATOM 5923 N N . PHE B 1 383 ? -10.406 -29.891 0.614 1 95.38 383 PHE B N 1
ATOM 5924 C CA . PHE B 1 383 ? -10 -29.891 -0.786 1 95.38 383 PHE B CA 1
ATOM 5925 C C . PHE B 1 383 ? -10.648 -31.047 -1.542 1 95.38 383 PHE B C 1
ATOM 5927 O O . PHE B 1 383 ? -11.195 -30.844 -2.629 1 95.38 383 PHE B O 1
ATOM 5934 N N . ALA B 1 384 ? -10.57 -32.188 -0.97 1 96.44 384 ALA B N 1
ATOM 5935 C CA . ALA B 1 384 ? -11.109 -33.375 -1.628 1 96.44 384 ALA B CA 1
ATOM 5936 C C . ALA B 1 384 ? -12.602 -33.219 -1.903 1 96.44 384 ALA B C 1
ATOM 5938 O O . ALA B 1 384 ? -13.07 -33.531 -3.002 1 96.44 384 ALA B O 1
ATOM 5939 N N . ASP B 1 385 ? -13.297 -32.688 -0.926 1 94.5 385 ASP B N 1
ATOM 5940 C CA . ASP B 1 385 ? -14.734 -32.469 -1.071 1 94.5 385 ASP B CA 1
ATOM 5941 C C . ASP B 1 385 ? -15.039 -31.438 -2.143 1 94.5 385 ASP B C 1
ATOM 5943 O O . ASP B 1 385 ? -15.898 -31.656 -3.004 1 94.5 385 ASP B O 1
ATOM 5947 N N . GLY B 1 386 ? -14.367 -30.328 -2.047 1 94.75 386 GLY B N 1
ATOM 5948 C CA . GLY B 1 386 ? -14.594 -29.266 -3.002 1 94.75 386 GLY B CA 1
ATOM 5949 C C . GLY B 1 386 ? -14.219 -29.641 -4.426 1 94.75 386 GLY B C 1
ATOM 5950 O O . GLY B 1 386 ? -14.969 -29.359 -5.363 1 94.75 386 GLY B O 1
ATOM 5951 N N . PHE B 1 387 ? -13.125 -30.312 -4.57 1 96.75 387 PHE B N 1
ATOM 5952 C CA . PHE B 1 387 ? -12.664 -30.688 -5.898 1 96.75 387 PHE B CA 1
ATOM 5953 C C . PHE B 1 387 ? -13.562 -31.766 -6.5 1 96.75 387 PHE B C 1
ATOM 5955 O O . PHE B 1 387 ? -13.82 -31.766 -7.707 1 96.75 387 PHE B O 1
ATOM 5962 N N . SER B 1 388 ? -14.008 -32.656 -5.688 1 95.5 388 SER B N 1
ATOM 5963 C CA . SER B 1 388 ? -14.961 -33.656 -6.152 1 95.5 388 SER B CA 1
ATOM 5964 C C . SER B 1 388 ? -16.219 -33.031 -6.723 1 95.5 388 SER B C 1
ATOM 5966 O O . SER B 1 388 ? -16.672 -33.406 -7.801 1 95.5 388 SER B O 1
ATOM 5968 N N . ARG B 1 389 ? -16.703 -32.094 -6.016 1 94 389 ARG B N 1
ATOM 5969 C CA . ARG B 1 389 ? -17.891 -31.375 -6.473 1 94 389 ARG B CA 1
ATOM 5970 C C . ARG B 1 389 ? -17.594 -30.578 -7.75 1 94 389 ARG B C 1
ATOM 5972 O O . ARG B 1 389 ? -18.453 -30.5 -8.633 1 94 389 ARG B O 1
ATOM 5979 N N . LEU B 1 390 ? -16.453 -30 -7.777 1 96.44 390 LEU B N 1
ATOM 5980 C CA . LEU B 1 390 ? -16.031 -29.281 -8.977 1 96.44 390 LEU B CA 1
ATOM 5981 C C . LEU B 1 390 ? -16.047 -30.203 -10.195 1 96.44 390 LEU B C 1
ATOM 5983 O O . LEU B 1 390 ? -16.625 -29.859 -11.227 1 96.44 390 LEU B O 1
ATOM 5987 N N . ILE B 1 391 ? -15.523 -31.391 -10.055 1 95.38 391 ILE B N 1
ATOM 5988 C CA . ILE B 1 391 ? -15.422 -32.344 -11.148 1 95.38 391 ILE B CA 1
ATOM 5989 C C . ILE B 1 391 ? -16.828 -32.812 -11.562 1 95.38 391 ILE B C 1
ATOM 5991 O O . ILE B 1 391 ? -17.109 -32.938 -12.75 1 95.38 391 ILE B O 1
ATOM 5995 N N . GLU B 1 392 ? -17.656 -32.938 -10.672 1 92.31 392 GLU B N 1
ATOM 5996 C CA . GLU B 1 392 ? -19.031 -33.344 -10.969 1 92.31 392 GLU B CA 1
ATOM 5997 C C . GLU B 1 392 ? -19.734 -32.281 -11.82 1 92.31 392 GLU B C 1
ATOM 5999 O O . GLU B 1 392 ? -20.438 -32.594 -12.773 1 92.31 392 GLU B O 1
ATOM 6004 N N . HIS B 1 393 ? -19.5 -31.078 -11.484 1 91.75 393 HIS B N 1
ATOM 6005 C CA . HIS B 1 393 ? -20.188 -29.984 -12.156 1 91.75 393 HIS B CA 1
ATOM 6006 C C . HIS B 1 393 ? -19.641 -29.766 -13.562 1 91.75 393 HIS B C 1
ATOM 6008 O O . HIS B 1 393 ? -20.375 -29.344 -14.469 1 91.75 393 HIS B O 1
ATOM 6014 N N . VAL B 1 394 ? -18.391 -29.984 -13.727 1 92.94 394 VAL B N 1
ATOM 6015 C CA . VAL B 1 394 ? -17.812 -29.656 -15.023 1 92.94 394 VAL B CA 1
ATOM 6016 C C . VAL B 1 394 ? -17.984 -30.844 -15.977 1 92.94 394 VAL B C 1
ATOM 6018 O O . VAL B 1 394 ? -17.828 -30.703 -17.188 1 92.94 394 VAL B O 1
ATOM 6021 N N . THR B 1 395 ? -18.344 -32 -15.516 1 86.69 395 THR B N 1
ATOM 6022 C CA . THR B 1 395 ? -18.562 -33.188 -16.359 1 86.69 395 THR B CA 1
ATOM 6023 C C . THR B 1 395 ? -20.047 -33.344 -16.656 1 86.69 395 THR B C 1
ATOM 6025 O O . THR B 1 395 ? -20.422 -33.938 -17.672 1 86.69 395 THR B O 1
ATOM 6028 N N . GLU B 1 396 ? -21 -33.094 -15.648 1 72.38 396 GLU B N 1
ATOM 6029 C CA . GLU B 1 396 ? -22.438 -33.281 -15.836 1 72.38 396 GLU B CA 1
ATOM 6030 C C . GLU B 1 396 ? -23.047 -32.125 -16.625 1 72.38 396 GLU B C 1
ATOM 6032 O O . GLU B 1 396 ? -24.109 -32.281 -17.219 1 72.38 396 GLU B O 1
ATOM 6037 N N . GLY B 1 397 ? -22.547 -30.938 -16.688 1 53.53 397 GLY B N 1
ATOM 6038 C CA . GLY B 1 397 ? -23.234 -29.844 -17.375 1 53.53 397 GLY B CA 1
ATOM 6039 C C . GLY B 1 397 ? -22.859 -29.75 -18.844 1 53.53 397 GLY B C 1
ATOM 6040 O O . GLY B 1 397 ? -21.797 -30.234 -19.25 1 53.53 397 GLY B O 1
#

Nearest PDB structures (foldseek):
  3t32-assembly1_B  TM=8.010E-01  e=4.797E-18  Bacillus anthracis str. 'Ames Ancestor'
  3b1c-assembly2_D  TM=8.165E-01  e=1.064E-16  Streptococcus anginosus
  8juj-assembly1_A  TM=8.084E-01  e=3.080E-17  Bacillus cereus ATCC 14579
  1vp4-assembly1_B  TM=7.772E-01  e=1.344E-15  Thermotoga maritima MSB8
  1ynu-assembly1_A  TM=7.334E-01  e=8.562E-16  Malus domestica

Sequence (794 aa):
MTLTDQEIEAARRATFDLGPGYPQIALPGYLRSAYLEERIVEDVALANPPAWDTTWQAAVDTGLEEAVRSMLRLPAGSYDSVSPALSGSVALDRALVAALAMSGDDGHRSTINVVTTTPSIDIMPLFLGERSQVVTRYAHSRDGDPATLDRDAVLRRIADVRASTNTGLVVLLTSPENPTGAVWRPEDLKAIGDACFEAGGVLVVDHTFLTAGVHGRADVECTWQAFGAGEDWIAIWDTGKTFGLNGDKLGFLVSGSTRTTDAVRRSLSVMQYDVSRRQKVLFAELFRRAARMDYVGHLTSVCCRNLAVAADMVTARSGLRIRRPAAGSLLLLELPPGADDERTRCRLLRAGIGVVAGSVFFHAGPRPRNLLRVALARDPDYFADGFSRLIEHVTEGMTLTDQEIEAARRATFDLGPGYPQIALPGYLRSAYLEERIVEDVALANPPAWDTTWQAAVDTGLEEAVRSMLRLPAGSYDSVSPALSGSVALDRALVAALAMSGDDGHRSTINVVTTTPSIDIMPLFLGERSQVVTRYAHSRDGDPATLDRDAVLRRIADVRASTNTGLVVLLTSPENPTGAVWRPEDLKAIGDACFEAGGVLVVDHTFLTAGVHGRADVECTWQAFGAGEDWIAIWDTGKTFGLNGDKLGFLVSGSTRTTDAVRRSLSVMQYDVSRRQKVLFAELFRRAARMDYVGHLTSVCCRNLAVAADMVTARSGLRIRRPAAGSLLLLELPPGADDERTRCRLLRAGIGVVAGSVFFHAGPRPRNLLRVALARDPDYFADGFSRLIEHVTEG